Protein AF-0000000074857387 (afdb_homodimer)

Nearest PDB structures (foldseek):
  4u7b-assembly2_G-2  TM=4.634E-01  e=1.812E-08  Drosophila mauritiana
  3hot-assembly1_B  TM=5.394E-01  e=2.064E-07  Drosophila mauritiana
  4r79-assembly1_B  TM=4.932E-01  e=1.352E-07  Drosophila mauritiana
  3hot-assembly1_A  TM=5.146E-01  e=2.989E-07  Drosophila mauritiana
  3hos-assembly1_B  TM=4.945E-01  e=9.079E-07  Drosophila mauritiana

Secondary structure (DSSP, 8-state):
---------S-S-HHHHHHHHHHHHTT--HHHHHHHHT--HHHHHHHHHTSS-TT--SSS--SS-HHHHHHHHHHHHHHHHTT----HHHHHHHHHHHHHHHT-----BTTB--HHHHHHHHHH-TTEEEE-PEEEEHHHHHH--HHHHHHHHHHHHHHHHHHT-TT-GGGEEEEEEEEEESSPPPPPEEEETT-S--EEEE-S---EEEEEEEEETTS-BPPPEEEEE-SSTHHHHTS-GGGSPTT-EEEEETTS---HHHHHHHIIIIIHHHS-S-S-EEEEE---GGG--HHHHHHHHHTTEEEEEPPTT-HHHH-HIIIIIHHHHHHHHHHHHHHHHHH-TT---STTTHHHHHHHHHHHH--HHHHHHHHHHTTTTTT-GGGS-GGGTHHHHHHHHHHHHHHHHHGGG---------------------------SS------------------TT---------------------S-----------------TT----HHHHHHHHHHHHS--------------------EETTSHHHHHH-/-----S-----S-HHHHHHHHHHHHTT--HHHHHHHHT--HHHHHHHHTTSS-TT--SSS--SS-HHHHHHHHHHHHHHHHTT----HHHHHHHHHHHHHHHT-----BTTB--HHHHHHHHHH-TTEEEE-PEEEEHHHHHH--HHHHHHHHHHHHHHHHHHT-TT-GGGEEEEEEEEEESSPPPPPEEEETT-S--EEEE-S---EEEEEEEEETTS-BPPPEEEEE-SSTHHHHTS-GGGSPTT-EEEEETTS---HHHHHHHIIIIIHHHS-S-SSEEEEE---GGG--HHHHHHHHHTTEEEEEPPTT-HHHH-HIIIIIHHHHHHHHHHHHHHHHHH-TT---STTTHHHHHHHHHHHH--HHHHHHHHHHTTTTTT-GGGS-GGGTHHHHHHHHHHHHHHHHHTTS----------------------------------------------------------------------STT---------------TT----HHHHHHHHHHHHS--------------------EETTSHHHHHH-

Radius of gyration: 36.59 Å; Cα contacts (8 Å, |Δi|>4): 1585; chains: 2; bounding box: 109×92×103 Å

Structure (mmCIF, N/CA/C/O backbone):
data_AF-0000000074857387-model_v1
#
loop_
_entity.id
_entity.type
_entity.pdbx_description
1 polymer 'Tigger transposable element-derived protein 6'
#
loop_
_atom_site.group_PDB
_atom_site.id
_atom_site.type_symbol
_atom_site.label_atom_id
_atom_site.label_alt_id
_atom_site.label_comp_id
_atom_site.label_asym_id
_atom_site.label_entity_id
_atom_site.label_seq_id
_atom_site.pdbx_PDB_in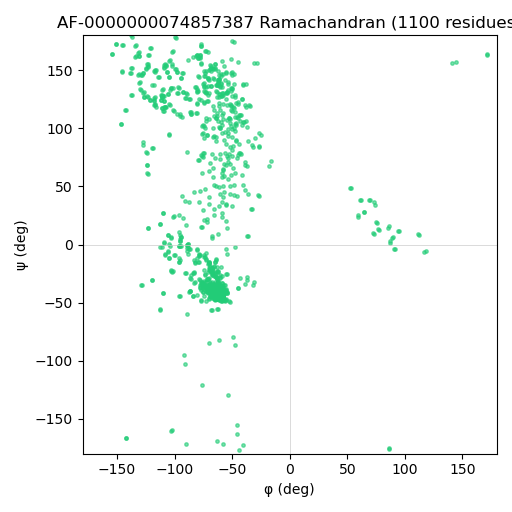s_code
_atom_site.Cartn_x
_atom_site.Cartn_y
_atom_site.Cartn_z
_atom_site.occupancy
_atom_site.B_iso_or_equiv
_atom_site.auth_seq_id
_atom_site.auth_comp_id
_atom_site.auth_asym_id
_atom_site.auth_atom_id
_atom_site.pdbx_PDB_model_num
ATOM 1 N N . MET A 1 1 ? 13.422 -24.047 16.766 1 27.5 1 MET A N 1
ATOM 2 C CA . MET A 1 1 ? 13.156 -23.344 18.031 1 27.5 1 MET A CA 1
ATOM 3 C C . MET A 1 1 ? 14.438 -23.219 18.859 1 27.5 1 MET A C 1
ATOM 5 O O . MET A 1 1 ? 15.195 -24.172 18.984 1 27.5 1 MET A O 1
ATOM 9 N N . PRO A 1 2 ? 15.07 -22.062 18.906 1 34.75 2 PRO A N 1
ATOM 10 C CA . PRO A 1 2 ? 16.281 -22.062 19.734 1 34.75 2 PRO A CA 1
ATOM 11 C C . PRO A 1 2 ? 16.109 -22.812 21.047 1 34.75 2 PRO A C 1
ATOM 13 O O . PRO A 1 2 ? 15.008 -22.844 21.594 1 34.75 2 PRO A O 1
ATOM 16 N N . THR A 1 3 ? 16.734 -23.906 21.234 1 34 3 THR A N 1
ATOM 17 C CA . THR A 1 3 ? 16.781 -24.734 22.422 1 34 3 THR A CA 1
ATOM 18 C C . THR A 1 3 ? 16.984 -23.891 23.672 1 34 3 THR A C 1
ATOM 20 O O . THR A 1 3 ? 18 -23.188 23.797 1 34 3 THR A O 1
ATOM 23 N N . LEU A 1 4 ? 15.922 -23.25 24.125 1 37.5 4 LEU A N 1
ATOM 24 C CA . LEU A 1 4 ? 16.031 -22.703 25.469 1 37.5 4 LEU A CA 1
ATOM 25 C C . LEU A 1 4 ? 16.703 -23.688 26.406 1 37.5 4 LEU A C 1
ATOM 27 O O . LEU A 1 4 ? 16.188 -24.781 26.625 1 37.5 4 LEU A O 1
ATOM 31 N N . SER A 1 5 ? 17.969 -23.828 26.375 1 37.06 5 SER A N 1
ATOM 32 C CA . SER A 1 5 ? 18.641 -24.656 27.375 1 37.06 5 SER A CA 1
ATOM 33 C C . SER A 1 5 ? 18.094 -24.359 28.766 1 37.06 5 SER A C 1
ATOM 35 O O . SER A 1 5 ? 17.859 -23.203 29.125 1 37.06 5 SER A O 1
ATOM 37 N N . LYS A 1 6 ? 17.359 -25.219 29.375 1 36.47 6 LYS A N 1
ATOM 38 C CA . LYS A 1 6 ? 16.812 -25.312 30.734 1 36.47 6 LYS A CA 1
ATOM 39 C C . LYS A 1 6 ? 17.797 -24.781 31.766 1 36.47 6 LYS A C 1
ATOM 41 O O . LYS A 1 6 ? 17.484 -24.703 32.938 1 36.47 6 LYS A O 1
ATOM 46 N N . ASN A 1 7 ? 19.125 -24.828 31.547 1 36.53 7 ASN A N 1
ATOM 47 C CA . ASN A 1 7 ? 20 -24.625 32.688 1 36.53 7 ASN A CA 1
ATOM 48 C C . ASN A 1 7 ? 20.047 -23.156 33.125 1 36.53 7 ASN A C 1
ATOM 50 O O . ASN A 1 7 ? 20.25 -22.266 32.281 1 36.53 7 ASN A O 1
ATOM 54 N N . LEU A 1 8 ? 19.188 -22.734 34.062 1 39.47 8 LEU A N 1
ATOM 55 C CA . LEU A 1 8 ? 19.203 -21.453 34.781 1 39.47 8 LEU A CA 1
ATOM 56 C C . LEU A 1 8 ? 20.625 -21.031 35.125 1 39.47 8 LEU A C 1
ATOM 58 O O . LEU A 1 8 ? 21.156 -21.422 36.156 1 39.47 8 LEU A O 1
ATOM 62 N N . TYR A 1 9 ? 21.562 -21.062 34.281 1 43.91 9 TYR A N 1
ATOM 63 C CA . TYR A 1 9 ? 22.922 -20.625 34.562 1 43.91 9 TYR A CA 1
ATOM 64 C C . TYR A 1 9 ? 22.984 -19.109 34.656 1 43.91 9 TYR A C 1
ATOM 66 O O . TYR A 1 9 ? 22.312 -18.391 33.875 1 43.91 9 TYR A O 1
ATOM 74 N N . GLY A 1 10 ? 23.641 -18.531 35.75 1 51.81 10 GLY A N 1
ATOM 75 C CA . GLY A 1 10 ? 24.172 -17.203 35.969 1 51.81 10 GLY A CA 1
ATOM 76 C C . GLY A 1 10 ? 23.141 -16.219 36.469 1 51.81 10 GLY A C 1
ATOM 77 O O . GLY A 1 10 ? 23.281 -15.008 36.25 1 51.81 10 GLY A O 1
ATOM 78 N N . LYS A 1 11 ? 22.031 -16.75 36.906 1 55.59 11 LYS A N 1
ATOM 79 C CA . LYS A 1 11 ? 21.047 -15.758 37.344 1 55.59 11 LYS A CA 1
ATOM 80 C C . LYS A 1 11 ? 21.453 -15.094 38.656 1 55.59 11 LYS A C 1
ATOM 82 O O . LYS A 1 11 ? 20.641 -14.984 39.562 1 55.59 11 LYS A O 1
ATOM 87 N N . TYR A 1 12 ? 22.719 -15.094 39.031 1 63.53 12 TYR A N 1
ATOM 88 C CA . TYR A 1 12 ? 23.047 -14.375 40.25 1 63.53 12 TYR A CA 1
ATOM 89 C C . TYR A 1 12 ? 23.578 -12.984 39.938 1 63.53 12 TYR A C 1
ATOM 91 O O . TYR A 1 12 ? 24.062 -12.727 38.844 1 63.53 12 TYR A O 1
ATOM 99 N N . ASP A 1 13 ? 23.312 -12.047 40.844 1 68.56 13 ASP A N 1
ATOM 100 C CA . ASP A 1 13 ? 23.719 -10.648 40.75 1 68.56 13 ASP A CA 1
ATOM 101 C C . ASP A 1 13 ? 25.234 -10.5 40.938 1 68.56 13 ASP A C 1
ATOM 103 O O . ASP A 1 13 ? 25.797 -11.102 41.844 1 68.56 13 ASP A O 1
ATOM 107 N N . ARG A 1 14 ? 25.891 -9.852 40.094 1 72.94 14 ARG A N 1
ATOM 108 C CA . ARG A 1 14 ? 27.344 -9.68 40.125 1 72.94 14 ARG A CA 1
ATOM 109 C C . ARG A 1 14 ? 27.797 -9 41.406 1 72.94 14 ARG A C 1
ATOM 111 O O . ARG A 1 14 ? 28.859 -9.32 41.938 1 72.94 14 ARG A O 1
ATOM 118 N N . GLU A 1 15 ? 26.938 -8.125 41.812 1 78.31 15 GLU A N 1
ATOM 119 C CA . GLU A 1 15 ? 27.297 -7.426 43.031 1 78.31 15 GLU A CA 1
ATOM 120 C C . GLU A 1 15 ? 27.328 -8.383 44.219 1 78.31 15 GLU A C 1
ATOM 122 O O . GLU A 1 15 ? 28.219 -8.297 45.062 1 78.31 15 GLU A O 1
ATOM 127 N N . ASN A 1 16 ? 26.453 -9.281 44.219 1 81.62 16 ASN A N 1
ATOM 128 C CA . ASN A 1 16 ? 26.406 -10.258 45.312 1 81.62 16 ASN A CA 1
ATOM 129 C C . ASN A 1 16 ? 27.578 -11.242 45.219 1 81.62 16 ASN A C 1
ATOM 131 O O . ASN A 1 16 ? 28.094 -11.688 46.25 1 81.62 16 ASN A O 1
ATOM 135 N N . LEU A 1 17 ? 27.969 -11.445 44.031 1 81.81 17 LEU A N 1
ATOM 136 C CA . LEU A 1 17 ? 29.109 -12.328 43.844 1 81.81 17 LEU A CA 1
ATOM 137 C C . LEU A 1 17 ? 30.391 -11.695 44.406 1 81.81 17 LEU A C 1
ATOM 139 O O . LEU A 1 17 ? 31.172 -12.359 45.094 1 81.81 17 LEU A O 1
ATOM 143 N N . VAL A 1 18 ? 30.547 -10.422 44.094 1 84.31 18 VAL A N 1
ATOM 144 C CA . VAL A 1 18 ? 31.719 -9.711 44.594 1 84.31 18 VAL A CA 1
ATOM 145 C C . VAL A 1 18 ? 31.688 -9.672 46.125 1 84.31 18 VAL A C 1
ATOM 147 O O . VAL A 1 18 ? 32.719 -9.898 46.781 1 84.31 18 VAL A O 1
ATOM 150 N N . LYS A 1 19 ? 30.547 -9.484 46.625 1 86.56 19 LYS A N 1
ATOM 151 C CA . LYS A 1 19 ? 30.391 -9.438 48.094 1 86.56 19 LYS A CA 1
ATOM 152 C C . LYS A 1 19 ? 30.672 -10.805 48.688 1 86.56 19 LYS A C 1
ATOM 154 O O . LYS A 1 19 ? 31.297 -10.898 49.75 1 86.56 19 LYS A O 1
ATOM 159 N N . ALA A 1 20 ? 30.297 -11.812 47.969 1 87.62 20 ALA A N 1
ATOM 160 C CA . ALA A 1 20 ? 30.516 -13.172 48.469 1 87.62 20 ALA A CA 1
ATOM 161 C C . ALA A 1 20 ? 32 -13.539 48.406 1 87.62 20 ALA A C 1
ATOM 163 O O . ALA A 1 20 ? 32.531 -14.164 49.344 1 87.62 20 ALA A O 1
ATOM 164 N N . ILE A 1 21 ? 32.625 -13.094 47.438 1 86.19 21 ILE A N 1
ATOM 165 C CA . ILE A 1 21 ? 34.062 -13.344 47.281 1 86.19 21 ILE A CA 1
ATOM 166 C C . ILE A 1 21 ? 34.812 -12.602 48.375 1 86.19 21 ILE A C 1
ATOM 168 O O . ILE A 1 21 ? 35.75 -13.156 49 1 86.19 21 ILE A O 1
ATOM 172 N N . ASP A 1 22 ? 34.375 -11.383 48.562 1 87.19 22 ASP A N 1
ATOM 173 C CA . ASP A 1 22 ? 35 -10.57 49.594 1 87.19 22 ASP A CA 1
ATOM 174 C C . ASP A 1 22 ? 34.719 -11.164 50.969 1 87.19 22 ASP A C 1
ATOM 176 O O . ASP A 1 22 ? 35.625 -11.156 51.844 1 87.19 22 ASP A O 1
ATOM 180 N N . ALA A 1 23 ? 33.625 -11.742 51.188 1 88.56 23 ALA A N 1
ATOM 181 C CA . ALA A 1 23 ? 33.281 -12.359 52.469 1 88.56 23 ALA A CA 1
ATOM 182 C C . ALA A 1 23 ? 34.125 -13.609 52.719 1 88.56 23 ALA A C 1
ATOM 184 O O . ALA A 1 23 ? 34.562 -13.852 53.844 1 88.56 23 ALA A O 1
ATOM 185 N N . VAL A 1 24 ? 34.406 -14.297 51.719 1 88.88 24 VAL A N 1
ATOM 186 C CA . VAL A 1 24 ? 35.25 -15.484 51.844 1 88.88 24 VAL A CA 1
ATOM 187 C C . VAL A 1 24 ? 36.719 -15.062 52.094 1 88.88 24 VAL A C 1
ATOM 189 O O . VAL A 1 24 ? 37.406 -15.672 52.906 1 88.88 24 VAL A O 1
ATOM 192 N N . ALA A 1 25 ? 37.062 -14 51.469 1 86.62 25 ALA A N 1
ATOM 193 C CA . ALA A 1 25 ? 38.406 -13.461 51.656 1 86.62 25 ALA A CA 1
ATOM 194 C C . ALA A 1 25 ? 38.594 -12.945 53.094 1 86.62 25 ALA A C 1
ATOM 196 O O . ALA A 1 25 ? 39.688 -12.961 53.656 1 86.62 25 ALA A O 1
ATOM 197 N N . ASN A 1 26 ? 37.469 -12.57 53.688 1 87.19 26 ASN A N 1
ATOM 198 C CA . ASN A 1 26 ? 37.531 -12.031 55.031 1 87.19 26 ASN A CA 1
ATOM 199 C C . ASN A 1 26 ? 37.25 -13.117 56.094 1 87.19 26 ASN A C 1
ATOM 201 O O . ASN A 1 26 ? 37.031 -12.812 57.25 1 87.19 26 ASN A O 1
ATOM 205 N N . GLY A 1 27 ? 37.219 -14.414 55.625 1 85.81 27 GLY A N 1
ATOM 206 C CA . GLY A 1 27 ? 37.25 -15.469 56.625 1 85.81 27 GLY A CA 1
ATOM 207 C C . GLY A 1 27 ? 36 -16.312 56.625 1 85.81 27 GLY A C 1
ATOM 208 O O . GLY A 1 27 ? 35.906 -17.297 57.375 1 85.81 27 GLY A O 1
ATOM 209 N N . MET A 1 28 ? 35.031 -15.953 55.875 1 85.06 28 MET A N 1
ATOM 210 C CA . MET A 1 28 ? 33.812 -16.734 55.875 1 85.06 28 MET A CA 1
ATOM 211 C C . MET A 1 28 ? 33.969 -18 55.031 1 85.06 28 MET A C 1
ATOM 213 O O . MET A 1 28 ? 34.75 -18.016 54.062 1 85.06 28 MET A O 1
ATOM 217 N N . SER A 1 29 ? 33.375 -19.016 55.469 1 85.44 29 SER A N 1
ATOM 218 C CA . SER A 1 29 ? 33.438 -20.266 54.688 1 85.44 29 SER A CA 1
ATOM 219 C C . SER A 1 29 ? 32.688 -20.125 53.344 1 85.44 29 SER A C 1
ATOM 221 O O . SER A 1 29 ? 31.75 -19.344 53.25 1 85.44 29 SER A O 1
ATOM 223 N N . CYS A 1 30 ? 33.125 -20.875 52.312 1 86.06 30 CYS A N 1
ATOM 224 C CA . CYS A 1 30 ? 32.531 -20.828 51 1 86.06 30 CYS A CA 1
ATOM 225 C C . CYS A 1 30 ? 31.047 -21.203 51.062 1 86.06 30 CYS A C 1
ATOM 227 O O . CYS A 1 30 ? 30.234 -20.594 50.375 1 86.06 30 CYS A O 1
ATOM 229 N N . SER A 1 31 ? 30.766 -22.156 51.812 1 85.62 31 SER A N 1
ATOM 230 C CA . SER A 1 31 ? 29.391 -22.594 52 1 85.62 31 SER A CA 1
ATOM 231 C C . SER A 1 31 ? 28.547 -21.531 52.688 1 85.62 31 SER A C 1
ATOM 233 O O . SER A 1 31 ? 27.391 -21.297 52.312 1 85.62 31 SER A O 1
ATOM 235 N N . GLY A 1 32 ? 29.078 -20.938 53.625 1 84.25 32 GLY A N 1
ATOM 236 C CA . GLY A 1 32 ? 28.391 -19.875 54.344 1 84.25 32 GLY A CA 1
ATOM 237 C C . GLY A 1 32 ? 28.141 -18.656 53.5 1 84.25 32 GLY A C 1
ATOM 238 O O . GLY A 1 32 ? 27.031 -18.094 53.5 1 84.25 32 GLY A O 1
ATOM 239 N N . ALA A 1 33 ? 29.094 -18.219 52.75 1 89.12 33 ALA A N 1
ATOM 240 C CA . ALA A 1 33 ? 28.984 -17.062 51.844 1 89.12 33 ALA A CA 1
ATOM 241 C C . ALA A 1 33 ? 28 -17.344 50.719 1 89.12 33 ALA A C 1
ATOM 243 O O . ALA A 1 33 ? 27.234 -16.469 50.312 1 89.12 33 ALA A O 1
ATOM 244 N N . ALA A 1 34 ? 27.984 -18.562 50.219 1 86.25 34 ALA A N 1
ATOM 245 C CA . ALA A 1 34 ? 27.078 -18.984 49.156 1 86.25 34 ALA A CA 1
ATOM 246 C C . ALA A 1 34 ? 25.625 -18.875 49.594 1 86.25 34 ALA A C 1
ATOM 248 O O . ALA A 1 34 ? 24.766 -18.422 48.812 1 86.25 34 ALA A O 1
ATOM 249 N N . ARG A 1 35 ? 25.391 -19.219 50.75 1 83.25 35 ARG A N 1
ATOM 250 C CA . ARG A 1 35 ? 24.047 -19.188 51.281 1 83.25 35 ARG A CA 1
ATOM 251 C C . ARG A 1 35 ? 23.609 -17.766 51.594 1 83.25 35 ARG A C 1
ATOM 253 O O . ARG A 1 35 ? 22.469 -17.391 51.312 1 83.25 35 ARG A O 1
ATOM 260 N N . GLN A 1 36 ? 24.516 -17.031 52.062 1 84 36 GLN A N 1
ATOM 261 C CA . GLN A 1 36 ? 24.203 -15.68 52.5 1 84 36 GLN A CA 1
ATOM 262 C C . GLN A 1 36 ? 23.906 -14.781 51.312 1 84 36 GLN A C 1
ATOM 264 O O . GLN A 1 36 ? 22.984 -13.953 51.344 1 84 36 GLN A O 1
ATOM 269 N N . PHE A 1 37 ? 24.656 -14.914 50.25 1 86.69 37 PHE A N 1
ATOM 270 C CA . PHE A 1 37 ? 24.547 -13.984 49.156 1 86.69 37 PHE A CA 1
ATOM 271 C C . PHE A 1 37 ? 23.797 -14.609 47.969 1 86.69 37 PHE A C 1
ATOM 273 O O . PHE A 1 37 ? 23.656 -14 46.938 1 86.69 37 PHE A O 1
ATOM 280 N N . GLY A 1 38 ? 23.344 -15.836 48.062 1 80.44 38 GLY A N 1
ATOM 281 C CA . GLY A 1 38 ? 22.531 -16.5 47.062 1 80.44 38 GLY A CA 1
ATOM 282 C C . GLY A 1 38 ? 23.297 -16.906 45.844 1 80.44 38 GLY A C 1
ATOM 283 O O . GLY A 1 38 ? 22.812 -16.766 44.719 1 80.44 38 GLY A O 1
ATOM 284 N N . ILE A 1 39 ? 24.484 -17.25 46.031 1 79.12 39 ILE A N 1
ATOM 285 C CA . ILE A 1 39 ? 25.359 -17.688 44.938 1 79.12 39 ILE A CA 1
ATOM 286 C C . ILE A 1 39 ? 25.609 -19.188 45.062 1 79.12 39 ILE A C 1
ATOM 288 O O . ILE A 1 39 ? 25.875 -19.703 46.156 1 79.12 39 ILE A O 1
ATOM 292 N N . PRO A 1 40 ? 25.375 -19.938 44 1 79.38 40 PRO A N 1
ATOM 293 C CA . PRO A 1 40 ? 25.688 -21.359 44.062 1 79.38 40 PRO A CA 1
ATOM 294 C C . PRO A 1 40 ? 27.109 -21.641 44.562 1 79.38 40 PRO A C 1
ATOM 296 O O . PRO A 1 40 ? 28.062 -20.969 44.156 1 79.38 40 PRO A O 1
ATOM 299 N N . ARG A 1 41 ? 27.281 -22.578 45.469 1 82.81 41 ARG A N 1
ATOM 300 C CA . ARG A 1 41 ? 28.547 -22.875 46.188 1 82.81 41 ARG A CA 1
ATOM 301 C C . ARG A 1 41 ? 29.656 -23.156 45.188 1 82.81 41 ARG A C 1
ATOM 303 O O . ARG A 1 41 ? 30.781 -22.688 45.344 1 82.81 41 ARG A O 1
ATOM 310 N N . LYS A 1 42 ? 29.328 -23.906 44.156 1 80.38 42 LYS A N 1
ATOM 311 C CA . LYS A 1 42 ? 30.359 -24.25 43.156 1 80.38 42 LYS A CA 1
ATOM 312 C C . LYS A 1 42 ? 30.844 -23.016 42.406 1 80.38 42 LYS A C 1
ATOM 314 O O . LYS A 1 42 ? 32.031 -22.859 42.156 1 80.38 42 LYS A O 1
ATOM 319 N N . THR A 1 43 ? 29.875 -22.094 42.156 1 79.25 43 THR A N 1
ATOM 320 C CA . THR A 1 43 ? 30.219 -20.844 41.469 1 79.25 43 THR A CA 1
ATOM 321 C C . THR A 1 43 ? 31.109 -19.969 42.344 1 79.25 43 THR A C 1
ATOM 323 O O . THR A 1 43 ? 32.094 -19.422 41.844 1 79.25 43 THR A O 1
ATOM 326 N N . LEU A 1 44 ? 30.781 -19.906 43.562 1 82 44 LEU A N 1
ATOM 327 C CA . LEU A 1 44 ? 31.562 -19.109 44.5 1 82 44 LEU A CA 1
ATOM 328 C C . LEU A 1 44 ? 32.938 -19.734 44.719 1 82 44 LEU A C 1
ATOM 330 O O . LEU A 1 44 ? 33.969 -19.031 44.719 1 82 44 LEU A O 1
ATOM 334 N N . ALA A 1 45 ? 33.031 -21 44.875 1 82.38 45 ALA A N 1
ATOM 335 C CA . ALA A 1 45 ? 34.281 -21.703 45.062 1 82.38 45 ALA A CA 1
ATOM 336 C C . ALA A 1 45 ? 35.219 -21.531 43.844 1 82.38 45 ALA A C 1
ATOM 338 O O . ALA A 1 45 ? 36.438 -21.359 44.031 1 82.38 45 ALA A O 1
ATOM 339 N N . ASP A 1 46 ? 34.625 -21.469 42.688 1 80.69 46 ASP A N 1
ATOM 340 C CA . ASP A 1 46 ? 35.375 -21.297 41.469 1 80.69 46 ASP A CA 1
ATOM 341 C C . ASP A 1 46 ? 36 -19.891 41.375 1 80.69 46 ASP A C 1
ATOM 343 O O . ASP A 1 46 ? 37.125 -19.719 40.906 1 80.69 46 ASP A O 1
ATOM 347 N N . HIS A 1 47 ? 35.25 -18.891 41.875 1 80.31 47 HIS A N 1
ATOM 348 C CA . HIS A 1 47 ? 35.719 -17.5 41.844 1 80.31 47 HIS A CA 1
ATOM 349 C C . HIS A 1 47 ? 36.781 -17.266 42.906 1 80.31 47 HIS A C 1
ATOM 351 O O . HIS A 1 47 ? 37.75 -16.547 42.688 1 80.31 47 HIS A O 1
ATOM 357 N N . VAL A 1 48 ? 36.594 -17.984 44.031 1 81.38 48 VAL A N 1
ATOM 358 C CA . VAL A 1 48 ? 37.531 -17.812 45.156 1 81.38 48 VAL A CA 1
ATOM 359 C C . VAL A 1 48 ? 38.844 -18.547 44.844 1 81.38 48 VAL A C 1
ATOM 361 O O . VAL A 1 48 ? 39.906 -18.047 45.156 1 81.38 48 VAL A O 1
ATOM 364 N N . SER A 1 49 ? 38.719 -19.672 44.219 1 79.25 49 SER A N 1
ATOM 365 C CA . SER A 1 49 ? 39.906 -20.453 43.906 1 79.25 49 SER A CA 1
ATOM 366 C C . SER A 1 49 ? 40.656 -19.891 42.688 1 79.25 49 SER A C 1
ATOM 368 O O . SER A 1 49 ? 41.781 -20.297 42.406 1 79.25 49 SER A O 1
ATOM 370 N N . GLY A 1 50 ? 39.969 -18.812 41.906 1 71.31 50 GLY A N 1
ATOM 371 C CA . GLY A 1 50 ? 40.562 -18.172 40.75 1 71.31 50 GLY A CA 1
ATOM 372 C C . GLY A 1 50 ? 40.219 -18.859 39.438 1 71.31 50 GLY A C 1
ATOM 373 O O . GLY A 1 50 ? 40.75 -18.484 38.375 1 71.31 50 GLY A O 1
ATOM 374 N N . ARG A 1 51 ? 39.531 -19.938 39.469 1 66.75 51 ARG A N 1
ATOM 375 C CA . ARG A 1 51 ? 39.188 -20.688 38.25 1 66.75 51 ARG A CA 1
ATOM 376 C C . ARG A 1 51 ? 38.219 -19.875 37.375 1 66.75 51 ARG A C 1
ATOM 378 O O . ARG A 1 51 ? 38.219 -20.031 36.156 1 66.75 51 ARG A O 1
ATOM 385 N N . SER A 1 52 ? 37.406 -19.125 38.031 1 67.38 52 SER A N 1
ATOM 386 C CA . SER A 1 52 ? 36.5 -18.266 37.281 1 67.38 52 SER A CA 1
ATOM 387 C C . SER A 1 52 ? 36.781 -16.797 37.562 1 67.38 52 SER A C 1
ATOM 389 O O . SER A 1 52 ? 36.969 -16.422 38.719 1 67.38 52 SER A O 1
ATOM 391 N N . LYS A 1 53 ? 37.125 -15.992 36.594 1 62.5 53 LYS A N 1
ATOM 392 C CA . LYS A 1 53 ? 37.344 -14.562 36.75 1 62.5 53 LYS A CA 1
ATOM 393 C C . LYS A 1 53 ? 36.031 -13.82 36.938 1 62.5 53 LYS A C 1
ATOM 395 O O . LYS A 1 53 ? 35 -14.266 36.438 1 62.5 53 LYS A O 1
ATOM 400 N N . LEU A 1 54 ? 36.062 -12.898 37.906 1 61.25 54 LEU A N 1
ATOM 401 C CA . LEU A 1 54 ? 34.906 -12.07 38.219 1 61.25 54 LEU A CA 1
ATOM 402 C C . LEU A 1 54 ? 34.25 -11.523 36.969 1 61.25 54 LEU A C 1
ATOM 404 O O . LEU A 1 54 ? 33.031 -11.359 36.906 1 61.25 54 LEU A O 1
ATOM 408 N N . GLU A 1 55 ? 35.125 -11.188 36 1 55.78 55 GLU A N 1
ATOM 409 C CA . GLU A 1 55 ? 34.656 -10.539 34.781 1 55.78 55 GLU A CA 1
ATOM 410 C C . GLU A 1 55 ? 34.094 -11.555 33.812 1 55.78 55 GLU A C 1
ATOM 412 O O . GLU A 1 55 ? 33.594 -11.188 32.719 1 55.78 55 GLU A O 1
ATOM 417 N N . ARG A 1 56 ? 34.25 -12.781 34.281 1 49.62 56 ARG A N 1
ATOM 418 C CA . ARG A 1 56 ? 33.781 -13.789 33.312 1 49.62 56 ARG A CA 1
ATOM 419 C C . ARG A 1 56 ? 32.25 -13.789 33.219 1 49.62 56 ARG A C 1
ATOM 421 O O . ARG A 1 56 ? 31.562 -13.906 34.219 1 49.62 56 ARG A O 1
ATOM 428 N N . ARG A 1 57 ? 31.609 -13.078 32.281 1 48.72 57 ARG A N 1
ATOM 429 C CA . ARG A 1 57 ? 30.172 -13.141 31.984 1 48.72 57 ARG A CA 1
ATOM 430 C C . ARG A 1 57 ? 29.719 -14.578 31.781 1 48.72 57 ARG A C 1
ATOM 432 O O . ARG A 1 57 ? 30.453 -15.398 31.25 1 48.72 57 ARG A O 1
ATOM 439 N N . ALA A 1 58 ? 28.781 -15.117 32.594 1 46.06 58 ALA A N 1
ATOM 440 C CA . ALA A 1 58 ? 28.062 -16.391 32.469 1 46.06 58 ALA A CA 1
ATOM 441 C C . ALA A 1 58 ? 27.391 -16.5 31.125 1 46.06 58 ALA A C 1
ATOM 443 O O . ALA A 1 58 ? 26.688 -15.578 30.688 1 46.06 58 ALA A O 1
ATOM 444 N N . GLY A 1 59 ? 28.016 -17.188 30.031 1 50.94 59 GLY A N 1
ATOM 445 C CA . GLY A 1 59 ? 27.547 -17.578 28.703 1 50.94 59 GLY A CA 1
ATOM 446 C C . GLY A 1 59 ? 28.641 -17.484 27.641 1 50.94 59 GLY A C 1
ATOM 447 O O . GLY A 1 59 ? 29.75 -17.031 27.922 1 50.94 59 GLY A O 1
ATOM 448 N N . ARG A 1 60 ? 28.484 -18.188 26.625 1 53 60 ARG A N 1
ATOM 449 C CA . ARG A 1 60 ? 29.406 -18.141 25.5 1 53 60 ARG A CA 1
ATOM 450 C C . ARG A 1 60 ? 29.719 -16.688 25.125 1 53 60 ARG A C 1
ATOM 452 O O . ARG A 1 60 ? 28.875 -15.812 25.281 1 53 60 ARG A O 1
ATOM 459 N N . GLU A 1 61 ? 31.062 -16.297 25.156 1 59.06 61 GLU A N 1
ATOM 460 C CA . GLU A 1 61 ? 31.531 -14.977 24.766 1 59.06 61 GLU A CA 1
ATOM 461 C C . GLU A 1 61 ? 30.797 -14.492 23.516 1 59.06 61 GLU A C 1
ATOM 463 O O . GLU A 1 61 ? 30.422 -15.297 22.656 1 59.06 61 GLU A O 1
ATOM 468 N N . ARG A 1 62 ? 30.422 -13.266 23.5 1 72.25 62 ARG A N 1
ATOM 469 C CA . ARG A 1 62 ? 29.797 -12.625 22.344 1 72.25 62 ARG A CA 1
ATOM 470 C C . ARG A 1 62 ? 30.672 -12.781 21.094 1 72.25 62 ARG A C 1
ATOM 472 O O . ARG A 1 62 ? 31.891 -12.75 21.188 1 72.25 62 ARG A O 1
ATOM 479 N N . SER A 1 63 ? 30.047 -13.188 20.062 1 75.31 63 SER A N 1
ATOM 480 C CA . SER A 1 63 ? 30.766 -13.32 18.797 1 75.31 63 SER A CA 1
ATOM 481 C C . SER A 1 63 ? 31.406 -12 18.391 1 75.31 63 SER A C 1
ATOM 483 O O . SER A 1 63 ? 32.531 -11.984 17.875 1 75.31 63 SER A O 1
ATOM 485 N N . ILE A 1 64 ? 30.766 -10.82 18.672 1 86.44 64 ILE A N 1
ATOM 486 C CA . ILE A 1 64 ? 31.25 -9.477 18.359 1 86.44 64 ILE A CA 1
ATOM 487 C C . ILE A 1 64 ? 31.375 -8.664 19.641 1 86.44 64 ILE A C 1
ATOM 489 O O . ILE A 1 64 ? 30.453 -8.625 20.469 1 86.44 64 ILE A O 1
ATOM 493 N N . PRO A 1 65 ? 32.562 -8.164 19.844 1 85.94 65 PRO A N 1
ATOM 494 C CA . PRO A 1 65 ? 32.781 -7.348 21.047 1 85.94 65 PRO A CA 1
ATOM 495 C C . PRO A 1 65 ? 31.688 -6.277 21.219 1 85.94 65 PRO A C 1
ATOM 497 O O . PRO A 1 65 ? 31.234 -5.703 20.234 1 85.94 65 PRO A O 1
ATOM 500 N N . GLU A 1 66 ? 31.391 -5.996 22.469 1 86.56 66 GLU A N 1
ATOM 501 C CA . GLU A 1 66 ? 30.281 -5.109 22.812 1 86.56 66 GLU A CA 1
ATOM 502 C C . GLU A 1 66 ? 30.5 -3.703 22.266 1 86.56 66 GLU A C 1
ATOM 504 O O . GLU A 1 66 ? 29.562 -3.061 21.797 1 86.56 66 GLU A O 1
ATOM 509 N N . ALA A 1 67 ? 31.703 -3.23 22.391 1 88.25 67 ALA A N 1
ATOM 510 C CA . ALA A 1 67 ? 32 -1.884 21.906 1 88.25 67 ALA A CA 1
ATOM 511 C C . ALA A 1 67 ? 31.734 -1.76 20.406 1 88.25 67 ALA A C 1
ATOM 513 O O . ALA A 1 67 ? 31.188 -0.758 19.953 1 88.25 67 ALA A O 1
ATOM 514 N N . ILE A 1 68 ? 32.125 -2.77 19.719 1 90.56 68 ILE A N 1
ATOM 515 C CA . ILE A 1 68 ? 31.922 -2.775 18.266 1 90.56 68 ILE A CA 1
ATOM 516 C C . ILE A 1 68 ? 30.438 -2.881 17.953 1 90.56 68 ILE A C 1
ATOM 518 O O . ILE A 1 68 ? 29.922 -2.152 17.094 1 90.56 68 ILE A O 1
ATOM 522 N N . GLU A 1 69 ? 29.75 -3.742 18.625 1 91.19 69 GLU A N 1
ATOM 523 C CA . GLU A 1 69 ? 28.328 -3.932 18.391 1 91.19 69 GLU A CA 1
ATOM 524 C C . GLU A 1 69 ? 27.547 -2.654 18.688 1 91.19 69 GLU A C 1
ATOM 526 O O . GLU A 1 69 ? 26.656 -2.271 17.922 1 91.19 69 GLU A O 1
ATOM 531 N N . ASN A 1 70 ? 27.875 -2.008 19.781 1 92 70 ASN A N 1
ATOM 532 C CA . ASN A 1 70 ? 27.203 -0.763 20.141 1 92 70 ASN A CA 1
ATOM 533 C C . ASN A 1 70 ? 27.438 0.321 19.094 1 92 70 ASN A C 1
ATOM 535 O O . ASN A 1 70 ? 26.516 1.066 18.766 1 92 70 ASN A O 1
ATOM 539 N N . LYS A 1 71 ? 28.625 0.374 18.641 1 92.5 71 LYS A N 1
ATOM 540 C CA . LYS A 1 71 ? 28.938 1.366 17.625 1 92.5 71 LYS A CA 1
ATOM 541 C C . LYS A 1 71 ? 28.172 1.085 16.328 1 92.5 71 LYS A C 1
ATOM 543 O O . LYS A 1 71 ? 27.688 2.01 15.672 1 92.5 71 LYS A O 1
ATOM 548 N N . ILE A 1 72 ? 28.109 -0.165 15.992 1 93.38 72 ILE A N 1
ATOM 549 C CA . ILE A 1 72 ? 27.375 -0.566 14.797 1 93.38 72 ILE A CA 1
ATOM 550 C C . ILE A 1 72 ? 25.906 -0.163 14.93 1 93.38 72 ILE A C 1
ATOM 552 O O . ILE A 1 72 ? 25.344 0.44 14.016 1 93.38 72 ILE A O 1
ATOM 556 N N . VAL A 1 73 ? 25.312 -0.442 16.062 1 93.81 73 VAL A N 1
ATOM 557 C CA . VAL A 1 73 ? 23.906 -0.161 16.297 1 93.81 73 VAL A CA 1
ATOM 558 C C . VAL A 1 73 ? 23.672 1.347 16.281 1 93.81 73 VAL A C 1
ATOM 560 O O . VAL A 1 73 ? 22.688 1.82 15.688 1 93.81 73 VAL A O 1
ATOM 563 N N . ASP A 1 74 ? 24.562 2.064 16.844 1 93.06 74 ASP A N 1
ATOM 564 C CA . ASP A 1 74 ? 24.453 3.521 16.828 1 93.06 74 ASP A CA 1
ATOM 565 C C . ASP A 1 74 ? 24.484 4.07 15.414 1 93.06 74 ASP A C 1
ATOM 567 O O . ASP A 1 74 ? 23.719 4.98 15.078 1 93.06 74 ASP A O 1
ATOM 571 N N . LYS A 1 75 ? 25.328 3.482 14.633 1 92.44 75 LYS A N 1
ATOM 572 C CA . LYS A 1 75 ? 25.469 3.938 13.25 1 92.44 75 LYS A CA 1
ATOM 573 C C . LYS A 1 75 ? 24.219 3.598 12.445 1 92.44 75 LYS A C 1
ATOM 575 O O . LYS A 1 75 ? 23.781 4.379 11.594 1 92.44 75 LYS A O 1
ATOM 580 N N . VAL A 1 76 ? 23.719 2.457 12.734 1 92.94 76 VAL A N 1
ATOM 581 C CA . VAL A 1 76 ? 22.516 2.014 12.023 1 92.94 76 VAL A CA 1
ATOM 582 C C . VAL A 1 76 ? 21.344 2.926 12.359 1 92.94 76 VAL A C 1
ATOM 584 O O . VAL A 1 76 ? 20.594 3.344 11.477 1 92.94 76 VAL A O 1
ATOM 587 N N . ILE A 1 77 ? 21.203 3.301 13.617 1 91.5 77 ILE A N 1
ATOM 588 C CA . ILE A 1 77 ? 20.125 4.172 14.078 1 91.5 77 ILE A CA 1
ATOM 589 C C . ILE A 1 77 ? 20.312 5.574 13.5 1 91.5 77 ILE A C 1
ATOM 591 O O . ILE A 1 77 ? 19.359 6.203 13.047 1 91.5 77 ILE A O 1
ATOM 595 N N . ALA A 1 78 ? 21.547 5.988 13.43 1 88.81 78 ALA A N 1
ATOM 596 C CA . ALA A 1 78 ? 21.859 7.309 12.883 1 88.81 78 ALA A CA 1
ATOM 597 C C . ALA A 1 78 ? 21.578 7.359 11.383 1 88.81 78 ALA A C 1
ATOM 599 O O . ALA A 1 78 ? 21.078 8.367 10.875 1 88.81 78 ALA A O 1
ATOM 600 N N . ALA A 1 79 ? 21.953 6.312 10.75 1 88.12 79 ALA A N 1
ATOM 601 C CA . ALA A 1 79 ? 21.719 6.242 9.312 1 88.12 79 ALA A CA 1
ATOM 602 C C . ALA A 1 79 ? 20.234 6.262 9 1 88.12 79 ALA A C 1
ATOM 604 O O . ALA A 1 79 ? 19.797 6.898 8.031 1 88.12 79 ALA A O 1
ATOM 605 N N . ALA A 1 80 ? 19.484 5.57 9.773 1 89.25 80 ALA A N 1
ATOM 606 C CA . ALA A 1 80 ? 18.047 5.547 9.594 1 89.25 80 ALA A CA 1
ATOM 607 C C . ALA A 1 80 ? 17.438 6.926 9.82 1 89.25 80 ALA A C 1
ATOM 609 O O . ALA A 1 80 ? 16.562 7.359 9.078 1 89.25 80 ALA A O 1
ATOM 610 N N . ALA A 1 81 ? 17.906 7.574 10.789 1 86.56 81 ALA A N 1
ATOM 611 C CA . ALA A 1 81 ? 17.438 8.922 11.094 1 86.56 81 ALA A CA 1
ATOM 612 C C . ALA A 1 81 ? 17.781 9.891 9.969 1 86.56 81 ALA A C 1
ATOM 614 O O . ALA A 1 81 ? 17.047 10.859 9.727 1 86.56 81 ALA A O 1
ATOM 615 N N . ALA A 1 82 ? 18.859 9.531 9.281 1 84.75 82 ALA A N 1
ATOM 616 C CA . ALA A 1 82 ? 19.328 10.398 8.195 1 84.75 82 ALA A CA 1
ATOM 617 C C . ALA A 1 82 ? 18.656 10.023 6.875 1 84.75 82 ALA A C 1
ATOM 619 O O . ALA A 1 82 ? 18.969 10.617 5.836 1 84.75 82 ALA A O 1
ATOM 620 N N . GLY A 1 83 ? 17.812 9.031 6.914 1 81.69 83 GLY A N 1
ATOM 621 C CA . GLY A 1 83 ? 17.062 8.688 5.707 1 81.69 83 GLY A CA 1
ATOM 622 C C . GLY A 1 83 ? 17.734 7.594 4.895 1 81.69 83 GLY A C 1
ATOM 623 O O . GLY A 1 83 ? 17.391 7.391 3.727 1 81.69 83 GLY A O 1
ATOM 624 N N . PHE A 1 84 ? 18.734 6.953 5.5 1 86 84 PHE A N 1
ATOM 625 C CA . PHE A 1 84 ? 19.422 5.867 4.812 1 86 84 PHE A CA 1
ATOM 626 C C . PHE A 1 84 ? 19.375 4.586 5.637 1 86 84 PHE A C 1
ATOM 628 O O . PHE A 1 84 ? 20.422 4.008 5.953 1 86 84 PHE A O 1
ATOM 635 N N . PRO A 1 85 ? 18.188 4.125 5.871 1 89 85 PRO A N 1
ATOM 636 C CA . PRO A 1 85 ? 18.062 2.906 6.676 1 89 85 PRO A CA 1
ATOM 637 C C . PRO A 1 85 ? 18.469 1.648 5.91 1 89 85 PRO A C 1
ATOM 639 O O . PRO A 1 85 ? 18.328 1.597 4.684 1 89 85 PRO A O 1
ATOM 642 N N . ILE A 1 86 ? 19 0.691 6.586 1 89.62 86 ILE A N 1
ATOM 643 C CA . ILE A 1 86 ? 19.422 -0.544 5.938 1 89.62 86 ILE A CA 1
ATOM 644 C C . ILE A 1 86 ? 18.484 -1.683 6.332 1 89.62 86 ILE A C 1
ATOM 646 O O . ILE A 1 86 ? 17.828 -1.625 7.375 1 89.62 86 ILE A O 1
ATOM 650 N N . THR A 1 87 ? 18.391 -2.611 5.453 1 90.19 87 THR A N 1
ATOM 651 C CA . THR A 1 87 ? 17.578 -3.793 5.715 1 90.19 87 THR A CA 1
ATOM 652 C C . THR A 1 87 ? 18.312 -4.758 6.645 1 90.19 87 THR A C 1
ATOM 654 O O . THR A 1 87 ? 19.516 -4.617 6.867 1 90.19 87 THR A O 1
ATOM 657 N N . LYS A 1 88 ? 17.531 -5.676 7.219 1 90.69 88 LYS A N 1
ATOM 658 C CA . LYS A 1 88 ? 18.125 -6.715 8.055 1 90.69 88 LYS A CA 1
ATOM 659 C C . LYS A 1 88 ? 19.203 -7.477 7.301 1 90.69 88 LYS A C 1
ATOM 661 O O . LYS A 1 88 ? 20.281 -7.734 7.848 1 90.69 88 LYS A O 1
ATOM 666 N N . GLN A 1 89 ? 18.953 -7.742 6.105 1 86.94 89 GLN A N 1
ATOM 667 C CA . GLN A 1 89 ? 19.906 -8.492 5.293 1 86.94 89 GLN A CA 1
ATOM 668 C C . GLN A 1 89 ? 21.188 -7.703 5.094 1 86.94 89 GLN A C 1
ATOM 670 O O . GLN A 1 89 ? 22.281 -8.258 5.195 1 86.94 89 GLN A O 1
ATOM 675 N N . GLN A 1 90 ? 21.062 -6.469 4.801 1 89 90 GLN A N 1
ATOM 676 C CA . GLN A 1 90 ? 22.234 -5.617 4.633 1 89 90 GLN A CA 1
ATOM 677 C C . GLN A 1 90 ? 23.031 -5.516 5.93 1 89 90 GLN A C 1
ATOM 679 O O . GLN A 1 90 ? 24.266 -5.48 5.91 1 89 90 GLN A O 1
ATOM 684 N N . TYR A 1 91 ? 22.297 -5.391 7.031 1 92.75 91 TYR A N 1
ATOM 685 C CA . TYR A 1 91 ? 22.938 -5.34 8.336 1 92.75 91 TYR A CA 1
ATOM 686 C C . TYR A 1 91 ? 23.828 -6.562 8.539 1 92.75 91 TYR A C 1
ATOM 688 O O . TYR A 1 91 ? 25 -6.43 8.922 1 92.75 91 TYR A O 1
ATOM 696 N N . LEU A 1 92 ? 23.312 -7.746 8.25 1 91.5 92 LEU A N 1
ATOM 697 C CA . LEU A 1 92 ? 24.047 -8.992 8.461 1 91.5 92 LEU A CA 1
ATOM 698 C C . LEU A 1 92 ? 25.25 -9.086 7.531 1 91.5 92 LEU A C 1
ATOM 700 O O . LEU A 1 92 ? 26.328 -9.516 7.945 1 91.5 92 LEU A O 1
ATOM 704 N N . LEU A 1 93 ? 25.078 -8.672 6.328 1 88.56 93 LEU A N 1
ATOM 705 C CA . LEU A 1 93 ? 26.172 -8.703 5.367 1 88.56 93 LEU A CA 1
ATOM 706 C C . LEU A 1 93 ? 27.281 -7.734 5.777 1 88.56 93 LEU A C 1
ATOM 708 O O . LEU A 1 93 ? 28.469 -8.055 5.676 1 88.56 93 LEU A O 1
ATOM 712 N N . LYS A 1 94 ? 26.844 -6.555 6.168 1 91.56 94 LYS A N 1
ATOM 713 C CA . LYS A 1 94 ? 27.828 -5.547 6.59 1 91.56 94 LYS A CA 1
ATOM 714 C C . LYS A 1 94 ? 28.562 -5.988 7.852 1 91.56 94 LYS A C 1
ATOM 716 O O . LYS A 1 94 ? 29.75 -5.719 8 1 91.56 94 LYS A O 1
ATOM 721 N N . VAL A 1 95 ? 27.859 -6.621 8.758 1 92.88 95 VAL A N 1
ATOM 722 C CA . VAL A 1 95 ? 28.5 -7.156 9.953 1 92.88 95 VAL A CA 1
ATOM 723 C C . VAL A 1 95 ? 29.547 -8.203 9.555 1 92.88 95 VAL A C 1
ATOM 725 O O . VAL A 1 95 ? 30.641 -8.25 10.117 1 92.88 95 VAL A O 1
ATOM 728 N N . GLY A 1 96 ? 29.109 -9.023 8.586 1 90.88 96 GLY A N 1
ATOM 729 C CA . GLY A 1 96 ? 30.062 -9.984 8.07 1 90.88 96 GLY A CA 1
ATOM 730 C C . GLY A 1 96 ? 31.328 -9.328 7.527 1 90.88 96 GLY A C 1
ATOM 731 O O . GLY A 1 96 ? 32.438 -9.828 7.742 1 90.88 96 GLY A O 1
ATOM 732 N N . SER A 1 97 ? 31.172 -8.258 6.871 1 91 97 SER A N 1
ATOM 733 C CA . SER A 1 97 ? 32.312 -7.512 6.332 1 91 97 SER A CA 1
ATOM 734 C C . SER A 1 97 ? 33.188 -6.973 7.445 1 91 97 SER A C 1
ATOM 736 O O . SER A 1 97 ? 34.438 -6.957 7.316 1 91 97 SER A O 1
ATOM 738 N N . VAL A 1 98 ? 32.625 -6.535 8.5 1 91.19 98 VAL A N 1
ATOM 739 C CA . VAL A 1 98 ? 33.375 -6.035 9.641 1 91.19 98 VAL A CA 1
ATOM 740 C C . VAL A 1 98 ? 34.188 -7.172 10.273 1 91.19 98 VAL A C 1
ATOM 742 O O . VAL A 1 98 ? 35.344 -7.008 10.594 1 91.19 98 VAL A O 1
ATOM 745 N N . VAL A 1 99 ? 33.5 -8.297 10.367 1 89.94 99 VAL A N 1
ATOM 746 C CA . VAL A 1 99 ? 34.156 -9.469 10.969 1 89.94 99 VAL A CA 1
ATOM 747 C C . VAL A 1 99 ? 35.344 -9.906 10.109 1 89.94 99 VAL A C 1
ATOM 749 O O . VAL A 1 99 ? 36.406 -10.234 10.633 1 89.94 99 VAL A O 1
ATOM 752 N N . SER A 1 100 ? 35.125 -9.875 8.852 1 89.62 100 SER A N 1
ATOM 753 C CA . SER A 1 100 ? 36.188 -10.289 7.926 1 89.62 100 SER A CA 1
ATOM 754 C C . SER A 1 100 ? 37.344 -9.305 7.938 1 89.62 100 SER A C 1
ATOM 756 O O . SER A 1 100 ? 38.5 -9.711 7.977 1 89.62 100 SER A O 1
ATOM 758 N N . LYS A 1 101 ? 37.031 -8.062 7.914 1 89.88 101 LYS A N 1
ATOM 759 C CA . LYS A 1 101 ? 38.062 -7.039 7.852 1 89.88 101 LYS A CA 1
ATOM 760 C C . LYS A 1 101 ? 38.844 -6.969 9.164 1 89.88 101 LYS A C 1
ATOM 762 O O . LYS A 1 101 ? 40.062 -6.723 9.156 1 89.88 101 LYS A O 1
ATOM 767 N N . LEU A 1 102 ? 38.188 -7.133 10.234 1 89.19 102 LEU A N 1
ATOM 768 C CA . LEU A 1 102 ? 38.844 -7.055 11.547 1 89.19 102 LEU A CA 1
ATOM 769 C C . LEU A 1 102 ? 39.375 -8.422 11.977 1 89.19 102 LEU A C 1
ATOM 771 O O . LEU A 1 102 ? 40 -8.547 13.023 1 89.19 102 LEU A O 1
ATOM 775 N N . HIS A 1 103 ? 39.125 -9.453 11.164 1 84.5 103 HIS A N 1
ATOM 776 C CA . HIS A 1 103 ? 39.562 -10.812 11.438 1 84.5 103 HIS A CA 1
ATOM 777 C C . HIS A 1 103 ? 39.125 -11.273 12.82 1 84.5 103 HIS A C 1
ATOM 779 O O . HIS A 1 103 ? 39.938 -11.781 13.594 1 84.5 103 HIS A O 1
ATOM 785 N N . LEU A 1 104 ? 37.844 -11.031 13.023 1 85.75 104 LEU A N 1
ATOM 786 C CA . LEU A 1 104 ? 37.281 -11.469 14.297 1 85.75 104 LEU A CA 1
ATOM 787 C C . LEU A 1 104 ? 36.969 -12.961 14.273 1 85.75 104 LEU A C 1
ATOM 789 O O . LEU A 1 104 ? 36.5 -13.477 13.25 1 85.75 104 LEU A O 1
ATOM 793 N N . LYS A 1 105 ? 37.344 -13.656 15.234 1 79.94 105 LYS A N 1
ATOM 794 C CA . LYS A 1 105 ? 37 -15.07 15.336 1 79.94 105 LYS A CA 1
ATOM 795 C C . LYS A 1 105 ? 35.531 -15.25 15.758 1 79.94 105 LYS A C 1
ATOM 797 O O . LYS A 1 105 ? 35.156 -14.898 16.875 1 79.94 105 LYS A O 1
ATOM 802 N N . THR A 1 106 ? 34.719 -15.562 14.836 1 81.19 106 THR A N 1
ATOM 803 C CA . THR A 1 106 ? 33.281 -15.719 15.109 1 81.19 106 THR A CA 1
ATOM 804 C C . THR A 1 106 ? 32.812 -17.109 14.695 1 81.19 106 THR A C 1
ATOM 806 O O . THR A 1 106 ? 33.438 -17.781 13.898 1 81.19 106 THR A O 1
ATOM 809 N N . PRO A 1 107 ? 31.781 -17.578 15.352 1 76.75 107 PRO A N 1
ATOM 810 C CA . PRO A 1 107 ? 31.219 -18.891 14.984 1 76.75 107 PRO A CA 1
ATOM 811 C C . PRO A 1 107 ? 30.375 -18.828 13.711 1 76.75 107 PRO A C 1
ATOM 813 O O . PRO A 1 107 ? 29.672 -19.781 13.383 1 76.75 107 PRO A O 1
ATOM 816 N N . PHE A 1 108 ? 30.547 -17.734 13.008 1 82.94 108 PHE A N 1
ATOM 817 C CA . PHE A 1 108 ? 29.672 -17.562 11.852 1 82.94 108 PHE A CA 1
ATOM 818 C C . PHE A 1 108 ? 30.109 -18.484 10.711 1 82.94 108 PHE A C 1
ATOM 820 O O . PHE A 1 108 ? 31.312 -18.75 10.547 1 82.94 108 PHE A O 1
ATOM 827 N N . THR A 1 109 ? 29.047 -19.031 10.094 1 73.31 109 THR A N 1
ATOM 828 C CA . THR A 1 109 ? 29.344 -19.797 8.883 1 73.31 109 THR A CA 1
ATOM 829 C C . THR A 1 109 ? 29.672 -18.859 7.727 1 73.31 109 THR A C 1
ATOM 831 O O . THR A 1 109 ? 28.891 -17.953 7.414 1 73.31 109 THR A O 1
ATOM 834 N N . ASN A 1 110 ? 30.812 -18.922 7.086 1 74.31 110 ASN A N 1
ATOM 835 C CA . ASN A 1 110 ? 31.266 -18.094 5.977 1 74.31 110 ASN A CA 1
ATOM 836 C C . ASN A 1 110 ? 31.297 -16.625 6.363 1 74.31 110 ASN A C 1
ATOM 838 O O . ASN A 1 110 ? 30.953 -15.75 5.562 1 74.31 110 ASN A O 1
ATOM 842 N N . GLU A 1 111 ? 31.438 -16.328 7.703 1 77 111 GLU A N 1
ATOM 843 C CA . GLU A 1 111 ? 31.656 -15.008 8.281 1 77 111 GLU A CA 1
ATOM 844 C C . GLU A 1 111 ? 30.391 -14.148 8.219 1 77 111 GLU A C 1
ATOM 846 O O . GLU A 1 111 ? 30.469 -12.93 8.344 1 77 111 GLU A O 1
ATOM 851 N N . VAL A 1 112 ? 29.312 -14.727 7.875 1 84.25 112 VAL A N 1
ATOM 852 C CA . VAL A 1 112 ? 28.062 -13.984 7.855 1 84.25 112 VAL A CA 1
ATOM 853 C C . VAL A 1 112 ? 27.172 -14.453 8.992 1 84.25 112 VAL A C 1
ATOM 855 O O . VAL A 1 112 ? 26.906 -15.648 9.133 1 84.25 112 VAL A O 1
ATOM 858 N N . PRO A 1 113 ? 26.781 -13.469 9.82 1 88.56 113 PRO A N 1
ATOM 859 C CA . PRO A 1 113 ? 25.891 -13.852 10.922 1 88.56 113 PRO A CA 1
ATOM 860 C C . PRO A 1 113 ? 24.547 -14.406 10.445 1 88.56 113 PRO A C 1
ATOM 862 O O . PRO A 1 113 ? 24.031 -13.953 9.422 1 88.56 113 PRO A O 1
ATOM 865 N N . GLY A 1 114 ? 24.031 -15.406 11.102 1 82.69 114 GLY A N 1
ATOM 866 C CA . GLY A 1 114 ? 22.781 -16.062 10.734 1 82.69 114 GLY A CA 1
ATOM 867 C C . GLY A 1 114 ? 21.609 -15.633 11.602 1 82.69 114 GLY A C 1
ATOM 868 O O . GLY A 1 114 ? 21.641 -14.555 12.195 1 82.69 114 GLY A O 1
ATOM 869 N N . LYS A 1 115 ? 20.609 -16.406 11.625 1 85.81 115 LYS A N 1
ATOM 870 C CA . LYS A 1 115 ? 19.359 -16.141 12.32 1 85.81 115 LYS A CA 1
ATOM 871 C C . LYS A 1 115 ? 19.562 -16.047 13.828 1 85.81 115 LYS A C 1
ATOM 873 O O . LYS A 1 115 ? 18.953 -15.219 14.5 1 85.81 115 LYS A O 1
ATOM 878 N N . ASP A 1 116 ? 20.406 -16.844 14.289 1 83.62 116 ASP A N 1
ATOM 879 C CA . ASP A 1 116 ? 20.656 -16.875 15.727 1 83.62 116 ASP A CA 1
ATOM 880 C C . ASP A 1 116 ? 21.312 -15.586 16.203 1 83.62 116 ASP A C 1
ATOM 882 O O . ASP A 1 116 ? 20.969 -15.07 17.281 1 83.62 116 ASP A O 1
ATOM 886 N N . TYR A 1 117 ? 22.312 -15.172 15.453 1 88.62 117 TYR A N 1
ATOM 887 C CA . TYR A 1 117 ? 22.953 -13.891 15.781 1 88.62 117 TYR A CA 1
ATOM 888 C C . TYR A 1 117 ? 21.922 -12.773 15.852 1 88.62 117 TYR A C 1
ATOM 890 O O . TYR A 1 117 ? 21.938 -11.961 16.766 1 88.62 117 TYR A O 1
ATOM 898 N N . TRP A 1 118 ? 21 -12.75 14.945 1 90.44 118 TRP A N 1
ATOM 899 C CA . TRP A 1 118 ? 19.984 -11.703 14.875 1 90.44 118 TRP A CA 1
ATOM 900 C C . TRP A 1 118 ? 19.062 -11.75 16.094 1 90.44 118 TRP A C 1
ATOM 902 O O . TRP A 1 118 ? 18.781 -10.711 16.703 1 90.44 118 TRP A O 1
ATOM 912 N N . LEU A 1 119 ? 18.609 -12.914 16.422 1 89.19 119 LEU A N 1
ATOM 913 C CA . LEU A 1 119 ? 17.719 -13.07 17.562 1 89.19 119 LEU A CA 1
ATOM 914 C C . LEU A 1 119 ? 18.391 -12.625 18.859 1 89.19 119 LEU A C 1
ATOM 916 O O . LEU A 1 119 ? 17.766 -11.984 19.703 1 89.19 119 LEU A O 1
ATOM 920 N N . GLN A 1 120 ? 19.625 -12.984 18.969 1 87.62 120 GLN A N 1
ATOM 921 C CA . GLN A 1 120 ? 20.391 -12.586 20.156 1 87.62 120 GLN A CA 1
ATOM 922 C C . GLN A 1 120 ? 20.641 -11.078 20.156 1 87.62 120 GLN A C 1
ATOM 924 O O . GLN A 1 120 ? 20.609 -10.445 21.219 1 87.62 120 GLN A O 1
ATOM 929 N N . LEU A 1 121 ? 20.922 -10.523 19.031 1 91.12 121 LEU A N 1
ATOM 930 C CA . LEU A 1 121 ? 21.125 -9.078 18.906 1 91.12 121 LEU A CA 1
ATOM 931 C C . LEU A 1 121 ? 19.875 -8.328 19.375 1 91.12 121 LEU A C 1
ATOM 933 O O . LEU A 1 121 ? 19.984 -7.324 20.078 1 91.12 121 LEU A O 1
ATOM 937 N N . LYS A 1 122 ? 18.719 -8.789 18.953 1 90.31 122 LYS A N 1
ATOM 938 C CA . LYS A 1 122 ? 17.469 -8.141 19.312 1 90.31 122 LYS A CA 1
ATOM 939 C C . LYS A 1 122 ? 17.266 -8.141 20.828 1 90.31 122 LYS A C 1
ATOM 941 O O . LYS A 1 122 ? 16.703 -7.191 21.375 1 90.31 122 LYS A O 1
ATOM 946 N N . LYS A 1 123 ? 17.703 -9.188 21.422 1 88.25 123 LYS A N 1
ATOM 947 C CA . LYS A 1 123 ? 17.594 -9.273 22.875 1 88.25 123 LYS A CA 1
ATOM 948 C C . LYS A 1 123 ? 18.578 -8.32 23.562 1 88.25 123 LYS A C 1
ATOM 950 O O . LYS A 1 123 ? 18.234 -7.668 24.547 1 88.25 123 LYS A O 1
ATOM 955 N N . ARG A 1 124 ? 19.797 -8.25 23.016 1 87.56 124 ARG A N 1
ATOM 956 C CA . ARG A 1 124 ? 20.859 -7.43 23.609 1 87.56 124 ARG A CA 1
ATOM 957 C C . ARG A 1 124 ? 20.625 -5.949 23.312 1 87.56 124 ARG A C 1
ATOM 959 O O . ARG A 1 124 ? 21.016 -5.09 24.109 1 87.56 124 ARG A O 1
ATOM 966 N N . GLN A 1 125 ? 20.062 -5.684 22.109 1 92.06 125 GLN A N 1
ATOM 967 C CA . GLN A 1 125 ? 19.875 -4.312 21.641 1 92.06 125 GLN A CA 1
ATOM 968 C C . GLN A 1 125 ? 18.391 -4.023 21.406 1 92.06 125 GLN A C 1
ATOM 970 O O . GLN A 1 125 ? 17.938 -3.971 20.266 1 92.06 125 GLN A O 1
ATOM 975 N N . PRO A 1 126 ? 17.672 -3.686 22.391 1 88.62 126 PRO A N 1
ATOM 976 C CA . PRO A 1 126 ? 16.234 -3.465 22.234 1 88.62 126 PRO A CA 1
ATOM 977 C C . PRO A 1 126 ? 15.906 -2.154 21.531 1 88.62 126 PRO A C 1
ATOM 979 O O . PRO A 1 126 ? 14.773 -1.952 21.094 1 88.62 126 PRO A O 1
ATOM 982 N N . ASP A 1 127 ? 16.922 -1.353 21.344 1 89.69 127 ASP A N 1
ATOM 983 C CA . ASP A 1 127 ? 16.688 -0.045 20.75 1 89.69 127 ASP A CA 1
ATOM 984 C C . ASP A 1 127 ? 16.547 -0.16 19.219 1 89.69 127 ASP A C 1
ATOM 986 O O . ASP A 1 127 ? 16.094 0.772 18.562 1 89.69 127 ASP A O 1
ATOM 990 N N . ILE A 1 128 ? 16.953 -1.27 18.75 1 91.31 128 ILE A N 1
ATOM 991 C CA . ILE A 1 128 ? 16.859 -1.474 17.312 1 91.31 128 ILE A CA 1
ATOM 992 C C . ILE A 1 128 ? 15.602 -2.264 16.984 1 91.31 128 ILE A C 1
ATOM 994 O O . ILE A 1 128 ? 15.258 -3.221 17.672 1 91.31 128 ILE A O 1
ATOM 998 N N . ALA A 1 129 ? 14.891 -1.784 16.078 1 91.69 129 ALA A N 1
ATOM 999 C CA . ALA A 1 129 ? 13.648 -2.455 15.68 1 91.69 129 ALA A CA 1
ATOM 1000 C C . ALA A 1 129 ? 13.5 -2.463 14.164 1 91.69 129 ALA A C 1
ATOM 1002 O O . ALA A 1 129 ? 14.07 -1.617 13.469 1 91.69 129 ALA A O 1
ATOM 1003 N N . ILE A 1 130 ? 12.805 -3.459 13.672 1 91.44 130 ILE A N 1
ATOM 1004 C CA . ILE A 1 130 ? 12.414 -3.512 12.273 1 91.44 130 ILE A CA 1
ATOM 1005 C C . ILE A 1 130 ? 11.18 -2.643 12.039 1 91.44 130 ILE A C 1
ATOM 1007 O O . ILE A 1 130 ? 10.18 -2.785 12.742 1 91.44 130 ILE A O 1
ATOM 1011 N N . ARG A 1 131 ? 11.344 -1.667 11.141 1 89.12 131 ARG A N 1
ATOM 1012 C CA . ARG A 1 131 ? 10.273 -0.716 10.883 1 89.12 131 ARG A CA 1
ATOM 1013 C C . ARG A 1 131 ? 9.953 -0.637 9.398 1 89.12 131 ARG A C 1
ATOM 1015 O O . ARG A 1 131 ? 10.828 -0.879 8.555 1 89.12 131 ARG A O 1
ATOM 1022 N N . THR A 1 132 ? 8.695 -0.386 9.141 1 86.12 132 THR A N 1
ATOM 1023 C CA . THR A 1 132 ? 8.32 -0.059 7.77 1 86.12 132 THR A CA 1
ATOM 1024 C C . THR A 1 132 ? 8.484 1.436 7.504 1 86.12 132 THR A C 1
ATOM 1026 O O . THR A 1 132 ? 7.801 2.258 8.117 1 86.12 132 THR A O 1
ATOM 1029 N N . PRO A 1 133 ? 9.391 1.737 6.648 1 86.75 133 PRO A N 1
ATOM 1030 C CA . PRO A 1 133 ? 9.625 3.162 6.395 1 86.75 133 PRO A CA 1
ATOM 1031 C C . PRO A 1 133 ? 8.562 3.777 5.484 1 86.75 133 PRO A C 1
ATOM 1033 O O . PRO A 1 133 ? 7.828 3.053 4.809 1 86.75 133 PRO A O 1
ATOM 1036 N N . GLU A 1 134 ? 8.477 5.031 5.531 1 83.25 134 GLU A N 1
ATOM 1037 C CA . GLU A 1 134 ? 7.645 5.793 4.602 1 83.25 134 GLU A CA 1
ATOM 1038 C C . GLU A 1 134 ? 8.469 6.316 3.43 1 83.25 134 GLU A C 1
ATOM 1040 O O . GLU A 1 134 ? 9.586 6.805 3.617 1 83.25 134 GLU A O 1
ATOM 1045 N N . ASN A 1 135 ? 7.898 6.137 2.283 1 82.12 135 ASN A N 1
ATOM 1046 C CA . ASN A 1 135 ? 8.586 6.637 1.097 1 82.12 135 ASN A CA 1
ATOM 1047 C C . ASN A 1 135 ? 8.531 8.156 1.017 1 82.12 135 ASN A C 1
ATOM 1049 O O . ASN A 1 135 ? 7.492 8.766 1.285 1 82.12 135 ASN A O 1
ATOM 1053 N N . CYS A 1 136 ? 9.68 8.719 0.801 1 81.94 136 CYS A N 1
ATOM 1054 C CA . CYS A 1 136 ? 9.773 10.164 0.61 1 81.94 136 CYS A CA 1
ATOM 1055 C C . CYS A 1 136 ? 10.508 10.492 -0.684 1 81.94 136 CYS A C 1
ATOM 1057 O O . CYS A 1 136 ? 11.586 9.961 -0.946 1 81.94 136 CYS A O 1
ATOM 1059 N N . LEU A 1 137 ? 9.898 11.32 -1.379 1 78.44 137 LEU A N 1
ATOM 1060 C CA . LEU A 1 137 ? 10.539 11.742 -2.623 1 78.44 137 LEU A CA 1
ATOM 1061 C C . LEU A 1 137 ? 11.875 12.422 -2.348 1 78.44 137 LEU A C 1
ATOM 1063 O O . LEU A 1 137 ? 12 13.18 -1.384 1 78.44 137 LEU A O 1
ATOM 1067 N N . SER A 1 138 ? 12.82 12.172 -3.188 1 75.56 138 SER A N 1
ATOM 1068 C CA . SER A 1 138 ? 14.148 12.758 -3.039 1 75.56 138 SER A CA 1
ATOM 1069 C C . SER A 1 138 ? 14.086 14.281 -3.045 1 75.56 138 SER A C 1
ATOM 1071 O O . SER A 1 138 ? 14.852 14.945 -2.346 1 75.56 138 SER A O 1
ATOM 1073 N N . SER A 1 139 ? 13.141 14.789 -3.812 1 76.69 139 SER A N 1
ATOM 1074 C CA . SER A 1 139 ? 12.992 16.234 -3.887 1 76.69 139 SER A CA 1
ATOM 1075 C C . SER A 1 139 ? 12.539 16.812 -2.553 1 76.69 139 SER A C 1
ATOM 1077 O O . SER A 1 139 ? 12.961 17.906 -2.16 1 76.69 139 SER A O 1
ATOM 1079 N N . ARG A 1 140 ? 11.688 16.078 -1.913 1 78.38 140 ARG A N 1
ATOM 1080 C CA . ARG A 1 140 ? 11.203 16.531 -0.612 1 78.38 140 ARG A CA 1
ATOM 1081 C C . ARG A 1 140 ? 12.32 16.516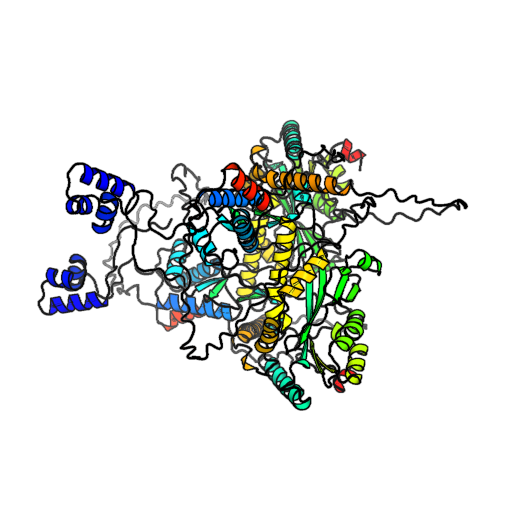 0.425 1 78.38 140 ARG A C 1
ATOM 1083 O O . ARG A 1 140 ? 12.43 17.422 1.248 1 78.38 140 ARG A O 1
ATOM 1090 N N . LEU A 1 141 ? 13.102 15.492 0.317 1 77.81 141 LEU A N 1
ATOM 1091 C CA . LEU A 1 141 ? 14.234 15.422 1.229 1 77.81 141 LEU A CA 1
ATOM 1092 C C . LEU A 1 141 ? 15.211 16.562 0.976 1 77.81 141 LEU A C 1
ATOM 1094 O O . LEU A 1 141 ? 15.695 17.188 1.92 1 77.81 141 LEU A O 1
ATOM 1098 N N . ALA A 1 142 ? 15.375 16.844 -0.203 1 77.44 142 ALA A N 1
ATOM 1099 C CA . ALA A 1 142 ? 16.359 17.844 -0.601 1 77.44 142 ALA A CA 1
ATOM 1100 C C . ALA A 1 142 ? 15.906 19.25 -0.215 1 77.44 142 ALA A C 1
ATOM 1102 O O . ALA A 1 142 ? 16.734 20.109 0.101 1 77.44 142 ALA A O 1
ATOM 1103 N N . MET A 1 143 ? 14.656 19.438 -0.194 1 83.5 143 MET A N 1
ATOM 1104 C CA . MET A 1 143 ? 14.156 20.812 -0.09 1 83.5 143 MET A CA 1
ATOM 1105 C C . MET A 1 143 ? 13.859 21.172 1.361 1 83.5 143 MET A C 1
ATOM 1107 O O . MET A 1 143 ? 13.68 22.344 1.688 1 83.5 143 MET A O 1
ATOM 1111 N N . MET A 1 144 ? 13.828 20.219 2.205 1 87.25 144 MET A N 1
ATOM 1112 C CA . MET A 1 144 ? 13.656 20.516 3.625 1 87.25 144 MET A CA 1
ATOM 1113 C C . MET A 1 144 ? 14.938 21.078 4.227 1 87.25 144 MET A C 1
ATOM 1115 O O . MET A 1 144 ? 15.641 20.375 4.961 1 87.25 144 MET A O 1
ATOM 1119 N N . LYS A 1 145 ? 15.117 22.328 3.961 1 89.25 145 LYS A N 1
ATOM 1120 C CA . LYS A 1 145 ? 16.312 23.047 4.422 1 89.25 145 LYS A CA 1
ATOM 1121 C C . LYS A 1 145 ? 15.977 23.953 5.598 1 89.25 145 LYS A C 1
ATOM 1123 O O . LYS A 1 145 ? 14.922 24.594 5.609 1 89.25 145 LYS A O 1
ATOM 1128 N N . ARG A 1 146 ? 16.938 24.016 6.469 1 89.69 146 ARG A N 1
ATOM 1129 C CA . ARG A 1 146 ? 16.766 24.859 7.652 1 89.69 146 ARG A CA 1
ATOM 1130 C C . ARG A 1 146 ? 16.562 26.312 7.266 1 89.69 146 ARG A C 1
ATOM 1132 O O . ARG A 1 146 ? 15.719 27 7.836 1 89.69 146 ARG A O 1
ATOM 1139 N N . ASP A 1 147 ? 17.328 26.703 6.34 1 89.81 147 ASP A N 1
ATOM 1140 C CA . ASP A 1 147 ? 17.266 28.109 5.93 1 89.81 147 ASP A CA 1
ATOM 1141 C C . ASP A 1 147 ? 15.906 28.438 5.316 1 89.81 147 ASP A C 1
ATOM 1143 O O . ASP A 1 147 ? 15.352 29.516 5.555 1 89.81 147 ASP A O 1
ATOM 1147 N N . VAL A 1 148 ? 15.422 27.562 4.508 1 90.56 148 VAL A N 1
ATOM 1148 C CA . VAL A 1 148 ? 14.125 27.766 3.859 1 90.56 148 VAL A CA 1
ATOM 1149 C C . VAL A 1 148 ? 13.023 27.797 4.91 1 90.56 148 VAL A C 1
ATOM 1151 O O . VAL A 1 148 ? 12.148 28.672 4.867 1 90.56 148 VAL A O 1
ATOM 1154 N N . VAL A 1 149 ? 13.094 26.938 5.875 1 93.19 149 VAL A N 1
ATOM 1155 C CA . VAL A 1 149 ? 12.078 26.844 6.922 1 93.19 149 VAL A CA 1
ATOM 1156 C C . VAL A 1 149 ? 12.164 28.062 7.836 1 93.19 149 VAL A C 1
ATOM 1158 O O . VAL A 1 149 ? 11.141 28.625 8.234 1 93.19 149 VAL A O 1
ATOM 1161 N N . ASP A 1 150 ? 13.359 28.484 8.102 1 93.62 150 ASP A N 1
ATOM 1162 C CA . ASP A 1 150 ? 13.562 29.656 8.945 1 93.62 150 ASP A CA 1
ATOM 1163 C C . ASP A 1 150 ? 13 30.906 8.281 1 93.62 150 ASP A C 1
ATOM 1165 O O . ASP A 1 150 ? 12.352 31.734 8.938 1 93.62 150 ASP A O 1
ATOM 1169 N N . ARG A 1 151 ? 13.273 31.047 7.035 1 93.25 151 ARG A N 1
ATOM 1170 C CA . ARG A 1 151 ? 12.758 32.188 6.293 1 93.25 151 ARG A CA 1
ATOM 1171 C C . ARG A 1 151 ? 11.234 32.156 6.242 1 93.25 151 ARG A C 1
ATOM 1173 O O . ARG A 1 151 ? 10.586 33.188 6.371 1 93.25 151 ARG A O 1
ATOM 1180 N N . TYR A 1 152 ? 10.695 31 6.023 1 95 152 TYR A N 1
ATOM 1181 C CA . TYR A 1 152 ? 9.25 30.828 6.004 1 95 152 TYR A CA 1
ATOM 1182 C C . TYR A 1 152 ? 8.625 31.297 7.312 1 95 152 TYR A C 1
ATOM 1184 O O . TYR A 1 152 ? 7.676 32.094 7.309 1 95 152 TYR A O 1
ATOM 1192 N N . PHE A 1 153 ? 9.156 30.891 8.445 1 96.38 153 PHE A N 1
ATOM 1193 C CA . PHE A 1 153 ? 8.578 31.234 9.734 1 96.38 153 PHE A CA 1
ATOM 1194 C C . PHE A 1 153 ? 8.789 32.719 10.039 1 96.38 153 PHE A C 1
ATOM 1196 O O . PHE A 1 153 ? 7.945 33.344 10.672 1 96.38 153 PHE A O 1
ATOM 1203 N N . GLY A 1 154 ? 9.953 33.188 9.578 1 94.69 154 GLY A N 1
ATOM 1204 C CA . GLY A 1 154 ? 10.156 34.625 9.711 1 94.69 154 GLY A CA 1
ATOM 1205 C C . GLY A 1 154 ? 9.094 35.469 9.008 1 94.69 154 GLY A C 1
ATOM 1206 O O . GLY A 1 154 ? 8.523 36.375 9.594 1 94.69 154 GLY A O 1
ATOM 1207 N N . ASP A 1 155 ? 8.781 35.094 7.793 1 94.31 155 ASP A N 1
ATOM 1208 C CA . ASP A 1 155 ? 7.781 35.781 6.996 1 94.31 155 ASP A CA 1
ATOM 1209 C C . ASP A 1 155 ? 6.375 35.562 7.539 1 94.31 155 ASP A C 1
ATOM 1211 O O . ASP A 1 155 ? 5.535 36.469 7.539 1 94.31 155 ASP A O 1
ATOM 1215 N N . LEU A 1 156 ? 6.145 34.344 7.938 1 96 156 LEU A N 1
ATOM 1216 C CA . LEU A 1 156 ? 4.848 34.031 8.523 1 96 156 LEU A CA 1
ATOM 1217 C C . LEU A 1 156 ? 4.574 34.875 9.75 1 96 156 LEU A C 1
ATOM 1219 O O . LEU A 1 156 ? 3.473 35.406 9.906 1 96 156 LEU A O 1
ATOM 1223 N N . HIS A 1 157 ? 5.574 35 10.562 1 95.81 157 HIS A N 1
ATOM 1224 C CA . HIS A 1 157 ? 5.453 35.812 11.75 1 95.81 157 HIS A CA 1
ATOM 1225 C C . HIS A 1 157 ? 5.164 37.281 11.383 1 95.81 157 HIS A C 1
ATOM 1227 O O . HIS A 1 157 ? 4.305 37.906 11.984 1 95.81 157 HIS A O 1
ATOM 1233 N N . LYS A 1 158 ? 5.883 37.719 10.445 1 95.31 158 LYS A N 1
ATOM 1234 C CA . LYS A 1 158 ? 5.699 39.094 9.977 1 95.31 158 LYS A CA 1
ATOM 1235 C C . LYS A 1 158 ? 4.289 39.312 9.438 1 95.31 158 LYS A C 1
ATOM 1237 O O . LYS A 1 158 ? 3.629 40.281 9.781 1 95.31 158 LYS A O 1
ATOM 1242 N N . ILE A 1 159 ? 3.816 38.406 8.625 1 95.31 159 ILE A N 1
ATOM 1243 C CA . ILE A 1 159 ? 2.51 38.531 7.98 1 95.31 159 ILE A CA 1
ATOM 1244 C C . ILE A 1 159 ? 1.412 38.5 9.039 1 95.31 159 ILE A C 1
ATOM 1246 O O . ILE A 1 159 ? 0.511 39.344 9.031 1 95.31 159 ILE A O 1
ATOM 1250 N N . ILE A 1 160 ? 1.473 37.594 9.953 1 96.44 160 ILE A N 1
ATOM 1251 C CA . ILE A 1 160 ? 0.447 37.438 10.977 1 96.44 160 ILE A CA 1
ATOM 1252 C C . ILE A 1 160 ? 0.412 38.656 11.883 1 96.44 160 ILE A C 1
ATOM 1254 O O . ILE A 1 160 ? -0.663 39.125 12.281 1 96.44 160 ILE A O 1
ATOM 1258 N N . THR A 1 161 ? 1.584 39.188 12.156 1 96 161 THR A N 1
ATOM 1259 C CA . THR A 1 161 ? 1.683 40.375 13 1 96 161 THR A CA 1
ATOM 1260 C C . THR A 1 161 ? 1.142 41.594 12.273 1 96 161 THR A C 1
ATOM 1262 O O . THR A 1 161 ? 0.363 42.344 12.836 1 96 161 THR A O 1
ATOM 1265 N N . GLU A 1 162 ? 1.556 41.719 11.062 1 95.62 162 GLU A N 1
ATOM 1266 C CA . GLU A 1 162 ? 1.14 42.875 10.281 1 95.62 162 GLU A CA 1
ATOM 1267 C C . GLU A 1 162 ? -0.364 42.875 10.023 1 95.62 162 GLU A C 1
ATOM 1269 O O . GLU A 1 162 ? -1.004 43.906 9.969 1 95.62 162 GLU A O 1
ATOM 1274 N N . LEU A 1 163 ? -0.954 41.688 9.906 1 96 163 LEU A N 1
ATOM 1275 C CA . LEU A 1 163 ? -2.379 41.562 9.625 1 96 163 LEU A CA 1
ATOM 1276 C C . LEU A 1 163 ? -3.191 41.531 10.914 1 96 163 LEU A C 1
ATOM 1278 O O . LEU A 1 163 ? -4.422 41.562 10.875 1 96 163 LEU A O 1
ATOM 1282 N N . GLY A 1 164 ? -2.527 41.5 12.008 1 96.31 164 GLY A N 1
ATOM 1283 C CA . GLY A 1 164 ? -3.213 41.5 13.289 1 96.31 164 GLY A CA 1
ATOM 1284 C C . GLY A 1 164 ? -3.967 40.188 13.547 1 96.31 164 GLY A C 1
ATOM 1285 O O . GLY A 1 164 ? -5.07 40.219 14.102 1 96.31 164 GLY A O 1
ATOM 1286 N N . LEU A 1 165 ? -3.4 39.094 13.164 1 97 165 LEU A N 1
ATOM 1287 C CA . LEU A 1 165 ? -4.121 37.812 13.242 1 97 165 LEU A CA 1
ATOM 1288 C C . LEU A 1 165 ? -3.596 36.969 14.383 1 97 165 LEU A C 1
ATOM 1290 O O . LEU A 1 165 ? -4.031 35.812 14.555 1 97 165 LEU A O 1
ATOM 1294 N N . ARG A 1 166 ? -2.783 37.406 15.211 1 95.81 166 ARG A N 1
ATOM 1295 C CA . ARG A 1 166 ? -2.146 36.656 16.281 1 95.81 166 ARG A CA 1
ATOM 1296 C C . ARG A 1 166 ? -3.188 36.031 17.203 1 95.81 166 ARG A C 1
ATOM 1298 O O . ARG A 1 166 ? -3.025 34.906 17.672 1 95.81 166 ARG A O 1
ATOM 1305 N N . GLU A 1 167 ? -4.227 36.719 17.453 1 96.25 167 GLU A N 1
ATOM 1306 C CA . GLU A 1 167 ? -5.25 36.25 18.375 1 96.25 167 GLU A CA 1
ATOM 1307 C C . GLU A 1 167 ? -6.555 35.938 17.641 1 96.25 167 GLU A C 1
ATOM 1309 O O . GLU A 1 167 ? -7.629 35.969 18.25 1 96.25 167 GLU A O 1
ATOM 1314 N N . LYS A 1 168 ? -6.5 35.781 16.375 1 97.75 168 LYS A N 1
ATOM 1315 C CA . LYS A 1 168 ? -7.684 35.531 15.555 1 97.75 168 LYS A CA 1
ATOM 1316 C C . LYS A 1 168 ? -7.523 34.25 14.742 1 97.75 168 LYS A C 1
ATOM 1318 O O . LYS A 1 168 ? -7.527 34.312 13.508 1 97.75 168 LYS A O 1
ATOM 1323 N N . PRO A 1 169 ? -7.512 33.125 15.375 1 97.88 169 PRO A N 1
ATOM 1324 C CA . PRO A 1 169 ? -7.277 31.844 14.695 1 97.88 169 PRO A CA 1
ATOM 1325 C C . PRO A 1 169 ? -8.367 31.516 13.672 1 97.88 169 PRO A C 1
ATOM 1327 O O . PRO A 1 169 ? -8.125 30.781 12.719 1 97.88 169 PRO A O 1
ATOM 1330 N N . ALA A 1 170 ? -9.523 32.062 13.797 1 97.94 170 ALA A N 1
ATOM 1331 C CA . ALA A 1 170 ? -10.641 31.781 12.898 1 97.94 170 ALA A CA 1
ATOM 1332 C C . ALA A 1 170 ? -10.398 32.375 11.516 1 97.94 170 ALA A C 1
ATOM 1334 O O . ALA A 1 170 ? -11.07 32.031 10.547 1 97.94 170 ALA A O 1
ATOM 1335 N N . GLN A 1 171 ? -9.414 33.312 11.414 1 98.31 171 GLN A N 1
ATOM 1336 C CA . GLN A 1 171 ? -9.141 34 10.156 1 98.31 171 GLN A CA 1
ATOM 1337 C C . GLN A 1 171 ? -7.898 33.438 9.469 1 98.31 171 GLN A C 1
ATOM 1339 O O . GLN A 1 171 ? -7.426 34 8.477 1 98.31 171 GLN A O 1
ATOM 1344 N N . ILE A 1 172 ? -7.34 32.375 10.008 1 98.62 172 ILE A N 1
ATOM 1345 C CA . ILE A 1 172 ? -6.191 31.688 9.422 1 98.62 172 ILE A CA 1
ATOM 1346 C C . ILE A 1 172 ? -6.617 30.328 8.875 1 98.62 172 ILE A C 1
ATOM 1348 O O . ILE A 1 172 ? -6.988 29.438 9.641 1 98.62 172 ILE A O 1
ATOM 1352 N N . TRP A 1 173 ? -6.527 30.188 7.578 1 98.56 173 TRP A N 1
ATOM 1353 C CA . TRP A 1 173 ? -7.078 29.016 6.902 1 98.56 173 TRP A CA 1
ATOM 1354 C C . TRP A 1 173 ? -5.973 28.203 6.234 1 98.56 173 TRP A C 1
ATOM 1356 O O . TRP A 1 173 ? -4.926 28.75 5.875 1 98.56 173 TRP A O 1
ATOM 1366 N N . ASN A 1 174 ? -6.145 26.922 6.125 1 98.44 174 ASN A N 1
ATOM 1367 C CA . ASN A 1 174 ? -5.316 25.969 5.379 1 98.44 174 ASN A CA 1
ATOM 1368 C C . ASN A 1 174 ? -6.156 25.094 4.457 1 98.44 174 ASN A C 1
ATOM 1370 O O . ASN A 1 174 ? -7.238 24.641 4.84 1 98.44 174 ASN A O 1
ATOM 1374 N N . CYS A 1 175 ? -5.703 24.984 3.275 1 97.38 175 CYS A N 1
ATOM 1375 C CA . CYS A 1 175 ? -6.418 24.172 2.289 1 97.38 175 CYS A CA 1
ATOM 1376 C C . CYS A 1 175 ? -5.477 23.188 1.598 1 97.38 175 CYS A C 1
ATOM 1378 O O . CYS A 1 175 ? -4.32 23.516 1.331 1 97.38 175 CYS A O 1
ATOM 1380 N N . ASP A 1 176 ? -5.914 21.969 1.357 1 96.31 176 ASP A N 1
ATOM 1381 C CA . ASP A 1 176 ? -5.176 20.953 0.624 1 96.31 176 ASP A CA 1
ATOM 1382 C C . ASP A 1 176 ? -6.125 19.938 -0.004 1 96.31 176 ASP A C 1
ATOM 1384 O O . ASP A 1 176 ? -7.32 19.922 0.297 1 96.31 176 ASP A O 1
ATOM 1388 N N . GLU A 1 177 ? -5.578 19.219 -0.918 1 95.06 177 GLU A N 1
ATOM 1389 C CA . GLU A 1 177 ? -6.371 18.203 -1.607 1 95.06 177 GLU A CA 1
ATOM 1390 C C . GLU A 1 177 ? -5.98 16.797 -1.155 1 95.06 177 GLU A C 1
ATOM 1392 O O . GLU A 1 177 ? -4.84 16.562 -0.749 1 95.06 177 GLU A O 1
ATOM 1397 N N . THR A 1 178 ? -6.914 15.898 -1.156 1 95 178 THR A N 1
ATOM 1398 C CA . THR A 1 178 ? -6.684 14.477 -0.909 1 95 178 THR A CA 1
ATOM 1399 C C . THR A 1 178 ? -7.504 13.617 -1.866 1 95 178 THR A C 1
ATOM 1401 O O . THR A 1 178 ? -8.555 14.055 -2.35 1 95 178 THR A O 1
ATOM 1404 N N . GLY A 1 179 ? -6.988 12.523 -2.213 1 93.62 179 GLY A N 1
ATOM 1405 C CA . GLY A 1 179 ? -7.691 11.586 -3.074 1 93.62 179 GLY A CA 1
ATOM 1406 C C . GLY A 1 179 ? -8.297 10.422 -2.32 1 93.62 179 GLY A C 1
ATOM 1407 O O . GLY A 1 179 ? -7.656 9.844 -1.436 1 93.62 179 GLY A O 1
ATOM 1408 N N . LEU A 1 180 ? -9.57 10.102 -2.652 1 94 180 LEU A N 1
ATOM 1409 C CA . LEU A 1 180 ? -10.258 8.938 -2.104 1 94 180 LEU A CA 1
ATOM 1410 C C . LEU A 1 180 ? -10.758 8.023 -3.219 1 94 180 LEU A C 1
ATOM 1412 O O . LEU A 1 180 ? -11.43 8.477 -4.148 1 94 180 LEU A O 1
ATOM 1416 N N . THR A 1 181 ? -10.406 6.781 -3.102 1 90.81 181 THR A N 1
ATOM 1417 C CA . THR A 1 181 ? -10.75 5.836 -4.156 1 90.81 181 THR A CA 1
ATOM 1418 C C . THR A 1 181 ? -11.906 4.938 -3.719 1 90.81 181 THR A C 1
ATOM 1420 O O . THR A 1 181 ? -12.164 4.789 -2.523 1 90.81 181 THR A O 1
ATOM 1423 N N . PHE A 1 182 ? -12.586 4.383 -4.723 1 87.94 182 PHE A N 1
ATOM 1424 C CA . PHE A 1 182 ? -13.648 3.426 -4.441 1 87.94 182 PHE A CA 1
ATOM 1425 C C . PHE A 1 182 ? -13.078 2.125 -3.889 1 87.94 182 PHE A C 1
ATOM 1427 O O . PHE A 1 182 ? -13.727 1.442 -3.094 1 87.94 182 PHE A O 1
ATOM 1434 N N . CYS A 1 183 ? -11.922 1.796 -4.41 1 82.94 183 CYS A N 1
ATOM 1435 C CA . CYS A 1 183 ? -11.258 0.587 -3.936 1 82.94 183 CYS A CA 1
ATOM 1436 C C . CYS A 1 183 ? -10.086 0.932 -3.02 1 82.94 183 CYS A C 1
ATOM 1438 O O . CYS A 1 183 ? -9 1.281 -3.494 1 82.94 183 CYS A O 1
ATOM 1440 N N . GLN A 1 184 ? -10.383 0.928 -1.76 1 79.88 184 GLN A N 1
ATOM 1441 C CA . GLN A 1 184 ? -9.367 1.255 -0.762 1 79.88 184 GLN A CA 1
ATOM 1442 C C . GLN A 1 184 ? -8.836 -0.004 -0.083 1 79.88 184 GLN A C 1
ATOM 1444 O O . GLN A 1 184 ? -9.484 -1.051 -0.109 1 79.88 184 GLN A O 1
ATOM 1449 N N . ASP A 1 185 ? -7.641 0.186 0.389 1 79.81 185 ASP A N 1
ATOM 1450 C CA . ASP A 1 185 ? -7.125 -0.891 1.228 1 79.81 185 ASP A CA 1
ATOM 1451 C C . ASP A 1 185 ? -8.008 -1.103 2.457 1 79.81 185 ASP A C 1
ATOM 1453 O O . ASP A 1 185 ? -8.5 -0.139 3.045 1 79.81 185 ASP A O 1
ATOM 1457 N N . ALA A 1 186 ? -8.195 -2.246 2.65 1 80.44 186 ALA A N 1
ATOM 1458 C CA . ALA A 1 186 ? -9.055 -2.584 3.781 1 80.44 186 ALA A CA 1
ATOM 1459 C C . ALA A 1 186 ? -8.359 -2.285 5.105 1 80.44 186 ALA A C 1
ATOM 1461 O O . ALA A 1 186 ? -7.129 -2.264 5.18 1 80.44 186 ALA A O 1
ATOM 1462 N N . SER A 1 187 ? -9.203 -1.985 6.023 1 86.31 187 SER A N 1
ATOM 1463 C CA . SER A 1 187 ? -8.719 -1.875 7.398 1 86.31 187 SER A CA 1
ATOM 1464 C C . SER A 1 187 ? -8.422 -3.246 7.988 1 86.31 187 SER A C 1
ATOM 1466 O O . SER A 1 187 ? -8.781 -4.273 7.414 1 86.31 187 SER A O 1
ATOM 1468 N N . LYS A 1 188 ? -7.738 -3.209 9.086 1 88.69 188 LYS A N 1
ATOM 1469 C CA . LYS A 1 188 ? -7.465 -4.457 9.797 1 88.69 188 LYS A CA 1
ATOM 1470 C C . LYS A 1 188 ? -8.758 -5.121 10.258 1 88.69 188 LYS A C 1
ATOM 1472 O O . LYS A 1 188 ? -9.688 -4.441 10.695 1 88.69 188 LYS A O 1
ATOM 1477 N N . VAL A 1 189 ? -8.781 -6.441 10.109 1 90.94 189 VAL A N 1
ATOM 1478 C CA . VAL A 1 189 ? -10.008 -7.184 10.398 1 90.94 189 VAL A CA 1
ATOM 1479 C C . VAL A 1 189 ? -9.688 -8.375 11.297 1 90.94 189 VAL A C 1
ATOM 1481 O O . VAL A 1 189 ? -8.516 -8.703 11.516 1 90.94 189 VAL A O 1
ATOM 1484 N N . LEU A 1 190 ? -10.742 -8.93 11.852 1 92.5 190 LEU A N 1
ATOM 1485 C CA . LEU A 1 190 ? -10.602 -10.117 12.688 1 92.5 190 LEU A CA 1
ATOM 1486 C C . LEU A 1 190 ? -10.719 -11.383 11.844 1 92.5 190 LEU A C 1
ATOM 1488 O O . LEU A 1 190 ? -11.609 -11.492 11 1 92.5 190 LEU A O 1
ATOM 1492 N N . ALA A 1 191 ? -9.773 -12.25 12.031 1 91.69 191 ALA A N 1
ATOM 1493 C CA . ALA A 1 191 ? -9.766 -13.539 11.344 1 91.69 191 ALA A CA 1
ATOM 1494 C C . ALA A 1 191 ? -9.055 -14.594 12.18 1 91.69 191 ALA A C 1
ATOM 1496 O O . ALA A 1 191 ? -8.555 -14.305 13.273 1 91.69 191 ALA A O 1
ATOM 1497 N N . ALA A 1 192 ? -9.156 -15.797 11.688 1 90.94 192 ALA A N 1
ATOM 1498 C CA . ALA A 1 192 ? -8.5 -16.891 12.383 1 90.94 192 ALA A CA 1
ATOM 1499 C C . ALA A 1 192 ? -6.984 -16.703 12.406 1 90.94 192 ALA A C 1
ATOM 1501 O O . ALA A 1 192 ? -6.395 -16.266 11.414 1 90.94 192 ALA A O 1
ATOM 1502 N N . LYS A 1 193 ? -6.461 -16.984 13.555 1 87.94 193 LYS A N 1
ATOM 1503 C CA . LYS A 1 193 ? -5.008 -16.922 13.672 1 87.94 193 LYS A CA 1
ATOM 1504 C C . LYS A 1 193 ? -4.332 -17.875 12.688 1 87.94 193 LYS A C 1
ATOM 1506 O O . LYS A 1 193 ? -4.719 -19.047 12.594 1 87.94 193 LYS A O 1
ATOM 1511 N N . GLY A 1 194 ? -3.416 -17.391 11.922 1 80 194 GLY A N 1
ATOM 1512 C CA . GLY A 1 194 ? -2.672 -18.234 11 1 80 194 GLY A CA 1
ATOM 1513 C C . GLY A 1 194 ? -3.359 -18.406 9.656 1 80 194 GLY A C 1
ATOM 1514 O O . GLY A 1 194 ? -2.877 -19.141 8.797 1 80 194 GLY A O 1
ATOM 1515 N N . ALA A 1 195 ? -4.504 -17.719 9.562 1 80.44 195 ALA A N 1
ATOM 1516 C CA . ALA A 1 195 ? -5.188 -17.812 8.273 1 80.44 195 ALA A CA 1
ATOM 1517 C C . ALA A 1 195 ? -4.312 -17.266 7.148 1 80.44 195 ALA A C 1
ATOM 1519 O O . ALA A 1 195 ? -3.684 -16.219 7.293 1 80.44 195 ALA A O 1
ATOM 1520 N N . ARG A 1 196 ? -4.152 -18 6.121 1 70.88 196 ARG A N 1
ATOM 1521 C CA . ARG A 1 196 ? -3.252 -17.609 5.039 1 70.88 196 ARG A CA 1
ATOM 1522 C C . ARG A 1 196 ? -3.932 -16.641 4.082 1 70.88 196 ARG A C 1
ATOM 1524 O O . ARG A 1 196 ? -3.27 -15.797 3.469 1 70.88 196 ARG A O 1
ATOM 1531 N N . ASN A 1 197 ? -5.277 -16.812 3.916 1 75.44 197 ASN A N 1
ATOM 1532 C CA . ASN A 1 197 ? -5.949 -15.977 2.928 1 75.44 197 ASN A CA 1
ATOM 1533 C C . ASN A 1 197 ? -7.152 -15.258 3.527 1 75.44 197 ASN A C 1
ATOM 1535 O O . ASN A 1 197 ? -8.227 -15.844 3.666 1 75.44 197 ASN A O 1
ATOM 1539 N N . VAL A 1 198 ? -6.844 -14.094 4.078 1 81.44 198 VAL A N 1
ATOM 1540 C CA . VAL A 1 198 ? -7.953 -13.258 4.523 1 81.44 198 VAL A CA 1
ATOM 1541 C C . VAL A 1 198 ? -8.273 -12.211 3.459 1 81.44 198 VAL A C 1
ATOM 1543 O O . VAL A 1 198 ? -7.418 -11.383 3.119 1 81.44 198 VAL A O 1
ATOM 1546 N N . VAL A 1 199 ? -9.445 -12.375 2.875 1 82.75 199 VAL A N 1
ATOM 1547 C CA . VAL A 1 199 ? -9.773 -11.5 1.753 1 82.75 199 VAL A CA 1
ATOM 1548 C C . VAL A 1 199 ? -10.945 -10.602 2.127 1 82.75 199 VAL A C 1
ATOM 1550 O O . VAL A 1 199 ? -11.773 -10.961 2.965 1 82.75 199 VAL A O 1
ATOM 1553 N N . THR A 1 200 ? -10.852 -9.445 1.639 1 82.88 200 THR A N 1
ATOM 1554 C CA . THR A 1 200 ? -11.984 -8.523 1.698 1 82.88 200 THR A CA 1
ATOM 1555 C C . THR A 1 200 ? -12.367 -8.047 0.301 1 82.88 200 THR A C 1
ATOM 1557 O O . THR A 1 200 ? -11.523 -8.016 -0.601 1 82.88 200 THR A O 1
ATOM 1560 N N . ARG A 1 201 ? -13.539 -7.68 0.191 1 80.69 201 ARG A N 1
ATOM 1561 C CA . ARG A 1 201 ? -14.062 -7.258 -1.105 1 80.69 201 ARG A CA 1
ATOM 1562 C C . ARG A 1 201 ? -13.695 -5.805 -1.396 1 80.69 201 ARG A C 1
ATOM 1564 O O . ARG A 1 201 ? -13.695 -4.965 -0.493 1 80.69 201 ARG A O 1
ATOM 1571 N N . CYS A 1 202 ? -13.266 -5.598 -2.59 1 81.69 202 CYS A N 1
ATOM 1572 C CA . CYS A 1 202 ? -13.062 -4.23 -3.051 1 81.69 202 CYS A CA 1
ATOM 1573 C C . CYS A 1 202 ? -13.836 -3.967 -4.34 1 81.69 202 CYS A C 1
ATOM 1575 O O . CYS A 1 202 ? -14.125 -4.895 -5.094 1 81.69 202 CYS A O 1
ATOM 1577 N N . SER A 1 203 ? -14.195 -2.723 -4.523 1 77.5 203 SER A N 1
ATOM 1578 C CA . SER A 1 203 ? -14.945 -2.318 -5.711 1 77.5 203 SER A CA 1
ATOM 1579 C C . SER A 1 203 ? -14.102 -2.455 -6.973 1 77.5 203 SER A C 1
ATOM 1581 O O . SER A 1 203 ? -12.891 -2.242 -6.941 1 77.5 203 SER A O 1
ATOM 1583 N N . PRO A 1 204 ? -14.766 -2.844 -8 1 71.12 204 PRO A N 1
ATOM 1584 C CA . PRO A 1 204 ? -14.039 -3.002 -9.266 1 71.12 204 PRO A CA 1
ATOM 1585 C C . PRO A 1 204 ? -13.539 -1.673 -9.836 1 71.12 204 PRO A C 1
ATOM 1587 O O . PRO A 1 204 ? -12.547 -1.639 -10.562 1 71.12 204 PRO A O 1
ATOM 1590 N N . SER A 1 205 ? -14.234 -0.654 -9.461 1 75.06 205 SER A N 1
ATOM 1591 C CA . SER A 1 205 ? -13.844 0.649 -9.984 1 75.06 205 SER A CA 1
ATOM 1592 C C . SER A 1 205 ? -12.664 1.226 -9.211 1 75.06 205 SER A C 1
ATOM 1594 O O . SER A 1 205 ? -12.648 1.204 -7.98 1 75.06 205 SER A O 1
ATOM 1596 N N . LYS A 1 206 ? -11.68 1.675 -9.984 1 73.5 206 LYS A N 1
ATOM 1597 C CA . LYS A 1 206 ? -10.508 2.297 -9.367 1 73.5 206 LYS A CA 1
ATOM 1598 C C . LYS A 1 206 ? -10.586 3.818 -9.445 1 73.5 206 LYS A C 1
ATOM 1600 O O . LYS A 1 206 ? -9.57 4.508 -9.328 1 73.5 206 LYS A O 1
ATOM 1605 N N . ASP A 1 207 ? -11.805 4.281 -9.547 1 82.81 207 ASP A N 1
ATOM 1606 C CA . ASP A 1 207 ? -11.984 5.727 -9.656 1 82.81 207 ASP A CA 1
ATOM 1607 C C . ASP A 1 207 ? -11.508 6.438 -8.391 1 82.81 207 ASP A C 1
ATOM 1609 O O . ASP A 1 207 ? -11.703 5.945 -7.281 1 82.81 207 ASP A O 1
ATOM 1613 N N . ASN A 1 208 ? -10.812 7.535 -8.633 1 89.5 208 ASN A N 1
ATOM 1614 C CA . ASN A 1 208 ? -10.328 8.391 -7.555 1 89.5 208 ASN A CA 1
ATOM 1615 C C . ASN A 1 208 ? -11.062 9.734 -7.543 1 89.5 208 ASN A C 1
ATOM 1617 O O . ASN A 1 208 ? -11.203 10.375 -8.586 1 89.5 208 ASN A O 1
ATOM 1621 N N . ILE A 1 209 ? -11.594 10.094 -6.453 1 93.69 209 ILE A N 1
ATOM 1622 C CA . ILE A 1 209 ? -12.258 11.391 -6.309 1 93.69 209 ILE A CA 1
ATOM 1623 C C . ILE A 1 209 ? -11.359 12.336 -5.512 1 93.69 209 ILE A C 1
ATOM 1625 O O . ILE A 1 209 ? -10.977 12.039 -4.379 1 93.69 209 ILE A O 1
ATOM 1629 N N . THR A 1 210 ? -11 13.461 -6.129 1 96 210 THR A N 1
ATOM 1630 C CA . THR A 1 210 ? -10.234 14.492 -5.445 1 96 210 THR A CA 1
ATOM 1631 C C . THR A 1 210 ? -11.133 15.328 -4.539 1 96 210 THR A C 1
ATOM 1633 O O . THR A 1 210 ? -12.164 15.828 -4.973 1 96 210 THR A O 1
ATOM 1636 N N . THR A 1 211 ? -10.789 15.398 -3.342 1 96.56 211 THR A N 1
ATOM 1637 C CA . THR A 1 211 ? -11.555 16.156 -2.361 1 96.56 211 THR A CA 1
ATOM 1638 C C . THR A 1 211 ? -10.711 17.297 -1.785 1 96.56 211 THR A C 1
ATOM 1640 O O . THR A 1 211 ? -9.625 17.062 -1.249 1 96.56 211 THR A O 1
ATOM 1643 N N . LEU A 1 212 ? -11.211 18.5 -1.89 1 96.88 212 LEU A N 1
ATOM 1644 C CA . LEU A 1 212 ? -10.562 19.672 -1.301 1 96.88 212 LEU A CA 1
ATOM 1645 C C . LEU A 1 212 ? -11.062 19.922 0.119 1 96.88 212 LEU A C 1
ATOM 1647 O O . LEU A 1 212 ? -12.266 19.984 0.353 1 96.88 212 LEU A O 1
ATOM 1651 N N . VAL A 1 213 ? -10.117 20 1.007 1 97.75 213 VAL A N 1
ATOM 1652 C CA . VAL A 1 213 ? -10.422 20.219 2.416 1 97.75 213 VAL A CA 1
ATOM 1653 C C . VAL A 1 213 ? -9.82 21.547 2.871 1 97.75 213 VAL A C 1
ATOM 1655 O O . VAL A 1 213 ? -8.648 21.828 2.609 1 97.75 213 VAL A O 1
ATOM 1658 N N . CYS A 1 214 ? -10.617 22.359 3.438 1 98.5 214 CYS A N 1
ATOM 1659 C CA . CYS A 1 214 ? -10.172 23.641 3.965 1 98.5 214 CYS A CA 1
ATOM 1660 C C . CYS A 1 214 ? -10.586 23.797 5.422 1 98.5 214 CYS A C 1
ATOM 1662 O O . CYS A 1 214 ? -11.758 23.625 5.766 1 98.5 214 CYS A O 1
ATOM 1664 N N . VAL A 1 215 ? -9.633 24.109 6.27 1 98.56 215 VAL A N 1
ATOM 1665 C CA . VAL A 1 215 ? -9.875 24.219 7.703 1 98.56 215 VAL A CA 1
ATOM 1666 C C . VAL A 1 215 ? -9.219 25.5 8.227 1 98.56 215 VAL A C 1
ATOM 1668 O O . VAL A 1 215 ? -8.375 26.094 7.555 1 98.56 215 VAL A O 1
ATOM 1671 N N . ASN A 1 216 ? -9.625 25.969 9.391 1 98.62 216 ASN A N 1
ATOM 1672 C CA . ASN A 1 216 ? -8.977 27.141 9.969 1 98.62 216 ASN A CA 1
ATOM 1673 C C . ASN A 1 216 ? -8.383 26.828 11.336 1 98.62 216 ASN A C 1
ATOM 1675 O O . ASN A 1 216 ? -8.625 25.766 11.898 1 98.62 216 ASN A O 1
ATOM 1679 N N . ALA A 1 217 ? -7.602 27.703 11.852 1 98.62 217 ALA A N 1
ATOM 1680 C CA . ALA A 1 217 ? -6.809 27.484 13.055 1 98.62 217 ALA A CA 1
ATOM 1681 C C . ALA A 1 217 ? -7.695 27.422 14.297 1 98.62 217 ALA A C 1
ATOM 1683 O O . ALA A 1 217 ? -7.258 26.984 15.359 1 98.62 217 ALA A O 1
ATOM 1684 N N . ALA A 1 218 ? -8.93 27.859 14.211 1 98.12 218 ALA A N 1
ATOM 1685 C CA . ALA A 1 218 ? -9.867 27.797 15.336 1 98.12 218 ALA A CA 1
ATOM 1686 C C . ALA A 1 218 ? -10.508 26.422 15.438 1 98.12 218 ALA A C 1
ATOM 1688 O O . ALA A 1 218 ? -11.102 26.078 16.469 1 98.12 218 ALA A O 1
ATOM 1689 N N . GLY A 1 219 ? -10.391 25.641 14.367 1 97.94 219 GLY A N 1
ATOM 1690 C CA . GLY A 1 219 ? -10.898 24.281 14.43 1 97.94 219 GLY A CA 1
ATOM 1691 C C . GLY A 1 219 ? -12.109 24.047 13.539 1 97.94 219 GLY A C 1
ATOM 1692 O O . GLY A 1 219 ? -12.719 22.984 13.578 1 97.94 219 GLY A O 1
ATOM 1693 N N . SER A 1 220 ? -12.43 24.984 12.734 1 96.94 220 SER A N 1
ATOM 1694 C CA . SER A 1 220 ? -13.586 24.844 11.852 1 96.94 220 SER A CA 1
ATOM 1695 C C . SER A 1 220 ? -13.172 24.297 10.492 1 96.94 220 SER A C 1
ATOM 1697 O O . SER A 1 220 ? -12.062 24.547 10.016 1 96.94 220 SER A O 1
ATOM 1699 N N . ALA A 1 221 ? -14.102 23.516 9.891 1 97.81 221 ALA A N 1
ATOM 1700 C CA . ALA A 1 221 ? -13.906 22.984 8.547 1 97.81 221 ALA A CA 1
ATOM 1701 C C . ALA A 1 221 ? -14.969 23.5 7.586 1 97.81 221 ALA A C 1
ATOM 1703 O O . ALA A 1 221 ? -16.141 23.609 7.949 1 97.81 221 ALA A O 1
ATOM 1704 N N . MET A 1 222 ? -14.57 23.891 6.355 1 97.25 222 MET A N 1
ATOM 1705 C CA . MET A 1 222 ? -15.508 24.266 5.297 1 97.25 222 MET A CA 1
ATOM 1706 C C . MET A 1 222 ? -16.094 23.031 4.633 1 97.25 222 MET A C 1
ATOM 1708 O O . MET A 1 222 ? -15.578 21.922 4.781 1 97.25 222 MET A O 1
ATOM 1712 N N . PRO A 1 223 ? -17.234 23.297 3.963 1 97.12 223 PRO A N 1
ATOM 1713 C CA . PRO A 1 223 ? -17.719 22.172 3.143 1 97.12 223 PRO A CA 1
ATOM 1714 C C . PRO A 1 223 ? -16.703 21.734 2.09 1 97.12 223 PRO A C 1
ATOM 1716 O O . PRO A 1 223 ? -15.953 22.562 1.564 1 97.12 223 PRO A O 1
ATOM 1719 N N . PRO A 1 224 ? -16.703 20.484 1.819 1 97.56 224 PRO A N 1
ATOM 1720 C CA . PRO A 1 224 ? -15.727 19.984 0.849 1 97.56 224 PRO A CA 1
ATOM 1721 C C . PRO A 1 224 ? -16.109 20.297 -0.594 1 97.56 224 PRO A C 1
ATOM 1723 O O . PRO A 1 224 ? -17.266 20.609 -0.871 1 97.56 224 PRO A O 1
ATOM 1726 N N . MET A 1 225 ? -15.133 20.344 -1.408 1 97.25 225 MET A N 1
ATOM 1727 C CA . MET A 1 225 ? -15.336 20.297 -2.854 1 97.25 225 MET A CA 1
ATOM 1728 C C . MET A 1 225 ? -14.812 18.984 -3.43 1 97.25 225 MET A C 1
ATOM 1730 O O . MET A 1 225 ? -13.68 18.578 -3.152 1 97.25 225 MET A O 1
ATOM 1734 N N . CYS A 1 226 ? -15.664 18.297 -4.195 1 96.56 226 CYS A N 1
ATOM 1735 C CA . CYS A 1 226 ? -15.297 17.031 -4.797 1 96.56 226 CYS A CA 1
ATOM 1736 C C . CYS A 1 226 ? -15.156 17.156 -6.309 1 96.56 226 CYS A C 1
ATOM 1738 O O . CYS A 1 226 ? -16.047 17.688 -6.977 1 96.56 226 CYS A O 1
ATOM 1740 N N . VAL A 1 227 ? -14.023 16.703 -6.789 1 95.56 227 VAL A N 1
ATOM 1741 C CA . VAL A 1 227 ? -13.758 16.719 -8.227 1 95.56 227 VAL A CA 1
ATOM 1742 C C . VAL A 1 227 ? -13.797 15.289 -8.773 1 95.56 227 VAL A C 1
ATOM 1744 O O . VAL A 1 227 ? -12.984 14.453 -8.383 1 95.56 227 VAL A O 1
ATOM 1747 N N . VAL A 1 228 ? -14.695 15.008 -9.68 1 93.5 228 VAL A N 1
ATOM 1748 C CA . VAL A 1 228 ? -14.859 13.664 -10.219 1 93.5 228 VAL A CA 1
ATOM 1749 C C . VAL A 1 228 ? -14.328 13.609 -11.648 1 93.5 228 VAL A C 1
ATOM 1751 O O . VAL A 1 228 ? -14.25 14.641 -12.328 1 93.5 228 VAL A O 1
ATOM 1754 N N . LYS A 1 229 ? -13.953 12.469 -12 1 91.12 229 LYS A N 1
ATOM 1755 C CA . LYS A 1 229 ? -13.484 12.258 -13.367 1 91.12 229 LYS A CA 1
ATOM 1756 C C . LYS A 1 229 ? -14.648 12.305 -14.359 1 91.12 229 LYS A C 1
ATOM 1758 O O . LYS A 1 229 ? -15.641 11.586 -14.195 1 91.12 229 LYS A O 1
ATOM 1763 N N . GLY A 1 230 ? -14.523 13.195 -15.336 1 87.75 230 GLY A N 1
ATOM 1764 C CA . GLY A 1 230 ? -15.562 13.297 -16.359 1 87.75 230 GLY A CA 1
ATOM 1765 C C . GLY A 1 230 ? -15.383 14.492 -17.266 1 87.75 230 GLY A C 1
ATOM 1766 O O . GLY A 1 230 ? -14.641 15.422 -16.938 1 87.75 230 GLY A O 1
ATOM 1767 N N . LYS A 1 231 ? -16.062 14.406 -18.359 1 85.44 231 LYS A N 1
ATOM 1768 C CA . LYS A 1 231 ? -15.961 15.469 -19.344 1 85.44 231 LYS A CA 1
ATOM 1769 C C . LYS A 1 231 ? -17.172 16.406 -19.281 1 85.44 231 LYS A C 1
ATOM 1771 O O . LYS A 1 231 ? -17.094 17.562 -19.719 1 85.44 231 LYS A O 1
ATOM 1776 N N . THR A 1 232 ? -18.234 15.852 -18.734 1 84.25 232 THR A N 1
ATOM 1777 C CA . THR A 1 232 ? -19.469 16.641 -18.719 1 84.25 232 THR A CA 1
ATOM 1778 C C . THR A 1 232 ? -20.125 16.562 -17.344 1 84.25 232 THR A C 1
ATOM 1780 O O . THR A 1 232 ? -19.703 15.797 -16.484 1 84.25 232 THR A O 1
ATOM 1783 N N . ASN A 1 233 ? -21.125 17.391 -17.219 1 84.62 233 ASN A N 1
ATOM 1784 C CA . ASN A 1 233 ? -21.859 17.469 -15.969 1 84.62 233 ASN A CA 1
ATOM 1785 C C . ASN A 1 233 ? -22.594 16.172 -15.672 1 84.62 233 ASN A C 1
ATOM 1787 O O . ASN A 1 233 ? -23 15.93 -14.531 1 84.62 233 ASN A O 1
ATOM 1791 N N . ARG A 1 234 ? -22.703 15.383 -16.641 1 82.19 234 ARG A N 1
ATOM 1792 C CA . ARG A 1 234 ? -23.391 14.102 -16.469 1 82.19 234 ARG A CA 1
ATOM 1793 C C . ARG A 1 234 ? -22.625 13.203 -15.5 1 82.19 234 ARG A C 1
ATOM 1795 O O . ARG A 1 234 ? -23.234 12.352 -14.836 1 82.19 234 ARG A O 1
ATOM 1802 N N . SER A 1 235 ? -21.344 13.453 -15.43 1 85.5 235 SER A N 1
ATOM 1803 C CA . SER A 1 235 ? -20.516 12.633 -14.555 1 85.5 235 SER A CA 1
ATOM 1804 C C . SER A 1 235 ? -20.875 12.859 -13.086 1 85.5 235 SER A C 1
ATOM 1806 O O . SER A 1 235 ? -20.688 11.969 -12.258 1 85.5 235 SER A O 1
ATOM 1808 N N . ILE A 1 236 ? -21.438 14.016 -12.844 1 88.25 236 ILE A N 1
ATOM 1809 C CA . ILE A 1 236 ? -21.781 14.359 -11.469 1 88.25 236 ILE A CA 1
ATOM 1810 C C . ILE A 1 236 ? -23.172 13.812 -11.133 1 88.25 236 ILE A C 1
ATOM 1812 O O . ILE A 1 236 ? -23.422 13.414 -9.992 1 88.25 236 ILE A O 1
ATOM 1816 N N . HIS A 1 237 ? -24.031 13.68 -12.078 1 84.12 237 HIS A N 1
ATOM 1817 C CA . HIS A 1 237 ? -25.422 13.273 -11.859 1 84.12 237 HIS A CA 1
ATOM 1818 C C . HIS A 1 237 ? -25.5 11.812 -11.422 1 84.12 237 HIS A C 1
ATOM 1820 O O . HIS A 1 237 ? -26.5 11.391 -10.844 1 84.12 237 HIS A O 1
ATOM 1826 N N . SER A 1 238 ? -24.5 11.094 -11.672 1 84.75 238 SER A N 1
ATOM 1827 C CA . SER A 1 238 ? -24.5 9.68 -11.305 1 84.75 238 SER A CA 1
ATOM 1828 C C . SER A 1 238 ? -24.203 9.492 -9.82 1 84.75 238 SER A C 1
ATOM 1830 O O . SER A 1 238 ? -24.391 8.406 -9.281 1 84.75 238 SER A O 1
ATOM 1832 N N . PHE A 1 239 ? -23.844 10.609 -9.227 1 88.5 239 PHE A N 1
ATOM 1833 C CA . PHE A 1 239 ? -23.531 10.531 -7.809 1 88.5 239 PHE A CA 1
ATOM 1834 C C . PHE A 1 239 ? -24.734 10.883 -6.957 1 88.5 239 PHE A C 1
ATOM 1836 O O . PHE A 1 239 ? -25.531 11.75 -7.328 1 88.5 239 PHE A O 1
ATOM 1843 N N . ALA A 1 240 ? -24.891 10.164 -5.785 1 86.12 240 ALA A N 1
ATOM 1844 C CA . ALA A 1 240 ? -25.891 10.57 -4.801 1 86.12 240 ALA A CA 1
ATOM 1845 C C . ALA A 1 240 ? -25.422 11.766 -3.99 1 86.12 240 ALA A C 1
ATOM 1847 O O . ALA A 1 240 ? -25.141 11.648 -2.795 1 86.12 240 ALA A O 1
ATOM 1848 N N . ILE A 1 241 ? -25.484 12.875 -4.574 1 88.56 241 ILE A N 1
ATOM 1849 C CA . ILE A 1 241 ? -24.859 14.078 -4.059 1 88.56 241 ILE A CA 1
ATOM 1850 C C . ILE A 1 241 ? -25.547 14.508 -2.766 1 88.56 241 ILE A C 1
ATOM 1852 O O . ILE A 1 241 ? -24.938 15.172 -1.917 1 88.56 241 ILE A O 1
ATOM 1856 N N . GLN A 1 242 ? -26.766 14.117 -2.541 1 89.88 242 GLN A N 1
ATOM 1857 C CA . GLN A 1 242 ? -27.531 14.508 -1.361 1 89.88 242 GLN A CA 1
ATOM 1858 C C . GLN A 1 242 ? -26.969 13.859 -0.1 1 89.88 242 GLN A C 1
ATOM 1860 O O . GLN A 1 242 ? -27.172 14.367 1.007 1 89.88 242 GLN A O 1
ATOM 1865 N N . ASP A 1 243 ? -26.281 12.789 -0.29 1 93.62 243 ASP A N 1
ATOM 1866 C CA . ASP A 1 243 ? -25.75 12.047 0.853 1 93.62 243 ASP A CA 1
ATOM 1867 C C . ASP A 1 243 ? -24.375 12.578 1.264 1 93.62 243 ASP A C 1
ATOM 1869 O O . ASP A 1 243 ? -23.781 12.102 2.236 1 93.62 243 ASP A O 1
ATOM 1873 N N . SER A 1 244 ? -23.891 13.602 0.545 1 95.12 244 SER A N 1
ATOM 1874 C CA . SER A 1 244 ? -22.594 14.195 0.861 1 95.12 244 SER A CA 1
ATOM 1875 C C . SER A 1 244 ? -22.719 15.18 2.021 1 95.12 244 SER A C 1
ATOM 1877 O O . SER A 1 244 ? -23.812 15.523 2.445 1 95.12 244 SER A O 1
ATOM 1879 N N . PRO A 1 245 ? -21.562 15.516 2.615 1 95.56 245 PRO A N 1
ATOM 1880 C CA . PRO A 1 245 ? -21.641 16.562 3.645 1 95.56 245 PRO A CA 1
ATOM 1881 C C . PRO A 1 245 ? -22.375 17.797 3.172 1 95.56 245 PRO A C 1
ATOM 1883 O O . PRO A 1 245 ? -22.266 18.188 2.002 1 95.56 245 PRO A O 1
ATOM 1886 N N . GLU A 1 246 ? -23.031 18.406 4.078 1 94.25 246 GLU A N 1
ATOM 1887 C CA . GLU A 1 246 ? -23.828 19.594 3.752 1 94.25 246 GLU A CA 1
ATOM 1888 C C . GLU A 1 246 ? -22.953 20.688 3.156 1 94.25 246 GLU A C 1
ATOM 1890 O O . GLU A 1 246 ? -21.859 20.969 3.66 1 94.25 246 GLU A O 1
ATOM 1895 N N . GLY A 1 247 ? -23.391 21.234 2.021 1 94.56 247 GLY A N 1
ATOM 1896 C CA . GLY A 1 247 ? -22.688 22.344 1.403 1 94.56 247 GLY A CA 1
ATOM 1897 C C . GLY A 1 247 ? -21.609 21.906 0.43 1 94.56 247 GLY A C 1
ATOM 1898 O O . GLY A 1 247 ? -20.906 22.734 -0.147 1 94.56 247 GLY A O 1
ATOM 1899 N N . THR A 1 248 ? -21.516 20.609 0.176 1 96.44 248 THR A N 1
ATOM 1900 C CA . THR A 1 248 ? -20.5 20.078 -0.725 1 96.44 248 THR A CA 1
ATOM 1901 C C . THR A 1 248 ? -20.703 20.609 -2.141 1 96.44 248 THR A C 1
ATOM 1903 O O . THR A 1 248 ? -21.828 20.625 -2.65 1 96.44 248 THR A O 1
ATOM 1906 N N . ILE A 1 249 ? -19.609 21.094 -2.717 1 96.06 249 ILE A N 1
ATOM 1907 C CA . ILE A 1 249 ? -19.641 21.516 -4.113 1 96.06 249 ILE A CA 1
ATOM 1908 C C . ILE A 1 249 ? -18.969 20.453 -4.984 1 96.06 249 ILE A C 1
ATOM 1910 O O . ILE A 1 249 ? -17.906 19.938 -4.625 1 96.06 249 ILE A O 1
ATOM 1914 N N . TRP A 1 250 ? -19.609 20.125 -6.09 1 95.25 250 TRP A N 1
ATOM 1915 C CA . TRP A 1 250 ? -19.109 19.094 -6.98 1 95.25 250 TRP A CA 1
ATOM 1916 C C . TRP A 1 250 ? -18.625 19.688 -8.297 1 95.25 250 TRP A C 1
ATOM 1918 O O . TRP A 1 250 ? -19.25 20.594 -8.844 1 95.25 250 TRP A O 1
ATOM 1928 N N . ALA A 1 251 ? -17.469 19.281 -8.719 1 94.75 251 ALA A N 1
ATOM 1929 C CA . ALA A 1 251 ? -16.906 19.672 -10.008 1 94.75 251 ALA A CA 1
ATOM 1930 C C . ALA A 1 251 ? -16.406 18.453 -10.773 1 94.75 251 ALA A C 1
ATOM 1932 O O . ALA A 1 251 ? -16.375 17.344 -10.234 1 94.75 251 ALA A O 1
ATOM 1933 N N . TYR A 1 252 ? -16.203 18.609 -12.094 1 92.5 252 TYR A N 1
ATOM 1934 C CA . TYR A 1 252 ? -15.688 17.5 -12.914 1 92.5 252 TYR A CA 1
ATOM 1935 C C . TYR A 1 252 ? -14.484 17.953 -13.734 1 92.5 252 TYR A C 1
ATOM 1937 O O . TYR A 1 252 ? -14.367 19.125 -14.078 1 92.5 252 TYR A O 1
ATOM 1945 N N . GLN A 1 253 ? -13.625 17.109 -13.922 1 90.38 253 GLN A N 1
ATOM 1946 C CA . GLN A 1 253 ? -12.438 17.281 -14.758 1 90.38 253 GLN A CA 1
ATOM 1947 C C . GLN A 1 253 ? -12.055 15.977 -15.453 1 90.38 253 GLN A C 1
ATOM 1949 O O . GLN A 1 253 ? -12.273 14.891 -14.914 1 90.38 253 GLN A O 1
ATOM 1954 N N . GLU A 1 254 ? -11.508 16.031 -16.578 1 87.12 254 GLU A N 1
ATOM 1955 C CA . GLU A 1 254 ? -11.25 14.883 -17.438 1 87.12 254 GLU A CA 1
ATOM 1956 C C . GLU A 1 254 ? -10.438 13.82 -16.703 1 87.12 254 GLU A C 1
ATOM 1958 O O . GLU A 1 254 ? -10.695 12.625 -16.844 1 87.12 254 GLU A O 1
ATOM 1963 N N . ASN A 1 255 ? -9.5 14.219 -15.914 1 83.06 255 ASN A N 1
ATOM 1964 C CA . ASN A 1 255 ? -8.656 13.25 -15.219 1 83.06 255 ASN A CA 1
ATOM 1965 C C . ASN A 1 255 ? -8.961 13.211 -13.727 1 83.06 255 ASN A C 1
ATOM 1967 O O . ASN A 1 255 ? -8.312 12.477 -12.977 1 83.06 255 ASN A O 1
ATOM 1971 N N . GLY A 1 256 ? -9.953 14.023 -13.312 1 85.44 256 GLY A N 1
ATOM 1972 C CA . GLY A 1 256 ? -10.375 14.031 -11.922 1 85.44 256 GLY A CA 1
ATOM 1973 C C . GLY A 1 256 ? -9.422 14.789 -11.016 1 85.44 256 GLY A C 1
ATOM 1974 O O . GLY A 1 256 ? -9.445 14.617 -9.797 1 85.44 256 GLY A O 1
ATOM 1975 N N . TRP A 1 257 ? -8.469 15.586 -11.602 1 82.94 257 TRP A N 1
ATOM 1976 C CA . TRP A 1 257 ? -7.48 16.344 -10.852 1 82.94 257 TRP A CA 1
ATOM 1977 C C . TRP A 1 257 ? -7.871 17.828 -10.773 1 82.94 257 TRP A C 1
ATOM 1979 O O . TRP A 1 257 ? -8.688 18.297 -11.57 1 82.94 257 TRP A O 1
ATOM 1989 N N . MET A 1 258 ? -7.25 18.5 -9.922 1 87.75 258 MET A N 1
ATOM 1990 C CA . MET A 1 258 ? -7.438 19.938 -9.812 1 87.75 258 MET A CA 1
ATOM 1991 C C . MET A 1 258 ? -6.828 20.656 -11.016 1 87.75 258 MET A C 1
ATOM 1993 O O . MET A 1 258 ? -5.793 20.234 -11.539 1 87.75 258 MET A O 1
ATOM 1997 N N . ASN A 1 259 ? -7.461 21.625 -11.453 1 88.12 259 ASN A N 1
ATOM 1998 C CA . ASN A 1 259 ? -6.906 22.531 -12.461 1 88.12 259 ASN A CA 1
ATOM 1999 C C . ASN A 1 259 ? -7.207 23.984 -12.133 1 88.12 259 ASN A C 1
ATOM 2001 O O . ASN A 1 259 ? -7.789 24.281 -11.086 1 88.12 259 ASN A O 1
ATOM 2005 N N . ASP A 1 260 ? -6.77 24.859 -12.906 1 88.5 260 ASP A N 1
ATOM 2006 C CA . ASP A 1 260 ? -6.867 26.297 -12.656 1 88.5 260 ASP A CA 1
ATOM 2007 C C . ASP A 1 260 ? -8.32 26.734 -12.508 1 88.5 260 ASP A C 1
ATOM 2009 O O . ASP A 1 260 ? -8.672 27.453 -11.578 1 88.5 260 ASP A O 1
ATOM 2013 N N . ASP A 1 261 ? -9.156 26.219 -13.367 1 90.81 261 ASP A N 1
ATOM 2014 C CA . ASP A 1 261 ? -10.562 26.609 -13.352 1 90.81 261 ASP A CA 1
ATOM 2015 C C . ASP A 1 261 ? -11.242 26.141 -12.07 1 90.81 261 ASP A C 1
ATOM 2017 O O . ASP A 1 261 ? -12.062 26.859 -11.5 1 90.81 261 ASP A O 1
ATOM 2021 N N . ILE A 1 262 ? -10.883 25 -11.672 1 93.12 262 ILE A N 1
ATOM 2022 C CA . ILE A 1 262 ? -11.484 24.438 -10.469 1 93.12 262 ILE A CA 1
ATOM 2023 C C . ILE A 1 262 ? -11 25.219 -9.234 1 93.12 262 ILE A C 1
ATOM 2025 O O . ILE A 1 262 ? -11.75 25.422 -8.281 1 93.12 262 ILE A O 1
ATOM 2029 N N . GLY A 1 263 ? -9.75 25.641 -9.289 1 93.5 263 GLY A N 1
ATOM 2030 C CA . GLY A 1 263 ? -9.242 26.469 -8.211 1 93.5 263 GLY A CA 1
ATOM 2031 C C . GLY A 1 263 ? -10.031 27.75 -8.023 1 93.5 263 GLY A C 1
ATOM 2032 O O . GLY A 1 263 ? -10.367 28.109 -6.895 1 93.5 263 GLY A O 1
ATOM 2033 N N . VAL A 1 264 ? -10.328 28.406 -9.109 1 94.69 264 VAL A N 1
ATOM 2034 C CA . VAL A 1 264 ? -11.102 29.641 -9.07 1 94.69 264 VAL A CA 1
ATOM 2035 C C . VAL A 1 264 ? -12.516 29.344 -8.57 1 94.69 264 VAL A C 1
ATOM 2037 O O . VAL A 1 264 ? -13.047 30.094 -7.738 1 94.69 264 VAL A O 1
ATOM 2040 N N . GLN A 1 265 ? -13.07 28.281 -9.07 1 94.94 265 GLN A N 1
ATOM 2041 C CA . GLN A 1 265 ? -14.414 27.891 -8.664 1 94.94 265 GLN A CA 1
ATOM 2042 C C . GLN A 1 265 ? -14.477 27.625 -7.16 1 94.94 265 GLN A C 1
ATOM 2044 O O . GLN A 1 265 ? -15.414 28.062 -6.488 1 94.94 265 GLN A O 1
ATOM 2049 N N . TRP A 1 266 ? -13.555 26.891 -6.691 1 95.94 266 TRP A N 1
ATOM 2050 C CA . TRP A 1 266 ? -13.508 26.594 -5.266 1 95.94 266 TRP A CA 1
ATOM 2051 C C . TRP A 1 266 ? -13.438 27.875 -4.438 1 95.94 266 TRP A C 1
ATOM 2053 O O . TRP A 1 266 ? -14.172 28.016 -3.453 1 95.94 266 TRP A O 1
ATOM 2063 N N . PHE A 1 267 ? -12.555 28.812 -4.828 1 96.69 267 PHE A N 1
ATOM 2064 C CA . PHE A 1 267 ? -12.367 30.047 -4.082 1 96.69 267 PHE A CA 1
ATOM 2065 C C . PHE A 1 267 ? -13.656 30.859 -4.051 1 96.69 267 PHE A C 1
ATOM 2067 O O . PHE A 1 267 ? -14.047 31.375 -3 1 96.69 267 PHE A O 1
ATOM 2074 N N . GLN A 1 268 ? -14.359 30.875 -5.164 1 96.06 268 GLN A N 1
ATOM 2075 C CA . GLN A 1 268 ? -15.562 31.688 -5.32 1 96.06 268 GLN A CA 1
ATOM 2076 C C . GLN A 1 268 ? -16.766 31.047 -4.637 1 96.06 268 GLN A C 1
ATOM 2078 O O . GLN A 1 268 ? -17.578 31.734 -4.027 1 96.06 268 GLN A O 1
ATOM 2083 N N . GLN A 1 269 ? -16.828 29.766 -4.715 1 96.38 269 GLN A N 1
ATOM 2084 C CA . GLN A 1 269 ? -18.078 29.109 -4.34 1 96.38 269 GLN A CA 1
ATOM 2085 C C . GLN A 1 269 ? -17.969 28.469 -2.961 1 96.38 269 GLN A C 1
ATOM 2087 O O . GLN A 1 269 ? -18.984 28.172 -2.324 1 96.38 269 GLN A O 1
ATOM 2092 N N . VAL A 1 270 ? -16.812 28.203 -2.547 1 96.94 270 VAL A N 1
ATOM 2093 C CA . VAL A 1 270 ? -16.656 27.531 -1.256 1 96.94 270 VAL A CA 1
ATOM 2094 C C . VAL A 1 270 ? -15.984 28.484 -0.262 1 96.94 270 VAL A C 1
ATOM 2096 O O . VAL A 1 270 ? -16.578 28.828 0.767 1 96.94 270 VAL A O 1
ATOM 2099 N N . PHE A 1 271 ? -14.82 29.016 -0.545 1 97.75 271 PHE A N 1
ATOM 2100 C CA . PHE A 1 271 ? -14.016 29.75 0.43 1 97.75 271 PHE A CA 1
ATOM 2101 C C . PHE A 1 271 ? -14.703 31.062 0.821 1 97.75 271 PHE A C 1
ATOM 2103 O O . PHE A 1 271 ? -14.961 31.297 2.002 1 97.75 271 PHE A O 1
ATOM 2110 N N . LEU A 1 272 ? -14.992 31.891 -0.144 1 97.19 272 LEU A N 1
ATOM 2111 C CA . LEU A 1 272 ? -15.492 33.25 0.122 1 97.19 272 LEU A CA 1
ATOM 2112 C C . LEU A 1 272 ? -16.828 33.188 0.867 1 97.19 272 LEU A C 1
ATOM 2114 O O . LEU A 1 272 ? -17.016 33.906 1.856 1 97.19 272 LEU A O 1
ATOM 2118 N N . PRO A 1 273 ? -17.719 32.281 0.436 1 96.75 273 PRO A N 1
ATOM 2119 C CA . PRO A 1 273 ? -19 32.25 1.149 1 96.75 273 PRO A CA 1
ATOM 2120 C C . PRO A 1 273 ? -18.875 31.719 2.572 1 96.75 273 PRO A C 1
ATOM 2122 O O . PRO A 1 273 ? -19.703 32 3.428 1 96.75 273 PRO A O 1
ATOM 2125 N N . ASN A 1 274 ? -17.781 30.953 2.877 1 96.75 274 ASN A N 1
ATOM 2126 C CA . ASN A 1 274 ? -17.75 30.234 4.152 1 96.75 274 ASN A CA 1
ATOM 2127 C C . ASN A 1 274 ? -16.672 30.812 5.078 1 96.75 274 ASN A C 1
ATOM 2129 O O . ASN A 1 274 ? -16.578 30.406 6.238 1 96.75 274 ASN A O 1
ATOM 2133 N N . CYS A 1 275 ? -15.875 31.797 4.688 1 96.62 275 CYS A N 1
ATOM 2134 C CA . CYS A 1 275 ? -14.766 32.281 5.496 1 96.62 275 CYS A CA 1
ATOM 2135 C C . CYS A 1 275 ? -15.227 33.344 6.473 1 96.62 275 CYS A C 1
ATOM 2137 O O . CYS A 1 275 ? -14.453 33.812 7.305 1 96.62 275 CYS A O 1
ATOM 2139 N N . GLY A 1 276 ? -16.469 33.719 6.406 1 93.88 276 GLY A N 1
ATOM 2140 C CA . GLY A 1 276 ? -16.969 34.781 7.285 1 93.88 276 GLY A CA 1
ATOM 2141 C C . GLY A 1 276 ? -16.75 36.156 6.746 1 93.88 276 GLY A C 1
ATOM 2142 O O . GLY A 1 276 ? -16.141 36.344 5.684 1 93.88 276 GLY A O 1
ATOM 2143 N N . ASP A 1 277 ? -17.094 37.188 7.527 1 93.88 277 ASP A N 1
ATOM 2144 C CA . ASP A 1 277 ? -17.078 38.562 7.043 1 93.88 277 ASP A CA 1
ATOM 2145 C C . ASP A 1 277 ? -15.875 39.344 7.594 1 93.88 277 ASP A C 1
ATOM 2147 O O . ASP A 1 277 ? -15.523 40.406 7.086 1 93.88 277 ASP A O 1
ATOM 2151 N N . SER A 1 278 ? -15.234 38.75 8.539 1 96 278 SER A N 1
ATOM 2152 C CA . SER A 1 278 ? -14.086 39.438 9.133 1 96 278 SER A CA 1
ATOM 2153 C C . SER A 1 278 ? -12.93 39.531 8.141 1 96 278 SER A C 1
ATOM 2155 O O . SER A 1 278 ? -12.68 38.562 7.387 1 96 278 SER A O 1
ATOM 2157 N N . ARG A 1 279 ? -12.344 40.656 8.102 1 96.19 279 ARG A N 1
ATOM 2158 C CA . ARG A 1 279 ? -11.164 40.906 7.27 1 96.19 279 ARG A CA 1
ATOM 2159 C C . ARG A 1 279 ? -10.062 41.594 8.078 1 96.19 279 ARG A C 1
ATOM 2161 O O . ARG A 1 279 ? -10.352 42.344 9.016 1 96.19 279 ARG A O 1
ATOM 2168 N N . PRO A 1 280 ? -8.805 41.312 7.812 1 96.94 280 PRO A N 1
ATOM 2169 C CA . PRO A 1 280 ? -8.273 40.5 6.734 1 96.94 280 PRO A CA 1
ATOM 2170 C C . PRO A 1 280 ? -8.273 39 7.078 1 96.94 280 PRO A C 1
ATOM 2172 O O . PRO A 1 280 ? -8.453 38.625 8.242 1 96.94 280 PRO A O 1
ATOM 2175 N N . GLN A 1 281 ? -8.172 38.125 6.027 1 97.38 281 GLN A N 1
ATOM 2176 C CA . GLN A 1 281 ? -8.047 36.688 6.16 1 97.38 281 GLN A CA 1
ATOM 2177 C C . GLN A 1 281 ? -6.711 36.188 5.594 1 97.38 281 GLN A C 1
ATOM 2179 O O . GLN A 1 281 ? -6.141 36.812 4.703 1 97.38 281 GLN A O 1
ATOM 2184 N N . LEU A 1 282 ? -6.23 35.156 6.172 1 98 282 LEU A N 1
ATOM 2185 C CA . LEU A 1 282 ? -5.016 34.531 5.668 1 98 282 LEU A CA 1
ATOM 2186 C C . LEU A 1 282 ? -5.293 33.094 5.219 1 98 282 LEU A C 1
ATOM 2188 O O . LEU A 1 282 ? -5.82 32.281 5.992 1 98 282 LEU A O 1
ATOM 2192 N N . LEU A 1 283 ? -5.047 32.844 3.973 1 97.69 283 LEU A N 1
ATOM 2193 C CA . LEU A 1 283 ? -5.191 31.5 3.393 1 97.69 283 LEU A CA 1
ATOM 2194 C C . LEU A 1 283 ? -3.832 30.906 3.035 1 97.69 283 LEU A C 1
ATOM 2196 O O . LEU A 1 283 ? -3.098 31.484 2.223 1 97.69 283 LEU A O 1
ATOM 2200 N N . ILE A 1 284 ? -3.52 29.797 3.703 1 97.31 284 ILE A N 1
ATOM 2201 C CA . ILE A 1 284 ? -2.246 29.125 3.467 1 97.31 284 ILE A CA 1
ATOM 2202 C C . ILE A 1 284 ? -2.477 27.859 2.646 1 97.31 284 ILE A C 1
ATOM 2204 O O . ILE A 1 284 ? -3.314 27.031 3 1 97.31 284 ILE A O 1
ATOM 2208 N N . LEU A 1 285 ? -1.788 27.641 1.605 1 94.25 285 LEU A N 1
ATOM 2209 C CA . LEU A 1 285 ? -1.929 26.469 0.75 1 94.25 285 LEU A CA 1
ATOM 2210 C C . LEU A 1 285 ? -0.578 26.031 0.185 1 94.25 285 LEU A C 1
ATOM 2212 O O . LEU A 1 285 ? 0.441 26.672 0.453 1 94.25 285 LEU A O 1
ATOM 2216 N N . ASP A 1 286 ? -0.54 24.859 -0.476 1 88.81 286 ASP A N 1
ATOM 2217 C CA . ASP A 1 286 ? 0.708 24.422 -1.09 1 88.81 286 ASP A CA 1
ATOM 2218 C C . ASP A 1 286 ? 0.977 25.172 -2.393 1 88.81 286 ASP A C 1
ATOM 2220 O O . ASP A 1 286 ? 0.159 25.984 -2.828 1 88.81 286 ASP A O 1
ATOM 2224 N N . SER A 1 287 ? 2.152 25.047 -3.014 1 80.5 287 SER A N 1
ATOM 2225 C CA . SER A 1 287 ? 2.572 25.797 -4.188 1 80.5 287 SER A CA 1
ATOM 2226 C C . SER A 1 287 ? 2.141 25.109 -5.477 1 80.5 287 SER A C 1
ATOM 2228 O O . SER A 1 287 ? 2.861 25.141 -6.477 1 80.5 287 SER A O 1
ATOM 2230 N N . HIS A 1 288 ? 0.963 24.5 -5.473 1 79.81 288 HIS A N 1
ATOM 2231 C CA . HIS A 1 288 ? 0.424 23.891 -6.688 1 79.81 288 HIS A CA 1
ATOM 2232 C C . HIS A 1 288 ? -0.071 24.969 -7.652 1 79.81 288 HIS A C 1
ATOM 2234 O O . HIS A 1 288 ? -0.629 25.984 -7.227 1 79.81 288 HIS A O 1
ATOM 2240 N N . HIS A 1 289 ? 0.065 24.766 -8.82 1 77 289 HIS A N 1
ATOM 2241 C CA . HIS A 1 289 ? -0.234 25.766 -9.844 1 77 289 HIS A CA 1
ATOM 2242 C C . HIS A 1 289 ? -1.709 26.156 -9.82 1 77 289 HIS A C 1
ATOM 2244 O O . HIS A 1 289 ? -2.059 27.312 -10.078 1 77 289 HIS A O 1
ATOM 2250 N N . SER A 1 290 ? -2.594 25.25 -9.469 1 78.06 290 SER A N 1
ATOM 2251 C CA . SER A 1 290 ? -4.027 25.516 -9.43 1 78.06 290 SER A CA 1
ATOM 2252 C C . SER A 1 290 ? -4.363 26.578 -8.375 1 78.06 290 SER A C 1
ATOM 2254 O O . SER A 1 290 ? -5.457 27.141 -8.391 1 78.06 290 SER A O 1
ATOM 2256 N N . HIS A 1 291 ? -3.463 26.859 -7.57 1 81.5 291 HIS A N 1
ATOM 2257 C CA . HIS A 1 291 ? -3.693 27.812 -6.488 1 81.5 291 HIS A CA 1
ATOM 2258 C C . HIS A 1 291 ? -3.111 29.172 -6.828 1 81.5 291 HIS A C 1
ATOM 2260 O O . HIS A 1 291 ? -3.342 30.156 -6.105 1 81.5 291 HIS A O 1
ATOM 2266 N N . GLU A 1 292 ? -2.383 29.188 -7.883 1 81.19 292 GLU A N 1
ATOM 2267 C CA . GLU A 1 292 ? -1.654 30.406 -8.211 1 81.19 292 GLU A CA 1
ATOM 2268 C C . GLU A 1 292 ? -2.236 31.078 -9.445 1 81.19 292 GLU A C 1
ATOM 2270 O O . GLU A 1 292 ? -1.534 31.812 -10.148 1 81.19 292 GLU A O 1
ATOM 2275 N N . VAL A 1 293 ? -3.463 30.844 -9.633 1 86.75 293 VAL A N 1
ATOM 2276 C CA . VAL A 1 293 ? -4.133 31.422 -10.797 1 86.75 293 VAL A CA 1
ATOM 2277 C C . VAL A 1 293 ? -4.359 32.906 -10.57 1 86.75 293 VAL A C 1
ATOM 2279 O O . VAL A 1 293 ? -4.809 33.344 -9.5 1 86.75 293 VAL A O 1
ATOM 2282 N N . LEU A 1 294 ? -4.098 33.719 -11.578 1 88.88 294 LEU A N 1
ATOM 2283 C CA . LEU A 1 294 ? -4.152 35.188 -11.469 1 88.88 294 LEU A CA 1
ATOM 2284 C C . LEU A 1 294 ? -5.555 35.656 -11.078 1 88.88 294 LEU A C 1
ATOM 2286 O O . LEU A 1 294 ? -5.711 36.531 -10.227 1 88.88 294 LEU A O 1
ATOM 2290 N N . GLU A 1 295 ? -6.496 35.094 -11.742 1 89.75 295 GLU A N 1
ATOM 2291 C CA . GLU A 1 295 ? -7.879 35.469 -11.469 1 89.75 295 GLU A CA 1
ATOM 2292 C C . GLU A 1 295 ? -8.227 35.25 -9.992 1 89.75 295 GLU A C 1
ATOM 2294 O O . GLU A 1 295 ? -8.875 36.094 -9.383 1 89.75 295 GLU A O 1
ATOM 2299 N N . LEU A 1 296 ? -7.801 34.188 -9.461 1 91.94 296 LEU A N 1
ATOM 2300 C CA . LEU A 1 296 ? -8.039 33.875 -8.055 1 91.94 296 LEU A CA 1
ATOM 2301 C C . LEU A 1 296 ? -7.312 34.844 -7.145 1 91.94 296 LEU A C 1
ATOM 2303 O O . LEU A 1 296 ? -7.891 35.344 -6.172 1 91.94 296 LEU A O 1
ATOM 2307 N N . LEU A 1 297 ? -6.129 35.156 -7.445 1 92.5 297 LEU A N 1
ATOM 2308 C CA . LEU A 1 297 ? -5.297 36.031 -6.605 1 92.5 297 LEU A CA 1
ATOM 2309 C C . LEU A 1 297 ? -5.816 37.469 -6.617 1 92.5 297 LEU A C 1
ATOM 2311 O O . LEU A 1 297 ? -5.77 38.156 -5.594 1 92.5 297 LEU A O 1
ATOM 2315 N N . GLU A 1 298 ? -6.242 37.906 -7.734 1 92.62 298 GLU A N 1
ATOM 2316 C CA . GLU A 1 298 ? -6.832 39.25 -7.824 1 92.62 298 GLU A CA 1
ATOM 2317 C C . GLU A 1 298 ? -8.102 39.344 -6.984 1 92.62 298 GLU A C 1
ATOM 2319 O O . GLU A 1 298 ? -8.312 40.344 -6.281 1 92.62 298 GLU A O 1
ATOM 2324 N N . MET A 1 299 ? -8.883 38.375 -7.141 1 93.81 299 MET A N 1
ATOM 2325 C CA . MET A 1 299 ? -10.102 38.344 -6.336 1 93.81 299 MET A CA 1
ATOM 2326 C C . MET A 1 299 ? -9.766 38.312 -4.848 1 93.81 299 MET A C 1
ATOM 2328 O O . MET A 1 299 ? -10.453 38.938 -4.043 1 93.81 299 MET A O 1
ATOM 2332 N N . ALA A 1 300 ? -8.789 37.531 -4.492 1 95 300 ALA A N 1
ATOM 2333 C CA . ALA A 1 300 ? -8.352 37.469 -3.102 1 95 300 ALA A CA 1
ATOM 2334 C C . ALA A 1 300 ? -7.906 38.812 -2.588 1 95 300 ALA A C 1
ATOM 2336 O O . ALA A 1 300 ? -8.266 39.219 -1.478 1 95 300 ALA A O 1
ATOM 2337 N N . LYS A 1 301 ? -7.133 39.5 -3.363 1 93 301 LYS A N 1
ATOM 2338 C CA . LYS A 1 301 ? -6.66 40.812 -2.992 1 93 301 LYS A CA 1
ATOM 2339 C C . LYS A 1 301 ? -7.828 41.781 -2.789 1 93 301 LYS A C 1
ATOM 2341 O O . LYS A 1 301 ? -7.852 42.531 -1.817 1 93 301 LYS A O 1
ATOM 2346 N N . GLU A 1 302 ? -8.758 41.719 -3.682 1 94.38 302 GLU A N 1
ATOM 2347 C CA . GLU A 1 302 ? -9.938 42.594 -3.604 1 94.38 302 GLU A CA 1
ATOM 2348 C C . GLU A 1 302 ? -10.742 42.312 -2.338 1 94.38 302 GLU A C 1
ATOM 2350 O O . GLU A 1 302 ? -11.328 43.219 -1.75 1 94.38 302 GLU A O 1
ATOM 2355 N N . GLN A 1 303 ? -10.758 41.094 -1.939 1 95.94 303 GLN A N 1
ATOM 2356 C CA . GLN A 1 303 ? -11.555 40.688 -0.79 1 95.94 303 GLN A CA 1
ATOM 2357 C C . GLN A 1 303 ? -10.719 40.688 0.487 1 95.94 303 GLN A C 1
ATOM 2359 O O . GLN A 1 303 ? -11.156 40.156 1.519 1 95.94 303 GLN A O 1
ATOM 2364 N N . LEU A 1 304 ? -9.469 41.156 0.455 1 96.5 304 LEU A N 1
ATOM 2365 C CA . LEU A 1 304 ? -8.539 41.25 1.571 1 96.5 304 LEU A CA 1
ATOM 2366 C C . LEU A 1 304 ? -8.234 39.906 2.17 1 96.5 304 LEU A C 1
ATOM 2368 O O . LEU A 1 304 ? -8.305 39.719 3.387 1 96.5 304 LEU A O 1
ATOM 2372 N N . VAL A 1 305 ? -8.125 38.969 1.301 1 96.38 305 VAL A N 1
ATOM 2373 C CA . VAL A 1 305 ? -7.629 37.656 1.649 1 96.38 305 VAL A CA 1
ATOM 2374 C C . VAL A 1 305 ? -6.172 37.531 1.223 1 96.38 305 VAL A C 1
ATOM 2376 O O . VAL A 1 305 ? -5.852 37.625 0.035 1 96.38 305 VAL A O 1
ATOM 2379 N N . HIS A 1 306 ? -5.312 37.375 2.16 1 95.81 306 HIS A N 1
ATOM 2380 C CA . HIS A 1 306 ? -3.9 37.156 1.864 1 95.81 306 HIS A CA 1
ATOM 2381 C C . HIS A 1 306 ? -3.605 35.688 1.659 1 95.81 306 HIS A C 1
ATOM 2383 O O . HIS A 1 306 ? -3.93 34.844 2.514 1 95.81 306 HIS A O 1
ATOM 2389 N N . VAL A 1 307 ? -3.002 35.344 0.515 1 95 307 VAL A N 1
ATOM 2390 C CA . VAL A 1 307 ? -2.732 33.938 0.167 1 95 307 VAL A CA 1
ATOM 2391 C C . VAL A 1 307 ? -1.234 33.656 0.276 1 95 307 VAL A C 1
ATOM 2393 O O . VAL A 1 307 ? -0.428 34.281 -0.417 1 95 307 VAL A O 1
ATOM 2396 N N . LEU A 1 308 ? -0.905 32.75 1.15 1 94.69 308 LEU A N 1
ATOM 2397 C CA . LEU A 1 308 ? 0.486 32.375 1.361 1 94.69 308 LEU A CA 1
ATOM 2398 C C . LEU A 1 308 ? 0.734 30.953 0.877 1 94.69 308 LEU A C 1
ATOM 2400 O O . LEU A 1 308 ? 0.049 30.016 1.303 1 94.69 308 LEU A O 1
ATOM 2404 N N . ALA A 1 309 ? 1.688 30.797 0.002 1 93.69 309 ALA A N 1
ATOM 2405 C CA . ALA A 1 309 ? 2.078 29.484 -0.486 1 93.69 309 ALA A CA 1
ATOM 2406 C C . ALA A 1 309 ? 3.229 28.906 0.339 1 93.69 309 ALA A C 1
ATOM 2408 O O . ALA A 1 309 ? 4.227 29.594 0.579 1 93.69 309 ALA A O 1
ATOM 2409 N N . LEU A 1 310 ? 3.053 27.672 0.741 1 94.12 310 LEU A N 1
ATOM 2410 C CA . LEU A 1 310 ? 4.105 26.984 1.477 1 94.12 310 LEU A CA 1
ATOM 2411 C C . LEU A 1 310 ? 5.32 26.75 0.584 1 94.12 310 LEU A C 1
ATOM 2413 O O . LEU A 1 310 ? 5.195 26.703 -0.642 1 94.12 310 LEU A O 1
ATOM 2417 N N . PRO A 1 311 ? 6.496 26.688 1.249 1 91.25 311 PRO A N 1
ATOM 2418 C CA . PRO A 1 311 ? 7.645 26.281 0.431 1 91.25 311 PRO A CA 1
ATOM 2419 C C . PRO A 1 311 ? 7.414 24.969 -0.303 1 91.25 311 PRO A C 1
ATOM 2421 O O . PRO A 1 311 ? 6.836 24.031 0.261 1 91.25 311 PRO A O 1
ATOM 2424 N N . PRO A 1 312 ? 7.867 24.922 -1.542 1 87.62 312 PRO A N 1
ATOM 2425 C CA . PRO A 1 312 ? 7.641 23.703 -2.316 1 87.62 312 PRO A CA 1
ATOM 2426 C C . PRO A 1 312 ? 8.297 22.484 -1.685 1 87.62 312 PRO A C 1
ATOM 2428 O O . PRO A 1 312 ? 9.367 22.594 -1.086 1 87.62 312 PRO A O 1
ATOM 2431 N N . HIS A 1 313 ? 7.699 21.375 -1.798 1 85.44 313 HIS A N 1
ATOM 2432 C CA . HIS A 1 313 ? 8.211 20.062 -1.43 1 85.44 313 HIS A CA 1
ATOM 2433 C C . HIS A 1 313 ? 8.453 19.969 0.073 1 85.44 313 HIS A C 1
ATOM 2435 O O . HIS A 1 313 ? 9.391 19.297 0.513 1 85.44 313 HIS A O 1
ATOM 2441 N N . THR A 1 314 ? 7.734 20.703 0.871 1 89.31 314 THR A N 1
ATOM 2442 C CA . THR A 1 314 ? 7.887 20.656 2.32 1 89.31 314 THR A CA 1
ATOM 2443 C C . THR A 1 314 ? 6.562 20.312 2.992 1 89.31 314 THR A C 1
ATOM 2445 O O . THR A 1 314 ? 6.414 20.469 4.207 1 89.31 314 THR A O 1
ATOM 2448 N N . THR A 1 315 ? 5.602 19.844 2.26 1 88.94 315 THR A N 1
ATOM 2449 C CA . THR A 1 315 ? 4.234 19.672 2.744 1 88.94 315 THR A CA 1
ATOM 2450 C C . THR A 1 315 ? 4.164 18.562 3.781 1 88.94 315 THR A C 1
ATOM 2452 O O . THR A 1 315 ? 3.252 18.531 4.609 1 88.94 315 THR A O 1
ATOM 2455 N N . HIS A 1 316 ? 5.094 17.688 3.793 1 86.25 316 HIS A N 1
ATOM 2456 C CA . HIS A 1 316 ? 5.062 16.594 4.754 1 86.25 316 HIS A CA 1
ATOM 2457 C C . HIS A 1 316 ? 5.34 17.094 6.168 1 86.25 316 HIS A C 1
ATOM 2459 O O . HIS A 1 316 ? 4.996 16.422 7.145 1 86.25 316 HIS A O 1
ATOM 2465 N N . MET A 1 317 ? 5.895 18.328 6.266 1 90.81 317 MET A N 1
ATOM 2466 C CA . MET A 1 317 ? 6.207 18.859 7.59 1 90.81 317 MET A CA 1
ATOM 2467 C C . MET A 1 317 ? 5.438 20.141 7.852 1 90.81 317 MET A C 1
ATOM 2469 O O . MET A 1 317 ? 5.09 20.438 9 1 90.81 317 MET A O 1
ATOM 2473 N N . LEU A 1 318 ? 5.168 20.875 6.797 1 95 318 LEU A N 1
ATOM 2474 C CA . LEU A 1 318 ? 4.688 22.234 7.02 1 95 318 LEU A CA 1
ATOM 2475 C C . LEU A 1 318 ? 3.207 22.359 6.672 1 95 318 LEU A C 1
ATOM 2477 O O . LEU A 1 318 ? 2.574 23.375 6.969 1 95 318 LEU A O 1
ATOM 2481 N N . GLN A 1 319 ? 2.578 21.359 6.082 1 96.12 319 GLN A N 1
ATOM 2482 C CA . GLN A 1 319 ? 1.173 21.375 5.691 1 96.12 319 GLN A CA 1
ATOM 2483 C C . GLN A 1 319 ? 0.299 20.734 6.766 1 96.12 319 GLN A C 1
ATOM 2485 O O . GLN A 1 319 ? 0.321 19.516 6.949 1 96.12 319 GLN A O 1
ATOM 2490 N N . PRO A 1 320 ? -0.49 21.562 7.434 1 97.69 320 PRO A N 1
ATOM 2491 C CA . PRO A 1 320 ? -1.304 21.062 8.539 1 97.69 320 PRO A CA 1
ATOM 2492 C C . PRO A 1 320 ? -2.148 19.844 8.148 1 97.69 320 PRO A C 1
ATOM 2494 O O . PRO A 1 320 ? -2.15 18.844 8.859 1 97.69 320 PRO A O 1
ATOM 2497 N N . LEU A 1 321 ? -2.85 19.938 7.039 1 97.94 321 LEU A N 1
ATOM 2498 C CA . LEU A 1 321 ? -3.75 18.859 6.621 1 97.94 321 LEU A CA 1
ATOM 2499 C C . LEU A 1 321 ? -2.973 17.594 6.316 1 97.94 321 LEU A C 1
ATOM 2501 O O . LEU A 1 321 ? -3.414 16.484 6.664 1 97.94 321 LEU A O 1
ATOM 2505 N N . ASP A 1 322 ? -1.802 17.656 5.77 1 93.5 322 ASP A N 1
ATOM 2506 C CA . ASP A 1 322 ? -0.98 16.5 5.441 1 93.5 322 ASP A CA 1
ATOM 2507 C C . ASP A 1 322 ? -0.352 15.898 6.695 1 93.5 322 ASP A C 1
ATOM 2509 O O . ASP A 1 322 ? -0.262 14.672 6.828 1 93.5 322 ASP A O 1
ATOM 2513 N N . ARG A 1 323 ? 0.055 16.703 7.5 1 93.06 323 ARG A N 1
ATOM 2514 C CA . ARG A 1 323 ? 0.847 16.266 8.648 1 93.06 323 ARG A CA 1
ATOM 2515 C C . ARG A 1 323 ? -0.03 15.586 9.688 1 93.06 323 ARG A C 1
ATOM 2517 O O . ARG A 1 323 ? 0.402 14.633 10.344 1 93.06 323 ARG A O 1
ATOM 2524 N N . VAL A 1 324 ? -1.241 16.062 9.852 1 95.81 324 VAL A N 1
ATOM 2525 C CA . VAL A 1 324 ? -1.963 15.609 11.039 1 95.81 324 VAL A CA 1
ATOM 2526 C C . VAL A 1 324 ? -3.342 15.094 10.633 1 95.81 324 VAL A C 1
ATOM 2528 O O . VAL A 1 324 ? -3.803 14.07 11.148 1 95.81 324 VAL A O 1
ATOM 2531 N N . VAL A 1 325 ? -3.994 15.609 9.695 1 97.38 325 VAL A N 1
ATOM 2532 C CA . VAL A 1 325 ? -5.426 15.406 9.523 1 97.38 325 VAL A CA 1
ATOM 2533 C C . VAL A 1 325 ? -5.668 14.281 8.523 1 97.38 325 VAL A C 1
ATOM 2535 O O . VAL A 1 325 ? -6.504 13.398 8.75 1 97.38 325 VAL A O 1
ATOM 2538 N N . PHE A 1 326 ? -4.973 14.25 7.422 1 96.69 326 PHE A N 1
ATOM 2539 C CA . PHE A 1 326 ? -5.312 13.375 6.309 1 96.69 326 PHE A CA 1
ATOM 2540 C C . PHE A 1 326 ? -5.059 11.914 6.672 1 96.69 326 PHE A C 1
ATOM 2542 O O . PHE A 1 326 ? -5.758 11.016 6.195 1 96.69 326 PHE A O 1
ATOM 2549 N N . LYS A 1 327 ? -4.066 11.625 7.484 1 92.88 327 LYS A N 1
ATOM 2550 C CA . LYS A 1 327 ? -3.84 10.234 7.867 1 92.88 327 LYS A CA 1
ATOM 2551 C C . LYS A 1 327 ? -5.039 9.672 8.625 1 92.88 327 LYS A C 1
ATOM 2553 O O . LYS A 1 327 ? -5.621 8.664 8.219 1 92.88 327 LYS A O 1
ATOM 2558 N N . PRO A 1 328 ? -5.441 10.328 9.695 1 95.44 328 PRO A N 1
ATOM 2559 C CA . PRO A 1 328 ? -6.648 9.852 10.375 1 95.44 328 PRO A CA 1
ATOM 2560 C C . PRO A 1 328 ? -7.875 9.859 9.469 1 95.44 328 PRO A C 1
ATOM 2562 O O . PRO A 1 328 ? -8.742 8.992 9.594 1 95.44 328 PRO A O 1
ATOM 2565 N N . PHE A 1 329 ? -7.988 10.836 8.625 1 96.75 329 PHE A N 1
ATOM 2566 C CA . PHE A 1 329 ? -9.102 10.945 7.691 1 96.75 329 PHE A CA 1
ATOM 2567 C C . PHE A 1 329 ? -9.164 9.727 6.781 1 96.75 329 PHE A C 1
ATOM 2569 O O . PHE A 1 329 ? -10.211 9.094 6.648 1 96.75 329 PHE A O 1
ATOM 2576 N N . LYS A 1 330 ? -8.07 9.32 6.18 1 94.88 330 LYS A N 1
ATOM 2577 C CA . LYS A 1 330 ? -8.008 8.172 5.281 1 94.88 330 LYS A CA 1
ATOM 2578 C C . LYS A 1 330 ? -8.195 6.867 6.047 1 94.88 330 LYS A C 1
ATOM 2580 O O . LYS A 1 330 ? -8.797 5.926 5.531 1 94.88 330 LYS A O 1
ATOM 2585 N N . THR A 1 331 ? -7.613 6.785 7.238 1 92.69 331 THR A N 1
ATOM 2586 C CA . THR A 1 331 ? -7.809 5.609 8.078 1 92.69 331 THR A CA 1
ATOM 2587 C C . THR A 1 331 ? -9.289 5.402 8.391 1 92.69 331 THR A C 1
ATOM 2589 O O . THR A 1 331 ? -9.797 4.285 8.305 1 92.69 331 THR A O 1
ATOM 2592 N N . ALA A 1 332 ? -9.922 6.473 8.75 1 94.31 332 ALA A N 1
ATOM 2593 C CA . ALA A 1 332 ? -11.359 6.402 9.031 1 94.31 332 ALA A CA 1
ATOM 2594 C C . ALA A 1 332 ? -12.141 6.012 7.781 1 94.31 332 ALA A C 1
ATOM 2596 O O . ALA A 1 332 ? -13.07 5.207 7.852 1 94.31 332 ALA A O 1
ATOM 2597 N N . TYR A 1 333 ? -11.781 6.613 6.707 1 95.31 333 TYR A N 1
ATOM 2598 C CA . TYR A 1 333 ? -12.445 6.289 5.445 1 95.31 333 TYR A CA 1
ATOM 2599 C C . TYR A 1 333 ? -12.336 4.801 5.141 1 95.31 333 TYR A C 1
ATOM 2601 O O . TYR A 1 333 ? -13.32 4.16 4.773 1 95.31 333 TYR A O 1
ATOM 2609 N N . ARG A 1 334 ? -11.117 4.266 5.273 1 91.56 334 ARG A N 1
ATOM 2610 C CA . ARG A 1 334 ? -10.898 2.838 5.051 1 91.56 334 ARG A CA 1
ATOM 2611 C C . ARG A 1 334 ? -11.773 2.002 5.977 1 91.56 334 ARG A C 1
ATOM 2613 O O . ARG A 1 334 ? -12.359 1.003 5.551 1 91.56 334 ARG A O 1
ATOM 2620 N N . ARG A 1 335 ? -11.836 2.387 7.16 1 89.38 335 ARG A N 1
ATOM 2621 C CA . ARG A 1 335 ? -12.648 1.675 8.141 1 89.38 335 ARG A CA 1
ATOM 2622 C C . ARG A 1 335 ? -14.125 1.707 7.75 1 89.38 335 ARG A C 1
ATOM 2624 O O . ARG A 1 335 ? -14.805 0.679 7.781 1 89.38 335 ARG A O 1
ATOM 2631 N N . HIS A 1 336 ? -14.609 2.875 7.395 1 92.75 336 HIS A N 1
ATOM 2632 C CA . HIS A 1 336 ? -16 3.014 7.012 1 92.75 336 HIS A CA 1
ATOM 2633 C C . HIS A 1 336 ? -16.328 2.191 5.766 1 92.75 336 HIS A C 1
ATOM 2635 O O . HIS A 1 336 ? -17.406 1.616 5.652 1 92.75 336 HIS A O 1
ATOM 2641 N N . CYS A 1 337 ? -15.414 2.18 4.836 1 90.62 337 CYS A N 1
ATOM 2642 C CA . CYS A 1 337 ? -15.594 1.374 3.635 1 90.62 337 CYS A CA 1
ATOM 2643 C C . CYS A 1 337 ? -15.68 -0.108 3.979 1 90.62 337 CYS A C 1
ATOM 2645 O O . CYS A 1 337 ? -16.562 -0.812 3.5 1 90.62 337 CYS A O 1
ATOM 2647 N N . THR A 1 338 ? -14.734 -0.539 4.82 1 86.88 338 THR A N 1
ATOM 2648 C CA . THR A 1 338 ? -14.695 -1.94 5.223 1 86.88 338 THR A CA 1
ATOM 2649 C C . THR A 1 338 ? -15.984 -2.332 5.934 1 86.88 338 THR A C 1
ATOM 2651 O O . THR A 1 338 ? -16.578 -3.367 5.629 1 86.88 338 THR A O 1
ATOM 2654 N N . GLU A 1 339 ? -16.391 -1.522 6.824 1 86.62 339 GLU A N 1
ATOM 2655 C CA . GLU A 1 339 ? -17.594 -1.79 7.598 1 86.62 339 GLU A CA 1
ATOM 2656 C C . GLU A 1 339 ? -18.844 -1.767 6.711 1 86.62 339 GLU A C 1
ATOM 2658 O O . GLU A 1 339 ? -19.766 -2.553 6.91 1 86.62 339 GLU A O 1
ATOM 2663 N N . PHE A 1 340 ? -18.891 -0.876 5.797 1 89.5 340 PHE A N 1
ATOM 2664 C CA . PHE A 1 340 ? -20.016 -0.79 4.859 1 89.5 340 PHE A CA 1
ATOM 2665 C C . PHE A 1 340 ? -20.125 -2.064 4.031 1 89.5 340 PHE A C 1
ATOM 2667 O O . PHE A 1 340 ? -21.219 -2.613 3.873 1 89.5 340 PHE A O 1
ATOM 2674 N N . LEU A 1 341 ? -19.047 -2.506 3.492 1 83.62 341 LEU A N 1
ATOM 2675 C CA . LEU A 1 341 ? -19.047 -3.682 2.627 1 83.62 341 LEU A CA 1
ATOM 2676 C C . LEU A 1 341 ? -19.422 -4.934 3.41 1 83.62 341 LEU A C 1
ATOM 2678 O O . LEU A 1 341 ? -20.062 -5.84 2.867 1 83.62 341 LEU A O 1
ATOM 2682 N N . THR A 1 342 ? -19 -4.988 4.617 1 80.06 342 THR A N 1
ATOM 2683 C CA . THR A 1 342 ? -19.344 -6.137 5.453 1 80.06 342 THR A CA 1
ATOM 2684 C C . THR A 1 342 ? -20.812 -6.121 5.836 1 80.06 342 THR A C 1
ATOM 2686 O O . THR A 1 342 ? -21.469 -7.172 5.879 1 80.06 342 THR A O 1
ATOM 2689 N N . ALA A 1 343 ? -21.297 -4.973 6.125 1 81.25 343 ALA A N 1
ATOM 2690 C CA . ALA A 1 343 ? -22.688 -4.828 6.543 1 81.25 343 ALA A CA 1
ATOM 2691 C C . ALA A 1 343 ? -23.641 -5.004 5.363 1 81.25 343 ALA A C 1
ATOM 2693 O O . ALA A 1 343 ? -24.797 -5.371 5.543 1 81.25 343 ALA A O 1
ATOM 2694 N N . ASN A 1 344 ? -23.062 -4.688 4.137 1 82.94 344 ASN A N 1
ATOM 2695 C CA . ASN A 1 344 ? -23.875 -4.77 2.926 1 82.94 344 ASN A CA 1
ATOM 2696 C C . ASN A 1 344 ? -23.25 -5.691 1.886 1 82.94 344 ASN A C 1
ATOM 2698 O O . ASN A 1 344 ? -22.703 -5.223 0.884 1 82.94 344 ASN A O 1
ATOM 2702 N N . PRO A 1 345 ? -23.391 -6.973 2.057 1 75.62 345 PRO A N 1
ATOM 2703 C CA . PRO A 1 345 ? -22.719 -7.93 1.181 1 75.62 345 PRO A CA 1
ATOM 2704 C C . PRO A 1 345 ? -23.094 -7.758 -0.288 1 75.62 345 PRO A C 1
ATOM 2706 O O . PRO A 1 345 ? -22.312 -8.086 -1.177 1 75.62 345 PRO A O 1
ATOM 2709 N N . GLY A 1 346 ? -24.219 -7.273 -0.639 1 73.5 346 GLY A N 1
ATOM 2710 C CA . GLY A 1 346 ? -24.641 -7.156 -2.027 1 73.5 346 GLY A CA 1
ATOM 2711 C C . GLY A 1 346 ? -24.344 -5.797 -2.627 1 73.5 346 GLY A C 1
ATOM 2712 O O . GLY A 1 346 ? -24.547 -5.578 -3.822 1 73.5 346 GLY A O 1
ATOM 2713 N N . LYS A 1 347 ? -23.781 -4.957 -1.801 1 80.56 347 LYS A N 1
ATOM 2714 C CA . LYS A 1 347 ? -23.516 -3.605 -2.287 1 80.56 347 LYS A CA 1
ATOM 2715 C C . LYS A 1 347 ? -22.031 -3.377 -2.482 1 80.56 347 LYS A C 1
ATOM 2717 O O . LYS A 1 347 ? -21.203 -4.137 -1.965 1 80.56 347 LYS A O 1
ATOM 2722 N N . THR A 1 348 ? -21.719 -2.443 -3.383 1 84.12 348 THR A N 1
ATOM 2723 C CA . THR A 1 348 ? -20.328 -2.027 -3.629 1 84.12 348 THR A CA 1
ATOM 2724 C C . THR A 1 348 ? -20.172 -0.526 -3.404 1 84.12 348 THR A C 1
ATOM 2726 O O . THR A 1 348 ? -21.172 0.193 -3.254 1 84.12 348 THR A O 1
ATOM 2729 N N . ILE A 1 349 ? -19.031 -0.129 -3.256 1 89.62 349 ILE A N 1
ATOM 2730 C CA . ILE A 1 349 ? -18.75 1.303 -3.184 1 89.62 349 ILE A CA 1
ATOM 2731 C C . ILE A 1 349 ? -18.703 1.892 -4.59 1 89.62 349 ILE A C 1
ATOM 2733 O O . ILE A 1 349 ? -17.891 1.481 -5.414 1 89.62 349 ILE A O 1
ATOM 2737 N N . ASN A 1 350 ? -19.609 2.684 -4.852 1 89.44 350 ASN A N 1
ATOM 2738 C CA . ASN A 1 350 ? -19.75 3.299 -6.168 1 89.44 350 ASN A CA 1
ATOM 2739 C C . ASN A 1 350 ? -20.203 4.75 -6.066 1 89.44 350 ASN A C 1
ATOM 2741 O O . ASN A 1 350 ? -20.125 5.359 -4.996 1 89.44 350 ASN A O 1
ATOM 2745 N N . LYS A 1 351 ? -20.609 5.277 -7.145 1 90.25 351 LYS A N 1
ATOM 2746 C CA . LYS A 1 351 ? -20.984 6.688 -7.207 1 90.25 351 LYS A CA 1
ATOM 2747 C C . LYS A 1 351 ? -22.188 6.977 -6.305 1 90.25 351 LYS A C 1
ATOM 2749 O O . LYS A 1 351 ? -22.328 8.094 -5.801 1 90.25 351 LYS A O 1
ATOM 2754 N N . VAL A 1 352 ? -22.969 6.027 -6.016 1 90.56 352 VAL A N 1
ATOM 2755 C CA . VAL A 1 352 ? -24.172 6.211 -5.219 1 90.56 352 VAL A CA 1
ATOM 2756 C C . VAL A 1 352 ? -23.828 6.094 -3.732 1 90.56 352 VAL A C 1
ATOM 2758 O O . VAL A 1 352 ? -24.344 6.852 -2.91 1 90.56 352 VAL A O 1
ATOM 2761 N N . THR A 1 353 ? -22.984 5.188 -3.404 1 93 353 THR A N 1
ATOM 2762 C CA . THR A 1 353 ? -22.734 4.895 -1.998 1 93 353 THR A CA 1
ATOM 2763 C C . THR A 1 353 ? -21.578 5.742 -1.472 1 93 353 THR A C 1
ATOM 2765 O O . THR A 1 353 ? -21.5 6.023 -0.274 1 93 353 THR A O 1
ATOM 2768 N N . TRP A 1 354 ? -20.672 6.219 -2.266 1 94.56 354 TRP A N 1
ATOM 2769 C CA . TRP A 1 354 ? -19.438 6.895 -1.873 1 94.56 354 TRP A CA 1
ATOM 2770 C C . TRP A 1 354 ? -19.734 8.188 -1.117 1 94.56 354 TRP A C 1
ATOM 2772 O O . TRP A 1 354 ? -19.109 8.477 -0.095 1 94.56 354 TRP A O 1
ATOM 2782 N N . PRO A 1 355 ? -20.781 8.984 -1.557 1 96.31 355 PRO A N 1
ATOM 2783 C CA . PRO A 1 355 ? -21.047 10.242 -0.858 1 96.31 355 PRO A CA 1
ATOM 2784 C C . PRO A 1 355 ? -21.406 10.039 0.611 1 96.31 355 PRO A C 1
ATOM 2786 O O . PRO A 1 355 ? -20.984 10.82 1.468 1 96.31 355 PRO A O 1
ATOM 2789 N N . SER A 1 356 ? -22.141 9.008 0.876 1 96 356 SER A N 1
ATOM 2790 C CA . SER A 1 356 ? -22.5 8.727 2.26 1 96 356 SER A CA 1
ATOM 2791 C C . SER A 1 356 ? -21.281 8.352 3.092 1 96 356 SER A C 1
ATOM 2793 O O . SER A 1 356 ? -21.203 8.703 4.273 1 96 356 SER A O 1
ATOM 2795 N N . LEU A 1 357 ? -20.406 7.641 2.506 1 96.06 357 LEU A N 1
ATOM 2796 C CA . LEU A 1 357 ? -19.188 7.254 3.189 1 96.06 357 LEU A CA 1
ATOM 2797 C C . LEU A 1 357 ? -18.312 8.469 3.459 1 96.06 357 LEU A C 1
ATOM 2799 O O . LEU A 1 357 ? -17.688 8.57 4.52 1 96.06 357 LEU A O 1
ATOM 2803 N N . LEU A 1 358 ? -18.281 9.383 2.502 1 97.19 358 LEU A N 1
ATOM 2804 C CA . LEU A 1 358 ? -17.547 10.633 2.709 1 97.19 358 LEU A CA 1
ATOM 2805 C C . LEU A 1 358 ? -18.141 11.406 3.883 1 97.19 358 LEU A C 1
ATOM 2807 O O . LEU A 1 358 ? -17.406 11.938 4.715 1 97.19 358 LEU A O 1
ATOM 2811 N N . SER A 1 359 ? -19.438 11.492 3.887 1 97.5 359 SER A N 1
ATOM 2812 C CA . SER A 1 359 ? -20.125 12.227 4.949 1 97.5 359 SER A CA 1
ATOM 2813 C C . SER A 1 359 ? -19.797 11.656 6.32 1 97.5 359 SER A C 1
ATOM 2815 O O . SER A 1 359 ? -19.484 12.398 7.254 1 97.5 359 SER A O 1
ATOM 2817 N N . LYS A 1 360 ? -19.844 10.328 6.43 1 95.81 360 LYS A N 1
ATOM 2818 C CA . LYS A 1 360 ? -19.516 9.664 7.688 1 95.81 360 LYS A CA 1
ATOM 2819 C C . LYS A 1 360 ? -18.078 9.945 8.102 1 95.81 360 LYS A C 1
ATOM 2821 O O . LYS A 1 360 ? -17.797 10.211 9.266 1 95.81 360 LYS A O 1
ATOM 2826 N N . THR A 1 361 ? -17.188 9.852 7.141 1 96.94 361 THR A N 1
ATOM 2827 C CA . THR A 1 361 ? -15.766 10.086 7.395 1 96.94 361 THR A CA 1
ATOM 2828 C C . THR A 1 361 ? -15.523 11.539 7.789 1 96.94 361 THR A C 1
ATOM 2830 O O . THR A 1 361 ? -14.781 11.82 8.734 1 96.94 361 THR A O 1
ATOM 2833 N N . TRP A 1 362 ? -16.172 12.445 7.066 1 97.31 362 TRP A N 1
ATOM 2834 C CA . TRP A 1 362 ? -16.047 13.883 7.289 1 97.31 362 TRP A CA 1
ATOM 2835 C C . TRP A 1 362 ? -16.453 14.242 8.711 1 97.31 362 TRP A C 1
ATOM 2837 O O . TRP A 1 362 ? -15.719 14.938 9.422 1 97.31 362 TRP A O 1
ATOM 2847 N N . MET A 1 363 ? -17.562 13.719 9.141 1 95.06 363 MET A N 1
ATOM 2848 C CA . MET A 1 363 ? -18.125 14.039 10.445 1 95.06 363 MET A CA 1
ATOM 2849 C C . MET A 1 363 ? -17.328 13.391 11.57 1 95.06 363 MET A C 1
ATOM 2851 O O . MET A 1 363 ? -17.188 13.969 12.648 1 95.06 363 MET A O 1
ATOM 2855 N N . SER A 1 364 ? -16.797 12.305 11.32 1 94.19 364 SER A N 1
ATOM 2856 C CA . SER A 1 364 ? -16.109 11.562 12.375 1 94.19 364 SER A CA 1
ATOM 2857 C C . SER A 1 364 ? -14.672 12.055 12.555 1 94.19 364 SER A C 1
ATOM 2859 O O . SER A 1 364 ? -14.086 11.891 13.625 1 94.19 364 SER A O 1
ATOM 2861 N N . THR A 1 365 ? -14.047 12.648 11.562 1 96.31 365 THR A N 1
ATOM 2862 C CA . THR A 1 365 ? -12.617 12.922 11.617 1 96.31 365 THR A CA 1
ATOM 2863 C C . THR A 1 365 ? -12.352 14.414 11.75 1 96.31 365 THR A C 1
ATOM 2865 O O . THR A 1 365 ? -11.461 14.828 12.492 1 96.31 365 THR A O 1
ATOM 2868 N N . LEU A 1 366 ? -13.094 15.25 11.023 1 96.88 366 LEU A N 1
ATOM 2869 C CA . LEU A 1 366 ? -12.812 16.688 11.039 1 96.88 366 LEU A CA 1
ATOM 2870 C C . LEU A 1 366 ? -13.406 17.344 12.289 1 96.88 366 LEU A C 1
ATOM 2872 O O . LEU A 1 366 ? -14.297 18.172 12.188 1 96.88 366 LEU A O 1
ATOM 2876 N N . LYS A 1 367 ? -12.75 17.062 13.406 1 96.94 367 LYS A N 1
ATOM 2877 C CA . LYS A 1 367 ? -13.102 17.625 14.703 1 96.94 367 LYS A CA 1
ATOM 2878 C C . LYS A 1 367 ? -12.195 18.812 15.055 1 96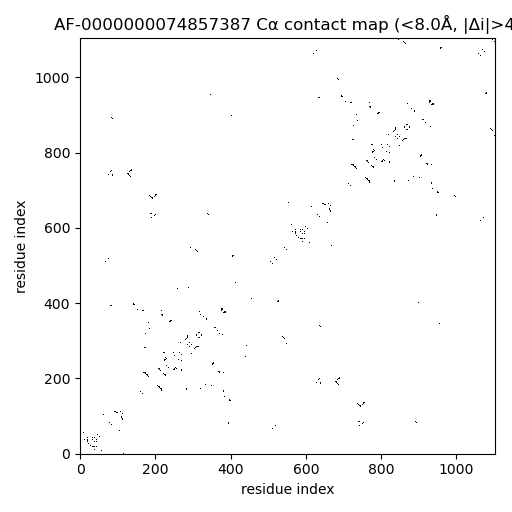.94 367 LYS A C 1
ATOM 2880 O O . LYS A 1 367 ? -11.023 18.844 14.648 1 96.94 367 LYS A O 1
ATOM 2885 N N . PRO A 1 368 ? -12.703 19.75 15.836 1 97.69 368 PRO A N 1
ATOM 2886 C CA . PRO A 1 368 ? -11.922 20.953 16.156 1 97.69 368 PRO A CA 1
ATOM 2887 C C . PRO A 1 368 ? -10.602 20.625 16.844 1 97.69 368 PRO A C 1
ATOM 2889 O O . PRO A 1 368 ? -9.578 21.25 16.547 1 97.69 368 PRO A O 1
ATOM 2892 N N . GLU A 1 369 ? -10.609 19.641 17.656 1 97.31 369 GLU A N 1
ATOM 2893 C CA . GLU A 1 369 ? -9.398 19.312 18.391 1 97.31 369 GLU A CA 1
ATOM 2894 C C . GLU A 1 369 ? -8.289 18.844 17.453 1 97.31 369 GLU A C 1
ATOM 2896 O O . GLU A 1 369 ? -7.137 19.25 17.594 1 97.31 369 GLU A O 1
ATOM 2901 N N . LEU A 1 370 ? -8.633 18.047 16.516 1 97.75 370 LEU A N 1
ATOM 2902 C CA . LEU A 1 370 ? -7.664 17.516 15.562 1 97.75 370 LEU A CA 1
ATOM 2903 C C . LEU A 1 370 ? -7.141 18.641 14.656 1 97.75 370 LEU A C 1
ATOM 2905 O O . LEU A 1 370 ? -5.945 18.688 14.359 1 97.75 370 LEU A O 1
ATOM 2909 N N . ILE A 1 371 ? -8.023 19.484 14.25 1 98.31 371 ILE A N 1
ATOM 2910 C CA . ILE A 1 371 ? -7.668 20.578 13.359 1 98.31 371 ILE A CA 1
ATOM 2911 C C . ILE A 1 371 ? -6.719 21.547 14.07 1 98.31 371 ILE A C 1
ATOM 2913 O O . ILE A 1 371 ? -5.703 21.953 13.508 1 98.31 371 ILE A O 1
ATOM 2917 N N . GLN A 1 372 ? -7.059 21.906 15.266 1 98.38 372 GLN A N 1
ATOM 2918 C CA . GLN A 1 372 ? -6.207 22.797 16.047 1 98.38 372 GLN A CA 1
ATOM 2919 C C . GLN A 1 372 ? -4.828 22.188 16.266 1 98.38 372 GLN A C 1
ATOM 2921 O O . GLN A 1 372 ? -3.814 22.891 16.188 1 98.38 372 GLN A O 1
ATOM 2926 N N . LYS A 1 373 ? -4.848 20.922 16.531 1 97.94 373 LYS A N 1
ATOM 2927 C CA . LYS A 1 373 ? -3.58 20.219 16.688 1 97.94 373 LYS A CA 1
ATOM 2928 C C . LYS A 1 373 ? -2.74 20.297 15.414 1 97.94 373 LYS A C 1
ATOM 2930 O O . LYS A 1 373 ? -1.511 20.359 15.477 1 97.94 373 LYS A O 1
ATOM 2935 N N . ALA A 1 374 ? -3.389 20.25 14.281 1 98.19 374 ALA A N 1
ATOM 2936 C CA . ALA A 1 374 ? -2.695 20.312 12.992 1 98.19 374 ALA A CA 1
ATOM 2937 C C . ALA A 1 374 ? -1.967 21.641 12.828 1 98.19 374 ALA A C 1
ATOM 2939 O O . ALA A 1 374 ? -0.807 21.672 12.406 1 98.19 374 ALA A O 1
ATOM 2940 N N . PHE A 1 375 ? -2.627 22.75 13.172 1 98.5 375 PHE A N 1
ATOM 2941 C CA . PHE A 1 375 ? -2.012 24.078 13.07 1 98.5 375 PHE A CA 1
ATOM 2942 C C . PHE A 1 375 ? -0.881 24.219 14.086 1 98.5 375 PHE A C 1
ATOM 2944 O O . PHE A 1 375 ? 0.152 24.828 13.781 1 98.5 375 PHE A O 1
ATOM 2951 N N . GLU A 1 376 ? -1.088 23.641 15.211 1 97.94 376 GLU A N 1
ATOM 2952 C CA . GLU A 1 376 ? -0.053 23.688 16.234 1 97.94 376 GLU A CA 1
ATOM 2953 C C . GLU A 1 376 ? 1.17 22.875 15.828 1 97.94 376 GLU A C 1
ATOM 2955 O O . GLU A 1 376 ? 2.307 23.312 16 1 97.94 376 GLU A O 1
ATOM 2960 N N . ALA A 1 377 ? 0.929 21.734 15.312 1 96.5 377 ALA A N 1
ATOM 2961 C CA . ALA A 1 377 ? 2.004 20.812 14.945 1 96.5 377 ALA A CA 1
ATOM 2962 C C . ALA A 1 377 ? 2.875 21.391 13.836 1 96.5 377 ALA A C 1
ATOM 2964 O O . ALA A 1 377 ? 4.059 21.062 13.734 1 96.5 377 ALA A O 1
ATOM 2965 N N . THR A 1 378 ? 2.332 22.234 13.008 1 97.19 378 THR A N 1
ATOM 2966 C CA . THR A 1 378 ? 3.08 22.828 11.898 1 97.19 378 THR A CA 1
ATOM 2967 C C . THR A 1 378 ? 3.611 24.203 12.289 1 97.19 378 THR A C 1
ATOM 2969 O O . THR A 1 378 ? 4.254 24.875 11.477 1 97.19 378 THR A O 1
ATOM 2972 N N . GLY A 1 379 ? 3.332 24.625 13.43 1 97.69 379 GLY A N 1
ATOM 2973 C CA . GLY A 1 379 ? 3.861 25.891 13.945 1 97.69 379 GLY A CA 1
ATOM 2974 C C . GLY A 1 379 ? 3.193 27.109 13.352 1 97.69 379 GLY A C 1
ATOM 2975 O O . GLY A 1 379 ? 3.758 28.203 13.367 1 97.69 379 GLY A O 1
ATOM 2976 N N . ILE A 1 380 ? 2.062 26.984 12.797 1 97.81 380 ILE A N 1
ATOM 2977 C CA . ILE A 1 380 ? 1.381 28.094 12.148 1 97.81 380 ILE A CA 1
ATOM 2978 C C . ILE A 1 380 ? 0.622 28.906 13.188 1 97.81 380 ILE A C 1
ATOM 2980 O O . ILE A 1 380 ? 0.628 30.141 13.148 1 97.81 380 ILE A O 1
ATOM 2984 N N . HIS A 1 381 ? -0.072 28.25 14.094 1 97.5 381 HIS A N 1
ATOM 2985 C CA . HIS A 1 381 ? -0.8 28.953 15.148 1 97.5 381 HIS A CA 1
ATOM 2986 C C . HIS A 1 381 ? -0.741 28.188 16.469 1 97.5 381 HIS A C 1
ATOM 2988 O O . HIS A 1 381 ? -1.354 27.125 16.594 1 97.5 381 HIS A O 1
ATOM 2994 N N . PRO A 1 382 ? -0.091 28.75 17.562 1 96.38 382 PRO A N 1
ATOM 2995 C CA . PRO A 1 382 ? 0.723 29.969 17.484 1 96.38 382 PRO A CA 1
ATOM 2996 C C . PRO A 1 382 ? 1.969 29.797 16.625 1 96.38 382 PRO A C 1
ATOM 2998 O O . PRO A 1 382 ? 2.408 28.672 16.391 1 96.38 382 PRO A O 1
ATOM 3001 N N . VAL A 1 383 ? 2.434 30.906 16.109 1 97.12 383 VAL A N 1
ATOM 3002 C CA . VAL A 1 383 ? 3.637 30.844 15.289 1 97.12 383 VAL A CA 1
ATOM 3003 C C . VAL A 1 383 ? 4.82 30.391 16.125 1 97.12 383 VAL A C 1
ATOM 3005 O O . VAL A 1 383 ? 5.219 31.062 17.078 1 97.12 383 VAL A O 1
ATOM 3008 N N . ASP A 1 384 ? 5.219 29.125 15.82 1 96.5 384 ASP A N 1
ATOM 3009 C CA . ASP A 1 384 ? 6.297 28.5 16.594 1 96.5 384 ASP A CA 1
ATOM 3010 C C . ASP A 1 384 ? 7.137 27.578 15.719 1 96.5 384 ASP A C 1
ATOM 3012 O O . ASP A 1 384 ? 6.773 26.422 15.516 1 96.5 384 ASP A O 1
ATOM 3016 N N . LYS A 1 385 ? 8.289 28.078 15.367 1 94.25 385 LYS A N 1
ATOM 3017 C CA . LYS A 1 385 ? 9.172 27.312 14.492 1 94.25 385 LYS A CA 1
ATOM 3018 C C . LYS A 1 385 ? 9.703 26.062 15.195 1 94.25 385 LYS A C 1
ATOM 3020 O O . LYS A 1 385 ? 10.109 25.094 14.547 1 94.25 385 LYS A O 1
ATOM 3025 N N . THR A 1 386 ? 9.688 26.016 16.469 1 93.94 386 THR A N 1
ATOM 3026 C CA . THR A 1 386 ? 10.266 24.938 17.25 1 93.94 386 THR A CA 1
ATOM 3027 C C . THR A 1 386 ? 9.406 23.672 17.141 1 93.94 386 THR A C 1
ATOM 3029 O O . THR A 1 386 ? 9.836 22.578 17.531 1 93.94 386 THR A O 1
ATOM 3032 N N . ARG A 1 387 ? 8.195 23.812 16.625 1 94.19 387 ARG A N 1
ATOM 3033 C CA . ARG A 1 387 ? 7.312 22.672 16.422 1 94.19 387 ARG A CA 1
ATOM 3034 C C . ARG A 1 387 ? 7.855 21.734 15.344 1 94.19 387 ARG A C 1
ATOM 3036 O O . ARG A 1 387 ? 7.465 20.578 15.273 1 94.19 387 ARG A O 1
ATOM 3043 N N . ILE A 1 388 ? 8.75 22.234 14.477 1 93.69 388 ILE A N 1
ATOM 3044 C CA . ILE A 1 388 ? 9.43 21.391 13.492 1 93.69 388 ILE A CA 1
ATOM 3045 C C . ILE A 1 388 ? 10.672 20.766 14.117 1 93.69 388 ILE A C 1
ATOM 3047 O O . ILE A 1 388 ? 11.648 21.469 14.414 1 93.69 388 ILE A O 1
ATOM 3051 N N . PRO A 1 389 ? 10.617 19.5 14.281 1 88.56 389 PRO A N 1
ATOM 3052 C CA . PRO A 1 389 ? 11.734 18.859 14.977 1 88.56 389 PRO A CA 1
ATOM 3053 C C . PRO A 1 389 ? 13.023 18.875 14.164 1 88.56 389 PRO A C 1
ATOM 3055 O O . PRO A 1 389 ? 12.984 18.859 12.93 1 88.56 389 PRO A O 1
ATOM 3058 N N . GLU A 1 390 ? 14.117 18.812 14.859 1 86.25 390 GLU A N 1
ATOM 3059 C CA . GLU A 1 390 ? 15.43 18.812 14.227 1 86.25 390 GLU A CA 1
ATOM 3060 C C . GLU A 1 390 ? 15.625 17.578 13.352 1 86.25 390 GLU A C 1
ATOM 3062 O O . GLU A 1 390 ? 16.328 17.625 12.352 1 86.25 390 GLU A O 1
ATOM 3067 N N . SER A 1 391 ? 14.992 16.562 13.719 1 83.56 391 SER A N 1
ATOM 3068 C CA . SER A 1 391 ? 15.109 15.305 12.992 1 83.56 391 SER A CA 1
ATOM 3069 C C . SER A 1 391 ? 14.531 15.414 11.594 1 83.56 391 SER A C 1
ATOM 3071 O O . SER A 1 391 ? 14.844 14.602 10.719 1 83.56 391 SER A O 1
ATOM 3073 N N . ALA A 1 392 ? 13.703 16.406 11.391 1 86.75 392 ALA A N 1
ATOM 3074 C CA . ALA A 1 392 ? 13.086 16.594 10.078 1 86.75 392 ALA A CA 1
ATOM 3075 C C . ALA A 1 392 ? 14.109 17.031 9.039 1 86.75 392 ALA A C 1
ATOM 3077 O O . ALA A 1 392 ? 13.914 16.828 7.84 1 86.75 392 ALA A O 1
ATOM 3078 N N . PHE A 1 393 ? 15.234 17.578 9.508 1 88.44 393 PHE A N 1
ATOM 3079 C CA . PHE A 1 393 ? 16.219 18.141 8.594 1 88.44 393 PHE A CA 1
ATOM 3080 C C . PHE A 1 393 ? 17.328 17.125 8.297 1 88.44 393 PHE A C 1
ATOM 3082 O O . PHE A 1 393 ? 18.062 17.281 7.324 1 88.44 393 PHE A O 1
ATOM 3089 N N . LEU A 1 394 ? 17.406 16.125 9.055 1 83.75 394 LEU A N 1
ATOM 3090 C CA . LEU A 1 394 ? 18.531 15.203 9 1 83.75 394 LEU A CA 1
ATOM 3091 C C . LEU A 1 394 ? 18.578 14.477 7.66 1 83.75 394 LEU A C 1
ATOM 3093 O O . LEU A 1 394 ? 19.641 14.406 7.031 1 83.75 394 LEU A O 1
ATOM 3097 N N . PRO A 1 395 ? 17.469 13.992 7.238 1 81.69 395 PRO A N 1
ATOM 3098 C CA . PRO A 1 395 ? 17.531 13.289 5.957 1 81.69 395 PRO A CA 1
ATOM 3099 C C . PRO A 1 395 ? 17.953 14.195 4.805 1 81.69 395 PRO A C 1
ATOM 3101 O O . PRO A 1 395 ? 18.703 13.758 3.916 1 81.69 395 PRO A O 1
ATOM 3104 N N . GLY A 1 396 ? 17.453 15.367 4.828 1 81.75 396 GLY A N 1
ATOM 3105 C CA . GLY A 1 396 ? 17.828 16.312 3.793 1 81.75 396 GLY A CA 1
ATOM 3106 C C . GLY A 1 396 ? 19.297 16.688 3.826 1 81.75 396 GLY A C 1
ATOM 3107 O O . GLY A 1 396 ? 19.953 16.766 2.781 1 81.75 396 GLY A O 1
ATOM 3108 N N . ASP A 1 397 ? 19.781 16.875 4.965 1 82.5 397 ASP A N 1
ATOM 3109 C CA . ASP A 1 397 ? 21.203 17.203 5.141 1 82.5 397 ASP A CA 1
ATOM 3110 C C . ASP A 1 397 ? 22.094 16.078 4.621 1 82.5 397 ASP A C 1
ATOM 3112 O O . ASP A 1 397 ? 23.062 16.328 3.9 1 82.5 397 ASP A O 1
ATOM 3116 N N . ALA A 1 398 ? 21.703 14.938 4.996 1 77.69 398 ALA A N 1
ATOM 3117 C CA . ALA A 1 398 ? 22.5 13.773 4.594 1 77.69 398 ALA A CA 1
ATOM 3118 C C . ALA A 1 398 ? 22.438 13.57 3.082 1 77.69 398 ALA A C 1
ATOM 3120 O O . ALA A 1 398 ? 23.438 13.25 2.453 1 77.69 398 ALA A O 1
ATOM 3121 N N . TYR A 1 399 ? 21.328 13.766 2.58 1 79.81 399 TYR A N 1
ATOM 3122 C CA . TYR A 1 399 ? 21.141 13.578 1.144 1 79.81 399 TYR A CA 1
ATOM 3123 C C . TYR A 1 399 ? 21.953 14.602 0.354 1 79.81 399 TYR A C 1
ATOM 3125 O O . TYR A 1 399 ? 22.625 14.25 -0.615 1 79.81 399 TYR A O 1
ATOM 3133 N N . ARG A 1 400 ? 21.906 15.789 0.734 1 81.19 400 ARG A N 1
ATOM 3134 C CA . ARG A 1 400 ? 22.641 16.844 0.046 1 81.19 400 ARG A CA 1
ATOM 3135 C C . ARG A 1 400 ? 24.156 16.641 0.159 1 81.19 400 ARG A C 1
ATOM 3137 O O . ARG A 1 400 ? 24.891 16.906 -0.79 1 81.19 400 ARG A O 1
ATOM 3144 N N . ALA A 1 401 ? 24.484 16.172 1.283 1 77.94 401 ALA A N 1
ATOM 3145 C CA . ALA A 1 401 ? 25.906 15.859 1.471 1 77.94 401 ALA A CA 1
ATOM 3146 C C . ALA A 1 401 ? 26.344 14.719 0.553 1 77.94 401 ALA A C 1
ATOM 3148 O O . ALA A 1 401 ? 27.422 14.766 -0.028 1 77.94 401 ALA A O 1
ATOM 3149 N N . ALA A 1 402 ? 25.516 13.797 0.426 1 74.38 402 ALA A N 1
ATOM 3150 C CA . ALA A 1 402 ? 25.812 12.633 -0.407 1 74.38 402 ALA A CA 1
ATOM 3151 C C . ALA A 1 402 ? 25.859 13.016 -1.884 1 74.38 402 ALA A C 1
ATOM 3153 O O . ALA A 1 402 ? 26.734 12.555 -2.625 1 74.38 402 ALA A O 1
ATOM 3154 N N . VAL A 1 403 ? 24.922 13.812 -2.348 1 73.75 403 VAL A N 1
ATOM 3155 C CA . VAL A 1 403 ? 24.844 14.242 -3.74 1 73.75 403 VAL A CA 1
ATOM 3156 C C . VAL A 1 403 ? 26.062 15.117 -4.074 1 73.75 403 VAL A C 1
ATOM 3158 O O . VAL A 1 403 ? 26.625 15.016 -5.164 1 73.75 403 VAL A O 1
ATOM 3161 N N . ALA A 1 404 ? 26.422 15.922 -3.158 1 70.25 404 ALA A N 1
ATOM 3162 C CA . ALA A 1 404 ? 27.578 16.797 -3.34 1 70.25 404 ALA A CA 1
ATOM 3163 C C . ALA A 1 404 ? 28.859 15.977 -3.506 1 70.25 404 ALA A C 1
ATOM 3165 O O . ALA A 1 404 ? 29.719 16.312 -4.316 1 70.25 404 ALA A O 1
ATOM 3166 N N . THR A 1 405 ? 28.891 14.883 -2.844 1 65.44 405 THR A N 1
ATOM 3167 C CA . THR A 1 405 ? 30.062 14.023 -2.908 1 65.44 405 THR A CA 1
ATOM 3168 C C . THR A 1 405 ? 30.094 13.25 -4.223 1 65.44 405 THR A C 1
ATOM 3170 O O . THR A 1 405 ? 31.172 13.07 -4.816 1 65.44 405 THR A O 1
ATOM 3173 N N . ALA A 1 406 ? 29.031 12.906 -4.75 1 61.56 406 ALA A N 1
ATOM 3174 C CA . ALA A 1 406 ? 28.953 12.133 -5.988 1 61.56 406 ALA A CA 1
ATOM 3175 C C . ALA A 1 406 ? 29.297 13 -7.195 1 61.56 406 ALA A C 1
ATOM 3177 O O . ALA A 1 406 ? 29.938 12.531 -8.141 1 61.56 406 ALA A O 1
ATOM 3178 N N . SER A 1 407 ? 28.797 14.188 -7.281 1 54.97 407 SER A N 1
ATOM 3179 C CA . SER A 1 407 ? 29.078 15.109 -8.375 1 54.97 407 SER A CA 1
ATOM 3180 C C . SER A 1 407 ? 30.562 15.43 -8.461 1 54.97 407 SER A C 1
ATOM 3182 O O . SER A 1 407 ? 31.094 15.68 -9.547 1 54.97 407 SER A O 1
ATOM 3184 N N . LEU A 1 408 ? 31.312 15.414 -7.457 1 49.31 408 LEU A N 1
ATOM 3185 C CA . LEU A 1 408 ? 32.75 15.672 -7.449 1 49.31 408 LEU A CA 1
ATOM 3186 C C . LEU A 1 408 ? 33.5 14.492 -8.047 1 49.31 408 LEU A C 1
ATOM 3188 O O . LEU A 1 408 ? 34.531 14.68 -8.711 1 49.31 408 LEU A O 1
ATOM 3192 N N . SER A 1 409 ? 33.031 13.398 -7.836 1 46.91 409 SER A N 1
ATOM 3193 C CA . SER A 1 409 ? 33.75 12.242 -8.359 1 46.91 409 SER A CA 1
ATOM 3194 C C . SER A 1 409 ? 33.562 12.117 -9.875 1 46.91 409 SER A C 1
ATOM 3196 O O . SER A 1 409 ? 34.438 11.594 -10.57 1 46.91 409 SER A O 1
ATOM 3198 N N . SER A 1 410 ? 32.562 12.656 -10.5 1 42.16 410 SER A N 1
ATOM 3199 C CA . SER A 1 410 ? 32.375 12.539 -11.938 1 42.16 410 SER A CA 1
ATOM 3200 C C . SER A 1 410 ? 33.188 13.562 -12.703 1 42.16 410 SER A C 1
ATOM 3202 O O . SER A 1 410 ? 33.438 13.414 -13.906 1 42.16 410 SER A O 1
ATOM 3204 N N . THR A 1 411 ? 33.656 14.734 -12.266 1 36.22 411 THR A N 1
ATOM 3205 C CA . THR A 1 411 ? 34.406 15.727 -13.039 1 36.22 411 THR A CA 1
ATOM 3206 C C . THR A 1 411 ? 35.812 15.227 -13.352 1 36.22 411 THR A C 1
ATOM 3208 O O . THR A 1 411 ? 36.5 15.812 -14.18 1 36.22 411 THR A O 1
ATOM 3211 N N . GLU A 1 412 ? 36.469 14.375 -12.734 1 33.03 412 GLU A N 1
ATOM 3212 C CA . GLU A 1 412 ? 37.844 14.133 -13.133 1 33.03 412 GLU A CA 1
ATOM 3213 C C . GLU A 1 412 ? 37.906 13.445 -14.492 1 33.03 412 GLU A C 1
ATOM 3215 O O . GLU A 1 412 ? 38.938 13.516 -15.172 1 33.03 412 GLU A O 1
ATOM 3220 N N . SER A 1 413 ? 37.094 12.586 -14.945 1 32.38 413 SER A N 1
ATOM 3221 C CA . SER A 1 413 ? 37.531 11.781 -16.078 1 32.38 413 SER A CA 1
ATOM 3222 C C . SER A 1 413 ? 37.031 12.359 -17.391 1 32.38 413 SER A C 1
ATOM 3224 O O . SER A 1 413 ? 36.312 11.688 -18.141 1 32.38 413 SER A O 1
ATOM 3226 N N . GLU A 1 414 ? 36.719 13.688 -17.609 1 29.42 414 GLU A N 1
ATOM 3227 C CA . GLU A 1 414 ? 36.25 14.047 -18.953 1 29.42 414 GLU A CA 1
ATOM 3228 C C . GLU A 1 414 ? 37.438 14.062 -19.938 1 29.42 414 GLU A C 1
ATOM 3230 O O . GLU A 1 414 ? 38.375 14.82 -19.766 1 29.42 414 GLU A O 1
ATOM 3235 N N . PRO A 1 415 ? 37.719 13.016 -20.703 1 28.59 415 PRO A N 1
ATOM 3236 C CA . PRO A 1 415 ? 38.688 13.273 -21.766 1 28.59 415 PRO A CA 1
ATOM 3237 C C . PRO A 1 415 ? 38.219 14.359 -22.734 1 28.59 415 PRO A C 1
ATOM 3239 O O . PRO A 1 415 ? 37.031 14.578 -22.891 1 28.59 415 PRO A O 1
ATOM 3242 N N . ALA A 1 416 ? 39 15.375 -23.266 1 25.5 416 ALA A N 1
ATOM 3243 C CA . ALA A 1 416 ? 38.969 16.484 -24.219 1 25.5 416 ALA A CA 1
ATOM 3244 C C . ALA A 1 416 ? 38.594 15.984 -25.625 1 25.5 416 ALA A C 1
ATOM 3246 O O . ALA A 1 416 ? 39.406 15.359 -26.297 1 25.5 416 ALA A O 1
ATOM 3247 N N . VAL A 1 417 ? 37.438 15.336 -25.938 1 20.64 417 VAL A N 1
ATOM 3248 C CA . VAL A 1 417 ? 37.281 15.039 -27.359 1 20.64 417 VAL A CA 1
ATOM 3249 C C . VAL A 1 417 ? 37.219 16.344 -28.156 1 20.64 417 VAL A C 1
ATOM 3251 O O . VAL A 1 417 ? 36.531 17.281 -27.75 1 20.64 417 VAL A O 1
ATOM 3254 N N . ALA A 1 418 ? 38.062 16.578 -29.234 1 22.89 418 ALA A N 1
ATOM 3255 C CA . ALA A 1 418 ? 38.344 17.578 -30.266 1 22.89 418 ALA A CA 1
ATOM 3256 C C . ALA A 1 418 ? 37.156 17.672 -31.234 1 22.89 418 ALA A C 1
ATOM 3258 O O . ALA A 1 418 ? 36.969 16.797 -32.094 1 22.89 418 ALA A O 1
ATOM 3259 N N . THR A 1 419 ? 35.875 17.969 -30.922 1 18.22 419 THR A N 1
ATOM 3260 C CA . THR A 1 419 ? 34.812 18.031 -31.922 1 18.22 419 THR A CA 1
ATOM 3261 C C . THR A 1 419 ? 35.094 19.172 -32.906 1 18.22 419 THR A C 1
ATOM 3263 O O . THR A 1 419 ? 35.094 20.344 -32.531 1 18.22 419 THR A O 1
ATOM 3266 N N . ALA A 1 420 ? 35.75 18.969 -34.031 1 20.17 420 ALA A N 1
ATOM 3267 C CA . ALA A 1 420 ? 35.969 19.859 -35.156 1 20.17 420 ALA A CA 1
ATOM 3268 C C . ALA A 1 420 ? 34.688 20.109 -35.938 1 20.17 420 ALA A C 1
ATOM 3270 O O . ALA A 1 420 ? 34.344 19.328 -36.844 1 20.17 420 ALA A O 1
ATOM 3271 N N . SER A 1 421 ? 33.406 20.328 -35.438 1 18.34 421 SER A N 1
ATOM 3272 C CA . SER A 1 421 ? 32.25 20.531 -36.281 1 18.34 421 SER A CA 1
ATOM 3273 C C . SER A 1 421 ? 32.469 21.734 -37.219 1 18.34 421 SER A C 1
ATOM 3275 O O . SER A 1 421 ? 32.938 22.781 -36.781 1 18.34 421 SER A O 1
ATOM 3277 N N . SER A 1 422 ? 32.25 21.578 -38.562 1 18.08 422 SER A N 1
ATOM 3278 C CA . SER A 1 422 ? 32.25 22.203 -39.875 1 18.08 422 SER A CA 1
ATOM 3279 C C . SER A 1 422 ? 31.219 23.328 -39.938 1 18.08 422 SER A C 1
ATOM 3281 O O . SER A 1 422 ? 30.328 23.406 -39.094 1 18.08 422 SER A O 1
ATOM 3283 N N . SER A 1 423 ? 30.906 23.906 -41.219 1 17.64 423 SER A N 1
ATOM 3284 C CA . SER A 1 423 ? 30.734 25.188 -41.906 1 17.64 423 SER A CA 1
ATOM 3285 C C . SER A 1 423 ? 29.281 25.641 -41.875 1 17.64 423 SER A C 1
ATOM 3287 O O . SER A 1 423 ? 28.984 26.766 -41.469 1 17.64 423 SER A O 1
ATOM 3289 N N . SER A 1 424 ? 28.406 25.344 -42.969 1 17.47 424 SER A N 1
ATOM 3290 C CA . SER A 1 424 ? 27.906 26.359 -43.906 1 17.47 424 SER A CA 1
ATOM 3291 C C . SER A 1 424 ? 26.594 26.953 -43.438 1 17.47 424 SER A C 1
ATOM 3293 O O . SER A 1 424 ? 26.469 28.188 -43.312 1 17.47 424 SER A O 1
ATOM 3295 N N . THR A 1 425 ? 25.391 26.5 -44.094 1 18.45 425 THR A N 1
ATOM 3296 C CA . THR A 1 425 ? 24.516 27.266 -45 1 18.45 425 THR A CA 1
ATOM 3297 C C . THR A 1 425 ? 23.422 27.969 -44.188 1 18.45 425 THR A C 1
ATOM 3299 O O . THR A 1 425 ? 23.109 27.547 -43.062 1 18.45 425 THR A O 1
ATOM 3302 N N . GLU A 1 426 ? 22.312 28.656 -44.938 1 18.73 426 GLU A N 1
ATOM 3303 C CA . GLU A 1 426 ? 21.5 29.859 -45 1 18.73 426 GLU A CA 1
ATOM 3304 C C . GLU A 1 426 ? 20.25 29.734 -44.125 1 18.73 426 GLU A C 1
ATOM 3306 O O . GLU A 1 426 ? 19.797 28.625 -43.844 1 18.73 426 GLU A O 1
ATOM 3311 N N . SER A 1 427 ? 19.594 30.875 -43.688 1 18.69 427 SER A N 1
ATOM 3312 C CA . SER A 1 427 ? 18.828 31.484 -42.594 1 18.69 427 SER A CA 1
ATOM 3313 C C . SER A 1 427 ? 17.328 31.297 -42.812 1 18.69 427 SER A C 1
ATOM 3315 O O . SER A 1 427 ? 16.516 31.875 -42.094 1 18.69 427 SER A O 1
ATOM 3317 N N . GLU A 1 428 ? 16.859 30.266 -43.625 1 19.09 428 GLU A N 1
ATOM 3318 C CA . GLU A 1 428 ? 15.523 30.672 -44.062 1 19.09 428 GLU A CA 1
ATOM 3319 C C . GLU A 1 428 ? 14.578 30.828 -42.875 1 19.09 428 GLU A C 1
ATOM 3321 O O . GLU A 1 428 ? 14.734 30.172 -41.875 1 19.09 428 GLU A O 1
ATOM 3326 N N . PRO A 1 429 ? 13.5 31.797 -42.938 1 19.55 429 PRO A N 1
ATOM 3327 C CA . PRO A 1 429 ? 12.641 32.562 -42 1 19.55 429 PRO A CA 1
ATOM 3328 C C . PRO A 1 429 ? 11.562 31.688 -41.375 1 19.55 429 PRO A C 1
ATOM 3330 O O . PRO A 1 429 ? 10.703 31.141 -42.062 1 19.55 429 PRO A O 1
ATOM 3333 N N . GLY A 1 430 ? 11.898 30.828 -40.406 1 17.14 430 GLY A N 1
ATOM 3334 C CA . GLY A 1 430 ? 11.07 29.781 -39.812 1 17.14 430 GLY A CA 1
ATOM 3335 C C . GLY A 1 430 ? 9.836 30.344 -39.125 1 17.14 430 GLY A C 1
ATOM 3336 O O . GLY A 1 430 ? 9.93 31.281 -38.344 1 17.14 430 GLY A O 1
ATOM 3337 N N . SER A 1 431 ? 8.656 30.281 -39.781 1 18.72 431 SER A N 1
ATOM 3338 C CA . SER A 1 431 ? 7.312 30.734 -39.469 1 18.72 431 SER A CA 1
ATOM 3339 C C . SER A 1 431 ? 6.895 30.234 -38.062 1 18.72 431 SER A C 1
ATOM 3341 O O . SER A 1 431 ? 7.312 29.156 -37.656 1 18.72 431 SER A O 1
ATOM 3343 N N . GLU A 1 432 ? 6.32 31.125 -37.156 1 18.25 432 GLU A N 1
ATOM 3344 C CA . GLU A 1 432 ? 6.059 31.312 -35.719 1 18.25 432 GLU A CA 1
ATOM 3345 C C . GLU A 1 432 ? 5 30.328 -35.219 1 18.25 432 GLU A C 1
ATOM 3347 O O . GLU A 1 432 ? 3.822 30.453 -35.562 1 18.25 432 GLU A O 1
ATOM 3352 N N . PRO A 1 433 ? 5.242 29 -35.25 1 17.41 433 PRO A N 1
ATOM 3353 C CA . PRO A 1 433 ? 4.062 28.188 -34.938 1 17.41 433 PRO A CA 1
ATOM 3354 C C . PRO A 1 433 ? 3.443 28.531 -33.594 1 17.41 433 PRO A C 1
ATOM 3356 O O . PRO A 1 433 ? 4.141 29.016 -32.688 1 17.41 433 PRO A O 1
ATOM 3359 N N . ALA A 1 434 ? 2.082 28.531 -33.5 1 18.7 434 ALA A N 1
ATOM 3360 C CA . ALA A 1 434 ? 1.015 28.922 -32.562 1 18.7 434 ALA A CA 1
ATOM 3361 C C . ALA A 1 434 ? 1.188 28.219 -31.219 1 18.7 434 ALA A C 1
ATOM 3363 O O . ALA A 1 434 ? 1.802 27.156 -31.141 1 18.7 434 ALA A O 1
ATOM 3364 N N . ALA A 1 435 ? 0.677 28.812 -30.031 1 19.36 435 ALA A N 1
ATOM 3365 C CA . ALA A 1 435 ? 0.685 28.906 -28.578 1 19.36 435 ALA A CA 1
ATOM 3366 C C . ALA A 1 435 ? 0.103 27.641 -27.953 1 19.36 435 ALA A C 1
ATOM 3368 O O . ALA A 1 435 ? -1.081 27.344 -28.125 1 19.36 435 ALA A O 1
ATOM 3369 N N . THR A 1 436 ? 0.749 26.484 -28 1 19.33 436 THR A N 1
ATOM 3370 C CA . THR A 1 436 ? 0.204 25.234 -27.484 1 19.33 436 THR A CA 1
ATOM 3371 C C . THR A 1 436 ? -0.128 25.375 -26 1 19.33 436 THR A C 1
ATOM 3373 O O . THR A 1 436 ? 0.726 25.766 -25.203 1 19.33 436 THR A O 1
ATOM 3376 N N . PRO A 1 437 ? -1.378 25.438 -25.547 1 19.11 437 PRO A N 1
ATOM 3377 C CA . PRO A 1 437 ? -1.957 25.844 -24.266 1 19.11 437 PRO A CA 1
ATOM 3378 C C . PRO A 1 437 ? -1.363 25.094 -23.094 1 19.11 437 PRO A C 1
ATOM 3380 O O . PRO A 1 437 ? -0.911 23.953 -23.234 1 19.11 437 PRO A O 1
ATOM 3383 N N . THR A 1 438 ? -0.894 25.797 -21.969 1 21.61 438 THR A N 1
ATOM 3384 C CA . THR A 1 438 ? -0.069 25.625 -20.781 1 21.61 438 THR A CA 1
ATOM 3385 C C . THR A 1 438 ? -0.719 24.656 -19.797 1 21.61 438 THR A C 1
ATOM 3387 O O . THR A 1 438 ? -1.795 24.922 -19.266 1 21.61 438 THR A O 1
ATOM 3390 N N . PRO A 1 439 ? -0.633 23.312 -20.047 1 22.02 439 PRO A N 1
ATOM 3391 C CA . PRO A 1 439 ? -1.254 22.25 -19.25 1 22.02 439 PRO A CA 1
ATOM 3392 C C . PRO A 1 439 ? -0.962 22.391 -17.75 1 22.02 439 PRO A C 1
ATOM 3394 O O . PRO A 1 439 ? 0.136 22.812 -17.375 1 22.02 439 PRO A O 1
ATOM 3397 N N . CYS A 1 440 ? -1.921 22.641 -16.906 1 21.34 440 CYS A N 1
ATOM 3398 C CA . CYS A 1 440 ? -1.854 23.172 -15.547 1 21.34 440 CYS A CA 1
ATOM 3399 C C . CYS A 1 440 ? -0.768 22.469 -14.742 1 21.34 440 CYS A C 1
ATOM 3401 O O . CYS A 1 440 ? -0.324 21.375 -15.109 1 21.34 440 CYS A O 1
ATOM 3403 N N . PRO A 1 441 ? -0.67 22.5 -13.297 1 22.08 441 PRO A N 1
ATOM 3404 C CA . PRO A 1 441 ? 0.363 22.562 -12.266 1 22.08 441 PRO A CA 1
ATOM 3405 C C . PRO A 1 441 ? 1.082 21.234 -12.062 1 22.08 441 PRO A C 1
ATOM 3407 O O . PRO A 1 441 ? 2.031 20.938 -12.789 1 22.08 441 PRO A O 1
ATOM 3410 N N . MET A 1 442 ? 1.444 20.125 -11.117 1 21.72 442 MET A N 1
ATOM 3411 C CA . MET A 1 442 ? 2.896 19.969 -11.094 1 21.72 442 MET A CA 1
ATOM 3412 C C . MET A 1 442 ? 3.412 19.484 -12.438 1 21.72 442 MET A C 1
ATOM 3414 O O . MET A 1 442 ? 3.518 18.266 -12.664 1 21.72 442 MET A O 1
ATOM 3418 N N . GLU A 1 443 ? 2.758 19.734 -13.398 1 21.27 443 GLU A N 1
ATOM 3419 C CA . GLU A 1 443 ? 3.377 19 -14.5 1 21.27 443 GLU A CA 1
ATOM 3420 C C . GLU A 1 443 ? 4.84 19.391 -14.68 1 21.27 443 GLU A C 1
ATOM 3422 O O . GLU A 1 443 ? 5.133 20.438 -15.25 1 21.27 443 GLU A O 1
ATOM 3427 N N . VAL A 1 444 ? 5.613 19.328 -13.406 1 20.3 444 VAL A N 1
ATOM 3428 C CA . VAL A 1 444 ? 6.953 19.906 -13.406 1 20.3 444 VAL A CA 1
ATOM 3429 C C . VAL A 1 444 ? 7.699 19.484 -14.664 1 20.3 444 VAL A C 1
ATOM 3431 O O . VAL A 1 444 ? 7.883 18.281 -14.906 1 20.3 444 VAL A O 1
ATOM 3434 N N . GLU A 1 445 ? 7.496 20.203 -15.609 1 20.39 445 GLU A N 1
ATOM 3435 C CA . GLU A 1 445 ? 8.32 20.047 -16.812 1 20.39 445 GLU A CA 1
ATOM 3436 C C . GLU A 1 445 ? 9.797 20.25 -16.5 1 20.39 445 GLU A C 1
ATOM 3438 O O . GLU A 1 445 ? 10.242 21.359 -16.219 1 20.39 445 GLU A O 1
ATOM 3443 N N . GLU A 1 446 ? 10.352 19.453 -15.578 1 19.11 446 GLU A N 1
ATOM 3444 C CA . GLU A 1 446 ? 11.773 19.703 -15.383 1 19.11 446 GLU A CA 1
ATOM 3445 C C . GLU A 1 446 ? 12.516 19.719 -16.719 1 19.11 446 GLU A C 1
ATOM 3447 O O . GLU A 1 446 ? 12.406 18.781 -17.5 1 19.11 446 GLU A O 1
ATOM 3452 N N . GLN A 1 447 ? 12.633 20.875 -17.266 1 19.33 447 GLN A N 1
ATOM 3453 C CA . GLN A 1 447 ? 13.531 21.125 -18.375 1 19.33 447 GLN A CA 1
ATOM 3454 C C . GLN A 1 447 ? 14.93 20.594 -18.094 1 19.33 447 GLN A C 1
ATOM 3456 O O . GLN A 1 447 ? 15.578 21.016 -17.141 1 19.33 447 GLN A O 1
ATOM 3461 N N . THR A 1 448 ? 15.094 19.391 -18.359 1 18.86 448 THR A N 1
ATOM 3462 C CA . THR A 1 448 ? 16.344 18.688 -18.156 1 18.86 448 THR A CA 1
ATOM 3463 C C . THR A 1 448 ? 17.484 19.359 -18.922 1 18.86 448 THR A C 1
ATOM 3465 O O . THR A 1 448 ? 17.359 19.641 -20.109 1 18.86 448 THR A O 1
ATOM 3468 N N . ILE A 1 449 ? 18.125 20.297 -18.234 1 18.42 449 ILE A N 1
ATOM 3469 C CA . ILE A 1 449 ? 19.406 20.781 -18.75 1 18.42 449 ILE A CA 1
ATOM 3470 C C . ILE A 1 449 ? 20.266 19.594 -19.203 1 18.42 449 ILE A C 1
ATOM 3472 O O . ILE A 1 449 ? 20.375 18.594 -18.469 1 18.42 449 ILE A O 1
ATOM 3476 N N . ASP A 1 450 ? 20.688 19.5 -20.422 1 19.16 450 ASP A N 1
ATOM 3477 C CA . ASP A 1 450 ? 21.375 18.578 -21.312 1 19.16 450 ASP A CA 1
ATOM 3478 C C . ASP A 1 450 ? 22.781 18.281 -20.797 1 19.16 450 ASP A C 1
ATOM 3480 O O . ASP A 1 450 ? 23.562 17.594 -21.484 1 19.16 450 ASP A O 1
ATOM 3484 N N . ASP A 1 451 ? 23.172 18.672 -19.609 1 18.16 451 ASP A N 1
ATOM 3485 C CA . ASP A 1 451 ? 24.641 18.688 -19.656 1 18.16 451 ASP A CA 1
ATOM 3486 C C . ASP A 1 451 ? 25.188 17.281 -19.828 1 18.16 451 ASP A C 1
ATOM 3488 O O . ASP A 1 451 ? 24.766 16.344 -19.141 1 18.16 451 ASP A O 1
ATOM 3492 N N . VAL A 1 452 ? 25.875 16.953 -20.938 1 20.14 452 VAL A N 1
ATOM 3493 C CA . VAL A 1 452 ? 26.484 15.852 -21.656 1 20.14 452 VAL A CA 1
ATOM 3494 C C . VAL A 1 452 ? 27.594 15.227 -20.812 1 20.14 452 VAL A C 1
ATOM 3496 O O . VAL A 1 452 ? 28.734 15.719 -20.812 1 20.14 452 VAL A O 1
ATOM 3499 N N . GLY A 1 453 ? 27.469 15.203 -19.5 1 17.67 453 GLY A N 1
ATOM 3500 C CA . GLY A 1 453 ? 28.812 14.922 -19 1 17.67 453 GLY A CA 1
ATOM 3501 C C . GLY A 1 453 ? 29.375 13.609 -19.516 1 17.67 453 GLY A C 1
ATOM 3502 O O . GLY A 1 453 ? 28.641 12.75 -20 1 17.67 453 GLY A O 1
ATOM 3503 N N . ASP A 1 454 ? 30.688 13.469 -19.516 1 20.11 454 ASP A N 1
ATOM 3504 C CA . ASP A 1 454 ? 31.75 12.617 -20.062 1 20.11 454 ASP A CA 1
ATOM 3505 C C . ASP A 1 454 ? 31.672 11.211 -19.469 1 20.11 454 ASP A C 1
ATOM 3507 O O . ASP A 1 454 ? 31.375 11.047 -18.281 1 20.11 454 ASP A O 1
ATOM 3511 N N . VAL A 1 455 ? 31.484 10.227 -20.281 1 18.42 455 VAL A N 1
ATOM 3512 C CA . VAL A 1 455 ? 31.359 8.773 -20.266 1 18.42 455 VAL A CA 1
ATOM 3513 C C . VAL A 1 455 ? 32.594 8.156 -19.594 1 18.42 455 VAL A C 1
ATOM 3515 O O . VAL A 1 455 ? 33.688 8.219 -20.125 1 18.42 455 VAL A O 1
ATOM 3518 N N . LEU A 1 456 ? 32.75 8.367 -18.234 1 18.38 456 LEU A N 1
ATOM 3519 C CA . LEU A 1 456 ? 33.969 7.754 -17.688 1 18.38 456 LEU A CA 1
ATOM 3520 C C . LEU A 1 456 ? 33.969 6.242 -17.906 1 18.38 456 LEU A C 1
ATOM 3522 O O . LEU A 1 456 ? 32.969 5.57 -17.594 1 18.38 456 LEU A O 1
ATOM 3526 N N . THR A 1 457 ? 34.75 5.703 -18.828 1 19.94 457 THR A N 1
ATOM 3527 C CA . THR A 1 457 ? 35.094 4.352 -19.266 1 19.94 457 THR A CA 1
ATOM 3528 C C . THR A 1 457 ? 35.688 3.541 -18.125 1 19.94 457 THR A C 1
ATOM 3530 O O . THR A 1 457 ? 36.812 3.82 -17.688 1 19.94 457 THR A O 1
ATOM 3533 N N . ILE A 1 458 ? 35 3.301 -17.062 1 18.28 458 ILE A N 1
ATOM 3534 C CA . ILE A 1 458 ? 35.719 2.557 -16.031 1 18.28 458 ILE A CA 1
ATOM 3535 C C . ILE A 1 458 ? 36.094 1.17 -16.562 1 18.28 458 ILE A C 1
ATOM 3537 O O . ILE A 1 458 ? 35.219 0.456 -17.094 1 18.28 458 ILE A O 1
ATOM 3541 N N . SER A 1 459 ? 37.344 0.833 -16.812 1 19.25 459 SER A N 1
ATOM 3542 C CA . SER A 1 459 ? 38.031 -0.358 -17.266 1 19.25 459 SER A CA 1
ATOM 3543 C C . SER A 1 459 ? 37.781 -1.541 -16.344 1 19.25 459 SER A C 1
ATOM 3545 O O . SER A 1 459 ? 37.719 -1.375 -15.125 1 19.25 459 SER A O 1
ATOM 3547 N N . MET A 1 460 ? 37.219 -2.668 -16.797 1 18.89 460 MET A N 1
ATOM 3548 C CA . MET A 1 460 ? 36.75 -3.992 -16.391 1 18.89 460 MET A CA 1
ATOM 3549 C C . MET A 1 460 ? 37.875 -4.77 -15.688 1 18.89 460 MET A C 1
ATOM 3551 O O . MET A 1 460 ? 37.719 -5.961 -15.406 1 18.89 460 MET A O 1
ATOM 3555 N N . HIS A 1 461 ? 39.062 -4.383 -15.531 1 19.38 461 HIS A N 1
ATOM 3556 C CA . HIS A 1 461 ? 40 -5.48 -15.383 1 19.38 461 HIS A CA 1
ATOM 3557 C C . HIS A 1 461 ? 39.688 -6.32 -14.148 1 19.38 461 HIS A C 1
ATOM 3559 O O . HIS A 1 461 ? 39.688 -7.551 -14.219 1 19.38 461 HIS A O 1
ATOM 3565 N N . GLU A 1 462 ? 40.062 -6.023 -12.898 1 18.7 462 GLU A N 1
ATOM 3566 C CA . GLU A 1 462 ? 40.781 -6.918 -11.992 1 18.7 462 GLU A CA 1
ATOM 3567 C C . GLU A 1 462 ? 39.812 -7.742 -11.156 1 18.7 462 GLU A C 1
ATOM 3569 O O . GLU A 1 462 ? 40.156 -8.203 -10.062 1 18.7 462 GLU A O 1
ATOM 3574 N N . ILE A 1 463 ? 38.531 -7.914 -11.438 1 17.53 463 ILE A N 1
ATOM 3575 C CA . ILE A 1 463 ? 37.875 -8.562 -10.312 1 17.53 463 ILE A CA 1
ATOM 3576 C C . ILE A 1 463 ? 38.281 -10.023 -10.234 1 17.53 463 ILE A C 1
ATOM 3578 O O . ILE A 1 463 ? 38.031 -10.797 -11.172 1 17.53 463 ILE A O 1
ATOM 3582 N N . ARG A 1 464 ? 39.094 -10.625 -9.312 1 17.42 464 ARG A N 1
ATOM 3583 C CA . ARG A 1 464 ? 39.625 -11.938 -8.953 1 17.42 464 ARG A CA 1
ATOM 3584 C C . ARG A 1 464 ? 38.5 -12.961 -8.852 1 17.42 464 ARG A C 1
ATOM 3586 O O . ARG A 1 464 ? 37.344 -12.602 -8.656 1 17.42 464 ARG A O 1
ATOM 3593 N N . ASN A 1 465 ? 38.688 -14.508 -8.938 1 18.83 465 ASN A N 1
ATOM 3594 C CA . ASN A 1 465 ? 38.281 -15.898 -9.117 1 18.83 465 ASN A CA 1
ATOM 3595 C C . ASN A 1 465 ? 37.469 -16.406 -7.93 1 18.83 465 ASN A C 1
ATOM 3597 O O . ASN A 1 465 ? 37.281 -17.609 -7.77 1 18.83 465 ASN A O 1
ATOM 3601 N N . LEU A 1 466 ? 36.812 -15.734 -6.984 1 18.48 466 LEU A N 1
ATOM 3602 C CA . LEU A 1 466 ? 36.594 -16.547 -5.789 1 18.48 466 LEU A CA 1
ATOM 3603 C C . LEU A 1 466 ? 35.656 -17.719 -6.086 1 18.48 466 LEU A C 1
ATOM 3605 O O . LEU A 1 466 ? 34.562 -17.531 -6.621 1 18.48 466 LEU A O 1
ATOM 3609 N N . ASP A 1 467 ? 36.094 -19.094 -6.117 1 21.14 467 ASP A N 1
ATOM 3610 C CA . ASP A 1 467 ? 35.75 -20.5 -6.336 1 21.14 467 ASP A CA 1
ATOM 3611 C C . ASP A 1 467 ? 34.594 -20.953 -5.473 1 21.14 467 ASP A C 1
ATOM 3613 O O . ASP A 1 467 ? 34.062 -22.047 -5.648 1 21.14 467 ASP A O 1
ATOM 3617 N N . PHE A 1 468 ? 34 -20.266 -4.477 1 20.66 468 PHE A N 1
ATOM 3618 C CA . PHE A 1 468 ? 33.656 -21.125 -3.355 1 20.66 468 PHE A CA 1
ATOM 3619 C C . PHE A 1 468 ? 32.438 -21.969 -3.689 1 20.66 468 PHE A C 1
ATOM 3621 O O . PHE A 1 468 ? 31.312 -21.641 -3.264 1 20.66 468 PHE A O 1
ATOM 3628 N N . PHE A 1 469 ? 32.125 -22.375 -4.922 1 21.75 469 PHE A N 1
ATOM 3629 C CA . PHE A 1 469 ? 30.781 -22.875 -5.156 1 21.75 469 PHE A CA 1
ATOM 3630 C C . PHE A 1 469 ? 30.547 -24.188 -4.422 1 21.75 469 PHE A C 1
ATOM 3632 O O . PHE A 1 469 ? 29.531 -24.844 -4.625 1 21.75 469 PHE A O 1
ATOM 3639 N N . ASN A 1 470 ? 31.406 -24.812 -3.545 1 21.38 470 ASN A N 1
ATOM 3640 C CA . ASN A 1 470 ? 31.297 -26.266 -3.428 1 21.38 470 ASN A CA 1
ATOM 3641 C C . ASN A 1 470 ? 30 -26.672 -2.732 1 21.38 470 ASN A C 1
ATOM 3643 O O . ASN A 1 470 ? 29.922 -26.672 -1.504 1 21.38 470 ASN A O 1
ATOM 3647 N N . PHE A 1 471 ? 28.906 -26.094 -2.84 1 19.98 471 PHE A N 1
ATOM 3648 C CA . PHE A 1 471 ? 28 -26.594 -1.817 1 19.98 471 PHE A CA 1
ATOM 3649 C C . PHE A 1 471 ? 27.688 -28.078 -2.057 1 19.98 471 PHE A C 1
ATOM 3651 O O . PHE A 1 471 ? 27.031 -28.422 -3.041 1 19.98 471 PHE A O 1
ATOM 3658 N N . THR A 1 472 ? 28.672 -29.062 -1.754 1 22.66 472 THR A N 1
ATOM 3659 C CA . THR A 1 472 ? 28.547 -30.516 -1.847 1 22.66 472 THR A CA 1
ATOM 3660 C C . THR A 1 472 ? 27.391 -31.016 -0.983 1 22.66 472 THR A C 1
ATOM 3662 O O . THR A 1 472 ? 27.438 -30.906 0.244 1 22.66 472 THR A O 1
ATOM 3665 N N . VAL A 1 473 ? 26.25 -30.766 -1.165 1 21.45 473 VAL A N 1
ATOM 3666 C CA . VAL A 1 473 ? 25.328 -31.297 -0.164 1 21.45 473 VAL A CA 1
ATOM 3667 C C . VAL A 1 473 ? 25.297 -32.812 -0.251 1 21.45 473 VAL A C 1
ATOM 3669 O O . VAL A 1 473 ? 24.531 -33.469 0.468 1 21.45 473 VAL A O 1
ATOM 3672 N N . ASN A 1 474 ? 26.172 -33.438 -1.074 1 20.98 474 ASN A N 1
ATOM 3673 C CA . ASN A 1 474 ? 25.812 -34.844 -1.255 1 20.98 474 ASN A CA 1
ATOM 3674 C C . ASN A 1 474 ? 25.906 -35.625 0.055 1 20.98 474 ASN A C 1
ATOM 3676 O O . ASN A 1 474 ? 27.016 -35.875 0.554 1 20.98 474 ASN A O 1
ATOM 3680 N N . VAL A 1 475 ? 25.375 -35.281 1.194 1 20.16 475 VAL A N 1
ATOM 3681 C CA . VAL A 1 475 ? 25.75 -36.125 2.318 1 20.16 475 VAL A CA 1
ATOM 3682 C C . VAL A 1 475 ? 25.297 -37.562 2.049 1 20.16 475 VAL A C 1
ATOM 3684 O O . VAL A 1 475 ? 24.109 -37.875 2.102 1 20.16 475 VAL A O 1
ATOM 3687 N N . GLU A 1 476 ? 25.469 -38.156 0.847 1 20.58 476 GLU A N 1
ATOM 3688 C CA . GLU A 1 476 ? 25.188 -39.594 0.869 1 20.58 476 GLU A CA 1
ATOM 3689 C C . GLU A 1 476 ? 25.984 -40.312 1.952 1 20.58 476 GLU A C 1
ATOM 3691 O O . GLU A 1 476 ? 27.219 -40.344 1.894 1 20.58 476 GLU A O 1
ATOM 3696 N N . GLY A 1 477 ? 25.891 -39.938 3.252 1 19.38 477 GLY A N 1
ATOM 3697 C CA . GLY A 1 477 ? 26.703 -40.594 4.27 1 19.38 477 GLY A CA 1
ATOM 3698 C C . GLY A 1 477 ? 26.656 -42.094 4.188 1 19.38 477 GLY A C 1
ATOM 3699 O O . GLY A 1 477 ? 25.641 -42.719 4.527 1 19.38 477 GLY A O 1
ATOM 3700 N N . GLU A 1 478 ? 26.891 -42.75 3.021 1 19.97 478 GLU A N 1
ATOM 3701 C CA . GLU A 1 478 ? 27.156 -44.188 3.125 1 19.97 478 GLU A CA 1
ATOM 3702 C C . GLU A 1 478 ? 28.203 -44.469 4.199 1 19.97 478 GLU A C 1
ATOM 3704 O O . GLU A 1 478 ? 29.047 -43.625 4.492 1 19.97 478 GLU A O 1
ATOM 3709 N N . ASP A 1 479 ? 28.078 -45.531 5.082 1 21.39 479 ASP A N 1
ATOM 3710 C CA . ASP A 1 479 ? 28.781 -46.031 6.254 1 21.39 479 ASP A CA 1
ATOM 3711 C C . ASP A 1 479 ? 30.234 -46.344 5.918 1 21.39 479 ASP A C 1
ATOM 3713 O O . ASP A 1 479 ? 30.969 -46.875 6.75 1 21.39 479 ASP A O 1
ATOM 3717 N N . VAL A 1 480 ? 30.844 -45.719 4.855 1 19.12 480 VAL A N 1
ATOM 3718 C CA . VAL A 1 480 ? 32.031 -46.438 4.441 1 19.12 480 VAL A CA 1
ATOM 3719 C C . VAL A 1 480 ? 33.031 -46.469 5.594 1 19.12 480 VAL A C 1
ATOM 3721 O O . VAL A 1 480 ? 33.25 -45.469 6.281 1 19.12 480 VAL A O 1
ATOM 3724 N N . ASN A 1 481 ? 33.406 -47.688 6.094 1 20.91 481 ASN A N 1
ATOM 3725 C CA . ASN A 1 481 ? 34.281 -48.281 7.117 1 20.91 481 ASN A CA 1
ATOM 3726 C C . ASN A 1 481 ? 35.719 -47.812 6.941 1 20.91 481 ASN A C 1
ATOM 3728 O O . ASN A 1 481 ? 36.656 -48.531 7.285 1 20.91 481 ASN A O 1
ATOM 3732 N N . ILE A 1 482 ? 35.969 -46.531 6.48 1 18.23 482 ILE A N 1
ATOM 3733 C CA . ILE A 1 482 ? 37.344 -46.281 6.074 1 18.23 482 ILE A CA 1
ATOM 3734 C C . ILE A 1 482 ? 38.281 -46.5 7.262 1 18.23 482 ILE A C 1
ATOM 3736 O O . ILE A 1 482 ? 38.281 -45.719 8.211 1 18.23 482 ILE A O 1
ATOM 3740 N N . ASP A 1 483 ? 38.562 -47.75 7.703 1 19.12 483 ASP A N 1
ATOM 3741 C CA . ASP A 1 483 ? 39.344 -48.312 8.797 1 19.12 483 ASP A CA 1
ATOM 3742 C C . ASP A 1 483 ? 40.719 -47.656 8.875 1 19.12 483 ASP A C 1
ATOM 3744 O O . ASP A 1 483 ? 41.156 -47.219 9.945 1 19.12 483 ASP A O 1
ATOM 3748 N N . ASP A 1 484 ? 41.688 -48.156 8.133 1 20.09 484 ASP A N 1
ATOM 3749 C CA . ASP A 1 484 ? 42.969 -48.75 8.594 1 20.09 484 ASP A CA 1
ATOM 3750 C C . ASP A 1 484 ? 44.031 -47.688 8.711 1 20.09 484 ASP A C 1
ATOM 3752 O O . ASP A 1 484 ? 44.844 -47.719 9.641 1 20.09 484 ASP A O 1
ATOM 3756 N N . ILE A 1 485 ? 44.375 -46.969 7.59 1 19.36 485 ILE A N 1
ATOM 3757 C CA . ILE A 1 485 ? 45.812 -47 7.32 1 19.36 485 ILE A CA 1
ATOM 3758 C C . ILE A 1 485 ? 46.531 -45.906 8.117 1 19.36 485 ILE A C 1
ATOM 3760 O O . ILE A 1 485 ? 47.75 -45.875 8.219 1 19.36 485 ILE A O 1
ATOM 3764 N N . VAL A 1 486 ? 45.844 -44.719 8.523 1 19.52 486 VAL A N 1
ATOM 3765 C CA . VAL A 1 486 ? 46.781 -43.594 8.43 1 19.52 486 VAL A CA 1
ATOM 3766 C C . VAL A 1 486 ? 47.75 -43.625 9.617 1 19.52 486 VAL A C 1
ATOM 3768 O O . VAL A 1 486 ? 47.344 -43.344 10.75 1 19.52 486 VAL A O 1
ATOM 3771 N N . ASN A 1 487 ? 48.562 -44.594 9.844 1 20.31 487 ASN A N 1
ATOM 3772 C CA . ASN A 1 487 ? 49.406 -44.75 11.023 1 20.31 487 ASN A CA 1
ATOM 3773 C C . ASN A 1 487 ? 50.375 -43.562 11.172 1 20.31 487 ASN A C 1
ATOM 3775 O O . ASN A 1 487 ? 51.125 -43.5 12.133 1 20.31 487 ASN A O 1
ATOM 3779 N N . GLU A 1 488 ? 50.625 -42.781 10.055 1 21.86 488 GLU A N 1
ATOM 3780 C CA . GLU A 1 488 ? 52.062 -42.438 10.109 1 21.86 488 GLU A CA 1
ATOM 3781 C C . GLU A 1 488 ? 52.344 -41.406 11.195 1 21.86 488 GLU A C 1
ATOM 3783 O O . GLU A 1 488 ? 51.438 -40.625 11.539 1 21.86 488 GLU A O 1
ATOM 3788 N N . SER A 1 489 ? 53.562 -41.344 11.891 1 22.19 489 SER A N 1
ATOM 3789 C CA . SER A 1 489 ? 54.281 -40.812 13.039 1 22.19 489 SER A CA 1
ATOM 3790 C C . SER A 1 489 ? 54.438 -39.281 12.93 1 22.19 489 SER A C 1
ATOM 3792 O O . SER A 1 489 ? 55.188 -38.812 12.07 1 22.19 489 SER A O 1
ATOM 3794 N N . SER A 1 490 ? 53.344 -38.5 12.992 1 21.02 490 SER A N 1
ATOM 3795 C CA . SER A 1 490 ? 53.438 -37.062 12.641 1 21.02 490 SER A CA 1
ATOM 3796 C C . SER A 1 490 ? 54.406 -36.344 13.547 1 21.02 490 SER A C 1
ATOM 3798 O O . SER A 1 490 ? 54.375 -36.5 14.773 1 21.02 490 SER A O 1
ATOM 3800 N N . PRO A 1 491 ? 55.5 -35.812 13.055 1 25.16 491 PRO A N 1
ATOM 3801 C CA . PRO A 1 491 ? 56.594 -35.188 13.812 1 25.16 491 PRO A CA 1
ATOM 3802 C C . PRO A 1 491 ? 56.156 -34 14.656 1 25.16 491 PRO A C 1
ATOM 3804 O O . PRO A 1 491 ? 55.125 -33.375 14.359 1 25.16 491 PRO A O 1
ATOM 3807 N N . THR A 1 492 ? 56.625 -33.781 15.938 1 22.78 492 THR A N 1
ATOM 3808 C CA . THR A 1 492 ? 56.5 -32.938 17.125 1 22.78 492 THR A CA 1
ATOM 3809 C C . THR A 1 492 ? 56.781 -31.469 16.781 1 22.78 492 THR A C 1
ATOM 3811 O O . THR A 1 492 ? 57.406 -30.766 17.594 1 22.78 492 THR A O 1
ATOM 3814 N N . VAL A 1 493 ? 56.406 -30.859 15.594 1 24.16 493 VAL A N 1
ATOM 3815 C CA . VAL A 1 493 ? 57.031 -29.547 15.406 1 24.16 493 VAL A CA 1
ATOM 3816 C C . VAL A 1 493 ? 56.562 -28.594 16.516 1 24.16 493 VAL A C 1
ATOM 3818 O O . VAL A 1 493 ? 55.344 -28.531 16.812 1 24.16 493 VAL A O 1
ATOM 3821 N N . THR A 1 494 ? 57.344 -28.125 17.438 1 24.27 494 THR A N 1
ATOM 3822 C CA . THR A 1 494 ? 57.375 -27.219 18.594 1 24.27 494 THR A CA 1
ATOM 3823 C C . THR A 1 494 ? 56.906 -25.828 18.188 1 24.27 494 THR A C 1
ATOM 3825 O O . THR A 1 494 ? 57.031 -24.875 18.969 1 24.27 494 THR A O 1
ATOM 3828 N N . ASP A 1 495 ? 55.906 -25.625 17.219 1 23.97 495 ASP A N 1
ATOM 3829 C CA . ASP A 1 495 ? 55.75 -24.266 16.703 1 23.97 495 ASP A CA 1
ATOM 3830 C C . ASP A 1 495 ? 55.312 -23.312 17.797 1 23.97 495 ASP A C 1
ATOM 3832 O O . ASP A 1 495 ? 54.219 -23.484 18.375 1 23.97 495 ASP A O 1
ATOM 3836 N N . THR A 1 496 ? 56.094 -22.656 18.578 1 27.14 496 THR A N 1
ATOM 3837 C CA . THR A 1 496 ? 56 -21.609 19.594 1 27.14 496 THR A CA 1
ATOM 3838 C C . THR A 1 496 ? 55.188 -20.422 19.062 1 27.14 496 THR A C 1
ATOM 3840 O O . THR A 1 496 ? 55.719 -19.531 18.422 1 27.14 496 THR A O 1
ATOM 3843 N N . GLN A 1 497 ? 54.156 -20.594 18.203 1 27.61 497 GLN A N 1
ATOM 3844 C CA . GLN A 1 497 ? 53.625 -19.344 17.703 1 27.61 497 GLN A CA 1
ATOM 3845 C C . GLN A 1 497 ? 53.062 -18.484 18.859 1 27.61 497 GLN A C 1
ATOM 3847 O O . GLN A 1 497 ? 52.5 -19.016 19.797 1 27.61 497 GLN A O 1
ATOM 3852 N N . PRO A 1 498 ? 53.594 -17.219 19.047 1 29.98 498 PRO A N 1
ATOM 3853 C CA . PRO A 1 498 ? 53.219 -16.312 20.141 1 29.98 498 PRO A CA 1
ATOM 3854 C C . PRO A 1 498 ? 51.688 -16.203 20.312 1 29.98 498 PRO A C 1
ATOM 3856 O O . PRO A 1 498 ? 50.938 -16.328 19.344 1 29.98 498 PRO A O 1
ATOM 3859 N N . GLU A 1 499 ? 51.156 -16.656 21.406 1 30.11 499 GLU A N 1
ATOM 3860 C CA . GLU A 1 499 ? 49.781 -16.609 21.922 1 30.11 499 GLU A CA 1
ATOM 3861 C C . GLU A 1 499 ? 49.188 -15.219 21.766 1 30.11 499 GLU A C 1
ATOM 3863 O O . GLU A 1 499 ? 49.375 -14.344 22.594 1 30.11 499 GLU A O 1
ATOM 3868 N N . THR A 1 500 ? 49.406 -14.492 20.594 1 31.64 500 THR A N 1
ATOM 3869 C CA . THR A 1 500 ? 48.688 -13.219 20.547 1 31.64 500 THR A CA 1
ATOM 3870 C C . THR A 1 500 ? 47.219 -13.406 20.953 1 31.64 500 THR A C 1
ATOM 3872 O O . THR A 1 500 ? 46.562 -14.328 20.469 1 31.64 500 THR A O 1
ATOM 3875 N N . ASN A 1 501 ? 46.969 -13.109 22.203 1 31.98 501 ASN A N 1
ATOM 3876 C CA . ASN A 1 501 ? 45.594 -13.078 22.75 1 31.98 501 ASN A CA 1
ATOM 3877 C C . ASN A 1 501 ? 44.594 -12.562 21.75 1 31.98 501 ASN A C 1
ATOM 3879 O O . ASN A 1 501 ? 44.688 -11.422 21.297 1 31.98 501 ASN A O 1
ATOM 3883 N N . PRO A 1 502 ? 44.062 -13.344 21.016 1 38.16 502 PRO A N 1
ATOM 3884 C CA . PRO A 1 502 ? 43.156 -13.094 19.891 1 38.16 502 PRO A CA 1
ATOM 3885 C C . PRO A 1 502 ? 42.125 -12.031 20.219 1 38.16 502 PRO A C 1
ATOM 3887 O O . PRO A 1 502 ? 41.344 -11.633 19.328 1 38.16 502 PRO A O 1
ATOM 3890 N N . THR A 1 503 ? 41.844 -12 21.516 1 41.19 503 THR A N 1
ATOM 3891 C CA . THR A 1 503 ? 40.688 -11.133 21.766 1 41.19 503 THR A CA 1
ATOM 3892 C C . THR A 1 503 ? 41.094 -9.664 21.641 1 41.19 503 THR A C 1
ATOM 3894 O O . THR A 1 503 ? 40.375 -8.781 22.109 1 41.19 503 THR A O 1
ATOM 3897 N N . GLN A 1 504 ? 42.344 -9.289 21.547 1 44.5 504 GLN A N 1
ATOM 3898 C CA . GLN A 1 504 ? 42.719 -7.879 21.625 1 44.5 504 GLN A CA 1
ATOM 3899 C C . GLN A 1 504 ? 42.062 -7.074 20.484 1 44.5 504 GLN A C 1
ATOM 3901 O O . GLN A 1 504 ? 42.25 -7.398 19.312 1 44.5 504 GLN A O 1
ATOM 3906 N N . LEU A 1 505 ? 40.938 -6.367 20.875 1 54.72 505 LEU A N 1
ATOM 3907 C CA . LEU A 1 505 ? 40.375 -5.395 19.953 1 54.72 505 LEU A CA 1
ATOM 3908 C C . LEU A 1 505 ? 41.469 -4.59 19.25 1 54.72 505 LEU A C 1
ATOM 3910 O O . LEU A 1 505 ? 42.406 -4.148 19.891 1 54.72 505 LEU A O 1
ATOM 3914 N N . PRO A 1 506 ? 41.719 -4.883 18 1 56.59 506 PRO A N 1
ATOM 3915 C CA . PRO A 1 506 ? 42.656 -3.955 17.344 1 56.59 506 PRO A CA 1
ATOM 3916 C C . PRO A 1 506 ? 42.562 -2.535 17.906 1 56.59 506 PRO A C 1
ATOM 3918 O O . PRO A 1 506 ? 41.594 -2.203 18.578 1 56.59 506 PRO A O 1
ATOM 3921 N N . GLU A 1 507 ? 43.531 -1.804 17.797 1 60.34 507 GLU A N 1
ATOM 3922 C CA . GLU A 1 507 ? 43.594 -0.416 18.25 1 60.34 507 GLU A CA 1
ATOM 3923 C C . GLU A 1 507 ? 42.281 0.296 17.984 1 60.34 507 GLU A C 1
ATOM 3925 O O . GLU A 1 507 ? 41.656 0.094 16.922 1 60.34 507 GLU A O 1
ATOM 3930 N N . ALA A 1 508 ? 41.625 0.798 19.125 1 63.44 508 ALA A N 1
ATOM 3931 C CA . ALA A 1 508 ? 40.344 1.465 19.172 1 63.44 508 ALA A CA 1
ATOM 3932 C C . ALA A 1 508 ? 40.094 2.26 17.891 1 63.44 508 ALA A C 1
ATOM 3934 O O . ALA A 1 508 ? 39 2.223 17.328 1 63.44 508 ALA A O 1
ATOM 3935 N N . ASN A 1 509 ? 41.188 2.762 17.422 1 72.81 509 ASN A N 1
ATOM 3936 C CA . ASN A 1 509 ? 41.062 3.643 16.266 1 72.81 509 ASN A CA 1
ATOM 3937 C C . ASN A 1 509 ? 40.781 2.854 14.984 1 72.81 509 ASN A C 1
ATOM 3939 O O . ASN A 1 509 ? 40 3.27 14.156 1 72.81 509 ASN A O 1
ATOM 3943 N N . TYR A 1 510 ? 41.344 1.626 14.977 1 79.44 510 TYR A N 1
ATOM 3944 C CA . TYR A 1 510 ? 41.219 0.888 13.727 1 79.44 510 TYR A CA 1
ATOM 3945 C C . TYR A 1 510 ? 39.844 0.306 13.562 1 79.44 510 TYR A C 1
ATOM 3947 O O . TYR A 1 510 ? 39.219 0.424 12.492 1 79.44 510 TYR A O 1
ATOM 3955 N N . TRP A 1 511 ? 39.375 -0.329 14.578 1 83.56 511 TRP A N 1
ATOM 3956 C CA . TRP A 1 511 ? 38.062 -0.952 14.422 1 83.56 511 TRP A CA 1
ATOM 3957 C C . TRP A 1 511 ? 36.969 0.104 14.25 1 83.56 511 TRP A C 1
ATOM 3959 O O . TRP A 1 511 ? 36 -0.103 13.516 1 83.56 511 TRP A O 1
ATOM 3969 N N . ASN A 1 512 ? 37.156 1.231 14.922 1 85.75 512 ASN A N 1
ATOM 3970 C CA . ASN A 1 512 ? 36.188 2.33 14.781 1 85.75 512 ASN A CA 1
ATOM 3971 C C . ASN A 1 512 ? 36.156 2.854 13.352 1 85.75 512 ASN A C 1
ATOM 3973 O O . ASN A 1 512 ? 35.094 3.162 12.828 1 85.75 512 ASN A O 1
ATOM 3977 N N . GLN A 1 513 ? 37.281 2.898 12.797 1 86.75 513 GLN A N 1
ATOM 3978 C CA . GLN A 1 513 ? 37.375 3.346 11.406 1 86.75 513 GLN A CA 1
ATOM 3979 C C . GLN A 1 513 ? 36.719 2.342 10.461 1 86.75 513 GLN A C 1
ATOM 3981 O O . GLN A 1 513 ? 36.031 2.73 9.508 1 86.75 513 GLN A O 1
ATOM 3986 N N . THR A 1 514 ? 36.938 1.164 10.781 1 87.69 514 THR A N 1
ATOM 3987 C CA . THR A 1 514 ? 36.344 0.112 9.953 1 87.69 514 THR A CA 1
ATOM 3988 C C . THR A 1 514 ? 34.844 0.148 10.016 1 87.69 514 THR A C 1
ATOM 3990 O O . THR A 1 514 ? 34.156 0.057 8.984 1 87.69 514 THR A O 1
ATOM 3993 N N . VAL A 1 515 ? 34.312 0.34 11.188 1 90.06 515 VAL A N 1
ATOM 3994 C CA . VAL A 1 515 ? 32.875 0.396 11.367 1 90.06 515 VAL A CA 1
ATOM 3995 C C . VAL A 1 515 ? 32.312 1.621 10.656 1 90.06 515 VAL A C 1
ATOM 3997 O O . VAL A 1 515 ? 31.25 1.545 10.016 1 90.06 515 VAL A O 1
ATOM 4000 N N . ASN A 1 516 ? 33.031 2.684 10.68 1 88.19 516 ASN A N 1
ATOM 4001 C CA . ASN A 1 516 ? 32.625 3.908 10.016 1 88.19 516 ASN A CA 1
ATOM 4002 C C . ASN A 1 516 ? 32.625 3.752 8.492 1 88.19 516 ASN A C 1
ATOM 4004 O O . ASN A 1 516 ? 31.75 4.289 7.805 1 88.19 516 ASN A O 1
ATOM 4008 N N . GLU A 1 517 ? 33.5 3.031 8.031 1 85.19 517 GLU A N 1
ATOM 4009 C CA . GLU A 1 517 ? 33.594 2.814 6.59 1 85.19 517 GLU A CA 1
ATOM 4010 C C . GLU A 1 517 ? 32.469 1.931 6.082 1 85.19 517 GLU A C 1
ATOM 4012 O O . GLU A 1 517 ? 31.906 2.18 5.008 1 85.19 517 GLU A O 1
ATOM 4017 N N . ILE A 1 518 ? 32.125 1.001 6.82 1 88.56 518 ILE A N 1
ATOM 4018 C CA . ILE A 1 518 ? 31.172 -0 6.359 1 88.56 518 ILE A CA 1
ATOM 4019 C C . ILE A 1 518 ? 29.75 0.479 6.633 1 88.56 518 ILE A C 1
ATOM 4021 O O . ILE A 1 518 ? 28.859 0.31 5.797 1 88.56 518 ILE A O 1
ATOM 4025 N N . PHE A 1 519 ? 29.531 1.102 7.801 1 88.81 519 PHE A N 1
ATOM 4026 C CA . PHE A 1 519 ? 28.188 1.471 8.203 1 88.81 519 PHE A CA 1
ATOM 4027 C C . PHE A 1 519 ? 27.969 2.971 8.055 1 88.81 519 PHE A C 1
ATOM 4029 O O . PHE A 1 519 ? 26.844 3.463 8.242 1 88.81 519 PHE A O 1
ATOM 4036 N N . GLY A 1 520 ? 29 3.676 7.746 1 80.12 520 GLY A N 1
ATOM 4037 C CA . GLY A 1 520 ? 28.875 5.113 7.559 1 80.12 520 GLY A CA 1
ATOM 4038 C C . GLY A 1 520 ? 28.125 5.48 6.289 1 80.12 520 GLY A C 1
ATOM 4039 O O . GLY A 1 520 ? 28.047 4.68 5.352 1 80.12 520 GLY A O 1
ATOM 4040 N N . ILE A 1 521 ? 27.375 6.527 6.461 1 71.75 521 ILE A N 1
ATOM 4041 C CA . ILE A 1 521 ? 26.734 7.059 5.262 1 71.75 521 ILE A CA 1
ATOM 4042 C C . ILE A 1 521 ? 27.781 7.598 4.301 1 71.75 521 ILE A C 1
ATOM 4044 O O . ILE A 1 521 ? 28.766 8.219 4.73 1 71.75 521 ILE A O 1
ATOM 4048 N N . ALA A 1 522 ? 28.297 6.926 3.354 1 55 522 ALA A N 1
ATOM 4049 C CA . ALA A 1 522 ? 29.359 7.352 2.453 1 55 522 ALA A CA 1
ATOM 4050 C C . ALA A 1 522 ? 29.547 8.867 2.494 1 55 522 ALA A C 1
ATOM 4052 O O . ALA A 1 522 ? 28.641 9.617 2.109 1 55 522 ALA A O 1
ATOM 4053 N N . SER A 1 523 ? 30.094 9.328 3.592 1 46.16 523 SER A N 1
ATOM 4054 C CA . SER A 1 523 ? 30.453 10.688 3.98 1 46.16 523 SER A CA 1
ATOM 4055 C C . SER A 1 523 ? 31.141 11.43 2.834 1 46.16 523 SER A C 1
ATOM 4057 O O . SER A 1 523 ? 31.609 10.805 1.885 1 46.16 523 SER A O 1
ATOM 4059 N N . GLN A 1 524 ? 31.547 12.773 3.309 1 38 524 GLN A N 1
ATOM 4060 C CA . GLN A 1 524 ? 31.984 14.109 2.924 1 38 524 GLN A CA 1
ATOM 4061 C C . GLN A 1 524 ? 33.438 14.109 2.441 1 38 524 GLN A C 1
ATOM 4063 O O . GLN A 1 524 ? 34.344 13.859 3.223 1 38 524 GLN A O 1
ATOM 4068 N N . SER A 1 525 ? 34 13.344 1.621 1 32.5 525 SER A N 1
ATOM 4069 C CA . SER A 1 525 ? 35.25 14.094 1.454 1 32.5 525 SER A CA 1
ATOM 4070 C C . SER A 1 525 ? 35 15.594 1.506 1 32.5 525 SER A C 1
ATOM 4072 O O . SER A 1 525 ? 33.969 16.078 1.022 1 32.5 525 SER A O 1
ATOM 4074 N N . PRO A 1 526 ? 35.656 16.297 2.508 1 32.75 526 PRO A N 1
ATOM 4075 C CA . PRO A 1 526 ? 35.562 17.75 2.598 1 32.75 526 PRO A CA 1
ATOM 4076 C C . PRO A 1 526 ? 35.531 18.422 1.229 1 32.75 526 PRO A C 1
ATOM 4078 O O . PRO A 1 526 ? 35.875 19.609 1.111 1 32.75 526 PRO A O 1
ATOM 4081 N N . GLY A 1 527 ? 35.438 17.688 0.205 1 30.08 527 GLY A N 1
ATOM 4082 C CA . GLY A 1 527 ? 35.75 18.453 -0.99 1 30.08 527 GLY A CA 1
ATOM 4083 C C . GLY A 1 527 ? 35.031 19.781 -1.072 1 30.08 527 GLY A C 1
ATOM 4084 O O . GLY A 1 527 ? 34.156 20.062 -0.242 1 30.08 527 GLY A O 1
ATOM 4085 N N . ASN A 1 528 ? 35.469 20.547 -2.18 1 29.95 528 ASN A N 1
ATOM 4086 C CA . ASN A 1 528 ? 35.156 21.922 -2.562 1 29.95 528 ASN A CA 1
ATOM 4087 C C . ASN A 1 528 ? 33.625 22.125 -2.59 1 29.95 528 ASN A C 1
ATOM 4089 O O . ASN A 1 528 ? 32.875 21.219 -2.912 1 29.95 528 ASN A O 1
ATOM 4093 N N . THR A 1 529 ? 33.188 23.047 -1.802 1 30.34 529 THR A N 1
ATOM 4094 C CA . THR A 1 529 ? 31.906 23.766 -1.776 1 30.34 529 THR A CA 1
ATOM 4095 C C . THR A 1 529 ? 31.297 23.812 -3.172 1 30.34 529 THR A C 1
ATOM 4097 O O . THR A 1 529 ? 31.688 24.641 -3.996 1 30.34 529 THR A O 1
ATOM 4100 N N . THR A 1 530 ? 31.344 22.766 -3.912 1 32.53 530 THR A N 1
ATOM 4101 C CA . THR A 1 530 ? 30.656 23.109 -5.156 1 32.53 530 THR A CA 1
ATOM 4102 C C . THR A 1 530 ? 29.328 23.812 -4.871 1 32.53 530 THR A C 1
ATOM 4104 O O . THR A 1 530 ? 28.516 23.312 -4.09 1 32.53 530 THR A O 1
ATOM 4107 N N . THR A 1 531 ? 29.297 25.094 -5.035 1 31.3 531 THR A N 1
ATOM 4108 C CA . THR A 1 531 ? 28.188 26.047 -5.031 1 31.3 531 THR A CA 1
ATOM 4109 C C . THR A 1 531 ? 26.969 25.469 -5.711 1 31.3 531 THR A C 1
ATOM 4111 O O . THR A 1 531 ? 27 25.125 -6.898 1 31.3 531 THR A O 1
ATOM 4114 N N . TRP A 1 532 ? 26.344 24.516 -5.172 1 32.69 532 TRP A N 1
ATOM 4115 C CA . TRP A 1 532 ? 25 24.297 -5.703 1 32.69 532 TRP A CA 1
ATOM 4116 C C . TRP A 1 532 ? 24.422 25.578 -6.273 1 32.69 532 TRP A C 1
ATOM 4118 O O . TRP A 1 532 ? 24.438 26.625 -5.605 1 32.69 532 TRP A O 1
ATOM 4128 N N . LYS A 1 533 ? 24.734 25.938 -7.562 1 34.81 533 LYS A N 1
ATOM 4129 C CA . LYS A 1 533 ? 24.125 27.141 -8.133 1 34.81 533 LYS A CA 1
ATOM 4130 C C . LYS A 1 533 ? 22.781 27.438 -7.469 1 34.81 533 LYS A C 1
ATOM 4132 O O . LYS A 1 533 ? 21.906 26.578 -7.422 1 34.81 533 LYS A O 1
ATOM 4137 N N . SER A 1 534 ? 22.812 28.281 -6.527 1 34.91 534 SER A N 1
ATOM 4138 C CA . SER A 1 534 ? 21.719 28.938 -5.84 1 34.91 534 SER A CA 1
ATOM 4139 C C . SER A 1 534 ? 20.547 29.203 -6.785 1 34.91 534 SER A C 1
ATOM 4141 O O . SER A 1 534 ? 20.5 30.25 -7.449 1 34.91 534 SER A O 1
ATOM 4143 N N . ARG A 1 535 ? 20.328 28.375 -7.797 1 36.84 535 ARG A N 1
ATOM 4144 C CA . ARG A 1 535 ? 19.047 28.812 -8.32 1 36.84 535 ARG A CA 1
ATOM 4145 C C . ARG A 1 535 ? 18.062 29.156 -7.195 1 36.84 535 ARG A C 1
ATOM 4147 O O . ARG A 1 535 ? 18.109 28.531 -6.129 1 36.84 535 ARG A O 1
ATOM 4154 N N . ALA A 1 536 ? 17.609 30.281 -7.281 1 42.97 536 ALA A N 1
ATOM 4155 C CA . ALA A 1 536 ? 16.641 30.812 -6.332 1 42.97 536 ALA A CA 1
ATOM 4156 C C . ALA A 1 536 ? 15.727 29.703 -5.797 1 42.97 536 ALA A C 1
ATOM 4158 O O . ALA A 1 536 ? 15.062 29.016 -6.57 1 42.97 536 ALA A O 1
ATOM 4159 N N . ILE A 1 537 ? 16.172 28.969 -4.781 1 49.47 537 ILE A N 1
ATOM 4160 C CA . ILE A 1 537 ? 15.391 27.953 -4.074 1 49.47 537 ILE A CA 1
ATOM 4161 C C . ILE A 1 537 ? 13.945 28.422 -3.938 1 49.47 537 ILE A C 1
ATOM 4163 O O . ILE A 1 537 ? 13.68 29.484 -3.355 1 49.47 537 ILE A O 1
ATOM 4167 N N . PRO A 1 538 ? 13.133 27.797 -4.734 1 61.56 538 PRO A N 1
ATOM 4168 C CA . PRO A 1 538 ? 11.734 28.219 -4.547 1 61.56 538 PRO A CA 1
ATOM 4169 C C . PRO A 1 538 ? 11.289 28.125 -3.09 1 61.56 538 PRO A C 1
ATOM 4171 O O . PRO A 1 538 ? 11.727 27.234 -2.355 1 61.56 538 PRO A O 1
ATOM 4174 N N . SER A 1 539 ? 11.125 29.203 -2.506 1 74.88 539 SER A N 1
ATOM 4175 C CA . SER A 1 539 ? 10.648 29.344 -1.132 1 74.88 539 SER A CA 1
ATOM 4176 C C . SER A 1 539 ? 9.164 29.688 -1.09 1 74.88 539 SER A C 1
ATOM 4178 O O . SER A 1 539 ? 8.492 29.703 -2.125 1 74.88 539 SER A O 1
ATOM 4180 N N . HIS A 1 540 ? 8.711 29.797 0.001 1 82.5 540 HIS A N 1
ATOM 4181 C CA . HIS A 1 540 ? 7.34 30.25 0.219 1 82.5 540 HIS A CA 1
ATOM 4182 C C . HIS A 1 540 ? 7.098 31.594 -0.442 1 82.5 540 HIS A C 1
ATOM 4184 O O . HIS A 1 540 ? 8.047 32.344 -0.711 1 82.5 540 HIS A O 1
ATOM 4190 N N . ARG A 1 541 ? 5.801 31.797 -0.896 1 79.75 541 ARG A N 1
ATOM 4191 C CA . ARG A 1 541 ? 5.465 33.031 -1.569 1 79.75 541 ARG A CA 1
ATOM 4192 C C . ARG A 1 541 ? 4.113 33.562 -1.102 1 79.75 541 ARG A C 1
ATOM 4194 O O . ARG A 1 541 ? 3.15 32.812 -0.983 1 79.75 541 ARG A O 1
ATOM 4201 N N . LEU A 1 542 ? 4.176 34.844 -0.729 1 81.25 542 LEU A N 1
ATOM 4202 C CA . LEU A 1 542 ? 2.887 35.531 -0.562 1 81.25 542 LEU A CA 1
ATOM 4203 C C . LEU A 1 542 ? 2.258 35.812 -1.916 1 81.25 542 LEU A C 1
ATOM 4205 O O . LEU A 1 542 ? 2.598 36.844 -2.551 1 81.25 542 LEU A O 1
ATOM 4209 N N . LEU A 1 543 ? 1.354 35.062 -2.32 1 81.88 543 LEU A N 1
ATOM 4210 C CA . LEU A 1 543 ? 0.86 35.062 -3.693 1 81.88 543 LEU A CA 1
ATOM 4211 C C . LEU A 1 543 ? 0.082 36.344 -4.004 1 81.88 543 LEU A C 1
ATOM 4213 O O . LEU A 1 543 ? -0.024 36.75 -5.164 1 81.88 543 LEU A O 1
ATOM 4217 N N . THR A 1 544 ? -0.396 37 -2.992 1 79.75 544 THR A N 1
ATOM 4218 C CA . THR A 1 544 ? -1.196 38.219 -3.215 1 79.75 544 THR A CA 1
ATOM 4219 C C . THR A 1 544 ? -0.331 39.469 -3.113 1 79.75 544 THR A C 1
ATOM 4221 O O . THR A 1 544 ? -0.847 40.594 -3.121 1 79.75 544 THR A O 1
ATOM 4224 N N . SER A 1 545 ? 0.929 39.25 -2.924 1 79.12 545 SER A N 1
ATOM 4225 C CA . SER A 1 545 ? 1.829 40.406 -2.939 1 79.12 545 SER A CA 1
ATOM 4226 C C . SER A 1 545 ? 1.874 41.062 -4.32 1 79.12 545 SER A C 1
ATOM 4228 O O . SER A 1 545 ? 1.631 40.406 -5.332 1 79.12 545 SER A O 1
ATOM 4230 N N . GLU A 1 546 ? 2.148 42.312 -4.254 1 81.62 546 GLU A N 1
ATOM 4231 C CA . GLU A 1 546 ? 2.201 43.062 -5.508 1 81.62 546 GLU A CA 1
ATOM 4232 C C . GLU A 1 546 ? 3.25 42.469 -6.453 1 81.62 546 GLU A C 1
ATOM 4234 O O . GLU A 1 546 ? 3.043 42.438 -7.668 1 81.62 546 GLU A O 1
ATOM 4239 N N . GLN A 1 547 ? 4.266 42.062 -5.891 1 77.62 547 GLN A N 1
ATOM 4240 C CA . GLN A 1 547 ? 5.359 41.531 -6.688 1 77.62 547 GLN A CA 1
ATOM 4241 C C . GLN A 1 547 ? 4.922 40.281 -7.434 1 77.62 547 GLN A C 1
ATOM 4243 O O . GLN A 1 547 ? 5.152 40.156 -8.641 1 77.62 547 GLN A O 1
ATOM 4248 N N . VAL A 1 548 ? 4.273 39.406 -6.785 1 78.12 548 VAL A N 1
ATOM 4249 C CA . VAL A 1 548 ? 3.859 38.156 -7.387 1 78.12 548 VAL A CA 1
ATOM 4250 C C . VAL A 1 548 ? 2.746 38.406 -8.398 1 78.12 548 VAL A C 1
ATOM 4252 O O . VAL A 1 548 ? 2.717 37.781 -9.461 1 78.12 548 VAL A O 1
ATOM 4255 N N . LEU A 1 549 ? 1.856 39.281 -8.133 1 78.81 549 LEU A N 1
ATOM 4256 C CA . LEU A 1 549 ? 0.763 39.594 -9.039 1 78.81 549 LEU A CA 1
ATOM 4257 C C . LEU A 1 549 ? 1.297 40.188 -10.352 1 78.81 549 LEU A C 1
ATOM 4259 O O . LEU A 1 549 ? 0.794 39.844 -11.43 1 78.81 549 LEU A O 1
ATOM 4263 N N . GLN A 1 550 ? 2.295 41 -10.203 1 78.56 550 GLN A N 1
ATOM 4264 C CA . GLN A 1 550 ? 2.908 41.562 -11.391 1 78.56 550 GLN A CA 1
ATOM 4265 C C . GLN A 1 550 ? 3.605 40.5 -12.227 1 78.56 550 GLN A C 1
ATOM 4267 O O . GLN A 1 550 ? 3.535 40.531 -13.461 1 78.56 550 GLN A O 1
ATOM 4272 N N . GLU A 1 551 ? 4.258 39.562 -11.578 1 77.88 551 GLU A N 1
ATOM 4273 C CA . GLU A 1 551 ? 4.934 38.469 -12.25 1 77.88 551 GLU A CA 1
ATOM 4274 C C . GLU A 1 551 ? 3.939 37.594 -13.016 1 77.88 551 GLU A C 1
ATOM 4276 O O . GLU A 1 551 ? 4.211 37.188 -14.148 1 77.88 551 GLU A O 1
ATOM 4281 N N . LYS A 1 552 ? 2.873 37.469 -12.492 1 75.06 552 LYS A N 1
ATOM 4282 C CA . LYS A 1 552 ? 1.872 36.594 -13.078 1 75.06 552 LYS A CA 1
ATOM 4283 C C . LYS A 1 552 ? 1.093 37.281 -14.18 1 75.06 552 LYS A C 1
ATOM 4285 O O . LYS A 1 552 ? 0.711 36.688 -15.172 1 75.06 552 LYS A O 1
ATOM 4290 N N . MET B 1 1 ? -2.82 1.089 31.703 1 27.31 1 MET B N 1
ATOM 4291 C CA . MET B 1 1 ? -2.133 -0.188 31.875 1 27.31 1 MET B CA 1
ATOM 4292 C C . MET B 1 1 ? -3.002 -1.176 32.656 1 27.31 1 MET B C 1
ATOM 4294 O O . MET B 1 1 ? -3.617 -0.815 33.656 1 27.31 1 MET B O 1
ATOM 4298 N N . PRO B 1 2 ? -3.598 -2.139 32.031 1 34.69 2 PRO B N 1
ATOM 4299 C CA . PRO B 1 2 ? -4.387 -3.02 32.906 1 34.69 2 PRO B CA 1
ATOM 4300 C C . PRO B 1 2 ? -3.668 -3.367 34.188 1 34.69 2 PRO B C 1
ATOM 4302 O O . PRO B 1 2 ? -2.438 -3.457 34.219 1 34.69 2 PRO B O 1
ATOM 4305 N N . THR B 1 3 ? -4.098 -2.908 35.312 1 33.72 3 THR B N 1
ATOM 4306 C CA . THR B 1 3 ? -3.609 -3.197 36.656 1 33.72 3 THR B CA 1
ATOM 4307 C C . THR B 1 3 ? -3.389 -4.695 36.844 1 33.72 3 THR B C 1
ATOM 4309 O O . THR B 1 3 ? -4.336 -5.48 36.75 1 33.72 3 THR B O 1
ATOM 4312 N N . LEU B 1 4 ? -2.32 -5.199 36.25 1 37.47 4 LEU B N 1
ATOM 4313 C CA . LEU B 1 4 ? -1.964 -6.543 36.688 1 37.47 4 LEU B CA 1
ATOM 4314 C C . LEU B 1 4 ? -2.068 -6.676 38.188 1 37.47 4 LEU B C 1
ATOM 4316 O O . LEU B 1 4 ? -1.378 -5.965 38.938 1 37.47 4 LEU B O 1
ATOM 4320 N N . SER B 1 5 ? -3.219 -6.832 38.75 1 36.84 5 SER B N 1
ATOM 4321 C CA . SER B 1 5 ? -3.291 -7.125 40.156 1 36.84 5 SER B CA 1
ATOM 4322 C C . SER B 1 5 ? -2.277 -8.188 40.562 1 36.84 5 SER B C 1
ATOM 4324 O O . SER B 1 5 ? -2.062 -9.156 39.812 1 36.84 5 SER B O 1
ATOM 4326 N N . LYS B 1 6 ? -1.253 -7.895 41.312 1 36.38 6 LYS B N 1
ATOM 4327 C CA . LYS B 1 6 ? -0.202 -8.672 41.969 1 36.38 6 LYS B CA 1
ATOM 4328 C C . LYS B 1 6 ? -0.745 -9.992 42.5 1 36.38 6 LYS B C 1
ATOM 4330 O O . LYS B 1 6 ? 0.015 -10.828 43 1 36.38 6 LYS B O 1
ATOM 4335 N N . ASN B 1 7 ? -2.002 -10.133 42.906 1 36.22 7 ASN B N 1
ATOM 4336 C CA . ASN B 1 7 ? -2.342 -11.305 43.719 1 36.22 7 ASN B CA 1
ATOM 4337 C C . ASN B 1 7 ? -2.441 -12.562 42.875 1 36.22 7 ASN B C 1
ATOM 4339 O O . ASN B 1 7 ? -3.084 -12.555 41.812 1 36.22 7 ASN B O 1
ATOM 4343 N N . LEU B 1 8 ? -1.356 -13.359 42.781 1 39.84 8 LEU B N 1
ATOM 4344 C CA . LEU B 1 8 ? -1.291 -14.703 42.219 1 39.84 8 LEU B CA 1
ATOM 4345 C C . LEU B 1 8 ? -2.51 -15.523 42.625 1 39.84 8 LEU B C 1
ATOM 4347 O O . LEU B 1 8 ? -2.527 -16.125 43.688 1 39.84 8 LEU B O 1
ATOM 4351 N N . TYR B 1 9 ? -3.703 -15.086 42.469 1 44.97 9 TYR B N 1
ATOM 4352 C CA . TYR B 1 9 ? -4.902 -15.852 42.812 1 44.97 9 TYR B CA 1
ATOM 4353 C C . TYR B 1 9 ? -5.145 -16.953 41.781 1 44.97 9 TYR B C 1
ATOM 4355 O O . TYR B 1 9 ? -4.902 -16.766 40.594 1 44.97 9 TYR B O 1
ATOM 4363 N N . GLY B 1 10 ? -5.418 -18.266 42.25 1 52.03 10 GLY B N 1
ATOM 4364 C CA . GLY B 1 10 ? -6.039 -19.391 41.594 1 52.03 10 GLY B CA 1
ATOM 4365 C C . GLY B 1 10 ? -5.062 -20.234 40.781 1 52.03 10 GLY B C 1
ATOM 4366 O O . GLY B 1 10 ? -5.453 -20.891 39.812 1 52.03 10 GLY B O 1
ATOM 4367 N N . LYS B 1 11 ? -3.805 -20.047 41.031 1 55.81 11 LYS B N 1
ATOM 4368 C CA . LYS B 1 11 ? -2.9 -20.812 40.188 1 55.81 11 LYS B CA 1
ATOM 4369 C C . LYS B 1 11 ? -2.891 -22.281 40.594 1 55.81 11 LYS B C 1
ATOM 4371 O O . LYS B 1 11 ? -1.829 -22.906 40.656 1 55.81 11 LYS B O 1
ATOM 4376 N N . TYR B 1 12 ? -3.918 -22.781 41.281 1 63.84 12 TYR B N 1
ATOM 4377 C CA . TYR B 1 12 ? -3.883 -24.219 41.562 1 63.84 12 TYR B CA 1
ATOM 4378 C C . TYR B 1 12 ? -4.711 -25 40.562 1 63.84 12 TYR B C 1
ATOM 4380 O O . TYR B 1 12 ? -5.609 -24.453 39.938 1 63.84 12 TYR B O 1
ATOM 4388 N N . ASP B 1 13 ? -4.285 -26.234 40.281 1 68.94 13 ASP B N 1
ATOM 4389 C CA . ASP B 1 13 ? -4.93 -27.156 39.375 1 68.94 13 ASP B CA 1
ATOM 4390 C C . ASP B 1 13 ? -6.254 -27.672 39.938 1 68.94 13 ASP B C 1
ATOM 4392 O O . ASP B 1 13 ? -6.336 -28.047 41.094 1 68.94 13 ASP B O 1
ATOM 4396 N N . ARG B 1 14 ? -7.277 -27.625 39.219 1 73.12 14 ARG B N 1
ATOM 4397 C CA . ARG B 1 14 ? -8.625 -28.016 39.625 1 73.12 14 ARG B CA 1
ATOM 4398 C C . ARG B 1 14 ? -8.664 -29.484 40.031 1 73.12 14 ARG B C 1
ATOM 4400 O O . ARG B 1 14 ? -9.383 -29.859 40.969 1 73.12 14 ARG B O 1
ATOM 4407 N N . GLU B 1 15 ? -7.883 -30.188 39.312 1 78.44 15 GLU B N 1
ATOM 4408 C CA . GLU B 1 15 ? -7.855 -31.609 39.625 1 78.44 15 GLU B CA 1
ATOM 4409 C C . GLU B 1 15 ? -7.297 -31.844 41.031 1 78.44 15 GLU B C 1
ATOM 4411 O O . GLU B 1 15 ? -7.812 -32.688 41.75 1 78.44 15 GLU B O 1
ATOM 4416 N N . ASN B 1 16 ? -6.328 -31.094 41.344 1 81.62 16 ASN B N 1
ATOM 4417 C CA . ASN B 1 16 ? -5.73 -31.234 42.688 1 81.62 16 ASN B CA 1
ATOM 4418 C C . ASN B 1 16 ? -6.672 -30.734 43.781 1 81.62 16 ASN B C 1
ATOM 4420 O O . ASN B 1 16 ? -6.684 -31.281 44.875 1 81.62 16 ASN B O 1
ATOM 4424 N N . LEU B 1 17 ? -7.453 -29.812 43.375 1 81.88 17 LEU B N 1
ATOM 4425 C CA . LEU B 1 17 ? -8.43 -29.297 44.344 1 81.88 17 LEU B CA 1
ATOM 4426 C C . LEU B 1 17 ? -9.484 -30.359 44.656 1 81.88 17 LEU B C 1
ATOM 4428 O O . LEU B 1 17 ? -9.836 -30.562 45.812 1 81.88 17 LEU B O 1
ATOM 4432 N N . VAL B 1 18 ? -9.961 -31.016 43.625 1 84.44 18 VAL B N 1
ATOM 4433 C CA . VAL B 1 18 ? -10.961 -32.062 43.812 1 84.44 18 VAL B CA 1
ATOM 4434 C C . VAL B 1 18 ? -10.375 -33.188 44.656 1 84.44 18 VAL B C 1
ATOM 4436 O O . VAL B 1 18 ? -11.031 -33.688 45.562 1 84.44 18 VAL B O 1
ATOM 4439 N N . LYS B 1 19 ? -9.164 -33.469 44.375 1 86.75 19 LYS B N 1
ATOM 4440 C CA . LYS B 1 19 ? -8.492 -34.531 45.125 1 86.75 19 LYS B CA 1
ATOM 4441 C C . LYS B 1 19 ? -8.297 -34.125 46.594 1 86.75 19 LYS B C 1
ATOM 4443 O O . LYS B 1 19 ? -8.453 -34.969 47.5 1 86.75 19 LYS B O 1
ATOM 4448 N N . ALA B 1 20 ? -8.055 -32.844 46.75 1 87.5 20 ALA B N 1
ATOM 4449 C CA . ALA B 1 20 ? -7.855 -32.344 48.125 1 87.5 20 ALA B CA 1
ATOM 4450 C C . ALA B 1 20 ? -9.164 -32.344 48.906 1 87.5 20 ALA B C 1
ATOM 4452 O O . ALA B 1 20 ? -9.195 -32.719 50.062 1 87.5 20 ALA B O 1
ATOM 4453 N N . ILE B 1 21 ? -10.195 -32.031 48.25 1 86.31 21 ILE B N 1
ATOM 4454 C CA . ILE B 1 21 ? -11.516 -32.031 48.844 1 86.31 21 ILE B CA 1
ATOM 4455 C C . ILE B 1 21 ? -11.922 -33.469 49.219 1 86.31 21 ILE B C 1
ATOM 4457 O O . ILE B 1 21 ? -12.438 -33.688 50.312 1 86.31 21 ILE B O 1
ATOM 4461 N N . ASP B 1 22 ? -11.641 -34.312 48.25 1 87.31 22 ASP B N 1
ATOM 4462 C CA . ASP B 1 22 ? -11.945 -35.719 48.469 1 87.31 22 ASP B CA 1
ATOM 4463 C C . ASP B 1 22 ? -11.102 -36.281 49.625 1 87.31 22 ASP B C 1
ATOM 4465 O O . ASP B 1 22 ? -11.594 -37.062 50.438 1 87.31 22 ASP B O 1
ATOM 4469 N N . ALA B 1 23 ? -9.93 -35.844 49.75 1 88.56 23 ALA B N 1
ATOM 4470 C CA . ALA B 1 23 ? -9.039 -36.312 50.812 1 88.56 23 ALA B CA 1
ATOM 4471 C C . ALA B 1 23 ? -9.516 -35.844 52.188 1 88.56 23 ALA B C 1
ATOM 4473 O O . ALA B 1 23 ? -9.461 -36.562 53.156 1 88.56 23 ALA B O 1
ATOM 4474 N N . VAL B 1 24 ? -10.039 -34.688 52.219 1 89.06 24 VAL B N 1
ATOM 4475 C CA . VAL B 1 24 ? -10.57 -34.156 53.469 1 89.06 24 VAL B CA 1
ATOM 4476 C C . VAL B 1 24 ? -11.867 -34.875 53.844 1 89.06 24 VAL B C 1
ATOM 4478 O O . VAL B 1 24 ? -12.102 -35.188 55 1 89.06 24 VAL B O 1
ATOM 4481 N N . ALA B 1 25 ? -12.602 -35.188 52.812 1 86.62 25 ALA B N 1
ATOM 4482 C CA . ALA B 1 25 ? -13.836 -35.938 53.031 1 86.62 25 ALA B CA 1
ATOM 4483 C C . ALA B 1 25 ? -13.547 -37.344 53.531 1 86.62 25 ALA B C 1
ATOM 4485 O O . ALA B 1 25 ? -14.352 -37.938 54.25 1 86.62 25 ALA B O 1
ATOM 4486 N N . ASN B 1 26 ? -12.367 -37.812 53.188 1 87.19 26 ASN B N 1
ATOM 4487 C CA . ASN B 1 26 ? -11.984 -39.188 53.594 1 87.19 26 ASN B CA 1
ATOM 4488 C C . ASN B 1 26 ? -11.18 -39.188 54.875 1 87.19 26 ASN B C 1
ATOM 4490 O O . ASN B 1 26 ? -10.594 -40.188 55.25 1 87.19 26 ASN B O 1
ATOM 4494 N N . GLY B 1 27 ? -11.102 -37.969 55.531 1 85.5 27 GLY B N 1
ATOM 4495 C CA . GLY B 1 27 ? -10.602 -38.031 56.906 1 85.5 27 GLY B CA 1
ATOM 4496 C C . GLY B 1 27 ? -9.312 -37.25 57.094 1 85.5 27 GLY B C 1
ATOM 4497 O O . GLY B 1 27 ? -8.812 -37.125 58.219 1 85.5 27 GLY B O 1
ATOM 4498 N N . MET B 1 28 ? -8.781 -36.75 56.062 1 84.94 28 MET B N 1
ATOM 4499 C CA . MET B 1 28 ? -7.535 -36 56.188 1 84.94 28 MET B CA 1
ATOM 4500 C C . MET B 1 28 ? -7.797 -34.594 56.688 1 84.94 28 MET B C 1
ATOM 4502 O O . MET B 1 28 ? -8.852 -34.031 56.438 1 84.94 28 MET B O 1
ATOM 4506 N N . SER B 1 29 ? -6.906 -34.094 57.469 1 85.12 29 SER B N 1
ATOM 4507 C CA . SER B 1 29 ? -7.051 -32.75 57.969 1 85.12 29 SER B CA 1
ATOM 4508 C C . SER B 1 29 ? -6.898 -31.719 56.844 1 85.12 29 SER B C 1
ATOM 4510 O O . SER B 1 29 ? -6.199 -31.984 55.844 1 85.12 29 SER B O 1
ATOM 4512 N N . CYS B 1 30 ? -7.562 -30.578 56.938 1 85.56 30 CYS B N 1
ATOM 4513 C CA . CYS B 1 30 ? -7.52 -29.516 55.938 1 85.56 30 CYS B CA 1
ATOM 4514 C C . CYS B 1 30 ? -6.09 -29.031 55.688 1 85.56 30 CYS B C 1
ATOM 4516 O O . CYS B 1 30 ? -5.684 -28.797 54.562 1 85.56 30 CYS B O 1
ATOM 4518 N N . SER B 1 31 ? -5.391 -28.922 56.75 1 85.44 31 SER B N 1
ATOM 4519 C CA . SER B 1 31 ? -3.994 -28.516 56.656 1 85.44 31 SER B CA 1
ATOM 4520 C C . SER B 1 31 ? -3.137 -29.562 55.969 1 85.44 31 SER B C 1
ATOM 4522 O O . SER B 1 31 ? -2.258 -29.234 55.188 1 85.44 31 SER B O 1
ATOM 4524 N N . GLY B 1 32 ? -3.359 -30.75 56.281 1 84.19 32 GLY B N 1
ATOM 4525 C CA . GLY B 1 32 ? -2.635 -31.844 55.656 1 84.19 32 GLY B CA 1
ATOM 4526 C C . GLY B 1 32 ? -2.916 -31.984 54.188 1 84.19 32 GLY B C 1
ATOM 4527 O O . GLY B 1 32 ? -1.993 -32.188 53.375 1 84.19 32 GLY B O 1
ATOM 4528 N N . ALA B 1 33 ? -4.152 -31.906 53.75 1 89.06 33 ALA B N 1
ATOM 4529 C CA . ALA B 1 33 ? -4.562 -32 52.375 1 89.06 33 ALA B CA 1
ATOM 4530 C C . ALA B 1 33 ? -4.039 -30.797 51.562 1 89.06 33 ALA B C 1
ATOM 4532 O O . ALA B 1 33 ? -3.623 -30.953 50.406 1 89.06 33 ALA B O 1
ATOM 4533 N N . ALA B 1 34 ? -4 -29.641 52.156 1 86.06 34 ALA B N 1
ATOM 4534 C CA . ALA B 1 34 ? -3.51 -28.422 51.531 1 86.06 34 ALA B CA 1
ATOM 4535 C C . ALA B 1 34 ? -2.029 -28.547 51.188 1 86.06 34 ALA B C 1
ATOM 4537 O O . ALA B 1 34 ? -1.609 -28.125 50.094 1 86.06 34 ALA B O 1
ATOM 4538 N N . ARG B 1 35 ? -1.347 -29.109 52.031 1 83 35 ARG B N 1
ATOM 4539 C CA . ARG B 1 35 ? 0.089 -29.297 51.844 1 83 35 ARG B CA 1
ATOM 4540 C C . ARG B 1 35 ? 0.37 -30.375 50.812 1 83 35 ARG B C 1
ATOM 4542 O O . ARG B 1 35 ? 1.256 -30.234 49.969 1 83 35 ARG B O 1
ATOM 4549 N N . GLN B 1 36 ? -0.417 -31.359 50.844 1 83.69 36 GLN B N 1
ATOM 4550 C CA . GLN B 1 36 ? -0.184 -32.5 50 1 83.69 36 GLN B CA 1
ATOM 4551 C C . GLN B 1 36 ? -0.5 -32.188 48.531 1 83.69 36 GLN B C 1
ATOM 4553 O O . GLN B 1 36 ? 0.226 -32.594 47.625 1 83.69 36 GLN B O 1
ATOM 4558 N N . PHE B 1 37 ? -1.541 -31.469 48.312 1 86.75 37 PHE B N 1
ATOM 4559 C CA . PHE B 1 37 ? -2.008 -31.25 46.938 1 86.75 37 PHE B CA 1
ATOM 4560 C C . PHE B 1 37 ? -1.647 -29.844 46.438 1 86.75 37 PHE B C 1
ATOM 4562 O O . PHE B 1 37 ? -2.012 -29.453 45.344 1 86.75 37 PHE B O 1
ATOM 4569 N N . GLY B 1 38 ? -1.011 -29.016 47.25 1 80.44 38 GLY B N 1
ATOM 4570 C CA . GLY B 1 38 ? -0.523 -27.703 46.875 1 80.44 38 GLY B CA 1
ATOM 4571 C C . GLY B 1 38 ? -1.628 -26.672 46.719 1 80.44 38 GLY B C 1
ATOM 4572 O O . GLY B 1 38 ? -1.618 -25.859 45.781 1 80.44 38 GLY B O 1
ATOM 4573 N N . ILE B 1 39 ? -2.574 -26.797 47.562 1 79.25 39 ILE B N 1
ATOM 4574 C CA . ILE B 1 39 ? -3.701 -25.875 47.562 1 79.25 39 ILE B CA 1
ATOM 4575 C C . ILE B 1 39 ? -3.648 -25 48.812 1 79.25 39 ILE B C 1
ATOM 4577 O O . ILE B 1 39 ? -3.412 -25.5 49.906 1 79.25 39 ILE B O 1
ATOM 4581 N N . PRO B 1 40 ? -3.723 -23.688 48.656 1 79.44 40 PRO B N 1
ATOM 4582 C CA . PRO B 1 40 ? -3.766 -22.844 49.844 1 79.44 40 PRO B CA 1
ATOM 4583 C C . PRO B 1 40 ? -4.828 -23.297 50.844 1 79.44 40 PRO B C 1
ATOM 4585 O O . PRO B 1 40 ? -5.957 -23.609 50.469 1 79.44 40 PRO B O 1
ATOM 4588 N N . ARG B 1 41 ? -4.5 -23.359 52.125 1 82.44 41 ARG B N 1
ATOM 4589 C CA . ARG B 1 41 ? -5.34 -23.906 53.188 1 82.44 41 ARG B CA 1
ATOM 4590 C C . ARG B 1 41 ? -6.688 -23.203 53.25 1 82.44 41 ARG B C 1
ATOM 4592 O O . ARG B 1 41 ? -7.727 -23.844 53.406 1 82.44 41 ARG B O 1
ATOM 4599 N N . LYS B 1 42 ? -6.656 -21.891 53.062 1 80.44 42 LYS B N 1
ATOM 4600 C CA . LYS B 1 42 ? -7.906 -21.141 53.125 1 80.44 42 LYS B CA 1
ATOM 4601 C C . LYS B 1 42 ? -8.82 -21.5 51.969 1 80.44 42 LYS B C 1
ATOM 4603 O O . LYS B 1 42 ? -10.039 -21.625 52.156 1 80.44 42 LYS B O 1
ATOM 4608 N N . THR B 1 43 ? -8.211 -21.734 50.812 1 79.44 43 THR B N 1
ATOM 4609 C CA . THR B 1 43 ? -8.977 -22.125 49.625 1 79.44 43 THR B CA 1
ATOM 4610 C C . THR B 1 43 ? -9.617 -23.5 49.812 1 79.44 43 THR B C 1
ATOM 4612 O O . THR B 1 43 ? -10.789 -23.688 49.5 1 79.44 43 THR B O 1
ATOM 4615 N N . LEU B 1 44 ? -8.844 -24.391 50.344 1 82.19 44 LEU B N 1
ATOM 4616 C CA . LEU B 1 44 ? -9.344 -25.734 50.594 1 82.19 44 LEU B CA 1
ATOM 4617 C C . LEU B 1 44 ? -10.43 -25.719 51.688 1 82.19 44 LEU B C 1
ATOM 4619 O O . LEU B 1 44 ? -11.461 -26.375 51.531 1 82.19 44 LEU B O 1
ATOM 4623 N N . ALA B 1 45 ? -10.234 -25 52.719 1 82.38 45 ALA B N 1
ATOM 4624 C CA . ALA B 1 45 ? -11.211 -24.906 53.812 1 82.38 45 ALA B CA 1
ATOM 4625 C C . ALA B 1 45 ? -12.523 -24.312 53.312 1 82.38 45 ALA B C 1
ATOM 4627 O O . ALA B 1 45 ? -13.602 -24.766 53.719 1 82.38 45 ALA B O 1
ATOM 4628 N N . ASP B 1 46 ? -12.438 -23.391 52.375 1 80.88 46 ASP B N 1
ATOM 4629 C CA . ASP B 1 46 ? -13.625 -22.75 51.812 1 80.88 46 ASP B CA 1
ATOM 4630 C C . ASP B 1 46 ? -14.43 -23.734 50.969 1 80.88 46 ASP B C 1
ATOM 4632 O O . ASP B 1 46 ? -15.664 -23.719 51 1 80.88 46 ASP B O 1
ATOM 4636 N N . HIS B 1 47 ? -13.742 -24.609 50.25 1 80.5 47 HIS B N 1
ATOM 4637 C CA . HIS B 1 47 ? -14.406 -25.578 49.406 1 80.5 47 HIS B CA 1
ATOM 4638 C C . HIS B 1 47 ? -15 -26.719 50.219 1 80.5 47 HIS B C 1
ATOM 4640 O O . HIS B 1 47 ? -16.094 -27.203 49.906 1 80.5 47 HIS B O 1
ATOM 4646 N N . VAL B 1 48 ? -14.32 -27.016 51.312 1 81.31 48 VAL B N 1
ATOM 4647 C CA . VAL B 1 48 ? -14.773 -28.109 52.156 1 81.31 48 VAL B CA 1
ATOM 4648 C C . VAL B 1 48 ? -15.969 -27.641 53 1 81.31 48 VAL B C 1
ATOM 4650 O O . VAL B 1 48 ? -16.922 -28.391 53.188 1 81.31 48 VAL B O 1
ATOM 4653 N N . SER B 1 49 ? -15.914 -26.406 53.406 1 79.19 49 SER B N 1
ATOM 4654 C CA . SER B 1 49 ? -17 -25.875 54.25 1 79.19 49 SER B CA 1
ATOM 4655 C C . SER B 1 49 ? -18.219 -25.516 53.406 1 79.19 49 SER B C 1
ATOM 4657 O O . SER B 1 49 ? -19.281 -25.219 53.938 1 79.19 49 SER B O 1
ATOM 4659 N N . GLY B 1 50 ? -18.078 -25.531 51.906 1 71.38 50 GLY B N 1
ATOM 4660 C CA . GLY B 1 50 ? -19.156 -25.234 51 1 71.38 50 GLY B CA 1
ATOM 4661 C C . GLY B 1 50 ? -19.219 -23.75 50.625 1 71.38 50 GLY B C 1
ATOM 4662 O O . GLY B 1 50 ? -20.156 -23.328 49.938 1 71.38 50 GLY B O 1
ATOM 4663 N N . ARG B 1 51 ? -18.391 -22.938 51.188 1 66.69 51 ARG B N 1
ATOM 4664 C CA . ARG B 1 51 ? -18.406 -21.5 50.906 1 66.69 51 ARG B CA 1
ATOM 4665 C C . ARG B 1 51 ? -18 -21.219 49.469 1 66.69 51 ARG B C 1
ATOM 4667 O O . ARG B 1 51 ? -18.438 -20.234 48.875 1 66.69 51 ARG B O 1
ATOM 4674 N N . SER B 1 52 ? -17.109 -22.016 49 1 67.25 52 SER B N 1
ATOM 4675 C CA . SER B 1 52 ? -16.719 -21.875 47.594 1 67.25 52 SER B CA 1
ATOM 4676 C C . SER B 1 52 ? -17.078 -23.109 46.781 1 67.25 52 SER B C 1
ATOM 4678 O O . SER B 1 52 ? -16.906 -24.25 47.25 1 67.25 52 SER B O 1
ATOM 4680 N N . LYS B 1 53 ? -17.922 -22.984 45.781 1 62.94 53 LYS B N 1
ATOM 4681 C CA . LYS B 1 53 ? -18.281 -24.094 44.906 1 62.94 53 LYS B CA 1
ATOM 4682 C C . LYS B 1 53 ? -17.125 -24.484 44 1 62.94 53 LYS B C 1
ATOM 4684 O O . LYS B 1 53 ? -16.297 -23.641 43.656 1 62.94 53 LYS B O 1
ATOM 4689 N N . LEU B 1 54 ? -16.922 -25.812 43.875 1 61.09 54 LEU B N 1
ATOM 4690 C CA . LEU B 1 54 ? -15.883 -26.391 43.031 1 61.09 54 LEU B CA 1
ATOM 4691 C C . LEU B 1 54 ? -15.852 -25.703 41.688 1 61.09 54 LEU B C 1
ATOM 4693 O O . LEU B 1 54 ? -14.781 -25.562 41.062 1 61.09 54 LEU B O 1
ATOM 4697 N N . GLU B 1 55 ? -17.078 -25.359 41.188 1 55.69 55 GLU B N 1
ATOM 4698 C CA . GLU B 1 55 ? -17.203 -24.828 39.844 1 55.69 55 GLU B CA 1
ATOM 4699 C C . GLU B 1 55 ? -16.859 -23.328 39.812 1 55.69 55 GLU B C 1
ATOM 4701 O O . GLU B 1 55 ? -16.891 -22.703 38.75 1 55.69 55 GLU B O 1
ATOM 4706 N N . ARG B 1 56 ? -16.641 -22.891 41.062 1 49.53 56 ARG B N 1
ATOM 4707 C CA . ARG B 1 56 ? -16.422 -21.453 41.062 1 49.53 56 ARG B CA 1
ATOM 4708 C C . ARG B 1 56 ? -15.07 -21.094 40.469 1 49.53 56 ARG B C 1
ATOM 4710 O O . ARG B 1 56 ? -14.039 -21.641 40.875 1 49.53 56 ARG B O 1
ATOM 4717 N N . ARG B 1 57 ? -14.945 -20.766 39.156 1 48.94 57 ARG B N 1
ATOM 4718 C CA . ARG B 1 57 ? -13.742 -20.234 38.531 1 48.94 57 ARG B CA 1
ATOM 4719 C C . ARG B 1 57 ? -13.164 -19.062 39.312 1 48.94 57 ARG B C 1
ATOM 4721 O O . ARG B 1 57 ? -13.914 -18.266 39.875 1 48.94 57 ARG B O 1
ATOM 4728 N N . ALA B 1 58 ? -11.906 -19.141 39.844 1 45.97 58 ALA B N 1
ATOM 4729 C CA . ALA B 1 58 ? -11.102 -18.078 40.469 1 45.97 58 ALA B CA 1
ATOM 4730 C C . ALA B 1 58 ? -10.977 -16.875 39.531 1 45.97 58 ALA B C 1
ATOM 4732 O O . ALA B 1 58 ? -10.695 -17.031 38.344 1 45.97 58 ALA B O 1
ATOM 4733 N N . GLY B 1 59 ? -11.812 -15.703 39.688 1 51.25 59 GLY B N 1
ATOM 4734 C CA . GLY B 1 59 ? -11.812 -14.398 39.062 1 51.25 59 GLY B CA 1
ATOM 4735 C C . GLY B 1 59 ? -13.211 -13.875 38.781 1 51.25 59 GLY B C 1
ATOM 4736 O O . GLY B 1 59 ? -14.203 -14.578 39 1 51.25 59 GLY B O 1
ATOM 4737 N N . ARG B 1 60 ? -13.336 -12.633 38.688 1 53.16 60 ARG B N 1
ATOM 4738 C CA . ARG B 1 60 ? -14.609 -12 38.344 1 53.16 60 ARG B CA 1
ATOM 4739 C C . ARG B 1 60 ? -15.281 -12.719 37.188 1 53.16 60 ARG B C 1
ATOM 4741 O O . ARG B 1 60 ? -14.602 -13.258 36.312 1 53.16 60 ARG B O 1
ATOM 4748 N N . GLU B 1 61 ? -16.562 -13.219 37.375 1 59.22 61 GLU B N 1
ATOM 4749 C CA . GLU B 1 61 ? -17.359 -13.867 36.344 1 59.22 61 GLU B CA 1
ATOM 4750 C C . GLU B 1 61 ? -17.219 -13.141 35 1 59.22 61 GLU B C 1
ATOM 4752 O O . GLU B 1 61 ? -17.047 -11.922 34.969 1 59.22 61 GLU B O 1
ATOM 4757 N N . ARG B 1 62 ? -17.094 -13.867 33.969 1 72.12 62 ARG B N 1
ATOM 4758 C CA . ARG B 1 62 ? -17.047 -13.336 32.625 1 72.12 62 ARG B CA 1
ATOM 4759 C C . ARG B 1 62 ? -18.25 -12.469 32.312 1 72.12 62 ARG B C 1
ATOM 4761 O O . ARG B 1 62 ? -19.359 -12.758 32.781 1 72.12 62 ARG B O 1
ATOM 4768 N N . SER B 1 63 ? -17.984 -11.336 31.812 1 75.06 63 SER B N 1
ATOM 4769 C CA . SER B 1 63 ? -19.078 -10.438 31.438 1 75.06 63 SER B CA 1
ATOM 4770 C C . SER B 1 63 ? -20.031 -11.109 30.453 1 75.06 63 SER B C 1
ATOM 4772 O O . SER B 1 63 ? -21.25 -10.938 30.562 1 75.06 63 SER B O 1
ATOM 4774 N N . ILE B 1 64 ? -19.547 -11.984 29.516 1 86.31 64 ILE B N 1
ATOM 4775 C CA . ILE B 1 64 ? -20.312 -12.711 28.516 1 86.31 64 ILE B CA 1
ATOM 4776 C C . ILE B 1 64 ? -20.109 -14.211 28.703 1 86.31 64 ILE B C 1
ATOM 4778 O O . ILE B 1 64 ? -18.969 -14.68 28.812 1 86.31 64 ILE B O 1
ATOM 4782 N N . PRO B 1 65 ? -21.219 -14.898 28.859 1 85.88 65 PRO B N 1
ATOM 4783 C CA . PRO B 1 65 ? -21.094 -16.344 29.016 1 85.88 65 PRO B CA 1
ATOM 4784 C C . PRO B 1 65 ? -20.219 -16.984 27.938 1 85.88 65 PRO B C 1
ATOM 4786 O O . PRO B 1 65 ? -20.234 -16.547 26.781 1 85.88 65 PRO B O 1
ATOM 4789 N N . GLU B 1 66 ? -19.547 -18.047 28.344 1 86.5 66 GLU B N 1
ATOM 4790 C CA . GLU B 1 66 ? -18.547 -18.688 27.484 1 86.5 66 GLU B CA 1
ATOM 4791 C C . GLU B 1 66 ? -19.188 -19.25 26.219 1 86.5 66 GLU B C 1
ATOM 4793 O O . GLU B 1 66 ? -18.594 -19.141 25.141 1 86.5 66 GLU B O 1
ATOM 4798 N N . ALA B 1 67 ? -20.328 -19.844 26.375 1 88.19 67 ALA B N 1
ATOM 4799 C CA . ALA B 1 67 ? -21 -20.422 25.219 1 88.19 67 ALA B CA 1
ATOM 4800 C C . ALA B 1 67 ? -21.297 -19.359 24.172 1 88.19 67 ALA B C 1
ATOM 4802 O O . ALA B 1 67 ? -21.109 -19.578 22.969 1 88.19 67 ALA B O 1
ATOM 4803 N N . ILE B 1 68 ? -21.734 -18.25 24.641 1 90.56 68 ILE B N 1
ATOM 4804 C CA . ILE B 1 68 ? -22.078 -17.156 23.75 1 90.56 68 ILE B CA 1
ATOM 4805 C C . ILE B 1 68 ? -20.797 -16.594 23.125 1 90.56 68 ILE B C 1
ATOM 4807 O O . ILE B 1 68 ? -20.75 -16.344 21.906 1 90.56 68 ILE B O 1
ATOM 4811 N N . GLU B 1 69 ? -19.797 -16.406 23.891 1 91.25 69 GLU B N 1
ATOM 4812 C CA . GLU B 1 69 ? -18.531 -15.875 23.406 1 91.25 69 GLU B CA 1
ATOM 4813 C C . GLU B 1 69 ? -17.922 -16.797 22.344 1 91.25 69 GLU B C 1
ATOM 4815 O O . GLU B 1 69 ? -17.438 -16.328 21.312 1 91.25 69 GLU B O 1
ATOM 4820 N N . ASN B 1 70 ? -17.938 -18.094 22.625 1 92 70 ASN B N 1
ATOM 4821 C CA . ASN B 1 70 ? -17.406 -19.062 21.672 1 92 70 ASN B CA 1
ATOM 4822 C C . ASN B 1 70 ? -18.172 -19.031 20.359 1 92 70 ASN B C 1
ATOM 4824 O O . ASN B 1 70 ? -17.562 -19.109 19.281 1 92 70 ASN B O 1
ATOM 4828 N N . LYS B 1 71 ? -19.422 -18.938 20.484 1 92.5 71 LYS B N 1
ATOM 4829 C CA . LYS B 1 71 ? -20.25 -18.891 19.266 1 92.5 71 LYS B CA 1
ATOM 4830 C C . LYS B 1 71 ? -19.953 -17.625 18.469 1 92.5 71 LYS B C 1
ATOM 4832 O O . LYS B 1 71 ? -19.891 -17.656 17.234 1 92.5 71 LYS B O 1
ATOM 4837 N N . ILE B 1 72 ? -19.812 -16.531 19.188 1 93.31 72 ILE B N 1
ATOM 4838 C CA . ILE B 1 72 ? -19.5 -15.273 18.531 1 93.31 72 ILE B CA 1
ATOM 4839 C C . ILE B 1 72 ? -18.172 -15.383 17.781 1 93.31 72 ILE B C 1
ATOM 4841 O O . ILE B 1 72 ? -18.062 -15.016 16.609 1 93.31 72 ILE B O 1
ATOM 4845 N N . VAL B 1 73 ? -17.172 -15.93 18.438 1 93.81 73 VAL B N 1
ATOM 4846 C CA . VAL B 1 73 ? -15.836 -16.047 17.859 1 93.81 73 VAL B CA 1
ATOM 4847 C C . VAL B 1 73 ? -15.875 -16.984 16.641 1 93.81 73 VAL B C 1
ATOM 4849 O O . VAL B 1 73 ? -15.273 -16.688 15.609 1 93.81 73 VAL B O 1
ATOM 4852 N N . ASP B 1 74 ? -16.609 -18.016 16.75 1 93.06 74 ASP B N 1
ATOM 4853 C CA . ASP B 1 74 ? -16.766 -18.953 15.648 1 93.06 74 ASP B CA 1
ATOM 4854 C C . ASP B 1 74 ? -17.391 -18.266 14.43 1 93.06 74 ASP B C 1
ATOM 4856 O O . ASP B 1 74 ? -16.953 -18.484 13.297 1 93.06 74 ASP B O 1
ATOM 4860 N N . LYS B 1 75 ? -18.359 -17.453 14.727 1 92.38 75 LYS B N 1
ATOM 4861 C CA . LYS B 1 75 ? -19.047 -16.766 13.648 1 92.38 75 LYS B CA 1
ATOM 4862 C C . LYS B 1 75 ? -18.141 -15.734 12.984 1 92.38 75 LYS B C 1
ATOM 4864 O O . LYS B 1 75 ? -18.172 -15.539 11.766 1 92.38 75 LYS B O 1
ATOM 4869 N N . VAL B 1 76 ? -17.375 -15.117 13.812 1 92.88 76 VAL B N 1
ATOM 4870 C CA . VAL B 1 76 ? -16.469 -14.094 13.305 1 92.88 76 VAL B CA 1
ATOM 4871 C C . VAL B 1 76 ? -15.406 -14.742 12.406 1 92.88 76 VAL B C 1
ATOM 4873 O O . VAL B 1 76 ? -15.109 -14.242 11.32 1 92.88 76 VAL B O 1
ATOM 4876 N N . ILE B 1 77 ? -14.891 -15.883 12.797 1 91.56 77 ILE B N 1
ATOM 4877 C CA . ILE B 1 77 ? -13.875 -16.609 12.031 1 91.56 77 ILE B CA 1
ATOM 4878 C C . ILE B 1 77 ? -14.492 -17.141 10.742 1 91.56 77 ILE B C 1
ATOM 4880 O O . ILE B 1 77 ? -13.875 -17.047 9.672 1 91.56 77 ILE B O 1
ATOM 4884 N N . ALA B 1 78 ? -15.719 -17.562 10.836 1 88.81 78 ALA B N 1
ATOM 4885 C CA . ALA B 1 78 ? -16.422 -18.078 9.664 1 88.81 78 ALA B CA 1
ATOM 4886 C C . ALA B 1 78 ? -16.719 -16.953 8.664 1 88.81 78 ALA B C 1
ATOM 4888 O O . ALA B 1 78 ? -16.594 -17.156 7.457 1 88.81 78 ALA B O 1
ATOM 4889 N N . ALA B 1 79 ? -17.109 -15.875 9.211 1 88.12 79 ALA B N 1
ATOM 4890 C CA . ALA B 1 79 ? -17.406 -14.734 8.352 1 88.12 79 ALA B CA 1
ATOM 4891 C C . ALA B 1 79 ? -16.141 -14.258 7.625 1 88.12 79 ALA B C 1
ATOM 4893 O O . ALA B 1 79 ? -16.203 -13.898 6.445 1 88.12 79 ALA B O 1
ATOM 4894 N N . ALA B 1 80 ? -15.07 -14.25 8.32 1 89.19 80 ALA B N 1
ATOM 4895 C CA . ALA B 1 80 ? -13.797 -13.859 7.719 1 89.19 80 ALA B CA 1
ATOM 4896 C C . ALA B 1 80 ? -13.391 -14.836 6.617 1 89.19 80 ALA B C 1
ATOM 4898 O O . ALA B 1 80 ? -12.922 -14.414 5.555 1 89.19 80 ALA B O 1
ATOM 4899 N N . ALA B 1 81 ? -13.594 -16.047 6.863 1 86.56 81 ALA B N 1
ATOM 4900 C CA . ALA B 1 81 ? -13.273 -17.062 5.879 1 86.56 81 ALA B CA 1
ATOM 4901 C C . ALA B 1 81 ? -14.148 -16.938 4.637 1 86.56 81 ALA B C 1
ATOM 4903 O O . ALA B 1 81 ? -13.719 -17.266 3.529 1 86.56 81 ALA B O 1
ATOM 4904 N N . ALA B 1 82 ? -15.32 -16.375 4.891 1 84.81 82 ALA B N 1
ATOM 4905 C CA . ALA B 1 82 ? -16.281 -16.219 3.801 1 84.81 82 ALA B CA 1
ATOM 4906 C C . ALA B 1 82 ? -16.078 -14.891 3.078 1 84.81 82 ALA B C 1
ATOM 4908 O O . ALA B 1 82 ? -16.828 -14.562 2.152 1 84.81 82 ALA B O 1
ATOM 4909 N N . GLY B 1 83 ? -15.133 -14.125 3.531 1 81.75 83 GLY B N 1
ATOM 4910 C CA . GLY B 1 83 ? -14.82 -12.891 2.828 1 81.75 83 GLY B CA 1
ATOM 4911 C C . GLY B 1 83 ? -15.539 -11.68 3.406 1 81.75 83 GLY B C 1
ATOM 4912 O O . GLY B 1 83 ? -15.609 -10.633 2.768 1 81.75 83 GLY B O 1
ATOM 4913 N N . PHE B 1 84 ? -16.141 -11.875 4.582 1 86 84 PHE B N 1
ATOM 4914 C CA . PHE B 1 84 ? -16.844 -10.773 5.234 1 86 84 PHE B CA 1
ATOM 4915 C C . PHE B 1 84 ? -16.281 -10.531 6.633 1 86 84 PHE B C 1
ATOM 4917 O O . PHE B 1 84 ? -17.031 -10.562 7.613 1 86 84 PHE B O 1
ATOM 4924 N N . PRO B 1 85 ? -15.031 -10.203 6.688 1 88.88 85 PRO B N 1
ATOM 4925 C CA . PRO B 1 85 ? -14.43 -9.984 8.008 1 88.88 85 PRO B CA 1
ATOM 4926 C C . PRO B 1 85 ? -14.867 -8.656 8.633 1 88.88 85 PRO B C 1
ATOM 4928 O O . PRO B 1 85 ? -15.156 -7.699 7.918 1 88.88 85 PRO B O 1
ATOM 4931 N N . ILE B 1 86 ? -14.945 -8.609 9.914 1 89.56 86 ILE B N 1
ATOM 4932 C CA . ILE B 1 86 ? -15.359 -7.395 10.602 1 89.56 86 ILE B CA 1
ATOM 4933 C C . ILE B 1 86 ? -14.172 -6.781 11.336 1 89.56 86 ILE B C 1
ATOM 4935 O O . ILE B 1 86 ? -13.211 -7.48 11.664 1 89.56 86 ILE B O 1
ATOM 4939 N N . THR B 1 87 ? -14.258 -5.516 11.484 1 90.31 87 THR B N 1
ATOM 4940 C CA . THR B 1 87 ? -13.219 -4.801 12.219 1 90.31 87 THR B CA 1
ATOM 4941 C C . THR B 1 87 ? -13.406 -4.977 13.727 1 90.31 87 THR B C 1
ATOM 4943 O O . THR B 1 87 ? -14.453 -5.434 14.18 1 90.31 87 THR B O 1
ATOM 4946 N N . LYS B 1 88 ? -12.32 -4.668 14.445 1 90.75 88 LYS B N 1
ATOM 4947 C CA . LYS B 1 88 ? -12.391 -4.703 15.906 1 90.75 88 LYS B CA 1
ATOM 4948 C C . LYS B 1 88 ? -13.531 -3.838 16.422 1 90.75 88 LYS B C 1
ATOM 4950 O O . LYS B 1 88 ? -14.289 -4.254 17.297 1 90.75 88 LYS B O 1
ATOM 4955 N N . GLN B 1 89 ? -13.688 -2.725 15.844 1 86.94 89 GLN B N 1
ATOM 4956 C CA . GLN B 1 89 ? -14.734 -1.8 16.266 1 86.94 89 GLN B CA 1
ATOM 4957 C C . GLN B 1 89 ? -16.125 -2.387 16.031 1 86.94 89 GLN B C 1
ATOM 4959 O O . GLN B 1 89 ? -17 -2.287 16.891 1 86.94 89 GLN B O 1
ATOM 4964 N N . GLN B 1 90 ? -16.312 -2.959 14.906 1 88.69 90 GLN B N 1
ATOM 4965 C CA . GLN B 1 90 ? -17.578 -3.59 14.602 1 88.69 90 GLN B CA 1
ATOM 4966 C C . GLN B 1 90 ? -17.875 -4.75 15.547 1 88.69 90 GLN B C 1
ATOM 4968 O O . GLN B 1 90 ? -19.016 -4.969 15.945 1 88.69 90 GLN B O 1
ATOM 4973 N N . TYR B 1 91 ? -16.812 -5.516 15.82 1 92.75 91 TYR B N 1
ATOM 4974 C CA . TYR B 1 91 ? -16.953 -6.621 16.766 1 92.75 91 TYR B CA 1
ATOM 4975 C C . TYR B 1 91 ? -17.5 -6.125 18.109 1 92.75 91 TYR B C 1
ATOM 4977 O O . TYR B 1 91 ? -18.453 -6.691 18.641 1 92.75 91 TYR B O 1
ATOM 4985 N N . LEU B 1 92 ? -16.938 -5.039 18.625 1 91.38 92 LEU B N 1
ATOM 4986 C CA . LEU B 1 92 ? -17.312 -4.504 19.922 1 91.38 92 LEU B CA 1
ATOM 4987 C C . LEU B 1 92 ? -18.75 -3.959 19.891 1 91.38 92 LEU B C 1
ATOM 4989 O O . LEU B 1 92 ? -19.516 -4.168 20.812 1 91.38 92 LEU B O 1
ATOM 4993 N N . LEU B 1 93 ? -19.078 -3.314 18.828 1 88.31 93 LEU B N 1
ATOM 4994 C CA . LEU B 1 93 ? -20.438 -2.773 18.688 1 88.31 93 LEU B CA 1
ATOM 4995 C C . LEU B 1 93 ? -21.453 -3.896 18.594 1 88.31 93 LEU B C 1
ATOM 4997 O O . LEU B 1 93 ? -22.531 -3.811 19.203 1 88.31 93 LEU B O 1
ATOM 5001 N N . LYS B 1 94 ? -21.125 -4.895 17.812 1 91.56 94 LYS B N 1
ATOM 5002 C CA . LYS B 1 94 ? -22.031 -6.027 17.656 1 91.56 94 LYS B CA 1
ATOM 5003 C C . LYS B 1 94 ? -22.172 -6.793 18.969 1 91.56 94 LYS B C 1
ATOM 5005 O O . LYS B 1 94 ? -23.266 -7.281 19.281 1 91.56 94 LYS B O 1
ATOM 5010 N N . VAL B 1 95 ? -21.109 -6.926 19.688 1 92.75 95 VAL B N 1
ATOM 5011 C CA . VAL B 1 95 ? -21.188 -7.562 21 1 92.75 95 VAL B CA 1
ATOM 5012 C C . VAL B 1 95 ? -22.109 -6.754 21.906 1 92.75 95 VAL B C 1
ATOM 5014 O O . VAL B 1 95 ? -22.906 -7.324 22.656 1 92.75 95 VAL B O 1
ATOM 5017 N N . GLY B 1 96 ? -21.922 -5.434 21.812 1 90.69 96 GLY B N 1
ATOM 5018 C CA . GLY B 1 96 ? -22.844 -4.586 22.562 1 90.69 96 GLY B CA 1
ATOM 5019 C C . GLY B 1 96 ? -24.297 -4.828 22.219 1 90.69 96 GLY B C 1
ATOM 5020 O O . GLY B 1 96 ? -25.156 -4.848 23.094 1 90.69 96 GLY B O 1
ATOM 5021 N N . SER B 1 97 ? -24.562 -5.031 21 1 90.88 97 SER B N 1
ATOM 5022 C CA . SER B 1 97 ? -25.922 -5.312 20.531 1 90.88 97 SER B CA 1
ATOM 5023 C C . SER B 1 97 ? -26.438 -6.637 21.109 1 90.88 97 SER B C 1
ATOM 5025 O O . SER B 1 97 ? -27.609 -6.758 21.453 1 90.88 97 SER B O 1
ATOM 5027 N N . VAL B 1 98 ? -25.594 -7.598 21.172 1 91.12 98 VAL B N 1
ATOM 5028 C CA . VAL B 1 98 ? -25.969 -8.891 21.719 1 91.12 98 VAL B CA 1
ATOM 5029 C C . VAL B 1 98 ? -26.281 -8.742 23.203 1 91.12 98 VAL B C 1
ATOM 5031 O O . VAL B 1 98 ? -27.281 -9.289 23.688 1 91.12 98 VAL B O 1
ATOM 5034 N N . VAL B 1 99 ? -25.438 -7.969 23.859 1 89.81 99 VAL B N 1
ATOM 5035 C CA . VAL B 1 99 ? -25.625 -7.754 25.297 1 89.81 99 VAL B CA 1
ATOM 5036 C C . VAL B 1 99 ? -26.953 -7.035 25.547 1 89.81 99 VAL B C 1
ATOM 5038 O O . VAL B 1 99 ? -27.688 -7.387 26.469 1 89.81 99 VAL B O 1
ATOM 5041 N N . SER B 1 100 ? -27.219 -6.086 24.734 1 89.38 100 SER B N 1
ATOM 5042 C CA . SER B 1 100 ? -28.453 -5.309 24.875 1 89.38 100 SER B CA 1
ATOM 5043 C C . SER B 1 100 ? -29.672 -6.156 24.578 1 89.38 100 SER B C 1
ATOM 5045 O O . SER B 1 100 ? -30.656 -6.117 25.312 1 89.38 100 SER B O 1
ATOM 5047 N N . LYS B 1 101 ? -29.594 -6.918 23.531 1 89.69 101 LYS B N 1
ATOM 5048 C CA . LYS B 1 101 ? -30.734 -7.719 23.109 1 89.69 101 LYS B CA 1
ATOM 5049 C C . LYS B 1 101 ? -31 -8.859 24.094 1 89.69 101 LYS B C 1
ATOM 5051 O O . LYS B 1 101 ? -32.156 -9.227 24.344 1 89.69 101 LYS B O 1
ATOM 5056 N N . LEU B 1 102 ? -29.984 -9.43 24.578 1 89.06 102 LEU B N 1
ATOM 5057 C CA . LEU B 1 102 ? -30.125 -10.555 25.5 1 89.06 102 LEU B CA 1
ATOM 5058 C C . LEU B 1 102 ? -30.234 -10.062 26.953 1 89.06 102 LEU B C 1
ATOM 5060 O O . LEU B 1 102 ? -30.406 -10.859 27.875 1 89.06 102 LEU B O 1
ATOM 5064 N N . HIS B 1 103 ? -30.141 -8.758 27.156 1 84.12 103 HIS B N 1
ATOM 5065 C CA . HIS B 1 103 ? -30.219 -8.141 28.469 1 84.12 103 HIS B CA 1
ATOM 5066 C C . HIS B 1 103 ? -29.234 -8.781 29.453 1 84.12 103 HIS B C 1
ATOM 5068 O O . HIS B 1 103 ? -29.625 -9.164 30.562 1 84.12 103 HIS B O 1
ATOM 5074 N N . LEU B 1 104 ? -28.031 -8.875 28.938 1 85.62 104 LEU B N 1
ATOM 5075 C CA . LEU B 1 104 ? -27 -9.43 29.797 1 85.62 104 LEU B CA 1
ATOM 5076 C C . LEU B 1 104 ? -26.469 -8.375 30.766 1 85.62 104 LEU B C 1
ATOM 5078 O O . LEU B 1 104 ? -26.312 -7.211 30.391 1 85.62 104 LEU B O 1
ATOM 5082 N N . LYS B 1 105 ? -26.344 -8.695 31.953 1 79.81 105 LYS B N 1
ATOM 5083 C CA . LYS B 1 105 ? -25.766 -7.789 32.938 1 79.81 105 LYS B CA 1
ATOM 5084 C C . LYS B 1 105 ? -24.25 -7.734 32.781 1 79.81 105 LYS B C 1
ATOM 5086 O O . LYS B 1 105 ? -23.562 -8.727 33.031 1 79.81 105 LYS B O 1
ATOM 5091 N N . THR B 1 106 ? -23.75 -6.715 32.188 1 81 106 THR B N 1
ATOM 5092 C CA . THR B 1 106 ? -22.312 -6.574 31.969 1 81 106 THR B CA 1
ATOM 5093 C C . THR B 1 106 ? -21.797 -5.281 32.594 1 81 106 THR B C 1
ATOM 5095 O O . THR B 1 106 ? -22.562 -4.359 32.844 1 81 106 THR B O 1
ATOM 5098 N N . PRO B 1 107 ? -20.562 -5.273 32.938 1 76.81 107 PRO B N 1
ATOM 5099 C CA . PRO B 1 107 ? -19.953 -4.062 33.5 1 76.81 107 PRO B CA 1
ATOM 5100 C C . PRO B 1 107 ? -19.641 -3.02 32.406 1 76.81 107 PRO B C 1
ATOM 5102 O O . PRO B 1 107 ? -18.953 -2.031 32.688 1 76.81 107 PRO B O 1
ATOM 5105 N N . PHE B 1 108 ? -20.219 -3.223 31.266 1 82.94 108 PHE B N 1
ATOM 5106 C CA . PHE B 1 108 ? -19.875 -2.33 30.172 1 82.94 108 PHE B CA 1
ATOM 5107 C C . PHE B 1 108 ? -20.531 -0.969 30.344 1 82.94 108 PHE B C 1
ATOM 5109 O O . PHE B 1 108 ? -21.641 -0.877 30.875 1 82.94 108 PHE B O 1
ATOM 5116 N N . THR B 1 109 ? -19.688 0.034 30.031 1 73.06 109 THR B N 1
ATOM 5117 C CA . THR B 1 109 ? -20.266 1.371 30 1 73.06 109 THR B CA 1
ATOM 5118 C C . THR B 1 109 ? -21.125 1.556 28.75 1 73.06 109 THR B C 1
ATOM 5120 O O . THR B 1 109 ? -20.656 1.327 27.625 1 73.06 109 THR B O 1
ATOM 5123 N N . ASN B 1 110 ? -22.406 1.896 28.828 1 74.56 110 ASN B N 1
ATOM 5124 C CA . ASN B 1 110 ? -23.344 2.094 27.734 1 74.56 110 ASN B CA 1
ATOM 5125 C C . ASN B 1 110 ? -23.484 0.832 26.891 1 74.56 110 ASN B C 1
ATOM 5127 O O . ASN B 1 110 ? -23.594 0.91 25.656 1 74.56 110 ASN B O 1
ATOM 5131 N N . GLU B 1 111 ? -23.172 -0.374 27.5 1 77.19 111 GLU B N 1
ATOM 5132 C CA . GLU B 1 111 ? -23.391 -1.706 26.938 1 77.19 111 GLU B CA 1
ATOM 5133 C C . GLU B 1 111 ? -22.391 -2.01 25.828 1 77.19 111 GLU B C 1
ATOM 5135 O O . GLU B 1 111 ? -22.609 -2.916 25.016 1 77.19 111 GLU B O 1
ATOM 5140 N N . VAL B 1 112 ? -21.438 -1.201 25.672 1 84.25 112 VAL B N 1
ATOM 5141 C CA . VAL B 1 112 ? -20.422 -1.466 24.672 1 84.25 112 VAL B CA 1
ATOM 5142 C C . VAL B 1 112 ? -19.109 -1.847 25.344 1 84.25 112 VAL B C 1
ATOM 5144 O O . VAL B 1 112 ? -18.609 -1.118 26.219 1 84.25 112 VAL B O 1
ATOM 5147 N N . PRO B 1 113 ? -18.609 -3.031 24.969 1 88.56 113 PRO B N 1
ATOM 5148 C CA . PRO B 1 113 ? -17.328 -3.447 25.562 1 88.56 113 PRO B CA 1
ATOM 5149 C C . PRO B 1 113 ? -16.188 -2.504 25.234 1 88.56 113 PRO B C 1
ATOM 5151 O O . PRO B 1 113 ? -16.141 -1.955 24.125 1 88.56 113 PRO B O 1
ATOM 5154 N N . GLY B 1 114 ? -15.312 -2.262 26.156 1 82.94 114 GLY B N 1
ATOM 5155 C CA . GLY B 1 114 ? -14.188 -1.355 26 1 82.94 114 GLY B CA 1
ATOM 5156 C C . GLY B 1 114 ? -12.867 -2.072 25.766 1 82.94 114 GLY B C 1
ATOM 5157 O O . GLY B 1 114 ? -12.852 -3.223 25.312 1 82.94 114 GLY B O 1
ATOM 5158 N N . LYS B 1 115 ? -11.812 -1.434 25.984 1 85.62 115 LYS B N 1
ATOM 5159 C CA . LYS B 1 115 ? -10.453 -1.91 25.734 1 85.62 115 LYS B CA 1
ATOM 5160 C C . LYS B 1 115 ? -10.125 -3.115 26.609 1 85.62 115 LYS B C 1
ATOM 5162 O O . LYS B 1 115 ? -9.461 -4.051 26.172 1 85.62 115 LYS B O 1
ATOM 5167 N N . ASP B 1 116 ? -10.609 -3.072 27.766 1 83.5 116 ASP B N 1
ATOM 5168 C CA . ASP B 1 116 ? -10.312 -4.152 28.703 1 83.5 116 ASP B CA 1
ATOM 5169 C C . ASP B 1 116 ? -10.961 -5.461 28.266 1 83.5 116 ASP B C 1
ATOM 5171 O O . ASP B 1 116 ? -10.352 -6.527 28.375 1 83.5 116 ASP B O 1
ATOM 5175 N N . TYR B 1 117 ? -12.219 -5.332 27.875 1 88.62 117 TYR B N 1
ATOM 5176 C CA . TYR B 1 117 ? -12.891 -6.516 27.344 1 88.62 117 TYR B CA 1
ATOM 5177 C C . TYR B 1 117 ? -12.102 -7.125 26.188 1 88.62 117 TYR B C 1
ATOM 5179 O O . TYR B 1 117 ? -11.922 -8.344 26.125 1 88.62 117 TYR B O 1
ATOM 5187 N N . TRP B 1 118 ? -11.586 -6.332 25.328 1 90.38 118 TRP B N 1
ATOM 5188 C CA . TRP B 1 118 ? -10.844 -6.789 24.156 1 90.38 118 TRP B CA 1
ATOM 5189 C C . TRP B 1 118 ? -9.562 -7.5 24.562 1 90.38 118 TRP B C 1
ATOM 5191 O O . TRP B 1 118 ? -9.25 -8.578 24.047 1 90.38 118 TRP B O 1
ATOM 5201 N N . LEU B 1 119 ? -8.828 -6.906 25.453 1 89 119 LEU B N 1
ATOM 5202 C CA . LEU B 1 119 ? -7.566 -7.492 25.906 1 89 119 LEU B CA 1
ATOM 5203 C C . LEU B 1 119 ? -7.805 -8.852 26.547 1 89 119 LEU B C 1
ATOM 5205 O O . LEU B 1 119 ? -7.031 -9.789 26.344 1 89 119 LEU B O 1
ATOM 5209 N N . GLN B 1 120 ? -8.852 -8.914 27.312 1 87.75 120 GLN B N 1
ATOM 5210 C CA . GLN B 1 120 ? -9.195 -10.172 27.969 1 87.75 120 GLN B CA 1
ATOM 5211 C C . GLN B 1 120 ? -9.664 -11.211 26.953 1 87.75 120 GLN B C 1
ATOM 5213 O O . GLN B 1 120 ? -9.367 -12.398 27.078 1 87.75 120 GLN B O 1
ATOM 5218 N N . LEU B 1 121 ? -10.422 -10.773 26 1 91 121 LEU B N 1
ATOM 5219 C CA . LEU B 1 121 ? -10.883 -11.672 24.953 1 91 121 LEU B CA 1
ATOM 5220 C C . LEU B 1 121 ? -9.695 -12.297 24.219 1 91 121 LEU B C 1
ATOM 5222 O O . LEU B 1 121 ? -9.703 -13.492 23.922 1 91 121 LEU B O 1
ATOM 5226 N N . LYS B 1 122 ? -8.719 -11.477 23.891 1 90.12 122 LYS B N 1
ATOM 5227 C CA . LYS B 1 122 ? -7.539 -11.961 23.188 1 90.12 122 LYS B CA 1
ATOM 5228 C C . LYS B 1 122 ? -6.812 -13.039 23.984 1 90.12 122 LYS B C 1
ATOM 5230 O O . LYS B 1 122 ? -6.254 -13.977 23.406 1 90.12 122 LYS B O 1
ATOM 5235 N N . LYS B 1 123 ? -6.824 -12.875 25.25 1 88.19 123 LYS B N 1
ATOM 5236 C CA . LYS B 1 123 ? -6.195 -13.867 26.125 1 88.19 123 LYS B CA 1
ATOM 5237 C C . LYS B 1 123 ? -7.008 -15.156 26.156 1 88.19 123 LYS B C 1
ATOM 5239 O O . LYS B 1 123 ? -6.445 -16.25 26.125 1 88.19 123 LYS B O 1
ATOM 5244 N N . ARG B 1 124 ? -8.336 -15.016 26.219 1 87.5 124 ARG B N 1
ATOM 5245 C CA . ARG B 1 124 ? -9.219 -16.172 26.328 1 87.5 124 ARG B CA 1
ATOM 5246 C C . ARG B 1 124 ? -9.359 -16.891 24.984 1 87.5 124 ARG B C 1
ATOM 5248 O O . ARG B 1 124 ? -9.562 -18.094 24.938 1 87.5 124 ARG B O 1
ATOM 5255 N N . GLN B 1 125 ? -9.328 -16.078 23.906 1 92.06 125 GLN B N 1
ATOM 5256 C CA . GLN B 1 125 ? -9.539 -16.594 22.547 1 92.06 125 GLN B CA 1
ATOM 5257 C C . GLN B 1 125 ? -8.32 -16.359 21.672 1 92.06 125 GLN B C 1
ATOM 5259 O O . GLN B 1 125 ? -8.32 -15.469 20.812 1 92.06 125 GLN B O 1
ATOM 5264 N N . PRO B 1 126 ? -7.363 -17.188 21.734 1 88.69 126 PRO B N 1
ATOM 5265 C CA . PRO B 1 126 ? -6.129 -16.984 20.969 1 88.69 126 PRO B CA 1
ATOM 5266 C C . PRO B 1 126 ? -6.301 -17.25 19.484 1 88.69 126 PRO B C 1
ATOM 5268 O O . PRO B 1 126 ? -5.445 -16.875 18.672 1 88.69 126 PRO B O 1
ATOM 5271 N N . ASP B 1 127 ? -7.438 -17.828 19.141 1 89.62 127 ASP B N 1
ATOM 5272 C CA . ASP B 1 127 ? -7.656 -18.188 17.75 1 89.62 127 ASP B CA 1
ATOM 5273 C C . ASP B 1 127 ? -8.047 -16.969 16.922 1 89.62 127 ASP B C 1
ATOM 5275 O O . ASP B 1 127 ? -8.008 -17.016 15.688 1 89.62 127 ASP B O 1
ATOM 5279 N N . ILE B 1 128 ? -8.406 -15.969 17.609 1 91.31 128 ILE B N 1
ATOM 5280 C CA . ILE B 1 128 ? -8.805 -14.758 16.906 1 91.31 128 ILE B CA 1
ATOM 5281 C C . ILE B 1 128 ? -7.633 -13.781 16.844 1 91.31 128 ILE B C 1
ATOM 5283 O O . ILE B 1 128 ? -6.906 -13.617 17.828 1 91.31 128 ILE B O 1
ATOM 5287 N N . ALA B 1 129 ? -7.367 -13.305 15.727 1 91.75 129 ALA B N 1
ATOM 5288 C CA . ALA B 1 129 ? -6.262 -12.367 15.555 1 91.75 129 ALA B CA 1
ATOM 5289 C C . ALA B 1 129 ? -6.664 -11.211 14.633 1 91.75 129 ALA B C 1
ATOM 5291 O O . ALA B 1 129 ? -7.578 -11.352 13.82 1 91.75 129 ALA B O 1
ATOM 5292 N N . ILE B 1 130 ? -6.047 -10.078 14.836 1 91.25 130 ILE B N 1
ATOM 5293 C CA . ILE B 1 130 ? -6.184 -8.945 13.93 1 91.25 130 ILE B CA 1
ATOM 5294 C C . ILE B 1 130 ? -5.273 -9.133 12.719 1 91.25 130 ILE B C 1
ATOM 5296 O O . ILE B 1 130 ? -4.078 -9.391 12.867 1 91.25 130 ILE B O 1
ATOM 5300 N N . ARG B 1 131 ? -5.906 -9.133 11.555 1 89.25 131 ARG B N 1
ATOM 5301 C CA . ARG B 1 131 ? -5.172 -9.383 10.32 1 89.25 131 ARG B CA 1
ATOM 5302 C C . ARG B 1 131 ? -5.426 -8.281 9.297 1 89.25 131 ARG B C 1
ATOM 5304 O O . ARG B 1 131 ? -6.484 -7.648 9.305 1 89.25 131 ARG B O 1
ATOM 5311 N N . THR B 1 132 ? -4.398 -8.039 8.523 1 86.19 132 THR B N 1
ATOM 5312 C CA . THR B 1 132 ? -4.602 -7.18 7.363 1 86.19 132 THR B CA 1
ATOM 5313 C C . THR B 1 132 ? -5.094 -7.988 6.168 1 86.19 132 THR B C 1
ATOM 5315 O O . THR B 1 132 ? -4.379 -8.859 5.664 1 86.19 132 THR B O 1
ATOM 5318 N N . PRO B 1 133 ? -6.277 -7.711 5.777 1 86.62 133 PRO B N 1
ATOM 5319 C CA . PRO B 1 133 ? -6.812 -8.5 4.664 1 86.62 133 PRO B CA 1
ATOM 5320 C C . PRO B 1 133 ? -6.27 -8.055 3.311 1 86.62 133 PRO B C 1
ATOM 5322 O O . PRO B 1 133 ? -5.711 -6.961 3.193 1 86.62 133 PRO B O 1
ATOM 5325 N N . GLU B 1 134 ? -6.402 -8.914 2.383 1 83.12 134 GLU B N 1
ATOM 5326 C CA . GLU B 1 134 ? -6.102 -8.586 0.993 1 83.12 134 GLU B CA 1
ATOM 5327 C C . GLU B 1 134 ? -7.363 -8.203 0.229 1 83.12 134 GLU B C 1
ATOM 5329 O O . GLU B 1 134 ? -8.406 -8.836 0.385 1 83.12 134 GLU B O 1
ATOM 5334 N N . ASN B 1 135 ? -7.195 -7.141 -0.512 1 81.94 135 ASN B N 1
ATOM 5335 C CA . ASN B 1 135 ? -8.336 -6.711 -1.314 1 81.94 135 ASN B CA 1
ATOM 5336 C C . ASN B 1 135 ? -8.562 -7.637 -2.502 1 81.94 135 ASN B C 1
ATOM 5338 O O . ASN B 1 135 ? -7.613 -8.055 -3.166 1 81.94 135 ASN B O 1
ATOM 5342 N N . CYS B 1 136 ? -9.789 -8.031 -2.643 1 81.88 136 CYS B N 1
ATOM 5343 C CA . CYS B 1 136 ? -10.188 -8.852 -3.783 1 81.88 136 CYS B CA 1
ATOM 5344 C C . CYS B 1 136 ? -11.383 -8.242 -4.508 1 81.88 136 CYS B C 1
ATOM 5346 O O . CYS B 1 136 ? -12.375 -7.875 -3.875 1 81.88 136 CYS B O 1
ATOM 5348 N N . LEU B 1 137 ? -11.211 -8.164 -5.742 1 78.38 137 LEU B N 1
ATOM 5349 C CA . LEU B 1 137 ? -12.312 -7.629 -6.535 1 78.38 137 LEU B CA 1
ATOM 5350 C C . LEU B 1 137 ? -13.555 -8.5 -6.406 1 78.38 137 LEU B C 1
ATOM 5352 O O . LEU B 1 137 ? -13.453 -9.734 -6.371 1 78.38 137 LEU B O 1
ATOM 5356 N N . SER B 1 138 ? -14.68 -7.891 -6.367 1 75.62 138 SER B N 1
ATOM 5357 C CA . SER B 1 138 ? -15.945 -8.609 -6.238 1 75.62 138 SER B CA 1
ATOM 5358 C C . SER B 1 138 ? -16.141 -9.586 -7.391 1 75.62 138 SER B C 1
ATOM 5360 O O . SER B 1 138 ? -16.703 -10.664 -7.207 1 75.62 138 SER B O 1
ATOM 5362 N N . SER B 1 139 ? -15.641 -9.195 -8.531 1 76.75 139 SER B N 1
ATOM 5363 C CA . SER B 1 139 ? -15.781 -10.062 -9.703 1 76.75 139 SER B CA 1
ATOM 5364 C C . SER B 1 139 ? -14.977 -11.344 -9.531 1 76.75 139 SER B C 1
ATOM 5366 O O . SER B 1 139 ? -15.406 -12.422 -9.953 1 76.75 139 SER B O 1
ATOM 5368 N N . ARG B 1 140 ? -13.844 -11.203 -8.93 1 78.44 140 ARG B N 1
ATOM 5369 C CA . ARG B 1 140 ? -13.008 -12.375 -8.695 1 78.44 140 ARG B CA 1
ATOM 5370 C C . ARG B 1 140 ? -13.656 -13.32 -7.691 1 78.44 140 ARG B C 1
ATOM 5372 O O . ARG B 1 140 ? -13.617 -14.539 -7.859 1 78.44 140 ARG B O 1
ATOM 5379 N N . LEU B 1 141 ? -14.25 -12.703 -6.719 1 78 141 LEU B N 1
ATOM 5380 C CA . LEU B 1 141 ? -14.953 -13.516 -5.734 1 78 141 LEU B CA 1
ATOM 5381 C C . LEU B 1 141 ? -16.125 -14.242 -6.375 1 78 141 LEU B C 1
ATOM 5383 O O . LEU B 1 141 ? -16.328 -15.438 -6.137 1 78 141 LEU B O 1
ATOM 5387 N N . ALA B 1 142 ? -16.75 -13.586 -7.199 1 77.44 142 ALA B N 1
ATOM 5388 C CA . ALA B 1 142 ? -17.969 -14.109 -7.812 1 77.44 142 ALA B CA 1
ATOM 5389 C C . ALA B 1 142 ? -17.641 -15.234 -8.789 1 77.44 142 ALA B C 1
ATOM 5391 O O . ALA B 1 142 ? -18.438 -16.172 -8.953 1 77.44 142 ALA B O 1
ATOM 5392 N N . MET B 1 143 ? -16.531 -15.164 -9.352 1 83.38 143 MET B N 1
ATOM 5393 C CA . MET B 1 143 ? -16.266 -16.047 -10.477 1 83.38 143 MET B CA 1
ATOM 5394 C C . MET B 1 143 ? -15.523 -17.297 -10.023 1 83.38 143 MET B C 1
ATOM 5396 O O . MET B 1 143 ? -15.438 -18.281 -10.766 1 83.38 143 MET B O 1
ATOM 5400 N N . MET B 1 144 ? -15.039 -17.312 -8.852 1 87.25 144 MET B N 1
ATOM 5401 C CA . MET B 1 144 ? -14.422 -18.516 -8.32 1 87.25 144 MET B CA 1
ATOM 5402 C C . MET B 1 144 ? -15.477 -19.547 -7.93 1 87.25 144 MET B C 1
ATOM 5404 O O . MET B 1 144 ? -15.75 -19.734 -6.742 1 87.25 144 MET B O 1
ATOM 5408 N N . LYS B 1 145 ? -15.945 -20.203 -8.945 1 89.38 145 LYS B N 1
ATOM 5409 C CA . LYS B 1 145 ? -16.984 -21.219 -8.781 1 89.38 145 LYS B CA 1
ATOM 5410 C C . LYS B 1 145 ? -16.406 -22.625 -8.898 1 89.38 145 LYS B C 1
ATOM 5412 O O . LYS B 1 145 ? -15.547 -22.891 -9.75 1 89.38 145 LYS B O 1
ATOM 5417 N N . ARG B 1 146 ? -17 -23.469 -8.094 1 89.75 146 ARG B N 1
ATOM 5418 C CA . ARG B 1 146 ? -16.547 -24.844 -8.094 1 89.75 146 ARG B CA 1
ATOM 5419 C C . ARG B 1 146 ? -16.75 -25.484 -9.461 1 89.75 146 ARG B C 1
ATOM 5421 O O . ARG B 1 146 ? -15.883 -26.219 -9.938 1 89.75 146 ARG B O 1
ATOM 5428 N N . ASP B 1 147 ? -17.844 -25.203 -10 1 89.81 147 ASP B N 1
ATOM 5429 C CA . ASP B 1 147 ? -18.172 -25.797 -11.289 1 89.81 147 ASP B CA 1
ATOM 5430 C C . ASP B 1 147 ? -17.203 -25.344 -12.375 1 89.81 147 ASP B C 1
ATOM 5432 O O . ASP B 1 147 ? -16.781 -26.125 -13.219 1 89.81 147 ASP B O 1
ATOM 5436 N N . VAL B 1 148 ? -16.906 -24.094 -12.383 1 90.56 148 VAL B N 1
ATOM 5437 C CA . VAL B 1 148 ? -15.977 -23.531 -13.359 1 90.56 148 VAL B CA 1
ATOM 5438 C C . VAL B 1 148 ? -14.594 -24.141 -13.18 1 90.56 148 VAL B C 1
ATOM 5440 O O . VAL B 1 148 ? -13.953 -24.531 -14.156 1 90.56 148 VAL B O 1
ATOM 5443 N N . VAL B 1 149 ? -14.164 -24.297 -11.969 1 93.19 149 VAL B N 1
ATOM 5444 C CA . VAL B 1 149 ? -12.844 -24.844 -11.664 1 93.19 149 VAL B CA 1
ATOM 5445 C C . VAL B 1 149 ? -12.797 -26.328 -12 1 93.19 149 VAL B C 1
ATOM 5447 O O . VAL B 1 149 ? -11.812 -26.812 -12.555 1 93.19 149 VAL B O 1
ATOM 5450 N N . ASP B 1 150 ? -13.867 -27 -11.719 1 93.69 150 ASP B N 1
ATOM 5451 C CA . ASP B 1 150 ? -13.953 -28.422 -12.031 1 93.69 150 ASP B CA 1
ATOM 5452 C C . ASP B 1 150 ? -13.875 -28.656 -13.531 1 93.69 150 ASP B C 1
ATOM 5454 O O . ASP B 1 150 ? -13.18 -29.578 -13.992 1 93.69 150 ASP B O 1
ATOM 5458 N N . ARG B 1 151 ? -14.609 -27.891 -14.242 1 93.38 151 ARG B N 1
ATOM 5459 C CA . ARG B 1 151 ? -14.586 -28 -15.695 1 93.38 151 ARG B CA 1
ATOM 5460 C C . ARG B 1 151 ? -13.203 -27.703 -16.25 1 93.38 151 ARG B C 1
ATOM 5462 O O . ARG B 1 151 ? -12.734 -28.375 -17.172 1 93.38 151 ARG B O 1
ATOM 5469 N N . TYR B 1 152 ? -12.594 -26.688 -15.727 1 95.06 152 TYR B N 1
ATOM 5470 C CA . TYR B 1 152 ? -11.242 -26.312 -16.125 1 95.06 152 TYR B CA 1
ATOM 5471 C C . TYR B 1 152 ? -10.273 -27.484 -15.945 1 95.06 152 TYR B C 1
ATOM 5473 O O . TYR B 1 152 ? -9.539 -27.828 -16.859 1 95.06 152 TYR B O 1
ATOM 5481 N N . PHE B 1 153 ? -10.297 -28.125 -14.797 1 96.38 153 PHE B N 1
ATOM 5482 C CA . PHE B 1 153 ? -9.367 -29.203 -14.516 1 96.38 153 PHE B CA 1
ATOM 5483 C C . PHE B 1 153 ? -9.703 -30.438 -15.359 1 96.38 153 PHE B C 1
ATOM 5485 O O . PHE B 1 153 ? -8.805 -31.172 -15.766 1 96.38 153 PHE B O 1
ATOM 5492 N N . GLY B 1 154 ? -11.008 -30.609 -15.57 1 94.81 154 GLY B N 1
ATOM 5493 C CA . GLY B 1 154 ? -11.391 -31.688 -16.469 1 94.81 154 GLY B CA 1
ATOM 5494 C C . GLY B 1 154 ? -10.805 -31.531 -17.859 1 94.81 154 GLY B C 1
ATOM 5495 O O . GLY B 1 154 ? -10.227 -32.469 -18.406 1 94.81 154 GLY B O 1
ATOM 5496 N N . ASP B 1 155 ? -10.891 -30.328 -18.391 1 94.38 155 ASP B N 1
ATOM 5497 C CA . ASP B 1 155 ? -10.375 -30.047 -19.734 1 94.38 155 ASP B CA 1
ATOM 5498 C C . ASP B 1 155 ? -8.844 -30.047 -19.734 1 94.38 155 ASP B C 1
ATOM 5500 O O . ASP B 1 155 ? -8.227 -30.5 -20.703 1 94.38 155 ASP B O 1
ATOM 5504 N N . LEU B 1 156 ? -8.289 -29.516 -18.719 1 96.06 156 LEU B N 1
ATOM 5505 C CA . LEU B 1 156 ? -6.832 -29.516 -18.609 1 96.06 156 LEU B CA 1
ATOM 5506 C C . LEU B 1 156 ? -6.285 -30.938 -18.641 1 96.06 156 LEU B C 1
ATOM 5508 O O . LEU B 1 156 ? -5.309 -31.219 -19.344 1 96.06 156 LEU B O 1
ATOM 5512 N N . HIS B 1 157 ? -6.934 -31.781 -17.891 1 95.88 157 HIS B N 1
ATOM 5513 C CA . HIS B 1 157 ? -6.539 -33.188 -17.859 1 95.88 157 HIS B CA 1
ATOM 5514 C C . HIS B 1 157 ? -6.652 -33.812 -19.25 1 95.88 157 HIS B C 1
ATOM 5516 O O . HIS B 1 157 ? -5.75 -34.531 -19.688 1 95.88 157 HIS B O 1
ATOM 5522 N N . LYS B 1 158 ? -7.727 -33.531 -19.844 1 95.5 158 LYS B N 1
ATOM 5523 C CA . LYS B 1 158 ? -7.953 -34.062 -21.188 1 95.5 158 LYS B CA 1
ATOM 5524 C C . LYS B 1 158 ? -6.887 -33.562 -22.172 1 95.5 158 LYS B C 1
ATOM 5526 O O . LYS B 1 158 ? -6.324 -34.344 -22.938 1 95.5 158 LYS B O 1
ATOM 5531 N N . ILE B 1 159 ? -6.59 -32.312 -22.156 1 95.38 159 ILE B N 1
ATOM 5532 C CA . ILE B 1 159 ? -5.637 -31.688 -23.062 1 95.38 159 ILE B CA 1
ATOM 5533 C C . ILE B 1 159 ? -4.246 -32.25 -22.828 1 95.38 159 ILE B C 1
ATOM 5535 O O . ILE B 1 159 ? -3.562 -32.656 -23.781 1 95.38 159 ILE B O 1
ATOM 5539 N N . ILE B 1 160 ? -3.824 -32.344 -21.625 1 96.56 160 ILE B N 1
ATOM 5540 C CA . ILE B 1 160 ? -2.488 -32.812 -21.266 1 96.56 160 ILE B CA 1
ATOM 5541 C C . ILE B 1 160 ? -2.336 -34.281 -21.672 1 96.56 160 ILE B C 1
ATOM 5543 O O . ILE B 1 160 ? -1.285 -34.688 -22.172 1 96.56 160 ILE B O 1
ATOM 5547 N N . THR B 1 161 ? -3.396 -35.031 -21.484 1 96.12 161 THR B N 1
ATOM 5548 C CA . THR B 1 161 ? -3.385 -36.438 -21.828 1 96.12 161 THR B CA 1
ATOM 5549 C C . THR B 1 161 ? -3.35 -36.625 -23.344 1 96.12 161 THR B C 1
ATOM 5551 O O . THR B 1 161 ? -2.559 -37.406 -23.875 1 96.12 161 THR B O 1
ATOM 5554 N N . GLU B 1 162 ? -4.195 -35.906 -24 1 95.81 162 GLU B N 1
ATOM 5555 C CA . GLU B 1 162 ? -4.285 -36 -25.453 1 95.81 162 GLU B CA 1
ATOM 5556 C C . GLU B 1 162 ? -2.994 -35.562 -26.125 1 95.81 162 GLU B C 1
ATOM 5558 O O . GLU B 1 162 ? -2.598 -36.094 -27.156 1 95.81 162 GLU B O 1
ATOM 5563 N N . LEU B 1 163 ? -2.291 -34.594 -25.531 1 96.06 163 LEU B N 1
ATOM 5564 C CA . LEU B 1 163 ? -1.06 -34.062 -26.109 1 96.06 163 LEU B CA 1
ATOM 5565 C C . LEU B 1 163 ? 0.15 -34.875 -25.641 1 96.06 163 LEU B C 1
ATOM 5567 O O . LEU B 1 163 ? 1.267 -34.656 -26.109 1 96.06 163 LEU B O 1
ATOM 5571 N N . GLY B 1 164 ? -0.067 -35.75 -24.734 1 96.44 164 GLY B N 1
ATOM 5572 C CA . GLY B 1 164 ? 1.022 -36.594 -24.234 1 96.44 164 GLY B CA 1
ATOM 5573 C C . GLY B 1 164 ? 2.021 -35.812 -23.406 1 96.44 164 GLY B C 1
ATOM 5574 O O . GLY B 1 164 ? 3.229 -36.031 -23.5 1 96.44 164 GLY B O 1
ATOM 5575 N N . LEU B 1 165 ? 1.548 -34.875 -22.609 1 97.06 165 LEU B N 1
ATOM 5576 C CA . LEU B 1 165 ? 2.447 -33.969 -21.891 1 97.06 165 LEU B CA 1
ATOM 5577 C C . LEU B 1 165 ? 2.516 -34.344 -20.406 1 97.06 165 LEU B C 1
ATOM 5579 O O . LEU B 1 165 ? 3.168 -33.656 -19.625 1 97.06 165 LEU B O 1
ATOM 5583 N N . ARG B 1 166 ? 1.981 -35.406 -19.969 1 95.81 166 ARG B N 1
ATOM 5584 C CA . ARG B 1 166 ? 1.903 -35.781 -18.562 1 95.81 166 ARG B CA 1
ATOM 5585 C C . ARG B 1 166 ? 3.295 -35.906 -17.953 1 95.81 166 ARG B C 1
ATOM 5587 O O . ARG B 1 166 ? 3.5 -35.531 -16.797 1 95.81 166 ARG B O 1
ATOM 5594 N N . GLU B 1 167 ? 4.227 -36.375 -18.688 1 96.31 167 GLU B N 1
ATOM 5595 C CA . GLU B 1 167 ? 5.578 -36.562 -18.172 1 96.31 167 GLU B CA 1
ATOM 5596 C C . GLU B 1 167 ? 6.566 -35.594 -18.844 1 96.31 167 GLU B C 1
ATOM 5598 O O . GLU B 1 167 ? 7.766 -35.875 -18.891 1 96.31 167 GLU B O 1
ATOM 5603 N N . LYS B 1 168 ? 6.102 -34.594 -19.438 1 97.75 168 LYS B N 1
ATOM 5604 C CA . LYS B 1 168 ? 6.945 -33.625 -20.141 1 97.75 168 LYS B CA 1
ATOM 5605 C C . LYS B 1 168 ? 6.723 -32.188 -19.609 1 97.75 168 LYS B C 1
ATOM 5607 O O . LYS B 1 168 ? 6.281 -31.312 -20.359 1 97.75 168 LYS B O 1
ATOM 5612 N N . PRO B 1 169 ? 7.125 -31.938 -18.391 1 97.88 169 PRO B N 1
ATOM 5613 C CA . PRO B 1 169 ? 6.883 -30.641 -17.766 1 97.88 169 PRO B CA 1
ATOM 5614 C C . PRO B 1 169 ? 7.578 -29.484 -18.5 1 97.88 169 PRO B C 1
ATOM 5616 O O . PRO B 1 169 ? 7.137 -28.344 -18.422 1 97.88 169 PRO B O 1
ATOM 5619 N N . ALA B 1 170 ? 8.594 -29.734 -19.234 1 97.94 170 ALA B N 1
ATOM 5620 C CA . ALA B 1 170 ? 9.344 -28.703 -19.953 1 97.94 170 ALA B CA 1
ATOM 5621 C C . ALA B 1 170 ? 8.531 -28.125 -21.109 1 97.94 170 ALA B C 1
ATOM 5623 O O . ALA B 1 170 ? 8.859 -27.062 -21.641 1 97.94 170 ALA B O 1
ATOM 5624 N N . GLN B 1 171 ? 7.426 -28.812 -21.5 1 98.31 171 GLN B N 1
ATOM 5625 C CA . GLN B 1 171 ? 6.617 -28.391 -22.625 1 98.31 171 GLN B CA 1
ATOM 5626 C C . GLN B 1 171 ? 5.328 -27.719 -22.172 1 98.31 171 GLN B C 1
ATOM 5628 O O . GLN B 1 171 ? 4.441 -27.438 -22.969 1 98.31 171 GLN B O 1
ATOM 5633 N N . ILE B 1 172 ? 5.18 -27.516 -20.875 1 98.62 172 ILE B N 1
ATOM 5634 C CA . ILE B 1 172 ? 4.027 -26.828 -20.297 1 98.62 172 ILE B CA 1
ATOM 5635 C C . ILE B 1 172 ? 4.453 -25.469 -19.766 1 98.62 172 ILE B C 1
ATOM 5637 O O . ILE B 1 172 ? 5.219 -25.375 -18.797 1 98.62 172 ILE B O 1
ATOM 5641 N N . TRP B 1 173 ? 3.922 -24.422 -20.375 1 98.56 173 TRP B N 1
ATOM 5642 C CA . TRP B 1 173 ? 4.383 -23.078 -20.094 1 98.56 173 TRP B CA 1
ATOM 5643 C C . TRP B 1 173 ? 3.27 -22.234 -19.484 1 98.56 173 TRP B C 1
ATOM 5645 O O . TRP B 1 173 ? 2.086 -22.5 -19.703 1 98.56 173 TRP B O 1
ATOM 5655 N N . ASN B 1 174 ? 3.607 -21.266 -18.656 1 98.5 174 ASN B N 1
ATOM 5656 C CA . ASN B 1 174 ? 2.738 -20.25 -18.094 1 98.5 174 ASN B CA 1
ATOM 5657 C C . ASN B 1 174 ? 3.328 -18.844 -18.281 1 98.5 174 ASN B C 1
ATOM 5659 O O . ASN B 1 174 ? 4.531 -18.656 -18.109 1 98.5 174 ASN B O 1
ATOM 5663 N N . CYS B 1 175 ? 2.506 -17.984 -18.703 1 97.5 175 CYS B N 1
ATOM 5664 C CA . CYS B 1 175 ? 2.947 -16.609 -18.938 1 97.5 175 CYS B CA 1
ATOM 5665 C C . CYS B 1 175 ? 1.999 -15.609 -18.281 1 97.5 175 CYS B C 1
ATOM 5667 O O . CYS B 1 175 ? 0.785 -15.82 -18.266 1 97.5 175 CYS B O 1
ATOM 5669 N N . ASP B 1 176 ? 2.523 -14.562 -17.672 1 96.38 176 ASP B N 1
ATOM 5670 C CA . ASP B 1 176 ? 1.753 -13.477 -17.078 1 96.38 176 ASP B CA 1
ATOM 5671 C C . ASP B 1 176 ? 2.57 -12.188 -17.031 1 96.38 176 ASP B C 1
ATOM 5673 O O . ASP B 1 176 ? 3.781 -12.211 -17.25 1 96.38 176 ASP B O 1
ATOM 5677 N N . GLU B 1 177 ? 1.853 -11.133 -16.828 1 95.12 177 GLU B N 1
ATOM 5678 C CA . GLU B 1 177 ? 2.502 -9.828 -16.75 1 95.12 177 GLU B CA 1
ATOM 5679 C C . GLU B 1 177 ? 2.549 -9.305 -15.32 1 95.12 177 GLU B C 1
ATOM 5681 O O . GLU B 1 177 ? 1.688 -9.641 -14.508 1 95.12 177 GLU B O 1
ATOM 5686 N N . THR B 1 178 ? 3.559 -8.57 -14.992 1 95.06 178 THR B N 1
ATOM 5687 C CA . THR B 1 178 ? 3.674 -7.859 -13.727 1 95.06 178 THR B CA 1
ATOM 5688 C C . THR B 1 178 ? 4.23 -6.453 -13.938 1 95.06 178 THR B C 1
ATOM 5690 O O . THR B 1 178 ? 4.961 -6.211 -14.898 1 95.06 178 THR B O 1
ATOM 5693 N N . GLY B 1 179 ? 3.824 -5.555 -13.141 1 93.75 179 GLY B N 1
ATOM 5694 C CA . GLY B 1 179 ? 4.32 -4.191 -13.203 1 93.75 179 GLY B CA 1
ATOM 5695 C C . GLY B 1 179 ? 5.34 -3.879 -12.117 1 93.75 179 GLY B C 1
ATOM 5696 O O . GLY B 1 179 ? 5.16 -4.258 -10.961 1 93.75 179 GLY B O 1
ATOM 5697 N N . LEU B 1 180 ? 6.445 -3.215 -12.523 1 94.06 180 LEU B N 1
ATOM 5698 C CA . LEU B 1 180 ? 7.473 -2.746 -11.594 1 94.06 180 LEU B CA 1
ATOM 5699 C C . LEU B 1 180 ? 7.688 -1.243 -11.734 1 94.06 180 LEU B C 1
ATOM 5701 O O . LEU B 1 180 ? 7.926 -0.748 -12.844 1 94.06 180 LEU B O 1
ATOM 5705 N N . THR B 1 181 ? 7.598 -0.57 -10.633 1 91 181 THR B N 1
ATOM 5706 C CA . THR B 1 181 ? 7.691 0.886 -10.664 1 91 181 THR B CA 1
ATOM 5707 C C . THR B 1 181 ? 9.062 1.348 -10.172 1 91 181 THR B C 1
ATOM 5709 O O . THR B 1 181 ? 9.75 0.612 -9.469 1 91 181 THR B O 1
ATOM 5712 N N . PHE B 1 182 ? 9.414 2.572 -10.57 1 88.19 182 PHE B N 1
ATOM 5713 C CA . PHE B 1 182 ? 10.656 3.174 -10.086 1 88.19 182 PHE B CA 1
ATOM 5714 C C . PHE B 1 182 ? 10.547 3.525 -8.609 1 88.19 182 PHE B C 1
ATOM 5716 O O . PHE B 1 182 ? 11.539 3.504 -7.887 1 88.19 182 PHE B O 1
ATOM 5723 N N . CYS B 1 183 ? 9.344 3.92 -8.25 1 83.06 183 CYS B N 1
ATOM 5724 C CA . CYS B 1 183 ? 9.109 4.258 -6.852 1 83.06 183 CYS B CA 1
ATOM 5725 C C . CYS B 1 183 ? 8.312 3.158 -6.152 1 83.06 183 CYS B C 1
ATOM 5727 O O . CYS B 1 183 ? 7.09 3.1 -6.277 1 83.06 183 CYS B O 1
ATOM 5729 N N . GLN B 1 184 ? 9.055 2.289 -5.523 1 80.19 184 GLN B N 1
ATOM 5730 C CA . GLN B 1 184 ? 8.43 1.169 -4.828 1 80.19 184 GLN B CA 1
ATOM 5731 C C . GLN B 1 184 ? 8.391 1.413 -3.32 1 80.19 184 GLN B C 1
ATOM 5733 O O . GLN B 1 184 ? 9.148 2.232 -2.799 1 80.19 184 GLN B O 1
ATOM 5738 N N . ASP B 1 185 ? 7.41 0.753 -2.768 1 80.19 185 ASP B N 1
ATOM 5739 C CA . ASP B 1 185 ? 7.41 0.757 -1.308 1 80.19 185 ASP B CA 1
ATOM 5740 C C . ASP B 1 185 ? 8.688 0.13 -0.757 1 80.19 185 ASP B C 1
ATOM 5742 O O . ASP B 1 185 ? 9.188 -0.858 -1.302 1 80.19 185 ASP B O 1
ATOM 5746 N N . ALA B 1 186 ? 9.125 0.786 0.12 1 80.75 186 ALA B N 1
ATOM 5747 C CA . ALA B 1 186 ? 10.375 0.314 0.709 1 80.75 186 ALA B CA 1
ATOM 5748 C C . ALA B 1 186 ? 10.156 -0.973 1.499 1 80.75 186 ALA B C 1
ATOM 5750 O O . ALA B 1 186 ? 9.047 -1.242 1.969 1 80.75 186 ALA B O 1
ATOM 5751 N N . SER B 1 187 ? 11.219 -1.729 1.512 1 86.62 187 SER B N 1
ATOM 5752 C CA . SER B 1 187 ? 11.242 -2.891 2.393 1 86.62 187 SER B CA 1
ATOM 5753 C C . SER B 1 187 ? 11.398 -2.477 3.852 1 86.62 187 SER B C 1
ATOM 5755 O O . SER B 1 187 ? 11.695 -1.315 4.145 1 86.62 187 SER B O 1
ATOM 5757 N N . LYS B 1 188 ? 11.156 -3.42 4.699 1 88.88 188 LYS B N 1
ATOM 5758 C CA . LYS B 1 188 ? 11.367 -3.166 6.121 1 88.88 188 LYS B CA 1
ATOM 5759 C C . LYS B 1 188 ? 12.836 -2.861 6.414 1 88.88 188 LYS B C 1
ATOM 5761 O O . LYS B 1 188 ? 13.734 -3.477 5.832 1 88.88 188 LYS B O 1
ATOM 5766 N N . VAL B 1 189 ? 13.023 -1.891 7.297 1 91.12 189 VAL B N 1
ATOM 5767 C CA . VAL B 1 189 ? 14.375 -1.414 7.574 1 91.12 189 VAL B CA 1
ATOM 5768 C C . VAL B 1 189 ? 14.602 -1.346 9.078 1 91.12 189 VAL B C 1
ATOM 5770 O O . VAL B 1 189 ? 13.664 -1.484 9.867 1 91.12 189 VAL B O 1
ATOM 5773 N N . LEU B 1 190 ? 15.859 -1.229 9.43 1 92.62 190 LEU B N 1
ATOM 5774 C CA . LEU B 1 190 ? 16.234 -1.091 10.836 1 92.62 190 LEU B CA 1
ATOM 5775 C C . LEU B 1 190 ? 16.25 0.377 11.25 1 92.62 190 LEU B C 1
ATOM 5777 O O . LEU B 1 190 ? 16.781 1.221 10.523 1 92.62 190 LEU B O 1
ATOM 5781 N N . ALA B 1 191 ? 15.594 0.647 12.32 1 91.75 191 ALA B N 1
ATOM 5782 C CA . ALA B 1 191 ? 15.562 1.995 12.883 1 91.75 191 ALA B CA 1
ATOM 5783 C C . ALA B 1 191 ? 15.383 1.955 14.398 1 91.75 191 ALA B C 1
ATOM 5785 O O . ALA B 1 191 ? 15.266 0.877 14.984 1 91.75 191 ALA B O 1
ATOM 5786 N N . ALA B 1 192 ? 15.508 3.107 14.953 1 91.06 192 ALA B N 1
ATOM 5787 C CA . ALA B 1 192 ? 15.328 3.201 16.391 1 91.06 192 ALA B CA 1
ATOM 5788 C C . ALA B 1 192 ? 13.914 2.805 16.812 1 91.06 192 ALA B C 1
ATOM 5790 O O . ALA B 1 192 ? 12.945 3.156 16.125 1 91.06 192 ALA B O 1
ATOM 5791 N N . LYS B 1 193 ? 13.875 2.066 17.859 1 88.06 193 LYS B N 1
ATOM 5792 C CA . LYS B 1 193 ? 12.57 1.7 18.391 1 88.06 193 LYS B CA 1
ATOM 5793 C C . LYS B 1 193 ? 11.766 2.939 18.781 1 88.06 193 LYS B C 1
ATOM 5795 O O . LYS B 1 193 ? 12.281 3.836 19.453 1 88.06 193 LYS B O 1
ATOM 5800 N N . GLY B 1 194 ? 10.586 3.045 18.312 1 80.19 194 GLY B N 1
ATOM 5801 C CA . GLY B 1 194 ? 9.719 4.156 18.656 1 80.19 194 GLY B CA 1
ATOM 5802 C C . GLY B 1 194 ? 9.906 5.371 17.766 1 80.19 194 GLY B C 1
ATOM 5803 O O . GLY B 1 194 ? 9.273 6.41 17.984 1 80.19 194 GLY B O 1
ATOM 5804 N N . ALA B 1 195 ? 10.781 5.176 16.797 1 80.75 195 ALA B N 1
ATOM 5805 C CA . ALA B 1 195 ? 10.977 6.301 15.883 1 80.75 195 ALA B CA 1
ATOM 5806 C C . ALA B 1 195 ? 9.688 6.645 15.148 1 80.75 195 ALA B C 1
ATOM 5808 O O . ALA B 1 195 ? 8.969 5.754 14.688 1 80.75 195 ALA B O 1
ATOM 5809 N N . ARG B 1 196 ? 9.305 7.855 15.141 1 70.94 196 ARG B N 1
ATOM 5810 C CA . ARG B 1 196 ? 8.031 8.266 14.555 1 70.94 196 ARG B CA 1
ATOM 5811 C C . ARG B 1 196 ? 8.148 8.445 13.047 1 70.94 196 ARG B C 1
ATOM 5813 O O . ARG B 1 196 ? 7.18 8.242 12.312 1 70.94 196 ARG B O 1
ATOM 5820 N N . ASN B 1 197 ? 9.336 8.891 12.602 1 75.81 197 ASN B N 1
ATOM 5821 C CA . ASN B 1 197 ? 9.461 9.188 11.172 1 75.81 197 ASN B CA 1
ATOM 5822 C C . ASN B 1 197 ? 10.664 8.469 10.555 1 75.81 197 ASN B C 1
ATOM 5824 O O . ASN B 1 197 ? 11.797 8.953 10.656 1 75.81 197 ASN B O 1
ATOM 5828 N N . VAL B 1 198 ? 10.375 7.242 10.172 1 81.75 198 VAL B N 1
ATOM 5829 C CA . VAL B 1 198 ? 11.414 6.551 9.422 1 81.75 198 VAL B CA 1
ATOM 5830 C C . VAL B 1 198 ? 11.156 6.699 7.922 1 81.75 198 VAL B C 1
ATOM 5832 O O . VAL B 1 198 ? 10.109 6.273 7.422 1 81.75 198 VAL B O 1
ATOM 5835 N N . VAL B 1 199 ? 12.047 7.434 7.277 1 83 199 VAL B N 1
ATOM 5836 C CA . VAL B 1 199 ? 11.805 7.742 5.875 1 83 199 VAL B CA 1
ATOM 5837 C C . VAL B 1 199 ? 12.859 7.062 5.008 1 83 199 VAL B C 1
ATOM 5839 O O . VAL B 1 199 ? 13.977 6.812 5.461 1 83 199 VAL B O 1
ATOM 5842 N N . THR B 1 200 ? 12.414 6.652 3.908 1 83 200 THR B N 1
ATOM 5843 C CA . THR B 1 200 ? 13.32 6.188 2.861 1 83 200 THR B CA 1
ATOM 5844 C C . THR B 1 200 ? 13.086 6.965 1.567 1 83 200 THR B C 1
ATOM 5846 O O . THR B 1 200 ? 11.992 7.473 1.33 1 83 200 THR B O 1
ATOM 5849 N N . ARG B 1 201 ? 14.078 7.008 0.805 1 80.62 201 ARG B N 1
ATOM 5850 C CA . ARG B 1 201 ? 14.023 7.77 -0.438 1 80.62 201 ARG B CA 1
ATOM 5851 C C . ARG B 1 201 ? 13.328 6.973 -1.539 1 80.62 201 ARG B C 1
ATOM 5853 O O . ARG B 1 201 ? 13.508 5.758 -1.638 1 80.62 201 ARG B O 1
ATOM 5860 N N . CYS B 1 202 ? 12.477 7.648 -2.215 1 81.62 202 CYS B N 1
ATOM 5861 C CA . CYS B 1 202 ? 11.883 7.059 -3.41 1 81.62 202 CYS B CA 1
ATOM 5862 C C . CYS B 1 202 ? 12.086 7.957 -4.621 1 81.62 202 CYS B C 1
ATOM 5864 O O . CYS B 1 202 ? 12.258 9.172 -4.48 1 81.62 202 CYS B O 1
ATOM 5866 N N . SER B 1 203 ? 12.148 7.324 -5.773 1 77.69 203 SER B N 1
ATOM 5867 C CA . SER B 1 203 ? 12.336 8.047 -7.027 1 77.69 203 SER B CA 1
ATOM 5868 C C . SER B 1 203 ? 11.133 8.938 -7.34 1 77.69 203 SER B C 1
ATOM 5870 O O . SER B 1 203 ? 9.992 8.578 -7.035 1 77.69 203 SER B O 1
ATOM 5872 N N . PRO B 1 204 ? 11.453 10.062 -7.879 1 71.25 204 PRO B N 1
ATOM 5873 C CA . PRO B 1 204 ? 10.359 10.977 -8.227 1 71.25 204 PRO B CA 1
ATOM 5874 C C . PRO B 1 204 ? 9.484 10.445 -9.359 1 71.25 204 PRO B C 1
ATOM 5876 O O . PRO B 1 204 ? 8.305 10.805 -9.453 1 71.25 204 PRO B O 1
ATOM 5879 N N . SER B 1 205 ? 10.086 9.609 -10.141 1 75.75 205 SER B N 1
ATOM 5880 C CA . SER B 1 205 ? 9.32 9.078 -11.266 1 75.75 205 SER B CA 1
ATOM 5881 C C . SER B 1 205 ? 8.406 7.938 -10.828 1 75.75 205 SER B C 1
ATOM 5883 O O . SER B 1 205 ? 8.836 7.047 -10.086 1 75.75 205 SER B O 1
ATOM 5885 N N . LYS B 1 206 ? 7.164 8.039 -11.258 1 73.88 206 LYS B N 1
ATOM 5886 C CA . LYS B 1 206 ? 6.203 6.988 -10.945 1 73.88 206 LYS B CA 1
ATOM 5887 C C . LYS B 1 206 ? 5.996 6.062 -12.148 1 73.88 206 LYS B C 1
ATOM 5889 O O . LYS B 1 206 ? 4.992 5.352 -12.219 1 73.88 206 LYS B O 1
ATOM 5894 N N . ASP B 1 207 ? 6.996 6.047 -12.984 1 83.44 207 ASP B N 1
ATOM 5895 C CA . ASP B 1 207 ? 6.883 5.211 -14.18 1 83.44 207 ASP B CA 1
ATOM 5896 C C . ASP B 1 207 ? 6.777 3.732 -13.805 1 83.44 207 ASP B C 1
ATOM 5898 O O . ASP B 1 207 ? 7.445 3.273 -12.875 1 83.44 207 ASP B O 1
ATOM 5902 N N . ASN B 1 208 ? 5.867 3.072 -14.508 1 89.88 208 ASN B N 1
ATOM 5903 C CA . ASN B 1 208 ? 5.672 1.635 -14.352 1 89.88 208 ASN B CA 1
ATOM 5904 C C . ASN B 1 208 ? 6.121 0.869 -15.594 1 89.88 208 ASN B C 1
ATOM 5906 O O . ASN B 1 208 ? 5.766 1.237 -16.719 1 89.88 208 ASN B O 1
ATOM 5910 N N . ILE B 1 209 ? 6.941 -0.075 -15.43 1 93.94 209 ILE B N 1
ATOM 5911 C CA . ILE B 1 209 ? 7.383 -0.917 -16.531 1 93.94 209 ILE B CA 1
ATOM 5912 C C . ILE B 1 209 ? 6.688 -2.273 -16.453 1 93.94 209 ILE B C 1
ATOM 5914 O O . ILE B 1 209 ? 6.805 -2.984 -15.461 1 93.94 209 ILE B O 1
ATOM 5918 N N . THR B 1 210 ? 5.945 -2.611 -17.5 1 96.12 210 THR B N 1
ATOM 5919 C CA . THR B 1 210 ? 5.305 -3.92 -17.609 1 96.12 210 THR B CA 1
ATOM 5920 C C . THR B 1 210 ? 6.316 -4.984 -18.016 1 96.12 210 THR B C 1
ATOM 5922 O O . THR B 1 210 ? 7.027 -4.824 -19.016 1 96.12 210 THR B O 1
ATOM 5925 N N . THR B 1 211 ? 6.422 -5.965 -17.266 1 96.69 211 THR B N 1
ATOM 5926 C CA . THR B 1 211 ? 7.348 -7.059 -17.531 1 96.69 211 THR B CA 1
ATOM 5927 C C . THR B 1 211 ? 6.59 -8.367 -17.734 1 96.69 211 THR B C 1
ATOM 5929 O O . THR B 1 211 ? 5.824 -8.789 -16.875 1 96.69 211 THR B O 1
ATOM 5932 N N . LEU B 1 212 ? 6.809 -9.008 -18.875 1 96.94 212 LEU B N 1
ATOM 5933 C CA . LEU B 1 212 ? 6.223 -10.312 -19.172 1 96.94 212 LEU B CA 1
ATOM 5934 C C . LEU B 1 212 ? 7.148 -11.43 -18.703 1 96.94 212 LEU B C 1
ATOM 5936 O O . LEU B 1 212 ? 8.328 -11.453 -19.062 1 96.94 212 LEU B O 1
ATOM 5940 N N . VAL B 1 213 ? 6.594 -12.297 -17.922 1 97.75 213 VAL B N 1
ATOM 5941 C CA . VAL B 1 213 ? 7.336 -13.43 -17.375 1 97.75 213 VAL B CA 1
ATOM 5942 C C . VAL B 1 213 ? 6.727 -14.734 -17.875 1 97.75 213 VAL B C 1
ATOM 5944 O O . VAL B 1 213 ? 5.512 -14.93 -17.812 1 97.75 213 VAL B O 1
ATOM 5947 N N . CYS B 1 214 ? 7.523 -15.539 -18.438 1 98.5 214 CYS B N 1
ATOM 5948 C CA . CYS B 1 214 ? 7.094 -16.844 -18.922 1 98.5 214 CYS B CA 1
ATOM 5949 C C . CYS B 1 214 ? 7.965 -17.953 -18.359 1 98.5 214 CYS B C 1
ATOM 5951 O O . CYS B 1 214 ? 9.195 -17.891 -18.438 1 98.5 214 CYS B O 1
ATOM 5953 N N . VAL B 1 215 ? 7.348 -18.953 -17.75 1 98.56 215 VAL B N 1
ATOM 5954 C CA . VAL B 1 215 ? 8.062 -20.047 -17.109 1 98.56 215 VAL B CA 1
ATOM 5955 C C . VAL B 1 215 ? 7.434 -21.375 -17.516 1 98.56 215 VAL B C 1
ATOM 5957 O O . VAL B 1 215 ? 6.32 -21.406 -18.047 1 98.56 215 VAL B O 1
ATOM 5960 N N . ASN B 1 216 ? 8.133 -22.469 -17.344 1 98.62 216 ASN B N 1
ATOM 5961 C CA . ASN B 1 216 ? 7.543 -23.781 -17.625 1 98.62 216 ASN B CA 1
ATOM 5962 C C . ASN B 1 216 ? 7.535 -24.672 -16.406 1 98.62 216 ASN B C 1
ATOM 5964 O O . ASN B 1 216 ? 8.141 -24.344 -15.383 1 98.62 216 ASN B O 1
ATOM 5968 N N . ALA B 1 217 ? 6.852 -25.766 -16.469 1 98.62 217 ALA B N 1
ATOM 5969 C CA . ALA B 1 217 ? 6.59 -26.641 -15.328 1 98.62 217 ALA B CA 1
ATOM 5970 C C . ALA B 1 217 ? 7.859 -27.359 -14.891 1 98.62 217 ALA B C 1
ATOM 5972 O O . ALA B 1 217 ? 7.91 -27.938 -13.797 1 98.62 217 ALA B O 1
ATOM 5973 N N . ALA B 1 218 ? 8.891 -27.391 -15.703 1 98.12 218 ALA B N 1
ATOM 5974 C CA . ALA B 1 218 ? 10.156 -28.016 -15.344 1 98.12 218 ALA B CA 1
ATOM 5975 C C . ALA B 1 218 ? 11.016 -27.078 -14.5 1 98.12 218 ALA B C 1
ATOM 5977 O O . ALA B 1 218 ? 11.984 -27.5 -13.875 1 98.12 218 ALA B O 1
ATOM 5978 N N . GLY B 1 219 ? 10.664 -25.797 -14.492 1 97.94 219 GLY B N 1
ATOM 5979 C CA . GLY B 1 219 ? 11.375 -24.859 -13.633 1 97.94 219 GLY B CA 1
ATOM 5980 C C . GLY B 1 219 ? 12.211 -23.859 -14.406 1 97.94 219 GLY B C 1
ATOM 5981 O O . GLY B 1 219 ? 12.961 -23.078 -13.812 1 97.94 219 GLY B O 1
ATOM 5982 N N . SER B 1 220 ? 12.07 -23.828 -15.672 1 96.94 220 SER B N 1
ATOM 5983 C CA . SER B 1 220 ? 12.836 -22.906 -16.5 1 96.94 220 SER B CA 1
ATOM 5984 C C . SER B 1 220 ? 12.07 -21.609 -16.719 1 96.94 220 SER B C 1
ATOM 5986 O O . SER B 1 220 ? 10.836 -21.609 -16.797 1 96.94 220 SER B O 1
ATOM 5988 N N . ALA B 1 221 ? 12.836 -20.5 -16.844 1 97.81 221 ALA B N 1
ATOM 5989 C CA . ALA B 1 221 ? 12.266 -19.188 -17.141 1 97.81 221 ALA B CA 1
ATOM 5990 C C . ALA B 1 221 ? 12.812 -18.641 -18.453 1 97.81 221 ALA B C 1
ATOM 5992 O O . ALA B 1 221 ? 14 -18.781 -18.75 1 97.81 221 ALA B O 1
ATOM 5993 N N . MET B 1 222 ? 11.945 -18.047 -19.297 1 97.31 222 MET B N 1
ATOM 5994 C CA . MET B 1 222 ? 12.359 -17.359 -20.516 1 97.31 222 MET B CA 1
ATOM 5995 C C . MET B 1 222 ? 12.875 -15.961 -20.203 1 97.31 222 MET B C 1
ATOM 5997 O O . MET B 1 222 ? 12.633 -15.43 -19.109 1 97.31 222 MET B O 1
ATOM 6001 N N . PRO B 1 223 ? 13.641 -15.445 -21.188 1 97.12 223 PRO B N 1
ATOM 6002 C CA . PRO B 1 223 ? 13.977 -14.031 -21.016 1 97.12 223 PRO B CA 1
ATOM 6003 C C . PRO B 1 223 ? 12.742 -13.133 -20.922 1 97.12 223 PRO B C 1
ATOM 6005 O O . PRO B 1 223 ? 11.727 -13.414 -21.578 1 97.12 223 PRO B O 1
ATOM 6008 N N . PRO B 1 224 ? 12.859 -12.117 -20.156 1 97.56 224 PRO B N 1
ATOM 6009 C CA . PRO B 1 224 ? 11.695 -11.242 -20 1 97.56 224 PRO B CA 1
ATOM 6010 C C . PRO B 1 224 ? 11.484 -10.32 -21.203 1 97.56 224 PRO B C 1
ATOM 6012 O O . PRO B 1 224 ? 12.406 -10.125 -22 1 97.56 224 PRO B O 1
ATOM 6015 N N . MET B 1 225 ? 10.289 -9.914 -21.344 1 97.31 225 MET B N 1
ATOM 6016 C CA . MET B 1 225 ? 9.961 -8.781 -22.219 1 97.31 225 MET B CA 1
ATOM 6017 C C . MET B 1 225 ? 9.492 -7.586 -21.391 1 97.31 225 MET B C 1
ATOM 6019 O O . MET B 1 225 ? 8.617 -7.715 -20.547 1 97.31 225 MET B O 1
ATOM 6023 N N . CYS B 1 226 ? 10.109 -6.441 -21.641 1 96.69 226 CYS B N 1
ATOM 6024 C CA . CYS B 1 226 ? 9.773 -5.223 -20.906 1 96.69 226 CYS B CA 1
ATOM 6025 C C . CYS B 1 226 ? 9.078 -4.219 -21.828 1 96.69 226 CYS B C 1
ATOM 6027 O O . CYS B 1 226 ? 9.562 -3.928 -22.922 1 96.69 226 CYS B O 1
ATOM 6029 N N . VAL B 1 227 ? 7.949 -3.748 -21.359 1 95.69 227 VAL B N 1
ATOM 6030 C CA . VAL B 1 227 ? 7.195 -2.742 -22.094 1 95.69 227 VAL B CA 1
ATOM 6031 C C . VAL B 1 227 ? 7.277 -1.399 -21.375 1 95.69 227 VAL B C 1
ATOM 6033 O O . VAL B 1 227 ? 6.809 -1.269 -20.234 1 95.69 227 VAL B O 1
ATOM 6036 N N . VAL B 1 228 ? 7.824 -0.392 -22 1 93.75 228 VAL B N 1
ATOM 6037 C CA . VAL B 1 228 ? 8 0.915 -21.375 1 93.75 228 VAL B CA 1
ATOM 6038 C C . VAL B 1 228 ? 7.012 1.912 -21.984 1 93.75 228 VAL B C 1
ATOM 6040 O O . VAL B 1 228 ? 6.531 1.724 -23.094 1 93.75 228 VAL B O 1
ATOM 6043 N N . LYS B 1 229 ? 6.719 2.855 -21.203 1 91.44 229 LYS B N 1
ATOM 6044 C CA . LYS B 1 229 ? 5.844 3.924 -21.672 1 91.44 229 LYS B CA 1
ATOM 6045 C C . LYS B 1 229 ? 6.555 4.809 -22.688 1 91.44 229 LYS B C 1
ATOM 6047 O O . LYS B 1 229 ? 7.645 5.32 -22.422 1 91.44 229 LYS B O 1
ATOM 6052 N N . GLY B 1 230 ? 5.949 4.93 -23.875 1 88.06 230 GLY B N 1
ATOM 6053 C CA . GLY B 1 230 ? 6.527 5.781 -24.891 1 88.06 230 GLY B CA 1
ATOM 6054 C C . GLY B 1 230 ? 5.836 5.645 -26.234 1 88.06 230 GLY B C 1
ATOM 6055 O O . GLY B 1 230 ? 5.102 4.684 -26.469 1 88.06 230 GLY B O 1
ATOM 6056 N N . LYS B 1 231 ? 6.105 6.621 -27.047 1 85.94 231 LYS B N 1
ATOM 6057 C CA . LYS B 1 231 ? 5.473 6.645 -28.359 1 85.94 231 LYS B CA 1
ATOM 6058 C C . LYS B 1 231 ? 6.445 6.176 -29.453 1 85.94 231 LYS B C 1
ATOM 6060 O O . LYS B 1 231 ? 6.02 5.723 -30.516 1 85.94 231 LYS B O 1
ATOM 6065 N N . THR B 1 232 ? 7.719 6.32 -29.109 1 84.88 232 THR B N 1
ATOM 6066 C CA . THR B 1 232 ? 8.719 5.988 -30.109 1 84.88 232 THR B CA 1
ATOM 6067 C C . THR B 1 232 ? 9.828 5.133 -29.516 1 84.88 232 THR B C 1
ATOM 6069 O O . THR B 1 232 ? 9.875 4.938 -28.297 1 84.88 232 THR B O 1
ATOM 6072 N N . ASN B 1 233 ? 10.641 4.668 -30.391 1 85.06 233 ASN B N 1
ATOM 6073 C CA . ASN B 1 233 ? 11.758 3.814 -30 1 85.06 233 ASN B CA 1
ATOM 6074 C C . ASN B 1 233 ? 12.758 4.57 -29.125 1 85.06 233 ASN B C 1
ATOM 6076 O O . ASN B 1 233 ? 13.578 3.957 -28.438 1 85.06 233 ASN B O 1
ATOM 6080 N N . ARG B 1 234 ? 12.641 5.832 -29.125 1 82.69 234 ARG B N 1
ATOM 6081 C CA . ARG B 1 234 ? 13.539 6.664 -28.328 1 82.69 234 ARG B CA 1
ATOM 6082 C C . ARG B 1 234 ? 13.336 6.41 -26.844 1 82.69 234 ARG B C 1
ATOM 6084 O O . ARG B 1 234 ? 14.266 6.57 -26.047 1 82.69 234 ARG B O 1
ATOM 6091 N N . SER B 1 235 ? 12.141 5.977 -26.547 1 86 235 SER B N 1
ATOM 6092 C CA . SER B 1 235 ? 11.828 5.73 -25.141 1 86 235 SER B CA 1
ATOM 6093 C C . SER B 1 235 ? 12.633 4.559 -24.594 1 86 235 SER B C 1
ATOM 6095 O O . SER B 1 235 ? 12.922 4.5 -23.391 1 86 235 SER B O 1
ATOM 6097 N N . ILE B 1 236 ? 13.039 3.697 -25.5 1 88.5 236 ILE B N 1
ATOM 6098 C CA . ILE B 1 236 ? 13.789 2.518 -25.094 1 88.5 236 ILE B CA 1
ATOM 6099 C C . ILE B 1 236 ? 15.273 2.859 -24.984 1 88.5 236 ILE B C 1
ATOM 6101 O O . ILE B 1 236 ? 15.984 2.32 -24.125 1 88.5 236 ILE B O 1
ATOM 6105 N N . HIS B 1 237 ? 15.758 3.791 -25.75 1 84.12 237 HIS B N 1
ATOM 6106 C CA . HIS B 1 237 ? 17.172 4.129 -25.812 1 84.12 237 HIS B CA 1
ATOM 6107 C C . HIS B 1 237 ? 17.641 4.785 -24.516 1 84.12 237 HIS B C 1
ATOM 6109 O O . HIS B 1 237 ? 18.844 4.809 -24.234 1 84.12 237 HIS B O 1
ATOM 6115 N N . SER B 1 238 ? 16.75 5.262 -23.781 1 84.75 238 SER B N 1
ATOM 6116 C CA . SER B 1 238 ? 17.109 5.926 -22.531 1 84.75 238 SER B CA 1
ATOM 6117 C C . SER B 1 238 ? 17.422 4.91 -21.422 1 84.75 238 SER B C 1
ATOM 6119 O O . SER B 1 238 ? 17.984 5.262 -20.391 1 84.75 238 SER B O 1
ATOM 6121 N N . PHE B 1 239 ? 17.109 3.682 -21.781 1 88.44 239 PHE B N 1
ATOM 6122 C CA . PHE B 1 239 ? 17.328 2.639 -20.781 1 88.44 239 PHE B CA 1
ATOM 6123 C C . PHE B 1 239 ? 18.688 1.98 -20.984 1 88.44 239 PHE B C 1
ATOM 6125 O O . PHE B 1 239 ? 19.141 1.817 -22.125 1 88.44 239 PHE B O 1
ATOM 6132 N N . ALA B 1 240 ? 19.375 1.622 -19.844 1 86.19 240 ALA B N 1
ATOM 6133 C CA . ALA B 1 240 ? 20.578 0.799 -19.922 1 86.19 240 ALA B CA 1
ATOM 6134 C C . ALA B 1 240 ? 20.234 -0.665 -20.172 1 86.19 240 ALA B C 1
ATOM 6136 O O . ALA B 1 240 ? 20.422 -1.515 -19.297 1 86.19 240 ALA B O 1
ATOM 6137 N N . ILE B 1 241 ? 19.906 -0.946 -21.344 1 88.94 241 ILE B N 1
ATOM 6138 C CA . ILE B 1 241 ? 19.312 -2.225 -21.719 1 88.94 241 ILE B CA 1
ATOM 6139 C C . ILE B 1 241 ? 20.344 -3.342 -21.547 1 88.94 241 ILE B C 1
ATOM 6141 O O . ILE B 1 241 ? 19.984 -4.5 -21.328 1 88.94 241 ILE B O 1
ATOM 6145 N N . GLN B 1 242 ? 21.609 -3.043 -21.578 1 90.06 242 GLN B N 1
ATOM 6146 C CA . GLN B 1 242 ? 22.656 -4.043 -21.453 1 90.06 242 GLN B CA 1
ATOM 6147 C C . GLN B 1 242 ? 22.703 -4.645 -20.047 1 90.06 242 GLN B C 1
ATOM 6149 O O . GLN B 1 242 ? 23.203 -5.754 -19.859 1 90.06 242 GLN B O 1
ATOM 6154 N N . ASP B 1 243 ? 22.172 -3.918 -19.125 1 93.62 243 ASP B N 1
ATOM 6155 C CA . ASP B 1 243 ? 22.219 -4.363 -17.734 1 93.62 243 ASP B CA 1
ATOM 6156 C C . ASP B 1 243 ? 21.016 -5.242 -17.391 1 93.62 243 ASP B C 1
ATOM 6158 O O . ASP B 1 243 ? 20.891 -5.746 -16.281 1 93.62 243 ASP B O 1
ATOM 6162 N N . SER B 1 244 ? 20.156 -5.461 -18.391 1 95.25 244 SER B N 1
ATOM 6163 C CA . SER B 1 244 ? 18.984 -6.301 -18.188 1 95.25 244 SER B CA 1
ATOM 6164 C C . SER B 1 244 ? 19.328 -7.781 -18.281 1 95.25 244 SER B C 1
ATOM 6166 O O . SER B 1 244 ? 20.438 -8.133 -18.688 1 95.25 244 SER B O 1
ATOM 6168 N N . PRO B 1 245 ? 18.438 -8.625 -17.781 1 95.69 245 PRO B N 1
ATOM 6169 C CA . PRO B 1 245 ? 18.688 -10.055 -17.984 1 95.69 245 PRO B CA 1
ATOM 6170 C C . PRO B 1 245 ? 18.984 -10.398 -19.438 1 95.69 245 PRO B C 1
ATOM 6172 O O . PRO B 1 245 ? 18.406 -9.805 -20.359 1 95.69 245 PRO B O 1
ATOM 6175 N N . GLU B 1 246 ? 19.844 -11.359 -19.594 1 94.38 246 GLU B N 1
ATOM 6176 C CA . GLU B 1 246 ? 20.25 -11.766 -20.938 1 94.38 246 GLU B CA 1
ATOM 6177 C C . GLU B 1 246 ? 19.047 -12.195 -21.766 1 94.38 246 GLU B C 1
ATOM 6179 O O . GLU B 1 246 ? 18.172 -12.922 -21.297 1 94.38 246 GLU B O 1
ATOM 6184 N N . GLY B 1 247 ? 18.953 -11.641 -22.969 1 94.62 247 GLY B N 1
ATOM 6185 C CA . GLY B 1 247 ? 17.906 -12.031 -23.906 1 94.62 247 GLY B CA 1
ATOM 6186 C C . GLY B 1 247 ? 16.641 -11.203 -23.75 1 94.62 247 GLY B C 1
ATOM 6187 O O . GLY B 1 247 ? 15.648 -11.438 -24.453 1 94.62 247 GLY B O 1
ATOM 6188 N N . THR B 1 248 ? 16.688 -10.18 -22.906 1 96.44 248 THR B N 1
ATOM 6189 C CA . THR B 1 248 ? 15.508 -9.344 -22.672 1 96.44 248 THR B CA 1
ATOM 6190 C C . THR B 1 248 ? 15.102 -8.617 -23.953 1 96.44 248 THR B C 1
ATOM 6192 O O . THR B 1 248 ? 15.953 -8.062 -24.656 1 96.44 248 THR B O 1
ATOM 6195 N N . ILE B 1 249 ? 13.82 -8.68 -24.25 1 96.12 249 ILE B N 1
ATOM 6196 C CA . ILE B 1 249 ? 13.273 -7.93 -25.375 1 96.12 249 ILE B CA 1
ATOM 6197 C C . ILE B 1 249 ? 12.516 -6.707 -24.859 1 96.12 249 ILE B C 1
ATOM 6199 O O . ILE B 1 249 ? 11.75 -6.805 -23.891 1 96.12 249 ILE B O 1
ATOM 6203 N N . TRP B 1 250 ? 12.773 -5.57 -25.469 1 95.38 250 TRP B N 1
ATOM 6204 C CA . TRP B 1 250 ? 12.156 -4.316 -25.031 1 95.38 250 TRP B CA 1
ATOM 6205 C C . TRP B 1 250 ? 11.141 -3.824 -26.062 1 95.38 250 TRP B C 1
ATOM 6207 O O . TRP B 1 250 ? 11.375 -3.914 -27.266 1 95.38 250 TRP B O 1
ATOM 6217 N N . ALA B 1 251 ? 10.016 -3.447 -25.594 1 94.88 251 ALA B N 1
ATOM 6218 C CA . ALA B 1 251 ? 8.969 -2.848 -26.406 1 94.88 251 ALA B CA 1
ATOM 6219 C C . ALA B 1 251 ? 8.438 -1.565 -25.781 1 94.88 251 ALA B C 1
ATOM 6221 O O . ALA B 1 251 ? 8.789 -1.24 -24.641 1 94.88 251 ALA B O 1
ATOM 6222 N N . TYR B 1 252 ? 7.75 -0.724 -26.578 1 92.81 252 TYR B N 1
ATOM 6223 C CA . TYR B 1 252 ? 7.172 0.511 -26.062 1 92.81 252 TYR B CA 1
ATOM 6224 C C . TYR B 1 252 ? 5.69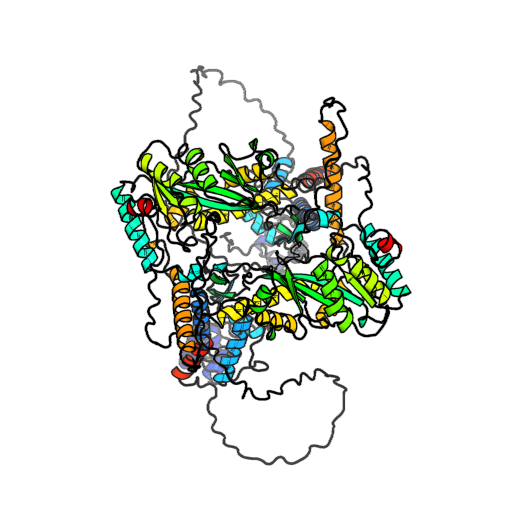9 0.63 -26.438 1 92.81 252 TYR B C 1
ATOM 6226 O O . TYR B 1 252 ? 5.273 0.083 -27.453 1 92.81 252 TYR B O 1
ATOM 6234 N N . GLN B 1 253 ? 4.965 1.171 -25.625 1 90.88 253 GLN B N 1
ATOM 6235 C CA . GLN B 1 253 ? 3.551 1.476 -25.812 1 90.88 253 GLN B CA 1
ATOM 6236 C C . GLN B 1 253 ? 3.172 2.781 -25.109 1 90.88 253 GLN B C 1
ATOM 6238 O O . GLN B 1 253 ? 3.748 3.133 -24.078 1 90.88 253 GLN B O 1
ATOM 6243 N N . GLU B 1 254 ? 2.254 3.482 -25.609 1 87.62 254 GLU B N 1
ATOM 6244 C CA . GLU B 1 254 ? 1.907 4.828 -25.172 1 87.62 254 GLU B CA 1
ATOM 6245 C C . GLU B 1 254 ? 1.601 4.855 -23.672 1 87.62 254 GLU B C 1
ATOM 6247 O O . GLU B 1 254 ? 1.99 5.793 -22.969 1 87.62 254 GLU B O 1
ATOM 6252 N N . ASN B 1 255 ? 0.962 3.859 -23.172 1 83.88 255 ASN B N 1
ATOM 6253 C CA . ASN B 1 255 ? 0.597 3.848 -21.766 1 83.88 255 ASN B CA 1
ATOM 6254 C C . ASN B 1 255 ? 1.416 2.824 -20.984 1 83.88 255 ASN B C 1
ATOM 6256 O O . ASN B 1 255 ? 1.219 2.654 -19.781 1 83.88 255 ASN B O 1
ATOM 6260 N N . GLY B 1 256 ? 2.336 2.154 -21.688 1 86.38 256 GLY B N 1
ATOM 6261 C CA . GLY B 1 256 ? 3.215 1.195 -21.047 1 86.38 256 GLY B CA 1
ATOM 6262 C C . GLY B 1 256 ? 2.537 -0.129 -20.75 1 86.38 256 GLY B C 1
ATOM 6263 O O . GLY B 1 256 ? 3.029 -0.916 -19.938 1 86.38 256 GLY B O 1
ATOM 6264 N N . TRP B 1 257 ? 1.325 -0.379 -21.328 1 83.94 257 TRP B N 1
ATOM 6265 C CA . TRP B 1 257 ? 0.562 -1.603 -21.109 1 83.94 257 TRP B CA 1
ATOM 6266 C C . TRP B 1 257 ? 0.703 -2.559 -22.281 1 83.94 257 TRP B C 1
ATOM 6268 O O . TRP B 1 257 ? 1.094 -2.148 -23.375 1 83.94 257 TRP B O 1
ATOM 6278 N N . MET B 1 258 ? 0.306 -3.732 -22.062 1 88.44 258 MET B N 1
ATOM 6279 C CA . MET B 1 258 ? 0.272 -4.727 -23.125 1 88.44 258 MET B CA 1
ATOM 6280 C C . MET B 1 258 ? -0.834 -4.41 -24.125 1 88.44 258 MET B C 1
ATOM 6282 O O . MET B 1 258 ? -1.894 -3.904 -23.75 1 88.44 258 MET B O 1
ATOM 6286 N N . ASN B 1 259 ? -0.573 -4.633 -25.312 1 88.5 259 ASN B N 1
ATOM 6287 C CA . ASN B 1 259 ? -1.594 -4.574 -26.359 1 88.5 259 ASN B CA 1
ATOM 6288 C C . ASN B 1 259 ? -1.449 -5.723 -27.344 1 88.5 259 ASN B C 1
ATOM 6290 O O . ASN B 1 259 ? -0.595 -6.594 -27.172 1 88.5 259 ASN B O 1
ATOM 6294 N N . ASP B 1 260 ? -2.281 -5.777 -28.297 1 88.75 260 ASP B N 1
ATOM 6295 C CA . ASP B 1 260 ? -2.344 -6.891 -29.234 1 88.75 260 ASP B CA 1
ATOM 6296 C C . ASP B 1 260 ? -1.028 -7.043 -30 1 88.75 260 ASP B C 1
ATOM 6298 O O . ASP B 1 260 ? -0.501 -8.148 -30.125 1 88.75 260 ASP B O 1
ATOM 6302 N N . ASP B 1 261 ? -0.485 -5.941 -30.406 1 91.19 261 ASP B N 1
ATOM 6303 C CA . ASP B 1 261 ? 0.75 -5.969 -31.188 1 91.19 261 ASP B CA 1
ATOM 6304 C C . ASP B 1 261 ? 1.913 -6.5 -30.359 1 91.19 261 ASP B C 1
ATOM 6306 O O . ASP B 1 261 ? 2.746 -7.258 -30.859 1 91.19 261 ASP B O 1
ATOM 6310 N N . ILE B 1 262 ? 1.928 -6.105 -29.156 1 93.38 262 ILE B N 1
ATOM 6311 C CA . ILE B 1 262 ? 3.004 -6.523 -28.266 1 93.38 262 ILE B CA 1
ATOM 6312 C C . ILE B 1 262 ? 2.863 -8.016 -27.953 1 93.38 262 ILE B C 1
ATOM 6314 O O . ILE B 1 262 ? 3.863 -8.727 -27.828 1 93.38 262 ILE B O 1
ATOM 6318 N N . GLY B 1 263 ? 1.633 -8.461 -27.859 1 93.75 263 GLY B N 1
ATOM 6319 C CA . GLY B 1 263 ? 1.412 -9.891 -27.656 1 93.75 263 GLY B CA 1
ATOM 6320 C C . GLY B 1 263 ? 1.988 -10.734 -28.781 1 93.75 263 GLY B C 1
ATOM 6321 O O . GLY B 1 263 ? 2.645 -11.75 -28.531 1 93.75 263 GLY B O 1
ATOM 6322 N N . VAL B 1 264 ? 1.748 -10.32 -29.984 1 94.94 264 VAL B N 1
ATOM 6323 C CA . VAL B 1 264 ? 2.266 -11.031 -31.156 1 94.94 264 VAL B CA 1
ATOM 6324 C C . VAL B 1 264 ? 3.793 -10.977 -31.156 1 94.94 264 VAL B C 1
ATOM 6326 O O . VAL B 1 264 ? 4.457 -11.984 -31.422 1 94.94 264 VAL B O 1
ATOM 6329 N N . GLN B 1 265 ? 4.312 -9.805 -30.875 1 95.06 265 GLN B N 1
ATOM 6330 C CA . GLN B 1 265 ? 5.758 -9.633 -30.828 1 95.06 265 GLN B CA 1
ATOM 6331 C C . GLN B 1 265 ? 6.395 -10.555 -29.797 1 95.06 265 GLN B C 1
ATOM 6333 O O . GLN B 1 265 ? 7.426 -11.172 -30.062 1 95.06 265 GLN B O 1
ATOM 6338 N N . TRP B 1 266 ? 5.844 -10.57 -28.656 1 96.06 266 TRP B N 1
ATOM 6339 C CA . TRP B 1 266 ? 6.359 -11.43 -27.594 1 96.06 266 TRP B CA 1
ATOM 6340 C C . TRP B 1 266 ? 6.383 -12.891 -28.031 1 96.06 266 TRP B C 1
ATOM 6342 O O . TRP B 1 266 ? 7.375 -13.594 -27.844 1 96.06 266 TRP B O 1
ATOM 6352 N N . PHE B 1 267 ? 5.273 -13.367 -28.625 1 96.81 267 PHE B N 1
ATOM 6353 C CA . PHE B 1 267 ? 5.16 -14.758 -29.047 1 96.81 267 PHE B CA 1
ATOM 6354 C C . PHE B 1 267 ? 6.219 -15.102 -30.094 1 96.81 267 PHE B C 1
ATOM 6356 O O . PHE B 1 267 ? 6.867 -16.141 -30 1 96.81 267 PHE B O 1
ATOM 6363 N N . GLN B 1 268 ? 6.449 -14.188 -31 1 96.19 268 GLN B N 1
ATOM 6364 C CA . GLN B 1 268 ? 7.359 -14.406 -32.125 1 96.19 268 GLN B CA 1
ATOM 6365 C C . GLN B 1 268 ? 8.812 -14.289 -31.672 1 96.19 268 GLN B C 1
ATOM 6367 O O . GLN B 1 268 ? 9.672 -15.055 -32.125 1 96.19 268 GLN B O 1
ATOM 6372 N N . GLN B 1 269 ? 9.086 -13.375 -30.812 1 96.44 269 GLN B N 1
ATOM 6373 C CA . GLN B 1 269 ? 10.477 -13.016 -30.562 1 96.44 269 GLN B CA 1
ATOM 6374 C C . GLN B 1 269 ? 10.969 -13.625 -29.25 1 96.44 269 GLN B C 1
ATOM 6376 O O . GLN B 1 269 ? 12.18 -13.734 -29.031 1 96.44 269 GLN B O 1
ATOM 6381 N N . VAL B 1 270 ? 10.094 -13.938 -28.391 1 97 270 VAL B N 1
ATOM 6382 C CA . VAL B 1 270 ? 10.531 -14.484 -27.109 1 97 270 VAL B CA 1
ATOM 6383 C C . VAL B 1 270 ? 10.109 -15.945 -27 1 97 270 VAL B C 1
ATOM 6385 O O . VAL B 1 270 ? 10.953 -16.828 -26.875 1 97 270 VAL B O 1
ATOM 6388 N N . PHE B 1 271 ? 8.844 -16.297 -27.141 1 97.81 271 PHE B N 1
ATOM 6389 C CA . PHE B 1 271 ? 8.336 -17.625 -26.828 1 97.81 271 PHE B CA 1
ATOM 6390 C C . PHE B 1 271 ? 8.883 -18.656 -27.812 1 97.81 271 PHE B C 1
ATOM 6392 O O . PHE B 1 271 ? 9.5 -19.641 -27.406 1 97.81 271 PHE B O 1
ATOM 6399 N N . LEU B 1 272 ? 8.664 -18.438 -29.094 1 97.25 272 LEU B N 1
ATOM 6400 C CA . LEU B 1 272 ? 8.992 -19.438 -30.109 1 97.25 272 LEU B CA 1
ATOM 6401 C C . LEU B 1 272 ? 10.484 -19.734 -30.109 1 97.25 272 LEU B C 1
ATOM 6403 O O . LEU B 1 272 ? 10.898 -20.891 -30.141 1 97.25 272 LEU B O 1
ATOM 6407 N N . PRO B 1 273 ? 11.312 -18.672 -30.031 1 96.81 273 PRO B N 1
ATOM 6408 C CA . PRO B 1 273 ? 12.75 -18.953 -30.047 1 96.81 273 PRO B CA 1
ATOM 6409 C C . PRO B 1 273 ? 13.227 -19.672 -28.781 1 96.81 273 PRO B C 1
ATOM 6411 O O . PRO B 1 273 ? 14.258 -20.344 -28.797 1 96.81 273 PRO B O 1
ATOM 6414 N N . ASN B 1 274 ? 12.484 -19.562 -27.656 1 96.75 274 ASN B N 1
ATOM 6415 C CA . ASN B 1 274 ? 13.016 -20.047 -26.391 1 96.75 274 ASN B CA 1
ATOM 6416 C C . ASN B 1 274 ? 12.273 -21.281 -25.891 1 96.75 274 ASN B C 1
ATOM 6418 O O . ASN B 1 274 ? 12.656 -21.891 -24.906 1 96.75 274 ASN B O 1
ATOM 6422 N N . CYS B 1 275 ? 11.227 -21.781 -26.562 1 96.69 275 CYS B N 1
ATOM 6423 C CA . CYS B 1 275 ? 10.414 -22.875 -26.047 1 96.69 275 CYS B CA 1
ATOM 6424 C C . CYS B 1 275 ? 11.008 -24.219 -26.438 1 96.69 275 CYS B C 1
ATOM 6426 O O . CYS B 1 275 ? 10.508 -25.266 -26.031 1 96.69 275 CYS B O 1
ATOM 6428 N N . GLY B 1 276 ? 12.062 -24.219 -27.203 1 93.94 276 GLY B N 1
ATOM 6429 C CA . GLY B 1 276 ? 12.664 -25.469 -27.641 1 93.94 276 GLY B CA 1
ATOM 6430 C C . GLY B 1 276 ? 12.023 -26.016 -28.906 1 93.94 276 GLY B C 1
ATOM 6431 O O . GLY B 1 276 ? 11.062 -25.453 -29.422 1 93.94 276 GLY B O 1
ATOM 6432 N N . ASP B 1 277 ? 12.445 -27.203 -29.328 1 93.88 277 ASP B N 1
ATOM 6433 C CA . ASP B 1 277 ? 12.023 -27.75 -30.609 1 93.88 277 ASP B CA 1
ATOM 6434 C C . ASP B 1 277 ? 10.992 -28.859 -30.422 1 93.88 277 ASP B C 1
ATOM 6436 O O . ASP B 1 277 ? 10.312 -29.25 -31.375 1 93.88 277 ASP B O 1
ATOM 6440 N N . SER B 1 278 ? 10.844 -29.281 -29.203 1 96 278 SER B N 1
ATOM 6441 C CA . SER B 1 278 ? 9.891 -30.359 -28.953 1 96 278 SER B CA 1
ATOM 6442 C C . SER B 1 278 ? 8.453 -29.875 -29.188 1 96 278 SER B C 1
ATOM 6444 O O . SER B 1 278 ? 8.109 -28.75 -28.844 1 96 278 SER B O 1
ATOM 6446 N N . ARG B 1 279 ? 7.707 -30.703 -29.844 1 96.25 279 ARG B N 1
ATOM 6447 C CA . ARG B 1 279 ? 6.289 -30.453 -30.094 1 96.25 279 ARG B CA 1
ATOM 6448 C C . ARG B 1 279 ? 5.453 -31.672 -29.734 1 96.25 279 ARG B C 1
ATOM 6450 O O . ARG B 1 279 ? 5.926 -32.812 -29.859 1 96.25 279 ARG B O 1
ATOM 6457 N N . PRO B 1 280 ? 4.242 -31.531 -29.266 1 97.06 280 PRO B N 1
ATOM 6458 C CA . PRO B 1 280 ? 3.5 -30.281 -29.078 1 97.06 280 PRO B CA 1
ATOM 6459 C C . PRO B 1 280 ? 3.877 -29.562 -27.781 1 97.06 280 PRO B C 1
ATOM 6461 O O . PRO B 1 280 ? 4.512 -30.156 -26.906 1 97.06 280 PRO B O 1
ATOM 6464 N N . GLN B 1 281 ? 3.545 -28.234 -27.688 1 97.44 281 GLN B N 1
ATOM 6465 C CA . GLN B 1 281 ? 3.719 -27.406 -26.5 1 97.44 281 GLN B CA 1
ATOM 6466 C C . GLN B 1 281 ? 2.377 -26.891 -26 1 97.44 281 GLN B C 1
ATOM 6468 O O . GLN B 1 281 ? 1.431 -26.734 -26.766 1 97.44 281 GLN B O 1
ATOM 6473 N N . LEU B 1 282 ? 2.311 -26.719 -24.734 1 98.06 282 LEU B N 1
ATOM 6474 C CA . LEU B 1 282 ? 1.122 -26.125 -24.125 1 98.06 282 LEU B CA 1
ATOM 6475 C C . LEU B 1 282 ? 1.46 -24.812 -23.438 1 98.06 282 LEU B C 1
ATOM 6477 O O . LEU B 1 282 ? 2.354 -24.766 -22.578 1 98.06 282 LEU B O 1
ATOM 6481 N N . LEU B 1 283 ? 0.836 -23.75 -23.859 1 97.75 283 LEU B N 1
ATOM 6482 C CA . LEU B 1 283 ? 0.986 -22.422 -23.266 1 97.75 283 LEU B CA 1
ATOM 6483 C C . LEU B 1 283 ? -0.293 -22 -22.547 1 97.75 283 LEU B C 1
ATOM 6485 O O . LEU B 1 283 ? -1.353 -21.906 -23.172 1 97.75 283 LEU B O 1
ATOM 6489 N N . ILE B 1 284 ? -0.152 -21.812 -21.234 1 97.38 284 ILE B N 1
ATOM 6490 C CA . ILE B 1 284 ? -1.293 -21.406 -20.422 1 97.38 284 ILE B CA 1
ATOM 6491 C C . ILE B 1 284 ? -1.164 -19.938 -20.031 1 97.38 284 ILE B C 1
ATOM 6493 O O . ILE B 1 284 ? -0.127 -19.516 -19.516 1 97.38 284 ILE B O 1
ATOM 6497 N N . LEU B 1 285 ? -2.131 -19.141 -20.219 1 94.44 285 LEU B N 1
ATOM 6498 C CA . LEU B 1 285 ? -2.109 -17.719 -19.891 1 94.44 285 LEU B CA 1
ATOM 6499 C C . LEU B 1 285 ? -3.482 -17.234 -19.422 1 94.44 285 LEU B C 1
ATOM 6501 O O . LEU B 1 285 ? -4.43 -18.031 -19.375 1 94.44 285 LEU B O 1
ATOM 6505 N N . ASP B 1 286 ? -3.566 -16 -18.922 1 88.94 286 ASP B N 1
ATOM 6506 C CA . ASP B 1 286 ? -4.859 -15.469 -18.5 1 88.94 286 ASP B CA 1
ATOM 6507 C C . ASP B 1 286 ? -5.691 -15.047 -19.703 1 88.94 286 ASP B C 1
ATOM 6509 O O . ASP B 1 286 ? -5.23 -15.133 -20.844 1 88.94 286 ASP B O 1
ATOM 6513 N N . SER B 1 287 ? -6.961 -14.672 -19.562 1 80.62 287 SER B N 1
ATOM 6514 C CA . SER B 1 287 ? -7.891 -14.383 -20.656 1 80.62 287 SER B CA 1
ATOM 6515 C C . SER B 1 287 ? -7.836 -12.906 -21.031 1 80.62 287 SER B C 1
ATOM 6517 O O . SER B 1 287 ? -8.859 -12.312 -21.375 1 80.62 287 SER B O 1
ATOM 6519 N N . HIS B 1 288 ? -6.672 -12.312 -21 1 80.12 288 HIS B N 1
ATOM 6520 C CA . HIS B 1 288 ? -6.512 -10.938 -21.453 1 80.12 288 HIS B CA 1
ATOM 6521 C C . HIS B 1 288 ? -6.582 -10.844 -22.969 1 80.12 288 HIS B C 1
ATOM 6523 O O . HIS B 1 288 ? -6.094 -11.734 -23.672 1 80.12 288 HIS B O 1
ATOM 6529 N N . HIS B 1 289 ? -7.082 -9.875 -23.438 1 77.56 289 HIS B N 1
ATOM 6530 C CA . HIS B 1 289 ? -7.336 -9.734 -24.859 1 77.56 289 HIS B CA 1
ATOM 6531 C C . HIS B 1 289 ? -6.039 -9.758 -25.672 1 77.56 289 HIS B C 1
ATOM 6533 O O . HIS B 1 289 ? -6.004 -10.266 -26.781 1 77.56 289 HIS B O 1
ATOM 6539 N N . SER B 1 290 ? -4.949 -9.273 -25.125 1 78.94 290 SER B N 1
ATOM 6540 C CA . SER B 1 290 ? -3.662 -9.242 -25.812 1 78.94 290 SER B CA 1
ATOM 6541 C C . SER B 1 290 ? -3.154 -10.648 -26.094 1 78.94 290 SER B C 1
ATOM 6543 O O . SER B 1 290 ? -2.25 -10.828 -26.906 1 78.94 290 SER B O 1
ATOM 6545 N N . HIS B 1 291 ? -3.732 -11.586 -25.5 1 82.75 291 HIS B N 1
ATOM 6546 C CA . HIS B 1 291 ? -3.295 -12.969 -25.656 1 82.75 291 HIS B CA 1
ATOM 6547 C C . HIS B 1 291 ? -4.176 -13.711 -26.656 1 82.75 291 HIS B C 1
ATOM 6549 O O . HIS B 1 291 ? -3.869 -14.844 -27.031 1 82.75 291 HIS B O 1
ATOM 6555 N N . GLU B 1 292 ? -5.223 -13.062 -27.016 1 81.62 292 GLU B N 1
ATOM 6556 C CA . GLU B 1 292 ? -6.215 -13.742 -27.844 1 81.62 292 GLU B CA 1
ATOM 6557 C C . GLU B 1 292 ? -6.234 -13.18 -29.266 1 81.62 292 GLU B C 1
ATOM 6559 O O . GLU B 1 292 ? -7.246 -13.266 -29.953 1 81.62 292 GLU B O 1
ATOM 6564 N N . VAL B 1 293 ? -5.137 -12.688 -29.641 1 87 293 VAL B N 1
ATOM 6565 C CA . VAL B 1 293 ? -5.035 -12.094 -30.969 1 87 293 VAL B CA 1
ATOM 6566 C C . VAL B 1 293 ? -4.992 -13.203 -32.031 1 87 293 VAL B C 1
ATOM 6568 O O . VAL B 1 293 ? -4.27 -14.188 -31.875 1 87 293 VAL B O 1
ATOM 6571 N N . LEU B 1 294 ? -5.734 -13.039 -33.094 1 89.12 294 LEU B N 1
ATOM 6572 C CA . LEU B 1 294 ? -5.883 -14.062 -34.125 1 89.12 294 LEU B CA 1
ATOM 6573 C C . LEU B 1 294 ? -4.535 -14.414 -34.75 1 89.12 294 LEU B C 1
ATOM 6575 O O . LEU B 1 294 ? -4.227 -15.594 -34.938 1 89.12 294 LEU B O 1
ATOM 6579 N N . GLU B 1 295 ? -3.805 -13.398 -35.062 1 90.12 295 GLU B N 1
ATOM 6580 C CA . GLU B 1 295 ? -2.498 -13.617 -35.688 1 90.12 295 GLU B CA 1
ATOM 6581 C C . GLU B 1 295 ? -1.622 -14.508 -34.781 1 90.12 295 GLU B C 1
ATOM 6583 O O . GLU B 1 295 ? -0.943 -15.406 -35.281 1 90.12 295 GLU B O 1
ATOM 6588 N N . LEU B 1 296 ? -1.641 -14.273 -33.562 1 92.19 296 LEU B N 1
ATOM 6589 C CA . LEU B 1 296 ? -0.873 -15.055 -32.594 1 92.19 296 LEU B CA 1
ATOM 6590 C C . LEU B 1 296 ? -1.379 -16.5 -32.531 1 92.19 296 LEU B C 1
ATOM 6592 O O . LEU B 1 296 ? -0.585 -17.438 -32.531 1 92.19 296 LEU B O 1
ATOM 6596 N N . LEU B 1 297 ? -2.629 -16.688 -32.531 1 92.62 297 LEU B N 1
ATOM 6597 C CA . LEU B 1 297 ? -3.236 -18 -32.375 1 92.62 297 LEU B CA 1
ATOM 6598 C C . LEU B 1 297 ? -3.004 -18.844 -33.625 1 92.62 297 LEU B C 1
ATOM 6600 O O . LEU B 1 297 ? -2.797 -20.062 -33.531 1 92.62 297 LEU B O 1
ATOM 6604 N N . GLU B 1 298 ? -3.096 -18.25 -34.75 1 92.81 298 GLU B N 1
ATOM 6605 C CA . GLU B 1 298 ? -2.811 -18.969 -36 1 92.81 298 GLU B CA 1
ATOM 6606 C C . GLU B 1 298 ? -1.359 -19.438 -36.062 1 92.81 298 GLU B C 1
ATOM 6608 O O . GLU B 1 298 ? -1.082 -20.562 -36.438 1 92.81 298 GLU B O 1
ATOM 6613 N N . MET B 1 299 ? -0.517 -18.562 -35.719 1 93.94 299 MET B N 1
ATOM 6614 C CA . MET B 1 299 ? 0.897 -18.906 -35.625 1 93.94 299 MET B CA 1
ATOM 6615 C C . MET B 1 299 ? 1.127 -20.047 -34.656 1 93.94 299 MET B C 1
ATOM 6617 O O . MET B 1 299 ? 1.931 -20.953 -34.906 1 93.94 299 MET B O 1
ATOM 6621 N N . ALA B 1 300 ? 0.483 -19.969 -33.531 1 95.12 300 ALA B N 1
ATOM 6622 C CA . ALA B 1 300 ? 0.586 -21.016 -32.531 1 95.12 300 ALA B CA 1
ATOM 6623 C C . ALA B 1 300 ? 0.134 -22.359 -33.062 1 95.12 300 ALA B C 1
ATOM 6625 O O . ALA B 1 300 ? 0.798 -23.375 -32.875 1 95.12 300 ALA B O 1
ATOM 6626 N N . LYS B 1 301 ? -0.958 -22.359 -33.719 1 93.06 301 LYS B N 1
ATOM 6627 C CA . LYS B 1 301 ? -1.483 -23.578 -34.312 1 93.06 301 LYS B CA 1
ATOM 6628 C C . LYS B 1 301 ? -0.499 -24.172 -35.344 1 93.06 301 LYS B C 1
ATOM 6630 O O . LYS B 1 301 ? -0.253 -25.375 -35.344 1 93.06 301 LYS B O 1
ATOM 6635 N N . GLU B 1 302 ? 0.039 -23.312 -36.125 1 94.56 302 GLU B N 1
ATOM 6636 C CA . GLU B 1 302 ? 1.006 -23.75 -37.156 1 94.56 302 GLU B CA 1
ATOM 6637 C C . GLU B 1 302 ? 2.244 -24.359 -36.5 1 94.56 302 GLU B C 1
ATOM 6639 O O . GLU B 1 302 ? 2.838 -25.297 -37.031 1 94.56 302 GLU B O 1
ATOM 6644 N N . GLN B 1 303 ? 2.609 -23.859 -35.375 1 96.06 303 GLN B N 1
ATOM 6645 C CA . GLN B 1 303 ? 3.818 -24.312 -34.688 1 96.06 303 GLN B CA 1
ATOM 6646 C C . GLN B 1 303 ? 3.502 -25.391 -33.656 1 96.06 303 GLN B C 1
ATOM 6648 O O . GLN B 1 303 ? 4.348 -25.734 -32.844 1 96.06 303 GLN B O 1
ATOM 6653 N N . LEU B 1 304 ? 2.27 -25.859 -33.594 1 96.56 304 LEU B N 1
ATOM 6654 C CA . LEU B 1 304 ? 1.787 -26.922 -32.719 1 96.56 304 LEU B CA 1
ATOM 6655 C C . LEU B 1 304 ? 1.945 -26.516 -31.25 1 96.56 304 LEU B C 1
ATOM 6657 O O . LEU B 1 304 ? 2.469 -27.281 -30.438 1 96.56 304 LEU B O 1
ATOM 6661 N N . VAL B 1 305 ? 1.698 -25.297 -31.016 1 96.44 305 VAL B N 1
ATOM 6662 C CA . VAL B 1 305 ? 1.586 -24.766 -29.672 1 96.44 305 VAL B CA 1
ATOM 6663 C C . VAL B 1 305 ? 0.114 -24.609 -29.297 1 96.44 305 VAL B C 1
ATOM 6665 O O . VAL B 1 305 ? -0.617 -23.844 -29.938 1 96.44 305 VAL B O 1
ATOM 6668 N N . HIS B 1 306 ? -0.323 -25.344 -28.344 1 96 306 HIS B N 1
ATOM 6669 C CA . HIS B 1 306 ? -1.689 -25.219 -27.844 1 96 306 HIS B CA 1
ATOM 6670 C C . HIS B 1 306 ? -1.786 -24.156 -26.766 1 96 306 HIS B C 1
ATOM 6672 O O . HIS B 1 306 ? -1.046 -24.188 -25.781 1 96 306 HIS B O 1
ATOM 6678 N N . VAL B 1 307 ? -2.684 -23.172 -26.953 1 95.19 307 VAL B N 1
ATOM 6679 C CA . VAL B 1 307 ? -2.822 -22.047 -26.031 1 95.19 307 VAL B CA 1
ATOM 6680 C C . VAL B 1 307 ? -4.113 -22.188 -25.234 1 95.19 307 VAL B C 1
ATOM 6682 O O . VAL B 1 307 ? -5.207 -22.219 -25.812 1 95.19 307 VAL B O 1
ATOM 6685 N N . LEU B 1 308 ? -3.955 -22.297 -23.938 1 94.88 308 LEU B N 1
ATOM 6686 C CA . LEU B 1 308 ? -5.098 -22.438 -23.047 1 94.88 308 LEU B CA 1
ATOM 6687 C C . LEU B 1 308 ? -5.262 -21.188 -22.188 1 94.88 308 LEU B C 1
ATOM 6689 O O . LEU B 1 308 ? -4.324 -20.766 -21.5 1 94.88 308 LEU B O 1
ATOM 6693 N N . ALA B 1 309 ? -6.418 -20.594 -22.25 1 93.81 309 ALA B N 1
ATOM 6694 C CA . ALA B 1 309 ? -6.734 -19.438 -21.422 1 93.81 309 ALA B CA 1
ATOM 6695 C C . ALA B 1 309 ? -7.402 -19.859 -20.125 1 93.81 309 ALA B C 1
ATOM 6697 O O . ALA B 1 309 ? -8.344 -20.656 -20.125 1 93.81 309 ALA B O 1
ATOM 6698 N N . LEU B 1 310 ? -6.891 -19.312 -19.031 1 94.25 310 LEU B N 1
ATOM 6699 C CA . LEU B 1 310 ? -7.484 -19.594 -17.734 1 94.25 310 LEU B CA 1
ATOM 6700 C C . LEU B 1 310 ? -8.875 -18.969 -17.625 1 94.25 310 LEU B C 1
ATOM 6702 O O . LEU B 1 310 ? -9.195 -18.016 -18.344 1 94.25 310 LEU B O 1
ATOM 6706 N N . PRO B 1 311 ? -9.711 -19.625 -16.781 1 91.38 311 PRO B N 1
ATOM 6707 C CA . PRO B 1 311 ? -10.992 -18.953 -16.531 1 91.38 311 PRO B CA 1
ATOM 6708 C C . PRO B 1 311 ? -10.82 -17.516 -16.062 1 91.38 311 PRO B C 1
ATOM 6710 O O . PRO B 1 311 ? -9.93 -17.219 -15.266 1 91.38 311 PRO B O 1
ATOM 6713 N N . PRO B 1 312 ? -11.672 -16.656 -16.609 1 87.62 312 PRO B N 1
ATOM 6714 C CA . PRO B 1 312 ? -11.539 -15.242 -16.234 1 87.62 312 PRO B CA 1
ATOM 6715 C C . PRO B 1 312 ? -11.703 -15.016 -14.727 1 87.62 312 PRO B C 1
ATOM 6717 O O . PRO B 1 312 ? -12.5 -15.703 -14.078 1 87.62 312 PRO B O 1
ATOM 6720 N N . HIS B 1 313 ? -11 -14.117 -14.203 1 85.19 313 HIS B N 1
ATOM 6721 C CA . HIS B 1 313 ? -11.117 -13.609 -12.844 1 85.19 313 HIS B CA 1
ATOM 6722 C C . HIS B 1 313 ? -10.789 -14.695 -11.82 1 85.19 313 HIS B C 1
ATOM 6724 O O . HIS B 1 313 ? -11.398 -14.742 -10.75 1 85.19 313 HIS B O 1
ATOM 6730 N N . THR B 1 314 ? -9.977 -15.641 -12.156 1 89.31 314 THR B N 1
ATOM 6731 C CA . THR B 1 314 ? -9.602 -16.703 -11.227 1 89.31 314 THR B CA 1
ATOM 6732 C C . THR B 1 314 ? -8.086 -16.75 -11.055 1 89.31 314 THR B C 1
ATOM 6734 O O . THR B 1 314 ? -7.543 -17.719 -10.531 1 89.31 314 THR B O 1
ATOM 6737 N N . THR B 1 315 ? -7.387 -15.75 -11.477 1 88.94 315 THR B N 1
ATOM 6738 C CA . THR B 1 315 ? -5.934 -15.773 -11.555 1 88.94 315 THR B CA 1
ATOM 6739 C C . THR B 1 315 ? -5.309 -15.789 -10.164 1 88.94 315 THR B C 1
ATOM 6741 O O . THR B 1 315 ? -4.172 -16.234 -9.992 1 88.94 315 THR B O 1
ATOM 6744 N N . HIS B 1 316 ? -6.02 -15.375 -9.188 1 86.06 316 HIS B N 1
ATOM 6745 C CA . HIS B 1 316 ? -5.469 -15.359 -7.84 1 86.06 316 HIS B CA 1
ATOM 6746 C C . HIS B 1 316 ? -5.305 -16.781 -7.297 1 86.06 316 HIS B C 1
ATOM 6748 O O . HIS B 1 316 ? -4.531 -17 -6.363 1 86.06 316 HIS B O 1
ATOM 6754 N N . MET B 1 317 ? -5.969 -17.75 -7.945 1 90.75 317 MET B N 1
ATOM 6755 C CA . MET B 1 317 ? -5.875 -19.125 -7.469 1 90.75 317 MET B CA 1
ATOM 6756 C C . MET B 1 317 ? -5.285 -20.031 -8.539 1 90.75 317 MET B C 1
ATOM 6758 O O . MET B 1 317 ? -4.609 -21.016 -8.227 1 90.75 317 MET B O 1
ATOM 6762 N N . LEU B 1 318 ? -5.539 -19.688 -9.781 1 95.12 318 LEU B N 1
ATOM 6763 C CA . LEU B 1 318 ? -5.242 -20.672 -10.82 1 95.12 318 LEU B CA 1
ATOM 6764 C C . LEU B 1 318 ? -4.027 -20.234 -11.633 1 95.12 318 LEU B C 1
ATOM 6766 O O . LEU B 1 318 ? -3.51 -21.016 -12.445 1 95.12 318 LEU B O 1
ATOM 6770 N N . GLN B 1 319 ? -3.508 -19.047 -11.477 1 96.12 319 GLN B N 1
ATOM 6771 C CA . GLN B 1 319 ? -2.355 -18.531 -12.211 1 96.12 319 GLN B CA 1
ATOM 6772 C C . GLN B 1 319 ? -1.062 -18.766 -11.43 1 96.12 319 GLN B C 1
ATOM 6774 O O . GLN B 1 319 ? -0.809 -18.094 -10.422 1 96.12 319 GLN B O 1
ATOM 6779 N N . PRO B 1 320 ? -0.239 -19.672 -11.938 1 97.69 320 PRO B N 1
ATOM 6780 C CA . PRO B 1 320 ? 0.989 -20.016 -11.219 1 97.69 320 PRO B CA 1
ATOM 6781 C C . PRO B 1 320 ? 1.831 -18.797 -10.859 1 97.69 320 PRO B C 1
ATOM 6783 O O . PRO B 1 320 ? 2.26 -18.656 -9.711 1 97.69 320 PRO B O 1
ATOM 6786 N N . LEU B 1 321 ? 2.074 -17.922 -11.82 1 97.94 321 LEU B N 1
ATOM 6787 C CA . LEU B 1 321 ? 2.934 -16.766 -11.594 1 97.94 321 LEU B CA 1
ATOM 6788 C C . LEU B 1 321 ? 2.326 -15.828 -10.547 1 97.94 321 LEU B C 1
ATOM 6790 O O . LEU B 1 321 ? 3.041 -15.297 -9.703 1 97.94 321 LEU B O 1
ATOM 6794 N N . ASP B 1 322 ? 1.053 -15.68 -10.5 1 93.38 322 ASP B N 1
ATOM 6795 C CA . ASP B 1 322 ? 0.375 -14.812 -9.539 1 93.38 322 ASP B CA 1
ATOM 6796 C C . ASP B 1 322 ? 0.345 -15.445 -8.148 1 93.38 322 ASP B C 1
ATOM 6798 O O . ASP B 1 322 ? 0.517 -14.758 -7.141 1 93.38 322 ASP B O 1
ATOM 6802 N N . ARG B 1 323 ? 0.114 -16.625 -8.141 1 93 323 ARG B N 1
ATOM 6803 C CA . ARG B 1 323 ? -0.132 -17.328 -6.875 1 93 323 ARG B CA 1
ATOM 6804 C C . ARG B 1 323 ? 1.161 -17.5 -6.086 1 93 323 ARG B C 1
ATOM 6806 O O . ARG B 1 323 ? 1.156 -17.422 -4.855 1 93 323 ARG B O 1
ATOM 6813 N N . VAL B 1 324 ? 2.248 -17.734 -6.77 1 95.81 324 VAL B N 1
ATOM 6814 C CA . VAL B 1 324 ? 3.41 -18.188 -6.012 1 95.81 324 VAL B CA 1
ATOM 6815 C C . VAL B 1 324 ? 4.621 -17.328 -6.355 1 95.81 324 VAL B C 1
ATOM 6817 O O . VAL B 1 324 ? 5.402 -16.953 -5.477 1 95.81 324 VAL B O 1
ATOM 6820 N N . VAL B 1 325 ? 4.801 -16.875 -7.516 1 97.38 325 VAL B N 1
ATOM 6821 C CA . VAL B 1 325 ? 6.094 -16.359 -7.973 1 97.38 325 VAL B CA 1
ATOM 6822 C C . VAL B 1 325 ? 6.145 -14.844 -7.805 1 97.38 325 VAL B C 1
ATOM 6824 O O . VAL B 1 325 ? 7.145 -14.305 -7.328 1 97.38 325 VAL B O 1
ATOM 6827 N N . PHE B 1 326 ? 5.121 -14.133 -8.164 1 96.69 326 PHE B N 1
ATOM 6828 C CA . PHE B 1 326 ? 5.184 -12.68 -8.273 1 96.69 326 PHE B CA 1
ATOM 6829 C C . PHE B 1 326 ? 5.324 -12.039 -6.902 1 96.69 326 PHE B C 1
ATOM 6831 O O . PHE B 1 326 ? 5.945 -10.984 -6.762 1 96.69 326 PHE B O 1
ATOM 6838 N N . LYS B 1 327 ? 4.766 -12.625 -5.867 1 92.81 327 LYS B N 1
ATOM 6839 C CA . LYS B 1 327 ? 4.926 -12.039 -4.539 1 92.81 327 LYS B CA 1
ATOM 6840 C C . LYS B 1 327 ? 6.391 -12.023 -4.113 1 92.81 327 LYS B C 1
ATOM 6842 O O . LYS B 1 327 ? 6.945 -10.969 -3.816 1 92.81 327 LYS B O 1
ATOM 6847 N N . PRO B 1 328 ? 7.031 -13.164 -4.117 1 95.44 328 PRO B N 1
ATOM 6848 C CA . PRO B 1 328 ? 8.461 -13.141 -3.809 1 95.44 328 PRO B CA 1
ATOM 6849 C C . PRO B 1 328 ? 9.258 -12.273 -4.777 1 95.44 328 PRO B C 1
ATOM 6851 O O . PRO B 1 328 ? 10.25 -11.648 -4.379 1 95.44 328 PRO B O 1
ATOM 6854 N N . PHE B 1 329 ? 8.891 -12.266 -6.02 1 96.69 329 PHE B N 1
ATOM 6855 C CA . PHE B 1 329 ? 9.562 -11.461 -7.035 1 96.69 329 PHE B CA 1
ATOM 6856 C C . PHE B 1 329 ? 9.5 -9.977 -6.684 1 96.69 329 PHE B C 1
ATOM 6858 O O . PHE B 1 329 ? 10.523 -9.289 -6.676 1 96.69 329 PHE B O 1
ATOM 6865 N N . LYS B 1 330 ? 8.352 -9.469 -6.344 1 95 330 LYS B N 1
ATOM 6866 C CA . LYS B 1 330 ? 8.164 -8.07 -5.992 1 95 330 LYS B CA 1
ATOM 6867 C C . LYS B 1 330 ? 8.828 -7.738 -4.66 1 95 330 LYS B C 1
ATOM 6869 O O . LYS B 1 330 ? 9.359 -6.645 -4.48 1 95 330 LYS B O 1
ATOM 6874 N N . THR B 1 331 ? 8.727 -8.656 -3.709 1 92.69 331 THR B N 1
ATOM 6875 C CA . THR B 1 331 ? 9.398 -8.469 -2.428 1 92.69 331 THR B CA 1
ATOM 6876 C C . THR B 1 331 ? 10.906 -8.32 -2.629 1 92.69 331 THR B C 1
ATOM 6878 O O . THR B 1 331 ? 11.531 -7.438 -2.035 1 92.69 331 THR B O 1
ATOM 6881 N N . ALA B 1 332 ? 11.453 -9.164 -3.418 1 94.31 332 ALA B N 1
A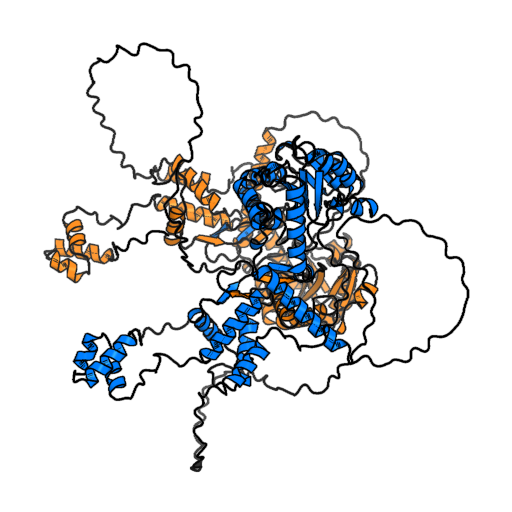TOM 6882 C CA . ALA B 1 332 ? 12.875 -9.086 -3.723 1 94.31 332 ALA B CA 1
ATOM 6883 C C . ALA B 1 332 ? 13.211 -7.781 -4.438 1 94.31 332 ALA B C 1
ATOM 6885 O O . ALA B 1 332 ? 14.227 -7.152 -4.141 1 94.31 332 ALA B O 1
ATOM 6886 N N . TYR B 1 333 ? 12.398 -7.438 -5.367 1 95.19 333 TYR B N 1
ATOM 6887 C CA . TYR B 1 333 ? 12.609 -6.188 -6.09 1 95.19 333 TYR B CA 1
ATOM 6888 C C . TYR B 1 333 ? 12.648 -5.004 -5.129 1 95.19 333 TYR B C 1
ATOM 6890 O O . TYR B 1 333 ? 13.531 -4.148 -5.223 1 95.19 333 TYR B O 1
ATOM 6898 N N . ARG B 1 334 ? 11.664 -4.965 -4.223 1 91.75 334 ARG B N 1
ATOM 6899 C CA . ARG B 1 334 ? 11.617 -3.904 -3.221 1 91.75 334 ARG B CA 1
ATOM 6900 C C . ARG B 1 334 ? 12.891 -3.889 -2.385 1 91.75 334 ARG B C 1
ATOM 6902 O O . ARG B 1 334 ? 13.445 -2.822 -2.105 1 91.75 334 ARG B O 1
ATOM 6909 N N . ARG B 1 335 ? 13.297 -4.996 -2.002 1 89.5 335 ARG B N 1
ATOM 6910 C CA . ARG B 1 335 ? 14.516 -5.113 -1.207 1 89.5 335 ARG B CA 1
ATOM 6911 C C . ARG B 1 335 ? 15.727 -4.609 -1.984 1 89.5 335 ARG B C 1
ATOM 6913 O O . ARG B 1 335 ? 16.547 -3.848 -1.453 1 89.5 335 ARG B O 1
ATOM 6920 N N . HIS B 1 336 ? 15.852 -5.031 -3.215 1 92.81 336 HIS B N 1
ATOM 6921 C CA . HIS B 1 336 ? 16.984 -4.609 -4.039 1 92.81 336 HIS B CA 1
ATOM 6922 C C . HIS B 1 336 ? 16.969 -3.1 -4.262 1 92.81 336 HIS B C 1
ATOM 6924 O O . HIS B 1 336 ? 18.016 -2.463 -4.289 1 92.81 336 HIS B O 1
ATOM 6930 N N . CYS B 1 337 ? 15.797 -2.559 -4.457 1 90.81 337 CYS B N 1
ATOM 6931 C CA . CYS B 1 337 ? 15.672 -1.114 -4.621 1 90.81 337 CYS B CA 1
ATOM 6932 C C . CYS B 1 337 ? 16.109 -0.382 -3.361 1 90.81 337 CYS B C 1
ATOM 6934 O O . CYS B 1 337 ? 16.891 0.579 -3.434 1 90.81 337 CYS B O 1
ATOM 6936 N N . THR B 1 338 ? 15.609 -0.883 -2.227 1 87.19 338 THR B N 1
ATOM 6937 C CA . THR B 1 338 ? 15.961 -0.268 -0.949 1 87.19 338 THR B CA 1
ATOM 6938 C C . THR B 1 338 ? 17.469 -0.32 -0.712 1 87.19 338 THR B C 1
ATOM 6940 O O . THR B 1 338 ? 18.078 0.684 -0.338 1 87.19 338 THR B O 1
ATOM 6943 N N . GLU B 1 339 ? 18.016 -1.424 -0.941 1 86.94 339 GLU B N 1
ATOM 6944 C CA . GLU B 1 339 ? 19.453 -1.617 -0.735 1 86.94 339 GLU B CA 1
ATOM 6945 C C . GLU B 1 339 ? 20.266 -0.773 -1.709 1 86.94 339 GLU B C 1
ATOM 6947 O O . GLU B 1 339 ? 21.312 -0.237 -1.345 1 86.94 339 GLU B O 1
ATOM 6952 N N . PHE B 1 340 ? 19.844 -0.688 -2.943 1 89.62 340 PHE B N 1
ATOM 6953 C CA . PHE B 1 340 ? 20.531 0.133 -3.941 1 89.62 340 PHE B CA 1
ATOM 6954 C C . PHE B 1 340 ? 20.547 1.596 -3.516 1 89.62 340 PHE B C 1
ATOM 6956 O O . PHE B 1 340 ? 21.578 2.258 -3.596 1 89.62 340 PHE B O 1
ATOM 6963 N N . LEU B 1 341 ? 19.438 2.105 -3.064 1 83.88 341 LEU B N 1
ATOM 6964 C CA . LEU B 1 341 ? 19.312 3.51 -2.691 1 83.88 341 LEU B CA 1
ATOM 6965 C C . LEU B 1 341 ? 20.156 3.818 -1.453 1 83.88 341 LEU B C 1
ATOM 6967 O O . LEU B 1 341 ? 20.688 4.918 -1.323 1 83.88 341 LEU B O 1
ATOM 6971 N N . THR B 1 342 ? 20.203 2.893 -0.58 1 80.25 342 THR B N 1
ATOM 6972 C CA . THR B 1 342 ? 21 3.084 0.628 1 80.25 342 THR B CA 1
ATOM 6973 C C . THR B 1 342 ? 22.5 3.039 0.309 1 80.25 342 THR B C 1
ATOM 6975 O O . THR B 1 342 ? 23.281 3.805 0.873 1 80.25 342 THR B O 1
ATOM 6978 N N . ALA B 1 343 ? 22.859 2.15 -0.544 1 81.56 343 ALA B N 1
ATOM 6979 C CA . ALA B 1 343 ? 24.266 1.979 -0.908 1 81.56 343 ALA B CA 1
ATOM 6980 C C . ALA B 1 343 ? 24.734 3.121 -1.798 1 81.56 343 ALA B C 1
ATOM 6982 O O . ALA B 1 343 ? 25.938 3.422 -1.841 1 81.56 343 ALA B O 1
ATOM 6983 N N . ASN B 1 344 ? 23.719 3.719 -2.516 1 83.38 344 ASN B N 1
ATOM 6984 C CA . ASN B 1 344 ? 24.047 4.797 -3.441 1 83.38 344 ASN B CA 1
ATOM 6985 C C . ASN B 1 344 ? 23.25 6.062 -3.133 1 83.38 344 ASN B C 1
ATOM 6987 O O . ASN B 1 344 ? 22.312 6.402 -3.855 1 83.38 344 ASN B O 1
ATOM 6991 N N . PRO B 1 345 ? 23.672 6.816 -2.139 1 75.44 345 PRO B N 1
ATOM 6992 C CA . PRO B 1 345 ? 22.891 7.98 -1.696 1 75.44 345 PRO B CA 1
ATOM 6993 C C . PRO B 1 345 ? 22.703 9.016 -2.803 1 75.44 345 PRO B C 1
ATOM 6995 O O . PRO B 1 345 ? 21.703 9.75 -2.793 1 75.44 345 PRO B O 1
ATOM 6998 N N . GLY B 1 346 ? 23.531 9.125 -3.764 1 73.62 346 GLY B N 1
ATOM 6999 C CA . GLY B 1 346 ? 23.406 10.148 -4.797 1 73.62 346 GLY B CA 1
ATOM 7000 C C . GLY B 1 346 ? 22.688 9.648 -6.035 1 73.62 346 GLY B C 1
ATOM 7001 O O . GLY B 1 346 ? 22.422 10.422 -6.961 1 73.62 346 GLY B O 1
ATOM 7002 N N . LYS B 1 347 ? 22.328 8.406 -5.984 1 80.81 347 LYS B N 1
ATOM 7003 C CA . LYS B 1 347 ? 21.672 7.84 -7.164 1 80.81 347 LYS B CA 1
ATOM 7004 C C . LYS B 1 347 ? 20.188 7.59 -6.91 1 80.81 347 LYS B C 1
ATOM 7006 O O . LYS B 1 347 ? 19.75 7.574 -5.758 1 80.81 347 LYS B O 1
ATOM 7011 N N . THR B 1 348 ? 19.438 7.578 -8.008 1 84.19 348 THR B N 1
ATOM 7012 C CA . THR B 1 348 ? 18.016 7.258 -7.961 1 84.19 348 THR B CA 1
ATOM 7013 C C . THR B 1 348 ? 17.688 6.086 -8.883 1 84.19 348 THR B C 1
ATOM 7015 O O . THR B 1 348 ? 18.531 5.664 -9.68 1 84.19 348 THR B O 1
ATOM 7018 N N . ILE B 1 349 ? 16.609 5.527 -8.688 1 89.69 349 ILE B N 1
ATOM 7019 C CA . ILE B 1 349 ? 16.141 4.492 -9.602 1 89.69 349 ILE B CA 1
ATOM 7020 C C . ILE B 1 349 ? 15.5 5.137 -10.828 1 89.69 349 ILE B C 1
ATOM 7022 O O . ILE B 1 349 ? 14.523 5.879 -10.703 1 89.69 349 ILE B O 1
ATOM 7026 N N . ASN B 1 350 ? 16.125 4.953 -11.898 1 89.62 350 ASN B N 1
ATOM 7027 C CA . ASN B 1 350 ? 15.664 5.543 -13.148 1 89.62 350 ASN B CA 1
ATOM 7028 C C . ASN B 1 350 ? 15.883 4.594 -14.328 1 89.62 350 ASN B C 1
ATOM 7030 O O . ASN B 1 350 ? 16.078 3.393 -14.133 1 89.62 350 ASN B O 1
ATOM 7034 N N . LYS B 1 351 ? 15.766 5.113 -15.477 1 90.69 351 LYS B N 1
ATOM 7035 C CA . LYS B 1 351 ? 15.852 4.297 -16.688 1 90.69 351 LYS B CA 1
ATOM 7036 C C . LYS B 1 351 ? 17.219 3.641 -16.812 1 90.69 351 LYS B C 1
ATOM 7038 O O . LYS B 1 351 ? 17.359 2.566 -17.406 1 90.69 351 LYS B O 1
ATOM 7043 N N . VAL B 1 352 ? 18.203 4.18 -16.219 1 90.62 352 VAL B N 1
ATOM 7044 C CA . VAL B 1 352 ? 19.562 3.67 -16.328 1 90.62 352 VAL B CA 1
ATOM 7045 C C . VAL B 1 352 ? 19.797 2.594 -15.273 1 90.62 352 VAL B C 1
ATOM 7047 O O . VAL B 1 352 ? 20.438 1.575 -15.539 1 90.62 352 VAL B O 1
ATOM 7050 N N . THR B 1 353 ? 19.312 2.797 -14.109 1 93.12 353 THR B N 1
ATOM 7051 C CA . THR B 1 353 ? 19.625 1.909 -13 1 93.12 353 THR B CA 1
ATOM 7052 C C . THR B 1 353 ? 18.609 0.777 -12.906 1 93.12 353 THR B C 1
ATOM 7054 O O . THR B 1 353 ? 18.922 -0.305 -12.406 1 93.12 353 THR B O 1
ATOM 7057 N N . TRP B 1 354 ? 17.406 0.897 -13.391 1 94.75 354 TRP B N 1
ATOM 7058 C CA . TRP B 1 354 ? 16.297 -0.04 -13.227 1 94.75 354 TRP B CA 1
ATOM 7059 C C . TRP B 1 354 ? 16.641 -1.392 -13.852 1 94.75 354 TRP B C 1
ATOM 7061 O O . TRP B 1 354 ? 16.375 -2.439 -13.25 1 94.75 354 TRP B O 1
ATOM 7071 N N . PRO B 1 355 ? 17.297 -1.409 -15.078 1 96.44 355 PRO B N 1
ATOM 7072 C CA . PRO B 1 355 ? 17.578 -2.707 -15.695 1 96.44 355 PRO B CA 1
ATOM 7073 C C . PRO B 1 355 ? 18.469 -3.594 -14.828 1 96.44 355 PRO B C 1
ATOM 7075 O O . PRO B 1 355 ? 18.266 -4.809 -14.766 1 96.44 355 PRO B O 1
ATOM 7078 N N . SER B 1 356 ? 19.406 -2.992 -14.18 1 96.06 356 SER B N 1
ATOM 7079 C CA . SER B 1 356 ? 20.297 -3.762 -13.305 1 96.06 356 SER B CA 1
ATOM 7080 C C . SER B 1 356 ? 19.531 -4.336 -12.117 1 96.06 356 SER B C 1
ATOM 7082 O O . SER B 1 356 ? 19.812 -5.449 -11.672 1 96.06 356 SER B O 1
ATOM 7084 N N . LEU B 1 357 ? 18.641 -3.586 -11.617 1 96.06 357 LEU B N 1
ATOM 7085 C CA . LEU B 1 357 ? 17.828 -4.043 -10.5 1 96.06 357 LEU B CA 1
ATOM 7086 C C . LEU B 1 357 ? 16.906 -5.184 -10.93 1 96.06 357 LEU B C 1
ATOM 7088 O O . LEU B 1 357 ? 16.703 -6.133 -10.172 1 96.06 357 LEU B O 1
ATOM 7092 N N . LEU B 1 358 ? 16.391 -5.078 -12.141 1 97.25 358 LEU B N 1
ATOM 7093 C CA . LEU B 1 358 ? 15.594 -6.172 -12.688 1 97.25 358 LEU B CA 1
ATOM 7094 C C . LEU B 1 358 ? 16.422 -7.445 -12.789 1 97.25 358 LEU B C 1
ATOM 7096 O O . LEU B 1 358 ? 15.953 -8.531 -12.438 1 97.25 358 LEU B O 1
ATOM 7100 N N . SER B 1 359 ? 17.609 -7.285 -13.328 1 97.5 359 SER B N 1
ATOM 7101 C CA . SER B 1 359 ? 18.484 -8.438 -13.508 1 97.5 359 SER B CA 1
ATOM 7102 C C . SER B 1 359 ? 18.766 -9.125 -12.18 1 97.5 359 SER B C 1
ATOM 7104 O O . SER B 1 359 ? 18.688 -10.352 -12.078 1 97.5 359 SER B O 1
ATOM 7106 N N . LYS B 1 360 ? 19.078 -8.328 -11.148 1 95.75 360 LYS B N 1
ATOM 7107 C CA . LYS B 1 360 ? 19.344 -8.875 -9.82 1 95.75 360 LYS B CA 1
ATOM 7108 C C . LYS B 1 360 ? 18.109 -9.602 -9.281 1 95.75 360 LYS B C 1
ATOM 7110 O O . LYS B 1 360 ? 18.234 -10.695 -8.711 1 95.75 360 LYS B O 1
ATOM 7115 N N . THR B 1 361 ? 16.969 -8.992 -9.43 1 97 361 THR B N 1
ATOM 7116 C CA . THR B 1 361 ? 15.719 -9.57 -8.953 1 97 361 THR B CA 1
ATOM 7117 C C . THR B 1 361 ? 15.391 -10.859 -9.711 1 97 361 THR B C 1
ATOM 7119 O O . THR B 1 361 ? 15.008 -11.859 -9.109 1 97 361 THR B O 1
ATOM 7122 N N . TRP B 1 362 ? 15.586 -10.797 -11.031 1 97.31 362 TRP B N 1
ATOM 7123 C CA . TRP B 1 362 ? 15.305 -11.93 -11.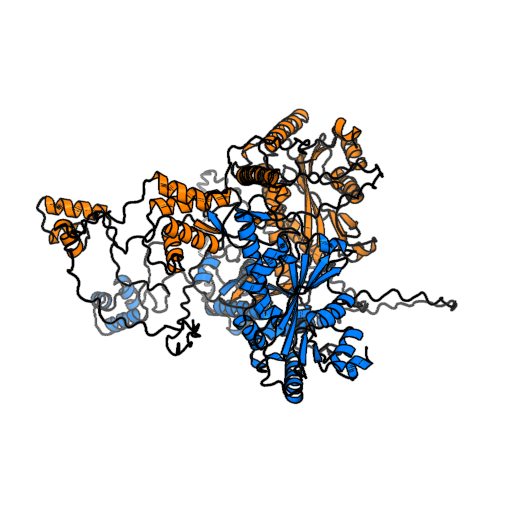922 1 97.31 362 TRP B CA 1
ATOM 7124 C C . TRP B 1 362 ? 16.125 -13.148 -11.516 1 97.31 362 TRP B C 1
ATOM 7126 O O . TRP B 1 362 ? 15.586 -14.242 -11.359 1 97.31 362 TRP B O 1
ATOM 7136 N N . MET B 1 363 ? 17.375 -12.93 -11.281 1 95.25 363 MET B N 1
ATOM 7137 C CA . MET B 1 363 ? 18.312 -14.008 -10.984 1 95.25 363 MET B CA 1
ATOM 7138 C C . MET B 1 363 ? 18.094 -14.547 -9.57 1 95.25 363 MET B C 1
ATOM 7140 O O . MET B 1 363 ? 18.25 -15.742 -9.328 1 95.25 363 MET B O 1
ATOM 7144 N N . SER B 1 364 ? 17.703 -13.734 -8.703 1 94.19 364 SER B N 1
ATOM 7145 C CA . SER B 1 364 ? 17.562 -14.148 -7.312 1 94.19 364 SER B CA 1
ATOM 7146 C C . SER B 1 364 ? 16.234 -14.844 -7.062 1 94.19 364 SER B C 1
ATOM 7148 O O . SER B 1 364 ? 16.109 -15.625 -6.117 1 94.19 364 SER B O 1
ATOM 7150 N N . THR B 1 365 ? 15.211 -14.617 -7.84 1 96.31 365 THR B N 1
ATOM 7151 C CA . THR B 1 365 ? 13.867 -15.07 -7.492 1 96.31 365 THR B CA 1
ATOM 7152 C C . THR B 1 365 ? 13.414 -16.203 -8.422 1 96.31 365 THR B C 1
ATOM 7154 O O . THR B 1 365 ? 12.797 -17.156 -7.984 1 96.31 365 THR B O 1
ATOM 7157 N N . LEU B 1 366 ? 13.695 -16.078 -9.734 1 96.94 366 LEU B N 1
ATOM 7158 C CA . LEU B 1 366 ? 13.211 -17.078 -10.68 1 96.94 366 LEU B CA 1
ATOM 7159 C C . LEU B 1 366 ? 14.086 -18.328 -10.656 1 96.94 366 LEU B C 1
ATOM 7161 O O . LEU B 1 366 ? 14.727 -18.656 -11.648 1 96.94 366 LEU B O 1
ATOM 7165 N N . LYS B 1 367 ? 13.93 -19.078 -9.57 1 96.94 367 LYS B N 1
ATOM 7166 C CA . LYS B 1 367 ? 14.625 -20.344 -9.359 1 96.94 367 LYS B CA 1
ATOM 7167 C C . LYS B 1 367 ? 13.711 -21.516 -9.703 1 96.94 367 LYS B C 1
ATOM 7169 O O . LYS B 1 367 ? 12.492 -21.438 -9.539 1 96.94 367 LYS B O 1
ATOM 7174 N N . PRO B 1 368 ? 14.305 -22.641 -10.141 1 97.69 368 PRO B N 1
ATOM 7175 C CA . PRO B 1 368 ? 13.5 -23.797 -10.555 1 97.69 368 PRO B CA 1
ATOM 7176 C C . PRO B 1 368 ? 12.578 -24.297 -9.453 1 97.69 368 PRO B C 1
ATOM 7178 O O . PRO B 1 368 ? 11.422 -24.656 -9.719 1 97.69 368 PRO B O 1
ATOM 7181 N N . GLU B 1 369 ? 13.047 -24.25 -8.258 1 97.31 369 GLU B N 1
ATOM 7182 C CA . GLU B 1 369 ? 12.25 -24.781 -7.156 1 97.31 369 GLU B CA 1
ATOM 7183 C C . GLU B 1 369 ? 10.977 -23.969 -6.957 1 97.31 369 GLU B C 1
ATOM 7185 O O . GLU B 1 369 ? 9.898 -24.531 -6.762 1 97.31 369 GLU B O 1
ATOM 7190 N N . LEU B 1 370 ? 11.094 -22.703 -7.023 1 97.69 370 LEU B N 1
ATOM 7191 C CA . LEU B 1 370 ? 9.945 -21.812 -6.848 1 97.69 370 LEU B CA 1
ATOM 7192 C C . LEU B 1 370 ? 8.953 -21.969 -7.996 1 97.69 370 LEU B C 1
ATOM 7194 O O . LEU B 1 370 ? 7.742 -21.984 -7.777 1 97.69 370 LEU B O 1
ATOM 7198 N N . ILE B 1 371 ? 9.469 -22.078 -9.172 1 98.31 371 ILE B N 1
ATOM 7199 C CA . ILE B 1 371 ? 8.641 -22.203 -10.367 1 98.31 371 ILE B CA 1
ATOM 7200 C C . ILE B 1 371 ? 7.863 -23.516 -10.328 1 98.31 371 ILE B C 1
ATOM 7202 O O . ILE B 1 371 ? 6.66 -23.531 -10.594 1 98.31 371 ILE B O 1
ATOM 7206 N N . GLN B 1 372 ? 8.547 -24.562 -10.023 1 98.44 372 GLN B N 1
ATOM 7207 C CA . GLN B 1 372 ? 7.895 -25.859 -9.938 1 98.44 372 GLN B CA 1
ATOM 7208 C C . GLN B 1 372 ? 6.801 -25.859 -8.875 1 98.44 372 GLN B C 1
ATOM 7210 O O . GLN B 1 372 ? 5.727 -26.422 -9.07 1 98.44 372 GLN B O 1
ATOM 7215 N N . LYS B 1 373 ? 7.125 -25.234 -7.785 1 97.88 373 LYS B N 1
ATOM 7216 C CA . LYS B 1 373 ? 6.137 -25.094 -6.719 1 97.88 373 LYS B CA 1
ATOM 7217 C C . LYS B 1 373 ? 4.898 -24.344 -7.211 1 97.88 373 LYS B C 1
ATOM 7219 O O . LYS B 1 373 ? 3.781 -24.641 -6.785 1 97.88 373 LYS B O 1
ATOM 7224 N N . ALA B 1 374 ? 5.094 -23.375 -8.07 1 98.19 374 ALA B N 1
ATOM 7225 C CA . ALA B 1 374 ? 3.992 -22.594 -8.609 1 98.19 374 ALA B CA 1
ATOM 7226 C C . ALA B 1 374 ? 3.041 -23.453 -9.422 1 98.19 374 ALA B C 1
ATOM 7228 O O . ALA B 1 374 ? 1.82 -23.359 -9.273 1 98.19 374 ALA B O 1
ATOM 7229 N N . PHE B 1 375 ? 3.586 -24.328 -10.281 1 98.5 375 PHE B N 1
ATOM 7230 C CA . PHE B 1 375 ? 2.766 -25.219 -11.094 1 98.5 375 PHE B CA 1
ATOM 7231 C C . PHE B 1 375 ? 2.059 -26.25 -10.219 1 98.5 375 PHE B C 1
ATOM 7233 O O . PHE B 1 375 ? 0.9 -26.594 -10.461 1 98.5 375 PHE B O 1
ATOM 7240 N N . GLU B 1 376 ? 2.758 -26.656 -9.219 1 97.94 376 GLU B N 1
ATOM 7241 C CA . GLU B 1 376 ? 2.162 -27.625 -8.289 1 97.94 376 GLU B CA 1
ATOM 7242 C C . GLU B 1 376 ? 1.026 -26.984 -7.492 1 97.94 376 GLU B C 1
ATOM 7244 O O . GLU B 1 376 ? -0.032 -27.594 -7.32 1 97.94 376 GLU B O 1
ATOM 7249 N N . ALA B 1 377 ? 1.248 -25.828 -7.031 1 96.5 377 ALA B N 1
ATOM 7250 C CA . ALA B 1 377 ? 0.284 -25.141 -6.176 1 96.5 377 ALA B CA 1
ATOM 7251 C C . ALA B 1 377 ? -1.009 -24.844 -6.934 1 96.5 377 ALA B C 1
ATOM 7253 O O . ALA B 1 377 ? -2.082 -24.766 -6.332 1 96.5 377 ALA B O 1
ATOM 7254 N N . THR B 1 378 ? -0.951 -24.688 -8.227 1 97.25 378 THR B N 1
ATOM 7255 C CA . THR B 1 378 ? -2.131 -24.391 -9.031 1 97.25 378 THR B CA 1
ATOM 7256 C C . THR B 1 378 ? -2.709 -25.672 -9.641 1 97.25 378 THR B C 1
ATOM 7258 O O . THR B 1 378 ? -3.697 -25.609 -10.375 1 97.25 378 THR B O 1
ATOM 7261 N N . GLY B 1 379 ? -2.123 -26.734 -9.406 1 97.69 379 GLY B N 1
ATOM 7262 C CA . GLY B 1 379 ? -2.635 -28.016 -9.844 1 97.69 379 GLY B CA 1
ATOM 7263 C C . GLY B 1 379 ? -2.434 -28.281 -11.32 1 97.69 379 GLY B C 1
ATOM 7264 O O . GLY B 1 379 ? -3.127 -29.109 -11.914 1 97.69 379 GLY B O 1
ATOM 7265 N N . ILE B 1 380 ? -1.572 -27.609 -11.945 1 97.88 380 ILE B N 1
ATOM 7266 C CA . ILE B 1 380 ? -1.36 -27.75 -13.383 1 97.88 380 ILE B CA 1
ATOM 7267 C C . ILE B 1 380 ? -0.428 -28.922 -13.656 1 97.88 380 ILE B C 1
ATOM 7269 O O . ILE B 1 380 ? -0.654 -29.703 -14.586 1 97.88 380 ILE B O 1
ATOM 7273 N N . HIS B 1 381 ? 0.651 -29.031 -12.898 1 97.56 381 HIS B N 1
ATOM 7274 C CA . HIS B 1 381 ? 1.579 -30.141 -13.062 1 97.56 381 HIS B CA 1
ATOM 7275 C C . HIS B 1 381 ? 2.121 -30.609 -11.719 1 97.56 381 HIS B C 1
ATOM 7277 O O . HIS B 1 381 ? 2.904 -29.906 -11.078 1 97.56 381 HIS B O 1
ATOM 7283 N N . PRO B 1 382 ? 1.821 -31.891 -11.281 1 96.44 382 PRO B N 1
ATOM 7284 C CA . PRO B 1 382 ? 0.845 -32.781 -11.938 1 96.44 382 PRO B CA 1
ATOM 7285 C C . PRO B 1 382 ? -0.58 -32.219 -11.859 1 96.44 382 PRO B C 1
ATOM 7287 O O . PRO B 1 382 ? -0.88 -31.391 -11 1 96.44 382 PRO B O 1
ATOM 7290 N N . VAL B 1 383 ? -1.371 -32.656 -12.812 1 97.12 383 VAL B N 1
ATOM 7291 C CA . VAL B 1 383 ? -2.762 -32.219 -12.812 1 97.12 383 VAL B CA 1
ATOM 7292 C C . VAL B 1 383 ? -3.471 -32.75 -11.562 1 97.12 383 VAL B C 1
ATOM 7294 O O . VAL B 1 383 ? -3.611 -33.938 -11.383 1 97.12 383 VAL B O 1
ATOM 7297 N N . ASP B 1 384 ? -3.738 -31.75 -10.672 1 96.56 384 ASP B N 1
ATOM 7298 C CA . ASP B 1 384 ? -4.348 -32.094 -9.391 1 96.56 384 ASP B CA 1
ATOM 7299 C C . ASP B 1 384 ? -5.277 -30.984 -8.906 1 96.56 384 ASP B C 1
ATOM 7301 O O . ASP B 1 384 ? -4.828 -30.016 -8.305 1 96.56 384 ASP B O 1
ATOM 7305 N N . LYS B 1 385 ? -6.555 -31.25 -9.07 1 94.25 385 LYS B N 1
ATOM 7306 C CA . LYS B 1 385 ? -7.555 -30.25 -8.695 1 94.25 385 LYS B CA 1
ATOM 7307 C C . LYS B 1 385 ? -7.582 -30.047 -7.184 1 94.25 385 LYS B C 1
ATOM 7309 O O . LYS B 1 385 ? -8.031 -29 -6.703 1 94.25 385 LYS B O 1
ATOM 7314 N N . THR B 1 386 ? -7.109 -30.953 -6.414 1 93.94 386 THR B N 1
ATOM 7315 C CA . THR B 1 386 ? -7.184 -30.906 -4.961 1 93.94 386 THR B CA 1
ATOM 7316 C C . THR B 1 386 ? -6.215 -29.859 -4.402 1 93.94 386 THR B C 1
ATOM 7318 O O . THR B 1 386 ? -6.293 -29.5 -3.225 1 93.94 386 THR B O 1
ATOM 7321 N N . ARG B 1 387 ? -5.309 -29.375 -5.242 1 94.12 387 ARG B N 1
ATOM 7322 C CA . ARG B 1 387 ? -4.379 -28.328 -4.82 1 94.12 387 ARG B CA 1
ATOM 7323 C C . ARG B 1 387 ? -5.105 -27.016 -4.559 1 94.12 387 ARG B C 1
ATOM 7325 O O . ARG B 1 387 ? -4.578 -26.141 -3.881 1 94.12 387 ARG B O 1
ATOM 7332 N N . ILE B 1 388 ? -6.316 -26.844 -5.102 1 93.62 388 ILE B N 1
ATOM 7333 C CA . ILE B 1 388 ? -7.152 -25.688 -4.805 1 93.62 388 ILE B CA 1
ATOM 7334 C C . ILE B 1 388 ? -7.973 -25.953 -3.543 1 93.62 388 ILE B C 1
ATOM 7336 O O . ILE B 1 388 ? -8.875 -26.797 -3.545 1 93.62 388 ILE B O 1
ATOM 7340 N N . PRO B 1 389 ? -7.652 -25.234 -2.531 1 88.5 389 PRO B N 1
ATOM 7341 C CA . PRO B 1 389 ? -8.328 -25.5 -1.262 1 88.5 389 PRO B CA 1
ATOM 7342 C C . PRO B 1 389 ? -9.812 -25.125 -1.289 1 88.5 389 PRO B C 1
ATOM 7344 O O . PRO B 1 389 ? -10.203 -24.203 -1.998 1 88.5 389 PRO B O 1
ATOM 7347 N N . GLU B 1 390 ? -10.555 -25.781 -0.467 1 86.31 390 GLU B N 1
ATOM 7348 C CA . GLU B 1 390 ? -11.992 -25.531 -0.36 1 86.31 390 GLU B CA 1
ATOM 7349 C C . GLU B 1 390 ? -12.266 -24.109 0.121 1 86.31 390 GLU B C 1
ATOM 7351 O O . GLU B 1 390 ? -13.281 -23.516 -0.241 1 86.31 390 GLU B O 1
ATOM 7356 N N . SER B 1 391 ? -11.383 -23.625 0.858 1 83.62 391 SER B N 1
ATOM 7357 C CA . SER B 1 391 ? -11.539 -22.281 1.421 1 83.62 391 SER B CA 1
ATOM 7358 C C . SER B 1 391 ? -11.516 -21.219 0.329 1 83.62 391 SER B C 1
ATOM 7360 O O . SER B 1 391 ? -11.984 -20.109 0.539 1 83.62 391 SER B O 1
ATOM 7362 N N . ALA B 1 392 ? -11.008 -21.594 -0.817 1 86.75 392 ALA B N 1
ATOM 7363 C CA . ALA B 1 392 ? -10.93 -20.641 -1.923 1 86.75 392 ALA B CA 1
ATOM 7364 C C . ALA B 1 392 ? -12.312 -20.328 -2.477 1 86.75 392 ALA B C 1
ATOM 7366 O O . ALA B 1 392 ? -12.523 -19.266 -3.074 1 86.75 392 ALA B O 1
ATOM 7367 N N . PHE B 1 393 ? -13.273 -21.203 -2.215 1 88.5 393 PHE B N 1
ATOM 7368 C CA . PHE B 1 393 ? -14.602 -21.062 -2.801 1 88.5 393 PHE B CA 1
ATOM 7369 C C . PHE B 1 393 ? -15.547 -20.359 -1.832 1 88.5 393 PHE B C 1
ATOM 7371 O O . PHE B 1 393 ? -16.609 -19.859 -2.234 1 88.5 393 PHE B O 1
ATOM 7378 N N . LEU B 1 394 ? -15.18 -20.281 -0.635 1 84 394 LEU B N 1
ATOM 7379 C CA . LEU B 1 394 ? -16.078 -19.828 0.418 1 84 394 LEU B CA 1
ATOM 7380 C C . LEU B 1 394 ? -16.484 -18.359 0.203 1 84 394 LEU B C 1
ATOM 7382 O O . LEU B 1 394 ? -17.672 -18.031 0.268 1 84 394 LEU B O 1
ATOM 7386 N N . PRO B 1 395 ? -15.531 -17.547 -0.06 1 81.88 395 PRO B N 1
ATOM 7387 C CA . PRO B 1 395 ? -15.922 -16.156 -0.255 1 81.88 395 PRO B CA 1
ATOM 7388 C C . PRO B 1 395 ? -16.875 -15.969 -1.434 1 81.88 395 PRO B C 1
ATOM 7390 O O . PRO B 1 395 ? -17.797 -15.156 -1.362 1 81.88 395 PRO B O 1
ATOM 7393 N N . GLY B 1 396 ? -16.594 -16.672 -2.482 1 82.12 396 GLY B N 1
ATOM 7394 C CA . GLY B 1 396 ? -17.469 -16.594 -3.643 1 82.12 396 GLY B CA 1
ATOM 7395 C C . GLY B 1 396 ? -18.875 -17.109 -3.371 1 82.12 396 GLY B C 1
ATOM 7396 O O . GLY B 1 396 ? -19.859 -16.5 -3.801 1 82.12 396 GLY B O 1
ATOM 7397 N N . ASP B 1 397 ? -18.953 -18.141 -2.695 1 83.12 397 ASP B N 1
ATOM 7398 C CA . ASP B 1 397 ? -20.234 -18.719 -2.334 1 83.12 397 ASP B CA 1
ATOM 7399 C C . ASP B 1 397 ? -21.062 -17.75 -1.483 1 83.12 397 ASP B C 1
ATOM 7401 O O . ASP B 1 397 ? -22.25 -17.547 -1.739 1 83.12 397 ASP B O 1
ATOM 7405 N N . ALA B 1 398 ? -20.375 -17.219 -0.555 1 78.44 398 ALA B N 1
ATOM 7406 C CA . ALA B 1 398 ? -21.047 -16.297 0.352 1 78.44 398 ALA B CA 1
ATOM 7407 C C . ALA B 1 398 ? -21.5 -15.039 -0.384 1 78.44 398 ALA B C 1
ATOM 7409 O O . ALA B 1 398 ? -22.594 -14.539 -0.145 1 78.44 398 ALA B O 1
ATOM 7410 N N . TYR B 1 399 ? -20.688 -14.617 -1.195 1 80 399 TYR B N 1
ATOM 7411 C CA . TYR B 1 399 ? -21 -13.406 -1.943 1 80 399 TYR B CA 1
ATOM 7412 C C . TYR B 1 399 ? -22.188 -13.625 -2.863 1 80 399 TYR B C 1
ATOM 7414 O O . TYR B 1 399 ? -23.109 -12.797 -2.92 1 80 399 TYR B O 1
ATOM 7422 N N . ARG B 1 400 ? -22.219 -14.672 -3.551 1 81.75 400 ARG B N 1
ATOM 7423 C CA . ARG B 1 400 ? -23.312 -14.984 -4.465 1 81.75 400 ARG B CA 1
ATOM 7424 C C . ARG B 1 400 ? -24.625 -15.18 -3.707 1 81.75 400 ARG B C 1
ATOM 7426 O O . ARG B 1 400 ? -25.688 -14.773 -4.176 1 81.75 400 ARG B O 1
ATOM 7433 N N . ALA B 1 401 ? -24.453 -15.75 -2.596 1 78.31 401 ALA B N 1
ATOM 7434 C CA . ALA B 1 401 ? -25.641 -15.922 -1.754 1 78.31 401 ALA B CA 1
ATOM 7435 C C . ALA B 1 401 ? -26.172 -14.578 -1.284 1 78.31 401 ALA B C 1
ATOM 7437 O O . ALA B 1 401 ? -27.391 -14.359 -1.262 1 78.31 401 ALA B O 1
ATOM 7438 N N . ALA B 1 402 ? -25.297 -13.742 -0.971 1 74.69 402 ALA B N 1
ATOM 7439 C CA . ALA B 1 402 ? -25.688 -12.422 -0.482 1 74.69 402 ALA B CA 1
ATOM 7440 C C . ALA B 1 402 ? -26.328 -11.586 -1.593 1 74.69 402 ALA B C 1
ATOM 7442 O O . ALA B 1 402 ? -27.312 -10.883 -1.363 1 74.69 402 ALA B O 1
ATOM 7443 N N . VAL B 1 403 ? -25.75 -11.586 -2.779 1 74.19 403 VAL B N 1
ATOM 7444 C CA . VAL B 1 403 ? -26.266 -10.828 -3.918 1 74.19 403 VAL B CA 1
ATOM 7445 C C . VAL B 1 403 ? -27.641 -11.352 -4.316 1 74.19 403 VAL B C 1
ATOM 7447 O O . VAL B 1 403 ? -28.531 -10.578 -4.66 1 74.19 403 VAL B O 1
ATOM 7450 N N . ALA B 1 404 ? -27.766 -12.586 -4.258 1 71.44 404 ALA B N 1
ATOM 7451 C CA . ALA B 1 404 ? -29.047 -13.211 -4.59 1 71.44 404 ALA B CA 1
ATOM 7452 C C . ALA B 1 404 ? -30.141 -12.766 -3.627 1 71.44 404 ALA B C 1
ATOM 7454 O O . ALA B 1 404 ? -31.281 -12.539 -4.035 1 71.44 404 ALA B O 1
ATOM 7455 N N . THR B 1 405 ? -29.734 -12.516 -2.424 1 66.31 405 THR B N 1
ATOM 7456 C CA . THR B 1 405 ? -30.688 -12.102 -1.407 1 66.31 405 THR B CA 1
ATOM 7457 C C . THR B 1 405 ? -31.062 -10.633 -1.576 1 66.31 405 THR B C 1
ATOM 7459 O O . THR B 1 405 ? -32.219 -10.25 -1.399 1 66.31 405 THR B O 1
ATOM 7462 N N . ALA B 1 406 ? -30.188 -9.797 -1.992 1 62.41 406 ALA B N 1
ATOM 7463 C CA . ALA B 1 406 ? -30.422 -8.359 -2.154 1 62.41 406 ALA B CA 1
ATOM 7464 C C . ALA B 1 406 ? -31.312 -8.086 -3.357 1 62.41 406 ALA B C 1
ATOM 7466 O O . ALA B 1 406 ? -32.156 -7.176 -3.32 1 62.41 406 ALA B O 1
ATOM 7467 N N . SER B 1 407 ? -31.047 -8.633 -4.457 1 55.06 407 SER B N 1
ATOM 7468 C CA . SER B 1 407 ? -31.859 -8.461 -5.656 1 55.06 407 SER B CA 1
ATOM 7469 C C . SER B 1 407 ? -33.312 -8.828 -5.402 1 55.06 407 SER B C 1
ATOM 7471 O O . SER B 1 407 ? -34.219 -8.258 -6.016 1 55.06 407 SER B O 1
ATOM 7473 N N . LEU B 1 408 ? -33.594 -9.609 -4.508 1 50.25 408 LEU B N 1
ATOM 7474 C CA . LEU B 1 408 ? -34.969 -9.984 -4.168 1 50.25 408 LEU B CA 1
ATOM 7475 C C . LEU B 1 408 ? -35.656 -8.883 -3.365 1 50.25 408 LEU B C 1
ATOM 7477 O O . LEU B 1 408 ? -36.844 -8.672 -3.506 1 50.25 408 LEU B O 1
ATOM 7481 N N . SER B 1 409 ? -34.875 -8.211 -2.609 1 48.62 409 SER B N 1
ATOM 7482 C CA . SER B 1 409 ? -35.469 -7.172 -1.793 1 48.62 409 SER B CA 1
ATOM 7483 C C . SER B 1 409 ? -35.781 -5.93 -2.623 1 48.62 409 SER B C 1
ATOM 7485 O O . SER B 1 409 ? -36.75 -5.195 -2.324 1 48.62 409 SER B O 1
ATOM 7487 N N . SER B 1 410 ? -35.031 -5.539 -3.627 1 44.22 410 SER B N 1
ATOM 7488 C CA . SER B 1 410 ? -35.312 -4.328 -4.398 1 44.22 410 SER B CA 1
ATOM 7489 C C . SER B 1 410 ? -36.531 -4.496 -5.293 1 44.22 410 SER B C 1
ATOM 7491 O O . SER B 1 410 ? -37.094 -3.508 -5.766 1 44.22 410 SER B O 1
ATOM 7493 N N . THR B 1 411 ? -36.906 -5.625 -5.793 1 37.91 411 THR B N 1
ATOM 7494 C CA . THR B 1 411 ? -38.062 -5.734 -6.68 1 37.91 411 THR B CA 1
ATOM 7495 C C . THR B 1 411 ? -39.344 -5.344 -5.945 1 37.91 411 THR B C 1
ATOM 7497 O O . THR B 1 411 ? -40.375 -5.188 -6.566 1 37.91 411 THR B O 1
ATOM 7500 N N . GLU B 1 412 ? -39.438 -5.332 -4.66 1 35 412 GLU B N 1
ATOM 7501 C CA . GLU B 1 412 ? -40.75 -4.988 -4.176 1 35 412 GLU B CA 1
ATOM 7502 C C . GLU B 1 412 ? -41.062 -3.508 -4.398 1 35 412 GLU B C 1
ATOM 7504 O O . GLU B 1 412 ? -42.219 -3.109 -4.461 1 35 412 GLU B O 1
ATOM 7509 N N . SER B 1 413 ? -40.156 -2.584 -4.277 1 34.09 413 SER B N 1
ATOM 7510 C CA . SER B 1 413 ? -40.75 -1.242 -4.188 1 34.09 413 SER B CA 1
ATOM 7511 C C . SER B 1 413 ? -40.781 -0.561 -5.551 1 34.09 413 SER B C 1
ATOM 7513 O O . SER B 1 413 ? -40.875 0.664 -5.637 1 34.09 413 SER B O 1
ATOM 7515 N N . GLU B 1 414 ? -40.406 -1.153 -6.707 1 30.34 414 GLU B N 1
ATOM 7516 C CA . GLU B 1 414 ? -40.438 -0.23 -7.84 1 30.34 414 GLU B CA 1
ATOM 7517 C C . GLU B 1 414 ? -41.906 0.064 -8.234 1 30.34 414 GLU B C 1
ATOM 7519 O O . GLU B 1 414 ? -42.656 -0.856 -8.5 1 30.34 414 GLU B O 1
ATOM 7524 N N . PRO B 1 415 ? -42.375 1.236 -7.914 1 29.78 415 PRO B N 1
ATOM 7525 C CA . PRO B 1 415 ? -43.625 1.584 -8.602 1 29.78 415 PRO B CA 1
ATOM 7526 C C . PRO B 1 415 ? -43.531 1.479 -10.117 1 29.78 415 PRO B C 1
ATOM 7528 O O . PRO B 1 415 ? -42.438 1.652 -10.672 1 29.78 415 PRO B O 1
ATOM 7531 N N . ALA B 1 416 ? -44.406 0.851 -10.922 1 27.27 416 ALA B N 1
ATOM 7532 C CA . ALA B 1 416 ? -44.656 0.61 -12.344 1 27.27 416 ALA B CA 1
ATOM 7533 C C . ALA B 1 416 ? -44.656 1.917 -13.133 1 27.27 416 ALA B C 1
ATOM 7535 O O . ALA B 1 416 ? -45.625 2.664 -13.125 1 27.27 416 ALA B O 1
ATOM 7536 N N . VAL B 1 417 ? -43.688 2.84 -13.07 1 22.31 417 VAL B N 1
ATOM 7537 C CA . VAL B 1 417 ? -43.938 3.912 -14.023 1 22.31 417 VAL B CA 1
ATOM 7538 C C . VAL B 1 417 ? -43.938 3.35 -15.445 1 22.31 417 VAL B C 1
ATOM 7540 O O . VAL B 1 417 ? -43.125 2.512 -15.789 1 22.31 417 VAL B O 1
ATOM 7543 N N . ALA B 1 418 ? -44.969 3.553 -16.312 1 23.36 418 ALA B N 1
ATOM 7544 C CA . ALA B 1 418 ? -45.406 3.312 -17.672 1 23.36 418 ALA B CA 1
ATOM 7545 C C . ALA B 1 418 ? -44.406 3.893 -18.672 1 23.36 418 ALA B C 1
ATOM 7547 O O . ALA B 1 418 ? -44.375 5.102 -18.922 1 23.36 418 ALA B O 1
ATOM 7548 N N . THR B 1 419 ? -43.062 3.75 -18.578 1 19.55 419 THR B N 1
ATOM 7549 C CA . THR B 1 419 ? -42.25 4.383 -19.625 1 19.55 419 THR B CA 1
ATOM 7550 C C . THR B 1 419 ? -42.656 3.854 -21 1 19.55 419 THR B C 1
ATOM 7552 O O . THR B 1 419 ? -42.812 2.646 -21.188 1 19.55 419 THR B O 1
ATOM 7555 N N . ALA B 1 420 ? -43.25 4.73 -21.844 1 20.91 420 ALA B N 1
ATOM 7556 C CA . ALA B 1 420 ? -43.531 4.738 -23.281 1 20.91 420 ALA B CA 1
ATOM 7557 C C . ALA B 1 420 ? -42.312 4.258 -24.094 1 20.91 420 ALA B C 1
ATOM 7559 O O . ALA B 1 420 ? -41.188 4.367 -23.625 1 20.91 420 ALA B O 1
ATOM 7560 N N . SER B 1 421 ? -42.469 3.709 -25.422 1 19.34 421 SER B N 1
ATOM 7561 C CA . SER B 1 421 ? -41.969 2.791 -26.438 1 19.34 421 SER B CA 1
ATOM 7562 C C . SER B 1 421 ? -40.781 3.404 -27.203 1 19.34 421 SER B C 1
ATOM 7564 O O . SER B 1 421 ? -40.25 2.783 -28.109 1 19.34 421 SER B O 1
ATOM 7566 N N . SER B 1 422 ? -40.469 4.781 -27.062 1 19.33 422 SER B N 1
ATOM 7567 C CA . SER B 1 422 ? -40.031 5.199 -28.391 1 19.33 422 SER B CA 1
ATOM 7568 C C . SER B 1 422 ? -38.844 4.375 -28.859 1 19.33 422 SER B C 1
ATOM 7570 O O . SER B 1 422 ? -38.188 3.709 -28.062 1 19.33 422 SER B O 1
ATOM 7572 N N . SER B 1 423 ? -38.219 4.836 -30.094 1 19.8 423 SER B N 1
ATOM 7573 C CA . SER B 1 423 ? -37.562 4.418 -31.328 1 19.8 423 SER B CA 1
ATOM 7574 C C . SER B 1 423 ? -36.125 3.992 -31.078 1 19.8 423 SER B C 1
ATOM 7576 O O . SER B 1 423 ? -35.531 4.324 -30.047 1 19.8 423 SER B O 1
ATOM 7578 N N . SER B 1 424 ? -35.438 3.385 -32.156 1 19.39 424 SER B N 1
ATOM 7579 C CA . SER B 1 424 ? -34.469 2.389 -32.594 1 19.39 424 SER B CA 1
ATOM 7580 C C . SER B 1 424 ? -33.031 2.92 -32.469 1 19.39 424 SER B C 1
ATOM 7582 O O . SER B 1 424 ? -32.062 2.201 -32.719 1 19.39 424 SER B O 1
ATOM 7584 N N . THR B 1 425 ? -32.812 4.289 -32.25 1 20.45 425 THR B N 1
ATOM 7585 C CA . THR B 1 425 ? -31.609 4.602 -33 1 20.45 425 THR B CA 1
ATOM 7586 C C . THR B 1 425 ? -30.422 3.812 -32.469 1 20.45 425 THR B C 1
ATOM 7588 O O . THR B 1 425 ? -30.359 3.523 -31.266 1 20.45 425 THR B O 1
ATOM 7591 N N . GLU B 1 426 ? -29.469 3.293 -33.344 1 20.23 426 GLU B N 1
ATOM 7592 C CA . GLU B 1 426 ? -28.344 2.383 -33.531 1 20.23 426 GLU B CA 1
ATOM 7593 C C . GLU B 1 426 ? -27.141 2.824 -32.719 1 20.23 426 GLU B C 1
ATOM 7595 O O . GLU B 1 426 ? -26.469 3.797 -33.062 1 20.23 426 GLU B O 1
ATOM 7600 N N . SER B 1 427 ? -27.344 3.078 -31.406 1 18.33 427 SER B N 1
ATOM 7601 C CA . SER B 1 427 ? -26.234 3.674 -30.688 1 18.33 427 SER B CA 1
ATOM 7602 C C . SER B 1 427 ? -24.969 2.822 -30.828 1 18.33 427 SER B C 1
ATOM 7604 O O . SER B 1 427 ? -25.047 1.594 -30.891 1 18.33 427 SER B O 1
ATOM 7606 N N . GLU B 1 428 ? -23.906 3.523 -31.297 1 20.36 428 GLU B N 1
ATOM 7607 C CA . GLU B 1 428 ? -22.531 3.184 -31.641 1 20.36 428 GLU B CA 1
ATOM 7608 C C . GLU B 1 428 ? -21.859 2.406 -30.516 1 20.36 428 GLU B C 1
ATOM 7610 O O . GLU B 1 428 ? -22.172 2.621 -29.328 1 20.36 428 GLU B O 1
ATOM 7615 N N . PRO B 1 429 ? -21.156 1.296 -30.859 1 20.98 429 PRO B N 1
ATOM 7616 C CA . PRO B 1 429 ? -20.484 0.243 -30.094 1 20.98 429 PRO B CA 1
ATOM 7617 C C . PRO B 1 429 ? -19.438 0.793 -29.125 1 20.98 429 PRO B C 1
ATOM 7619 O O . PRO B 1 429 ? -18.516 1.509 -29.531 1 20.98 429 PRO B O 1
ATOM 7622 N N . GLY B 1 430 ? -19.859 1.313 -27.969 1 18.66 430 GLY B N 1
ATOM 7623 C CA . GLY B 1 430 ? -18.984 1.833 -26.938 1 18.66 430 GLY B CA 1
ATOM 7624 C C . GLY B 1 430 ? -17.812 0.909 -26.641 1 18.66 430 GLY B C 1
ATOM 7625 O O . GLY B 1 430 ? -17.969 -0.313 -26.609 1 18.66 430 GLY B O 1
ATOM 7626 N N . SER B 1 431 ? -16.578 1.359 -27.047 1 20.89 431 SER B N 1
ATOM 7627 C CA . SER B 1 431 ? -15.242 0.784 -26.891 1 20.89 431 SER B CA 1
ATOM 7628 C C . SER B 1 431 ? -15 0.339 -25.453 1 20.89 431 SER B C 1
ATOM 7630 O O . SER B 1 431 ? -15.383 1.038 -24.516 1 20.89 431 SER B O 1
ATOM 7632 N N . GLU B 1 432 ? -14.945 -0.969 -25.266 1 20.97 432 GLU B N 1
ATOM 7633 C CA . GLU B 1 432 ? -14.734 -1.767 -24.047 1 20.97 432 GLU B CA 1
ATOM 7634 C C . GLU B 1 432 ? -13.516 -1.285 -23.281 1 20.97 432 GLU B C 1
ATOM 7636 O O . GLU B 1 432 ? -12.43 -1.148 -23.844 1 20.97 432 GLU B O 1
ATOM 7641 N N . PRO B 1 433 ? -13.711 -0.501 -22.266 1 21.72 433 PRO B N 1
ATOM 7642 C CA . PRO B 1 433 ? -12.602 0.012 -21.453 1 21.72 433 PRO B CA 1
ATOM 7643 C C . PRO B 1 433 ? -11.617 -1.079 -21.047 1 21.72 433 PRO B C 1
ATOM 7645 O O . PRO B 1 433 ? -12 -2.242 -20.906 1 21.72 433 PRO B O 1
ATOM 7648 N N . ALA B 1 434 ? -10.281 -0.867 -21.297 1 21.95 434 ALA B N 1
ATOM 7649 C CA . ALA B 1 434 ? -9.039 -1.601 -21.078 1 21.95 434 ALA B CA 1
ATOM 7650 C C . ALA B 1 434 ? -8.945 -2.088 -19.641 1 21.95 434 ALA B C 1
ATOM 7652 O O . ALA B 1 434 ? -9.359 -1.385 -18.703 1 21.95 434 ALA B O 1
ATOM 7653 N N . ALA B 1 435 ? -8.695 -3.395 -19.484 1 24.02 435 ALA B N 1
ATOM 7654 C CA . ALA B 1 435 ? -8.508 -4.293 -18.359 1 24.02 435 ALA B CA 1
ATOM 7655 C C . ALA B 1 435 ? -7.414 -3.779 -17.422 1 24.02 435 ALA B C 1
ATOM 7657 O O . ALA B 1 435 ? -6.262 -3.627 -17.844 1 24.02 435 ALA B O 1
ATOM 7658 N N . THR B 1 436 ? -7.699 -2.756 -16.609 1 24.19 436 THR B N 1
ATOM 7659 C CA . THR B 1 436 ? -6.688 -2.305 -15.656 1 24.19 436 THR B CA 1
ATOM 7660 C C . THR B 1 436 ? -6.102 -3.486 -14.883 1 24.19 436 THR B C 1
ATOM 7662 O O . THR B 1 436 ? -6.84 -4.348 -14.406 1 24.19 436 THR B O 1
ATOM 7665 N N . PRO B 1 437 ? -4.836 -3.688 -15.055 1 23.38 437 PRO B N 1
ATOM 7666 C CA . PRO B 1 437 ? -4.105 -4.812 -14.469 1 23.38 437 PRO B CA 1
ATOM 7667 C C . PRO B 1 437 ? -4.324 -4.934 -12.961 1 23.38 437 PRO B C 1
ATOM 7669 O O . PRO B 1 437 ? -4.324 -3.926 -12.25 1 23.38 437 PRO B O 1
ATOM 7672 N N . THR B 1 438 ? -5.109 -5.867 -12.562 1 25.05 438 THR B N 1
ATOM 7673 C CA . THR B 1 438 ? -5.562 -6.207 -11.219 1 25.05 438 THR B CA 1
ATOM 7674 C C . THR B 1 438 ? -4.375 -6.449 -10.289 1 25.05 438 THR B C 1
ATOM 7676 O O . THR B 1 438 ? -3.568 -7.348 -10.531 1 25.05 438 THR B O 1
ATOM 7679 N N . PRO B 1 439 ? -3.805 -5.418 -9.641 1 25.7 439 PRO B N 1
ATOM 7680 C CA . PRO B 1 439 ? -2.695 -5.629 -8.703 1 25.7 439 PRO B CA 1
ATOM 7681 C C . PRO B 1 439 ? -2.969 -6.75 -7.707 1 25.7 439 PRO B C 1
ATOM 7683 O O . PRO B 1 439 ? -4.047 -6.801 -7.109 1 25.7 439 PRO B O 1
ATOM 7686 N N . CYS B 1 440 ? -2.402 -7.883 -8 1 24.14 440 CYS B N 1
ATOM 7687 C CA . CYS B 1 440 ? -2.566 -9.102 -7.211 1 24.14 440 CYS B CA 1
ATOM 7688 C C . CYS B 1 440 ? -2.408 -8.805 -5.723 1 24.14 440 CYS B C 1
ATOM 7690 O O . CYS B 1 440 ? -1.887 -7.758 -5.344 1 24.14 440 CYS B O 1
ATOM 7692 N N . PRO B 1 441 ? -2.008 -9.914 -4.926 1 25.98 441 PRO B N 1
ATOM 7693 C CA . PRO B 1 441 ? -2.256 -10.492 -3.602 1 25.98 441 PRO B CA 1
ATOM 7694 C C . PRO B 1 441 ? -1.302 -9.953 -2.539 1 25.98 441 PRO B C 1
ATOM 7696 O O . PRO B 1 441 ? -0.082 -10.086 -2.676 1 25.98 441 PRO B O 1
ATOM 7699 N N . MET B 1 442 ? -1.517 -8.797 -2.018 1 24.34 442 MET B N 1
ATOM 7700 C CA . MET B 1 442 ? -0.663 -8.273 -0.957 1 24.34 442 MET B CA 1
ATOM 7701 C C . MET B 1 442 ? -0.545 -9.266 0.193 1 24.34 442 MET B C 1
ATOM 7703 O O . MET B 1 442 ? -1.546 -9.836 0.629 1 24.34 442 MET B O 1
ATOM 7707 N N . GLU B 1 443 ? 0.627 -9.922 0.384 1 23.38 443 GLU B N 1
ATOM 7708 C CA . GLU B 1 443 ? 1.039 -10.875 1.41 1 23.38 443 GLU B CA 1
ATOM 7709 C C . GLU B 1 443 ? 0.745 -10.336 2.809 1 23.38 443 GLU B C 1
ATOM 7711 O O . GLU B 1 443 ? 1.006 -9.172 3.102 1 23.38 443 GLU B O 1
ATOM 7716 N N . VAL B 1 444 ? -0.14 -11.008 3.5 1 25.23 444 VAL B N 1
ATOM 7717 C CA . VAL B 1 444 ? -0.607 -10.805 4.867 1 25.23 444 VAL B CA 1
ATOM 7718 C C . VAL B 1 444 ? 0.566 -10.93 5.84 1 25.23 444 VAL B C 1
ATOM 7720 O O . VAL B 1 444 ? 1.223 -11.969 5.902 1 25.23 444 VAL B O 1
ATOM 7723 N N . GLU B 1 445 ? 1.414 -9.938 5.973 1 22.64 445 GLU B N 1
ATOM 7724 C CA . GLU B 1 445 ? 2.469 -10.086 6.973 1 22.64 445 GLU B CA 1
ATOM 7725 C C . GLU B 1 445 ? 1.881 -10.305 8.367 1 22.64 445 GLU B C 1
ATOM 7727 O O . GLU B 1 445 ? 0.934 -9.625 8.758 1 22.64 445 GLU B O 1
ATOM 7732 N N . GLU B 1 446 ? 2.021 -11.422 8.938 1 21.84 446 GLU B N 1
ATOM 7733 C CA . GLU B 1 446 ? 1.766 -11.812 10.32 1 21.84 446 GLU B CA 1
ATOM 7734 C C . GLU B 1 446 ? 2.471 -10.875 11.297 1 21.84 446 GLU B C 1
ATOM 7736 O O . GLU B 1 446 ? 3.701 -10.82 11.336 1 21.84 446 GLU B O 1
ATOM 7741 N N . GLN B 1 447 ? 2.088 -9.633 11.438 1 22.5 447 GLN B N 1
ATOM 7742 C CA . GLN B 1 447 ? 2.768 -8.859 12.469 1 22.5 447 GLN B CA 1
ATOM 7743 C C . GLN B 1 447 ? 2.65 -9.531 13.836 1 22.5 447 GLN B C 1
ATOM 7745 O O . GLN B 1 447 ? 1.549 -9.867 14.273 1 22.5 447 GLN B O 1
ATOM 7750 N N . THR B 1 448 ? 3.625 -10.266 14.242 1 20.55 448 THR B N 1
ATOM 7751 C CA . THR B 1 448 ? 3.773 -10.68 15.633 1 20.55 448 THR B CA 1
ATOM 7752 C C . THR B 1 448 ? 3.668 -9.477 16.562 1 20.55 448 THR B C 1
ATOM 7754 O O . THR B 1 448 ? 4.32 -8.453 16.344 1 20.55 448 THR B O 1
ATOM 7757 N N . ILE B 1 449 ? 2.58 -9.234 17.219 1 22.22 449 ILE B N 1
ATOM 7758 C CA . ILE B 1 449 ? 2.225 -8.258 18.234 1 22.22 449 ILE B CA 1
ATOM 7759 C C . ILE B 1 449 ? 3.262 -8.281 19.359 1 22.22 449 ILE B C 1
ATOM 7761 O O . ILE B 1 449 ? 3.332 -9.242 20.125 1 22.22 449 ILE B O 1
ATOM 7765 N N . ASP B 1 450 ? 4.531 -8.031 19.188 1 20.11 450 ASP B N 1
ATOM 7766 C CA . ASP B 1 450 ? 5.262 -7.855 20.438 1 20.11 450 ASP B CA 1
ATOM 7767 C C . ASP B 1 450 ? 4.605 -6.789 21.312 1 20.11 450 ASP B C 1
ATOM 7769 O O . ASP B 1 450 ? 4.055 -5.812 20.797 1 20.11 450 ASP B O 1
ATOM 7773 N N . ASP B 1 451 ? 4.375 -7.004 22.672 1 20.27 451 ASP B N 1
ATOM 7774 C CA . ASP B 1 451 ? 3.738 -6.469 23.875 1 20.27 451 ASP B CA 1
ATOM 7775 C C . ASP B 1 451 ? 4.277 -5.082 24.203 1 20.27 451 ASP B C 1
ATOM 7777 O O . ASP B 1 451 ? 5.262 -4.953 24.938 1 20.27 451 ASP B O 1
ATOM 7781 N N . VAL B 1 452 ? 4.758 -4.223 23.375 1 20.36 452 VAL B N 1
ATOM 7782 C CA . VAL B 1 452 ? 5.359 -3.074 24.047 1 20.36 452 VAL B CA 1
ATOM 7783 C C . VAL B 1 452 ? 4.316 -2.381 24.906 1 20.36 452 VAL B C 1
ATOM 7785 O O . VAL B 1 452 ? 3.275 -1.94 24.422 1 20.36 452 VAL B O 1
ATOM 7788 N N . GLY B 1 453 ? 4.211 -2.658 26.266 1 21.05 453 GLY B N 1
ATOM 7789 C CA . GLY B 1 453 ? 3.514 -2.109 27.422 1 21.05 453 GLY B CA 1
ATOM 7790 C C . GLY B 1 453 ? 3.65 -0.603 27.531 1 21.05 453 GLY B C 1
ATOM 7791 O O . GLY B 1 453 ? 3.256 -0.016 28.547 1 21.05 453 GLY B O 1
ATOM 7792 N N . ASP B 1 454 ? 4.328 0.165 26.75 1 19.73 454 ASP B N 1
ATOM 7793 C CA . ASP B 1 454 ? 4.609 1.442 27.391 1 19.73 454 ASP B CA 1
ATOM 7794 C C . ASP B 1 454 ? 3.314 2.172 27.75 1 19.73 454 ASP B C 1
ATOM 7796 O O . ASP B 1 454 ? 2.486 2.443 26.875 1 19.73 454 ASP B O 1
ATOM 7800 N N . VAL B 1 455 ? 2.879 2.113 29.047 1 20.2 455 VAL B N 1
ATOM 7801 C CA . VAL B 1 455 ? 1.884 2.75 29.906 1 20.2 455 VAL B CA 1
ATOM 7802 C C . VAL B 1 455 ? 2.047 4.266 29.859 1 20.2 455 VAL B C 1
ATOM 7804 O O . VAL B 1 455 ? 3.088 4.801 30.25 1 20.2 455 VAL B O 1
ATOM 7807 N N . LEU B 1 456 ? 1.728 4.98 28.812 1 19.25 456 LEU B N 1
ATOM 7808 C CA . LEU B 1 456 ? 1.656 6.426 28.984 1 19.25 456 LEU B CA 1
ATOM 7809 C C . LEU B 1 456 ? 0.865 6.781 30.234 1 19.25 456 LEU B C 1
ATOM 7811 O O . LEU B 1 456 ? -0.293 6.383 30.375 1 19.25 456 LEU B O 1
ATOM 7815 N N . THR B 1 457 ? 1.524 6.875 31.391 1 20.83 457 THR B N 1
ATOM 7816 C CA . THR B 1 457 ? 1.062 7.375 32.688 1 20.83 457 THR B CA 1
ATOM 7817 C C . THR B 1 457 ? 0.477 8.781 32.531 1 20.83 457 THR B C 1
ATOM 7819 O O . THR B 1 457 ? 1.194 9.727 32.188 1 20.83 457 THR B O 1
ATOM 7822 N N . ILE B 1 458 ? -0.755 8.945 31.953 1 19.64 458 ILE B N 1
ATOM 7823 C CA . ILE B 1 458 ? -1.501 10.195 32.062 1 19.64 458 ILE B CA 1
ATOM 7824 C C . ILE B 1 458 ? -1.638 10.602 33.531 1 19.64 458 ILE B C 1
ATOM 7826 O O . ILE B 1 458 ? -2.113 9.82 34.344 1 19.64 458 ILE B O 1
ATOM 7830 N N . SER B 1 459 ? -0.731 11.422 34.031 1 19.28 459 SER B N 1
ATOM 7831 C CA . SER B 1 459 ? -0.87 12.023 35.344 1 19.28 459 SER B CA 1
ATOM 7832 C C . SER B 1 459 ? -2.262 12.617 35.531 1 19.28 459 SER B C 1
ATOM 7834 O O . SER B 1 459 ? -2.883 13.086 34.594 1 19.28 459 SER B O 1
ATOM 7836 N N . MET B 1 460 ? -3.064 12.328 36.562 1 19.05 460 MET B N 1
ATOM 7837 C CA . MET B 1 460 ? -4.395 12.484 37.156 1 19.05 460 MET B CA 1
ATOM 7838 C C . MET B 1 460 ? -4.77 13.961 37.281 1 19.05 460 MET B C 1
ATOM 7840 O O . MET B 1 460 ? -5.918 14.297 37.562 1 19.05 460 MET B O 1
ATOM 7844 N N . HIS B 1 461 ? -3.893 14.977 37.375 1 20.19 461 HIS B N 1
ATOM 7845 C CA . HIS B 1 461 ? -4.465 16.062 38.188 1 20.19 461 HIS B CA 1
ATOM 7846 C C . HIS B 1 461 ? -5.602 16.75 37.438 1 20.19 461 HIS B C 1
ATOM 7848 O O . HIS B 1 461 ? -6.668 16.984 38 1 20.19 461 HIS B O 1
ATOM 7854 N N . GLU B 1 462 ? -5.363 17.797 36.5 1 19.38 462 GLU B N 1
ATOM 7855 C CA . GLU B 1 462 ? -6.199 18.984 36.406 1 19.38 462 GLU B CA 1
ATOM 7856 C C . GLU B 1 462 ? -7.449 18.734 35.562 1 19.38 462 GLU B C 1
ATOM 7858 O O . GLU B 1 462 ? -7.41 18.828 34.344 1 19.38 462 GLU B O 1
ATOM 7863 N N . ILE B 1 463 ? -8.18 17.672 35.688 1 18.38 463 ILE B N 1
ATOM 7864 C CA . ILE B 1 463 ? -9.391 17.359 34.938 1 18.38 463 ILE B CA 1
ATOM 7865 C C . ILE B 1 463 ? -10.484 18.359 35.281 1 18.38 463 ILE B C 1
ATOM 7867 O O . ILE B 1 463 ? -11.32 18.109 36.156 1 18.38 463 ILE B O 1
ATOM 7871 N N . ARG B 1 464 ? -10.062 19.672 35.625 1 18.73 464 ARG B N 1
ATOM 7872 C CA . ARG B 1 464 ? -11.227 20.266 36.281 1 18.73 464 ARG B CA 1
ATOM 7873 C C . ARG B 1 464 ? -12.461 20.156 35.406 1 18.73 464 ARG B C 1
ATOM 7875 O O . ARG B 1 464 ? -12.375 19.75 34.25 1 18.73 464 ARG B O 1
ATOM 7882 N N . ASN B 1 465 ? -13.242 21.375 35.188 1 18.33 465 ASN B N 1
ATOM 7883 C CA . ASN B 1 465 ? -14.617 21.875 35.219 1 18.33 465 ASN B CA 1
ATOM 7884 C C . ASN B 1 465 ? -15.258 21.797 33.844 1 18.33 465 ASN B C 1
ATOM 7886 O O . ASN B 1 465 ? -15.062 22.688 33 1 18.33 465 ASN B O 1
ATOM 7890 N N . LEU B 1 466 ? -15.086 20.781 33.094 1 18.5 466 LEU B N 1
ATOM 7891 C CA . LEU B 1 466 ? -15.859 20.828 31.844 1 18.5 466 LEU B CA 1
ATOM 7892 C C . LEU B 1 466 ? -17.328 21.109 32.125 1 18.5 466 LEU B C 1
ATOM 7894 O O . LEU B 1 466 ? -18 20.297 32.781 1 18.5 466 LEU B O 1
ATOM 7898 N N . ASP B 1 467 ? -17.688 22.375 32.281 1 20.39 467 ASP B N 1
ATOM 7899 C CA . ASP B 1 467 ? -19.062 22.844 32.469 1 20.39 467 ASP B CA 1
ATOM 7900 C C . ASP B 1 467 ? -20 22.203 31.469 1 20.39 467 ASP B C 1
ATOM 7902 O O . ASP B 1 467 ? -19.688 22.109 30.281 1 20.39 467 ASP B O 1
ATOM 7906 N N . PHE B 1 468 ? -20.797 21.25 31.875 1 21.12 468 PHE B N 1
ATOM 7907 C CA . PHE B 1 468 ? -21.984 20.547 31.422 1 21.12 468 PHE B CA 1
ATOM 7908 C C . PHE B 1 468 ? -22.953 21.484 30.734 1 21.12 468 PHE B C 1
ATOM 7910 O O . PHE B 1 468 ? -23.438 22.453 31.344 1 21.12 468 PHE B O 1
ATOM 7917 N N . PHE B 1 469 ? -22.609 21.969 29.516 1 21.33 469 PHE B N 1
ATOM 7918 C CA . PHE B 1 469 ? -23.594 22.859 28.906 1 21.33 469 PHE B CA 1
ATOM 7919 C C . PHE B 1 469 ? -25.016 22.391 29.219 1 21.33 469 PHE B C 1
ATOM 7921 O O . PHE B 1 469 ? -25.344 21.219 29.031 1 21.33 469 PHE B O 1
ATOM 7928 N N . ASN B 1 470 ? -25.734 23.016 30.188 1 20.95 470 ASN B N 1
ATOM 7929 C CA . ASN B 1 470 ? -27.094 23 30.734 1 20.95 470 ASN B CA 1
ATOM 7930 C C . ASN B 1 470 ? -28.125 23.125 29.609 1 20.95 470 ASN B C 1
ATOM 7932 O O . ASN B 1 470 ? -28.172 24.125 28.906 1 20.95 470 ASN B O 1
ATOM 7936 N N . PHE B 1 471 ? -28.375 22.047 28.859 1 19.34 471 PHE B N 1
ATOM 7937 C CA . PHE B 1 471 ? -29.609 22 28.094 1 19.34 471 PHE B CA 1
ATOM 7938 C C . PHE B 1 471 ? -30.781 22.484 28.938 1 19.34 471 PHE B C 1
ATOM 7940 O O . PHE B 1 471 ? -31.125 21.844 29.938 1 19.34 471 PHE B O 1
ATOM 7947 N N . THR B 1 472 ? -30.938 23.766 29.094 1 21.73 472 THR B N 1
ATOM 7948 C CA . THR B 1 472 ? -32.031 24.422 29.812 1 21.73 472 THR B CA 1
ATOM 7949 C C . THR B 1 472 ? -33.375 24.031 29.219 1 21.73 472 THR B C 1
ATOM 7951 O O . THR B 1 472 ? -33.688 24.391 28.078 1 21.73 472 THR B O 1
ATOM 7954 N N . VAL B 1 473 ? -33.812 22.688 29.266 1 20.44 473 VAL B N 1
ATOM 7955 C CA . VAL B 1 473 ? -35.219 22.453 29.062 1 20.44 473 VAL B CA 1
ATOM 7956 C C . VAL B 1 473 ? -36.062 23.359 29.969 1 20.44 473 VAL B C 1
ATOM 7958 O O . VAL B 1 473 ? -35.906 23.312 31.203 1 20.44 473 VAL B O 1
ATOM 7961 N N . ASN B 1 474 ? -36.25 24.562 29.562 1 21 474 ASN B N 1
ATOM 7962 C CA . ASN B 1 474 ? -37.156 25.547 30.188 1 21 474 ASN B CA 1
ATOM 7963 C C . ASN B 1 474 ? -38.531 24.969 30.469 1 21 474 ASN B C 1
ATOM 7965 O O . ASN B 1 474 ? -39.375 24.938 29.609 1 21 474 ASN B O 1
ATOM 7969 N N . VAL B 1 475 ? -38.594 23.672 31 1 19.62 475 VAL B N 1
ATOM 7970 C CA . VAL B 1 475 ? -39.969 23.312 31.359 1 19.62 475 VAL B CA 1
ATOM 7971 C C . VAL B 1 475 ? -40.5 24.312 32.375 1 19.62 475 VAL B C 1
ATOM 7973 O O . VAL B 1 475 ? -39.844 24.609 33.375 1 19.62 475 VAL B O 1
ATOM 7976 N N . GLU B 1 476 ? -41.344 25.266 31.969 1 20.64 476 GLU B N 1
ATOM 7977 C CA . GLU B 1 476 ? -42.281 26.109 32.719 1 20.64 476 GLU B CA 1
ATOM 7978 C C . GLU B 1 476 ? -43 25.312 33.781 1 20.64 476 GLU B C 1
ATOM 7980 O O . GLU B 1 476 ? -43.812 24.438 33.469 1 20.64 476 GLU B O 1
ATOM 7985 N N . GLY B 1 477 ? -42.25 24.75 34.688 1 19.25 477 GLY B N 1
ATOM 7986 C CA . GLY B 1 477 ? -42.844 23.984 35.781 1 19.25 477 GLY B CA 1
ATOM 7987 C C . GLY B 1 477 ? -43.906 24.766 36.531 1 19.25 477 GLY B C 1
ATOM 7988 O O . GLY B 1 477 ? -43.625 25.875 37 1 19.25 477 GLY B O 1
ATOM 7989 N N . GLU B 1 478 ? -45.188 24.906 35.969 1 21.2 478 GLU B N 1
ATOM 7990 C CA . GLU B 1 478 ? -46.281 25.375 36.812 1 21.2 478 GLU B CA 1
ATOM 7991 C C . GLU B 1 478 ? -46.188 24.797 38.219 1 21.2 478 GLU B C 1
ATOM 7993 O O . GLU B 1 478 ? -45.562 23.75 38.438 1 21.2 478 GLU B O 1
ATOM 7998 N N . ASP B 1 479 ? -46.438 25.578 39.25 1 21.92 479 ASP B N 1
ATOM 7999 C CA . ASP B 1 479 ? -46.406 25.547 40.688 1 21.92 479 ASP B CA 1
ATOM 8000 C C . ASP B 1 479 ? -47.219 24.375 41.25 1 21.92 479 ASP B C 1
ATOM 8002 O O . ASP B 1 479 ? -47.438 24.281 42.438 1 21.92 479 ASP B O 1
ATOM 8006 N N . VAL B 1 480 ? -47.625 23.328 40.375 1 21.88 480 VAL B N 1
ATOM 8007 C CA . VAL B 1 480 ? -48.781 22.641 40.938 1 21.88 480 VAL B CA 1
ATOM 8008 C C . VAL B 1 480 ? -48.469 22.156 42.344 1 21.88 480 VAL B C 1
ATOM 8010 O O . VAL B 1 480 ? -47.375 21.719 42.625 1 21.88 480 VAL B O 1
ATOM 8013 N N . ASN B 1 481 ? -49.219 22.609 43.281 1 21.58 481 ASN B N 1
ATOM 8014 C CA . ASN B 1 481 ? -49.344 22.531 44.719 1 21.58 481 ASN B CA 1
ATOM 8015 C C . ASN B 1 481 ? -49.25 21.078 45.219 1 21.58 481 ASN B C 1
ATOM 8017 O O . ASN B 1 481 ? -50.156 20.281 44.969 1 21.58 481 ASN B O 1
ATOM 8021 N N . ILE B 1 482 ? -48.062 20.484 44.938 1 20.56 482 ILE B N 1
ATOM 8022 C CA . ILE B 1 482 ? -47.812 19.062 45.188 1 20.56 482 ILE B CA 1
ATOM 8023 C C . ILE B 1 482 ? -48.094 18.719 46.625 1 20.56 482 ILE B C 1
ATOM 8025 O O . ILE B 1 482 ? -47.188 18.375 47.375 1 20.56 482 ILE B O 1
ATOM 8029 N N . ASP B 1 483 ? -48.906 19.609 47.281 1 19.8 483 ASP B N 1
ATOM 8030 C CA . ASP B 1 483 ? -48.969 19.391 48.719 1 19.8 483 ASP B CA 1
ATOM 8031 C C . ASP B 1 483 ? -49.25 17.922 49.031 1 19.8 483 ASP B C 1
ATOM 8033 O O . ASP B 1 483 ? -48.594 17.312 49.875 1 19.8 483 ASP B O 1
ATOM 8037 N N . ASP B 1 484 ? -50.5 17.594 48.906 1 20.84 484 ASP B N 1
ATOM 8038 C CA . ASP B 1 484 ? -51.281 16.922 49.906 1 20.84 484 ASP B CA 1
ATOM 8039 C C . ASP B 1 484 ? -51.031 15.414 49.906 1 20.84 484 ASP B C 1
ATOM 8041 O O . ASP B 1 484 ? -51.312 14.719 50.875 1 20.84 484 ASP B O 1
ATOM 8045 N N . ILE B 1 485 ? -50.969 14.812 48.625 1 20.61 485 ILE B N 1
ATOM 8046 C CA . ILE B 1 485 ? -51.688 13.539 48.656 1 20.61 485 ILE B CA 1
ATOM 8047 C C . ILE B 1 485 ? -50.781 12.484 49.312 1 20.61 485 ILE B C 1
ATOM 8049 O O . ILE B 1 485 ? -49.938 11.875 48.656 1 20.61 485 ILE B O 1
ATOM 8053 N N . VAL B 1 486 ? -49.938 12.789 50.375 1 21.62 486 VAL B N 1
ATOM 8054 C CA . VAL B 1 486 ? -48.844 11.992 50.906 1 21.62 486 VAL B CA 1
ATOM 8055 C C . VAL B 1 486 ? -49.375 10.648 51.406 1 21.62 486 VAL B C 1
ATOM 8057 O O . VAL B 1 486 ? -48.625 9.703 51.594 1 21.62 486 VAL B O 1
ATOM 8060 N N . ASN B 1 487 ? -50.594 10.508 51.844 1 20.8 487 ASN B N 1
ATOM 8061 C CA . ASN B 1 487 ? -50.781 9.695 53.031 1 20.8 487 ASN B CA 1
ATOM 8062 C C . ASN B 1 487 ? -50.75 8.203 52.719 1 20.8 487 ASN B C 1
ATOM 8064 O O . ASN B 1 487 ? -50.812 7.367 53.625 1 20.8 487 ASN B O 1
ATOM 8068 N N . GLU B 1 488 ? -51.188 7.809 51.469 1 22.19 488 GLU B N 1
ATOM 8069 C CA . GLU B 1 488 ? -52 6.594 51.625 1 22.19 488 GLU B CA 1
ATOM 8070 C C . GLU B 1 488 ? -51.125 5.398 52 1 22.19 488 GLU B C 1
ATOM 8072 O O . GLU B 1 488 ? -49.906 5.402 51.719 1 22.19 488 GLU B O 1
ATOM 8077 N N . SER B 1 489 ? -51.688 4.184 52.5 1 23.28 489 SER B N 1
ATOM 8078 C CA . SER B 1 489 ? -51.406 2.939 53.219 1 23.28 489 SER B CA 1
ATOM 8079 C C . SER B 1 489 ? -50.562 1.99 52.406 1 23.28 489 SER B C 1
ATOM 8081 O O . SER B 1 489 ? -50.812 1.817 51.188 1 23.28 489 SER B O 1
ATOM 8083 N N . SER B 1 490 ? -49.281 1.761 52.719 1 23.62 490 SER B N 1
ATOM 8084 C CA . SER B 1 490 ? -48.125 1.099 52.125 1 23.62 490 SER B CA 1
ATOM 8085 C C . SER B 1 490 ? -48.438 -0.364 51.812 1 23.62 490 SER B C 1
ATOM 8087 O O . SER B 1 490 ? -48.594 -1.179 52.75 1 23.62 490 SER B O 1
ATOM 8089 N N . PRO B 1 491 ? -49.312 -0.743 50.812 1 25.31 491 PRO B N 1
ATOM 8090 C CA . PRO B 1 491 ? -49.688 -2.156 50.844 1 25.31 491 PRO B CA 1
ATOM 8091 C C . PRO B 1 491 ? -48.469 -3.094 50.719 1 25.31 491 PRO B C 1
ATOM 8093 O O . PRO B 1 491 ? -47.438 -2.705 50.156 1 25.31 491 PRO B O 1
ATOM 8096 N N . THR B 1 492 ? -48.312 -4.207 51.531 1 25.11 492 THR B N 1
ATOM 8097 C CA . THR B 1 492 ? -47.375 -5.301 51.812 1 25.11 492 THR B CA 1
ATOM 8098 C C . THR B 1 492 ? -47.125 -6.129 50.531 1 25.11 492 THR B C 1
ATOM 8100 O O . THR B 1 492 ? -47.844 -7.105 50.281 1 25.11 492 THR B O 1
ATOM 8103 N N . VAL B 1 493 ? -46.969 -5.535 49.312 1 26.42 493 VAL B N 1
ATOM 8104 C CA . VAL B 1 493 ? -47 -6.449 48.188 1 26.42 493 VAL B CA 1
ATOM 8105 C C . VAL B 1 493 ? -45.844 -7.438 48.281 1 26.42 493 VAL B C 1
ATOM 8107 O O . VAL B 1 493 ? -44.688 -7.035 48.5 1 26.42 493 VAL B O 1
ATOM 8110 N N . THR B 1 494 ? -46.031 -8.711 48.625 1 25.91 494 THR B N 1
ATOM 8111 C CA . THR B 1 494 ? -45.281 -9.953 48.719 1 25.91 494 THR B CA 1
ATOM 8112 C C . THR B 1 494 ? -44.5 -10.211 47.438 1 25.91 494 THR B C 1
ATOM 8114 O O . THR B 1 494 ? -45.062 -10.516 46.406 1 25.91 494 THR B O 1
ATOM 8117 N N . ASP B 1 495 ? -43.5 -9.383 47.094 1 24.97 495 ASP B N 1
ATOM 8118 C CA . ASP B 1 495 ? -42.719 -9.32 45.844 1 24.97 495 ASP B CA 1
ATOM 8119 C C . ASP B 1 495 ? -41.969 -10.625 45.625 1 24.97 495 ASP B C 1
ATOM 8121 O O . ASP B 1 495 ? -40.906 -10.836 46.188 1 24.97 495 ASP B O 1
ATOM 8125 N N . THR B 1 496 ? -42.594 -11.766 45.719 1 28.25 496 THR B N 1
ATOM 8126 C CA . THR B 1 496 ? -41.969 -13.039 45.406 1 28.25 496 THR B CA 1
ATOM 8127 C C . THR B 1 496 ? -41.312 -13.008 44.031 1 28.25 496 THR B C 1
ATOM 8129 O O . THR B 1 496 ? -41.969 -13.188 43.031 1 28.25 496 THR B O 1
ATOM 8132 N N . GLN B 1 497 ? -40.625 -11.953 43.719 1 28.14 497 GLN B N 1
ATOM 8133 C CA . GLN B 1 497 ? -40.062 -11.992 42.375 1 28.14 497 GLN B CA 1
ATOM 8134 C C . GLN B 1 497 ? -39.219 -13.25 42.156 1 28.14 497 GLN B C 1
ATOM 8136 O O . GLN B 1 497 ? -38.406 -13.609 43.031 1 28.14 497 GLN B O 1
ATOM 8141 N N . PRO B 1 498 ? -39.719 -14.203 41.375 1 30.59 498 PRO B N 1
ATOM 8142 C CA . PRO B 1 498 ? -38.938 -15.422 41.156 1 30.59 498 PRO B CA 1
ATOM 8143 C C . PRO B 1 498 ? -37.438 -15.141 40.906 1 30.59 498 PRO B C 1
ATOM 8145 O O . PRO B 1 498 ? -37.094 -14.109 40.344 1 30.59 498 PRO B O 1
ATOM 8148 N N . GLU B 1 499 ? -36.562 -15.422 41.875 1 30.75 499 GLU B N 1
ATOM 8149 C CA . GLU B 1 499 ? -35.094 -15.445 41.812 1 30.75 499 GLU B CA 1
ATOM 8150 C C . GLU B 1 499 ? -34.625 -15.977 40.469 1 30.75 499 GLU B C 1
ATOM 8152 O O . GLU B 1 499 ? -34.531 -17.188 40.25 1 30.75 499 GLU B O 1
ATOM 8157 N N . THR B 1 500 ? -35.281 -15.508 39.344 1 31.67 500 THR B N 1
ATOM 8158 C CA . THR B 1 500 ? -34.656 -15.969 38.094 1 31.67 500 THR B CA 1
ATOM 8159 C C . THR B 1 500 ? -33.125 -15.773 38.156 1 31.67 500 THR B C 1
ATOM 8161 O O . THR B 1 500 ? -32.656 -14.688 38.469 1 31.67 500 THR B O 1
ATOM 8164 N N . ASN B 1 501 ? -32.438 -16.75 38.625 1 32.28 501 ASN B N 1
ATOM 8165 C CA . ASN B 1 501 ? -30.984 -16.812 38.531 1 32.28 501 ASN B CA 1
ATOM 8166 C C . ASN B 1 501 ? -30.453 -16.109 37.312 1 32.28 501 ASN B C 1
ATOM 8168 O O . ASN B 1 501 ? -30.781 -16.484 36.188 1 32.28 501 ASN B O 1
ATOM 8172 N N . PRO B 1 502 ? -30.141 -14.922 37.438 1 38.75 502 PRO B N 1
ATOM 8173 C CA . PRO B 1 502 ? -29.719 -14.008 36.375 1 38.75 502 PRO B CA 1
ATOM 8174 C C . PRO B 1 502 ? -28.828 -14.68 35.344 1 38.75 502 PRO B C 1
ATOM 8176 O O . PRO B 1 502 ? -28.547 -14.102 34.281 1 38.75 502 PRO B O 1
ATOM 8179 N N . THR B 1 503 ? -28.078 -15.594 35.906 1 41.53 503 THR B N 1
ATOM 8180 C CA . THR B 1 503 ? -27.109 -16.141 34.969 1 41.53 503 THR B CA 1
ATOM 8181 C C . THR B 1 503 ? -27.797 -17.047 33.938 1 41.53 503 THR B C 1
ATOM 8183 O O . THR B 1 503 ? -27.141 -17.844 33.25 1 41.53 503 THR B O 1
ATOM 8186 N N . GLN B 1 504 ? -29.047 -17.344 34.062 1 44.41 504 GLN B N 1
ATOM 8187 C CA . GLN B 1 504 ? -29.625 -18.375 33.219 1 44.41 504 GLN B CA 1
ATOM 8188 C C . GLN B 1 504 ? -29.641 -17.922 31.75 1 44.41 504 GLN B C 1
ATOM 8190 O O . GLN B 1 504 ? -30.188 -16.875 31.438 1 44.41 504 GLN B O 1
ATOM 8195 N N . LEU B 1 505 ? -28.641 -18.438 31.016 1 55.28 505 LEU B N 1
ATOM 8196 C CA . LEU B 1 505 ? -28.641 -18.266 29.562 1 55.28 505 LEU B CA 1
ATOM 8197 C C . LEU B 1 505 ? -30.031 -18.453 28.984 1 55.28 505 LEU B C 1
ATOM 8199 O O . LEU B 1 505 ? -30.75 -19.375 29.375 1 55.28 505 LEU B O 1
ATOM 8203 N N . PRO B 1 506 ? -30.734 -17.328 28.625 1 56.25 506 PRO B N 1
ATOM 8204 C CA . PRO B 1 506 ? -31.984 -17.609 27.922 1 56.25 506 PRO B CA 1
ATOM 8205 C C . PRO B 1 506 ? -31.938 -18.922 27.141 1 56.25 506 PRO B C 1
ATOM 8207 O O . PRO B 1 506 ? -30.859 -19.469 26.922 1 56.25 506 PRO B O 1
ATOM 8210 N N . GLU B 1 507 ? -33.031 -19.469 26.906 1 59.84 507 GLU B N 1
ATOM 8211 C CA . GLU B 1 507 ? -33.156 -20.703 26.156 1 59.84 507 GLU B CA 1
ATOM 8212 C C . GLU B 1 507 ? -32.156 -20.75 25 1 59.84 507 GLU B C 1
ATOM 8214 O O . GLU B 1 507 ? -31.922 -19.734 24.328 1 59.84 507 GLU B O 1
ATOM 8219 N N . ALA B 1 508 ? -31.234 -21.797 25.062 1 63.16 508 ALA B N 1
ATOM 8220 C CA . ALA B 1 508 ? -30.141 -22.047 24.125 1 63.16 508 ALA B CA 1
ATOM 8221 C C . ALA B 1 508 ? -30.5 -21.578 22.719 1 63.16 508 ALA B C 1
ATOM 8223 O O . ALA B 1 508 ? -29.688 -20.953 22.031 1 63.16 508 ALA B O 1
ATOM 8224 N N . ASN B 1 509 ? -31.781 -21.719 22.5 1 72.94 509 ASN B N 1
ATOM 8225 C CA . ASN B 1 509 ? -32.219 -21.422 21.141 1 72.94 509 ASN B CA 1
ATOM 8226 C C . ASN B 1 509 ? -32.312 -19.922 20.891 1 72.94 509 ASN B C 1
ATOM 8228 O O . ASN B 1 509 ? -31.922 -19.453 19.812 1 72.94 509 ASN B O 1
ATOM 8232 N N . TYR B 1 510 ? -32.625 -19.203 21.984 1 79.19 510 TYR B N 1
ATOM 8233 C CA . TYR B 1 510 ? -32.844 -17.781 21.766 1 79.19 510 TYR B CA 1
ATOM 8234 C C . TYR B 1 510 ? -31.531 -17.047 21.594 1 79.19 510 TYR B C 1
ATOM 8236 O O . TYR B 1 510 ? -31.375 -16.234 20.672 1 79.19 510 TYR B O 1
ATOM 8244 N N . TRP B 1 511 ? -30.625 -17.297 22.484 1 83.62 511 TRP B N 1
ATOM 8245 C CA . TRP B 1 511 ? -29.375 -16.547 22.375 1 83.62 511 TRP B CA 1
ATOM 8246 C C . TRP B 1 511 ? -28.625 -16.938 21.109 1 83.62 511 TRP B C 1
ATOM 8248 O O . TRP B 1 511 ? -27.953 -16.094 20.5 1 83.62 511 TRP B O 1
ATOM 8258 N N . ASN B 1 512 ? -28.734 -18.203 20.75 1 85.69 512 ASN B N 1
ATOM 8259 C CA . ASN B 1 512 ? -28.094 -18.656 19.516 1 85.69 512 ASN B CA 1
ATOM 8260 C C . ASN B 1 512 ? -28.672 -17.938 18.297 1 85.69 512 ASN B C 1
ATOM 8262 O O . ASN B 1 512 ? -27.922 -17.578 17.391 1 85.69 512 ASN B O 1
ATOM 8266 N N . GLN B 1 513 ? -29.891 -17.75 18.344 1 86.69 513 GLN B N 1
ATOM 8267 C CA . GLN B 1 513 ? -30.547 -17.031 17.25 1 86.69 513 GLN B CA 1
ATOM 8268 C C . GLN B 1 513 ? -30.109 -15.57 17.219 1 86.69 513 GLN B C 1
ATOM 8270 O O . GLN B 1 513 ? -29.891 -15.008 16.141 1 86.69 513 GLN B O 1
ATOM 8275 N N . THR B 1 514 ? -30 -15.07 18.344 1 87.5 514 THR B N 1
ATOM 8276 C CA . THR B 1 514 ? -29.594 -13.672 18.438 1 87.5 514 THR B CA 1
ATOM 8277 C C . THR B 1 514 ? -28.188 -13.484 17.906 1 87.5 514 THR B C 1
ATOM 8279 O O . THR B 1 514 ? -27.922 -12.555 17.141 1 87.5 514 THR B O 1
ATOM 8282 N N . VAL B 1 515 ? -27.312 -14.391 18.25 1 90.19 515 VAL B N 1
ATOM 8283 C CA . VAL B 1 515 ? -25.938 -14.312 17.797 1 90.19 515 VAL B CA 1
ATOM 8284 C C . VAL B 1 515 ? -25.875 -14.5 16.281 1 90.19 515 VAL B C 1
ATOM 8286 O O . VAL B 1 515 ? -25.125 -13.797 15.602 1 90.19 515 VAL B O 1
ATOM 8289 N N . ASN B 1 516 ? -26.719 -15.328 15.789 1 88.38 516 ASN B N 1
ATOM 8290 C CA . ASN B 1 516 ? -26.766 -15.562 14.352 1 88.38 516 ASN B CA 1
ATOM 8291 C C . ASN B 1 516 ? -27.297 -14.344 13.602 1 88.38 516 ASN B C 1
ATOM 8293 O O . ASN B 1 516 ? -26.844 -14.047 12.5 1 88.38 516 ASN B O 1
ATOM 8297 N N . GLU B 1 517 ? -28.141 -13.688 14.18 1 85.12 517 GLU B N 1
ATOM 8298 C CA . GLU B 1 517 ? -28.719 -12.5 13.547 1 85.12 517 GLU B CA 1
ATOM 8299 C C . GLU B 1 517 ? -27.719 -11.352 13.508 1 85.12 517 GLU B C 1
ATOM 8301 O O . GLU B 1 517 ? -27.625 -10.633 12.508 1 85.12 517 GLU B O 1
ATOM 8306 N N . ILE B 1 518 ? -26.984 -11.227 14.5 1 88.69 518 ILE B N 1
ATOM 8307 C CA . ILE B 1 518 ? -26.109 -10.07 14.633 1 88.69 518 ILE B CA 1
ATOM 8308 C C . ILE B 1 518 ? -24.781 -10.344 13.93 1 88.69 518 ILE B C 1
ATOM 8310 O O . ILE B 1 518 ? -24.234 -9.461 13.258 1 88.69 518 ILE B O 1
ATOM 8314 N N . PHE B 1 519 ? -24.266 -11.562 14.055 1 88.88 519 PHE B N 1
ATOM 8315 C CA . PHE B 1 519 ? -22.953 -11.875 13.531 1 88.88 519 PHE B CA 1
ATOM 8316 C C . PHE B 1 519 ? -23.047 -12.711 12.266 1 88.88 519 PHE B C 1
ATOM 8318 O O . PHE B 1 519 ? -22.031 -13 11.625 1 88.88 519 PHE B O 1
ATOM 8325 N N . GLY B 1 520 ? -24.219 -13.094 11.93 1 80.44 520 GLY B N 1
ATOM 8326 C CA . GLY B 1 520 ? -24.406 -13.867 10.719 1 80.44 520 GLY B CA 1
ATOM 8327 C C . GLY B 1 520 ? -24.203 -13.047 9.453 1 80.44 520 GLY B C 1
ATOM 8328 O O . GLY B 1 520 ? -24.359 -11.828 9.469 1 80.44 520 GLY B O 1
ATOM 8329 N N . ILE B 1 521 ? -23.625 -13.75 8.516 1 71.38 521 ILE B N 1
ATOM 8330 C CA . ILE B 1 521 ? -23.531 -13.117 7.207 1 71.38 521 ILE B CA 1
ATOM 8331 C C . ILE B 1 521 ? -24.922 -12.938 6.621 1 71.38 521 ILE B C 1
ATOM 8333 O O . ILE B 1 521 ? -25.766 -13.836 6.723 1 71.38 521 ILE B O 1
ATOM 8337 N N . ALA B 1 522 ? -25.641 -11.883 6.75 1 54.44 522 ALA B N 1
ATOM 8338 C CA . ALA B 1 522 ? -27.016 -11.688 6.297 1 54.44 522 ALA B CA 1
ATOM 8339 C C . ALA B 1 522 ? -27.406 -12.727 5.25 1 54.44 522 ALA B C 1
ATOM 8341 O O . ALA B 1 522 ? -26.859 -12.734 4.141 1 54.44 522 ALA B O 1
ATOM 8342 N N . SER B 1 523 ? -27.5 -13.961 5.699 1 46.56 523 SER B N 1
ATOM 8343 C CA . SER B 1 523 ? -27.906 -15.18 5.004 1 46.56 523 SER B CA 1
ATOM 8344 C C . SER B 1 523 ? -29.078 -14.93 4.078 1 46.56 523 SER B C 1
ATOM 8346 O O . SER B 1 523 ? -29.766 -13.914 4.199 1 46.56 523 SER B O 1
ATOM 8348 N N . GLN B 1 524 ? -29.547 -16.234 3.551 1 37.66 524 GLN B N 1
ATOM 8349 C CA . GLN B 1 524 ? -30.297 -16.922 2.502 1 37.66 524 GLN B CA 1
ATOM 8350 C C . GLN B 1 524 ? -31.797 -16.812 2.732 1 37.66 524 GLN B C 1
ATOM 8352 O O . GLN B 1 524 ? -32.344 -17.375 3.693 1 37.66 524 GLN B O 1
ATOM 8357 N N . SER B 1 525 ? -32.5 -15.805 3.041 1 32.22 525 SER B N 1
ATOM 8358 C CA . SER B 1 525 ? -33.812 -16.375 2.826 1 32.22 525 SER B CA 1
ATOM 8359 C C . SER B 1 525 ? -33.812 -17.359 1.649 1 32.22 525 SER B C 1
ATOM 8361 O O . SER B 1 525 ? -33.125 -17.125 0.654 1 32.22 525 SER B O 1
ATOM 8363 N N . PRO B 1 526 ? -34.156 -18.656 1.94 1 33 526 PRO B N 1
ATOM 8364 C CA . PRO B 1 526 ? -34.281 -19.641 0.875 1 33 526 PRO B CA 1
ATOM 8365 C C . PRO B 1 526 ? -34.875 -19.062 -0.408 1 33 526 PRO B C 1
ATOM 8367 O O . PRO B 1 526 ? -35.438 -19.812 -1.226 1 33 526 PRO B O 1
ATOM 8370 N N . GLY B 1 527 ? -35.062 -17.797 -0.461 1 29.67 527 GLY B N 1
ATOM 8371 C CA . GLY B 1 527 ? -35.938 -17.484 -1.577 1 29.67 527 GLY B CA 1
ATOM 8372 C C . GLY B 1 527 ? -35.5 -18.125 -2.879 1 29.67 527 GLY B C 1
ATOM 8373 O O . GLY B 1 527 ? -34.438 -18.75 -2.945 1 29.67 527 GLY B O 1
ATOM 8374 N N . ASN B 1 528 ? -36.438 -17.891 -3.91 1 30.14 528 ASN B N 1
ATOM 8375 C CA . ASN B 1 528 ? -36.5 -18.422 -5.27 1 30.14 528 ASN B CA 1
ATOM 8376 C C . ASN B 1 528 ? -35.156 -18.234 -5.988 1 30.14 528 ASN B C 1
ATOM 8378 O O . ASN B 1 528 ? -34.438 -17.266 -5.75 1 30.14 528 ASN B O 1
ATOM 8382 N N . THR B 1 529 ? -34.594 -19.344 -6.387 1 30.69 529 THR B N 1
ATOM 8383 C CA . THR B 1 529 ? -33.531 -19.578 -7.348 1 30.69 529 THR B CA 1
ATOM 8384 C C . THR B 1 529 ? -33.5 -18.484 -8.406 1 30.69 529 THR B C 1
ATOM 8386 O O . THR B 1 529 ? -34.312 -18.5 -9.344 1 30.69 529 THR B O 1
ATOM 8389 N N . THR B 1 530 ? -33.656 -17.266 -8.047 1 32.59 530 THR B N 1
ATOM 8390 C CA . THR B 1 530 ? -33.594 -16.438 -9.25 1 32.59 530 THR B CA 1
ATOM 8391 C C . THR B 1 530 ? -32.375 -16.844 -10.102 1 32.59 530 THR B C 1
ATOM 8393 O O . THR B 1 530 ? -31.266 -16.953 -9.594 1 32.59 530 THR B O 1
ATOM 8396 N N . THR B 1 531 ? -32.625 -17.562 -11.156 1 31.33 531 THR B N 1
ATOM 8397 C CA . THR B 1 531 ? -31.781 -17.969 -12.266 1 31.33 531 THR B CA 1
ATOM 8398 C C . THR B 1 531 ? -30.812 -16.859 -12.664 1 31.33 531 THR B C 1
ATOM 8400 O O . THR B 1 531 ? -31.234 -15.773 -13.062 1 31.33 531 THR B O 1
ATOM 8403 N N . TRP B 1 532 ? -29.891 -16.531 -11.875 1 33.19 532 TRP B N 1
ATOM 8404 C CA . TRP B 1 532 ? -28.828 -15.734 -12.492 1 33.19 532 TRP B CA 1
ATOM 8405 C C . TRP B 1 532 ? -28.719 -16.031 -13.984 1 33.19 532 TRP B C 1
ATOM 8407 O O . TRP B 1 532 ? -28.672 -17.188 -14.391 1 33.19 532 TRP B O 1
ATOM 8417 N N . LYS B 1 533 ? -29.547 -15.359 -14.867 1 35.03 533 LYS B N 1
ATOM 8418 C CA . LYS B 1 533 ? -29.375 -15.586 -16.297 1 35.03 533 LYS B CA 1
ATOM 8419 C C . LYS B 1 533 ? -27.969 -16.047 -16.625 1 35.03 533 LYS B C 1
ATOM 8421 O O . LYS B 1 533 ? -26.984 -15.398 -16.25 1 35.03 533 LYS B O 1
ATOM 8426 N N . SER B 1 534 ? -27.781 -17.297 -16.703 1 35.31 534 SER B N 1
ATOM 8427 C CA . SER B 1 534 ? -26.656 -18.078 -17.188 1 35.31 534 SER B CA 1
ATOM 8428 C C . SER B 1 534 ? -25.938 -17.375 -18.328 1 35.31 534 SER B C 1
ATOM 8430 O O . SER B 1 534 ? -26.281 -17.547 -19.5 1 35.31 534 SER B O 1
ATOM 8432 N N . ARG B 1 535 ? -25.922 -16.062 -18.375 1 37.34 535 ARG B N 1
ATOM 8433 C CA . ARG B 1 535 ? -24.984 -15.766 -19.438 1 37.34 535 ARG B CA 1
ATOM 8434 C C . ARG B 1 535 ? -23.766 -16.688 -19.359 1 37.34 535 ARG B C 1
ATOM 8436 O O . ARG B 1 535 ? -23.328 -17.062 -18.281 1 37.34 535 ARG B O 1
ATOM 8443 N N . ALA B 1 536 ? -23.547 -17.297 -20.406 1 43.25 536 ALA B N 1
ATOM 8444 C CA . ALA B 1 536 ? -22.422 -18.219 -20.594 1 43.25 536 ALA B CA 1
ATOM 8445 C C . ALA B 1 536 ? -21.203 -17.766 -19.797 1 43.25 536 ALA B C 1
ATOM 8447 O O . ALA B 1 536 ? -20.734 -16.641 -19.969 1 43.25 536 ALA B O 1
ATOM 8448 N N . ILE B 1 537 ? -21.141 -18.156 -18.516 1 49.56 537 ILE B N 1
ATOM 8449 C CA . ILE B 1 537 ? -19.984 -17.906 -17.641 1 49.56 537 ILE B CA 1
ATOM 8450 C C . ILE B 1 537 ? -18.688 -18.109 -18.422 1 49.56 537 ILE B C 1
ATOM 8452 O O . ILE B 1 537 ? -18.438 -19.188 -18.969 1 49.56 537 ILE B O 1
ATOM 8456 N N . PRO B 1 538 ? -18.094 -16.984 -18.719 1 61.38 538 PRO B N 1
ATOM 8457 C CA . PRO B 1 538 ? -16.812 -17.188 -19.406 1 61.38 538 PRO B CA 1
ATOM 8458 C C . PRO B 1 538 ? -15.883 -18.141 -18.672 1 61.38 538 PRO B C 1
ATOM 8460 O O . PRO B 1 538 ? -15.883 -18.172 -17.438 1 61.38 538 PRO B O 1
ATOM 8463 N N . SER B 1 539 ? -15.727 -19.25 -19.188 1 75.12 539 SER B N 1
ATOM 8464 C CA . SER B 1 539 ? -14.836 -20.297 -18.672 1 75.12 539 SER B CA 1
ATOM 8465 C C . SER B 1 539 ? -13.508 -20.312 -19.422 1 75.12 539 SER B C 1
ATOM 8467 O O . SER B 1 539 ? -13.242 -19.422 -20.25 1 75.12 539 SER B O 1
ATOM 8469 N N . HIS B 1 540 ? -12.703 -21.125 -19.016 1 82.75 540 HIS B N 1
ATOM 8470 C CA . HIS B 1 540 ? -11.445 -21.359 -19.719 1 82.75 540 HIS B CA 1
ATOM 8471 C C . HIS B 1 540 ? -11.688 -21.719 -21.172 1 82.75 540 HIS B C 1
ATOM 8473 O O . HIS B 1 540 ? -12.773 -22.172 -21.531 1 82.75 540 HIS B O 1
ATOM 8479 N N . ARG B 1 541 ? -10.688 -21.281 -22.031 1 79.81 541 ARG B N 1
ATOM 8480 C CA . ARG B 1 541 ? -10.82 -21.547 -23.453 1 79.81 541 ARG B CA 1
ATOM 8481 C C . ARG B 1 541 ? -9.5 -22.016 -24.062 1 79.81 541 ARG B C 1
ATOM 8483 O O . ARG B 1 541 ? -8.445 -21.453 -23.766 1 79.81 541 ARG B O 1
ATOM 8490 N N . LEU B 1 542 ? -9.641 -23.156 -24.766 1 81.69 542 LEU B N 1
ATOM 8491 C CA . LEU B 1 542 ? -8.508 -23.484 -25.625 1 81.69 542 LEU B CA 1
ATOM 8492 C C . LEU B 1 542 ? -8.469 -22.594 -26.859 1 81.69 542 LEU B C 1
ATOM 8494 O O . LEU B 1 542 ? -9.18 -22.844 -27.828 1 81.69 542 LEU B O 1
ATOM 8498 N N . LEU B 1 543 ? -7.66 -21.656 -26.859 1 82.06 543 LEU B N 1
ATOM 8499 C CA . LEU B 1 543 ? -7.695 -20.547 -27.812 1 82.06 543 LEU B CA 1
ATOM 8500 C C . LEU B 1 543 ? -7.305 -21.031 -29.203 1 82.06 543 LEU B C 1
ATOM 8502 O O . LEU B 1 543 ? -7.691 -20.422 -30.203 1 82.06 543 LEU B O 1
ATOM 8506 N N . THR B 1 544 ? -6.613 -22.125 -29.281 1 80.38 544 THR B N 1
ATOM 8507 C CA . THR B 1 544 ? -6.156 -22.625 -30.578 1 80.38 544 THR B CA 1
ATOM 8508 C C . THR B 1 544 ? -7.125 -23.656 -31.141 1 80.38 544 THR B C 1
ATOM 8510 O O . THR B 1 544 ? -6.844 -24.297 -32.156 1 80.38 544 THR B O 1
ATOM 8513 N N . SER B 1 545 ? -8.188 -23.875 -30.438 1 79.19 545 SER B N 1
ATOM 8514 C CA . SER B 1 545 ? -9.219 -24.766 -30.969 1 79.19 545 SER B CA 1
ATOM 8515 C C . SER B 1 545 ? -9.859 -24.188 -32.219 1 79.19 545 SER B C 1
ATOM 8517 O O . SER B 1 545 ? -9.891 -22.953 -32.406 1 79.19 545 SER B O 1
ATOM 8519 N N . GLU B 1 546 ? -10.297 -25.109 -33.031 1 82.25 546 GLU B N 1
ATOM 8520 C CA . GLU B 1 546 ? -10.914 -24.688 -34.281 1 82.25 546 GLU B CA 1
ATOM 8521 C C . GLU B 1 546 ? -12.117 -23.781 -34.031 1 82.25 546 GLU B C 1
ATOM 8523 O O . GLU B 1 546 ? -12.352 -22.812 -34.75 1 82.25 546 GLU B O 1
ATOM 8528 N N . GLN B 1 547 ? -12.781 -24.094 -33.031 1 78.44 547 GLN B N 1
ATOM 8529 C CA . GLN B 1 547 ? -13.977 -23.328 -32.719 1 78.44 547 GLN B CA 1
ATOM 8530 C C . GLN B 1 547 ? -13.633 -21.891 -32.375 1 78.44 547 GLN B C 1
ATOM 8532 O O . GLN B 1 547 ? -14.25 -20.953 -32.875 1 78.44 547 GLN B O 1
ATOM 8537 N N . VAL B 1 548 ? -12.68 -21.703 -31.578 1 79.12 548 VAL B N 1
ATOM 8538 C CA . VAL B 1 548 ? -12.305 -20.375 -31.141 1 79.12 548 VAL B CA 1
ATOM 8539 C C . VAL B 1 548 ? -11.688 -19.594 -32.312 1 79.12 548 VAL B C 1
ATOM 8541 O O . VAL B 1 548 ? -11.938 -18.406 -32.469 1 79.12 548 VAL B O 1
ATOM 8544 N N . LEU B 1 549 ? -10.906 -20.219 -33.125 1 79.31 549 LEU B N 1
ATOM 8545 C CA . LEU B 1 549 ? -10.281 -19.578 -34.281 1 79.31 549 LEU B CA 1
ATOM 8546 C C . LEU B 1 549 ? -11.336 -19.078 -35.25 1 79.31 549 LEU B C 1
ATOM 8548 O O . LEU B 1 549 ? -11.203 -17.969 -35.812 1 79.31 549 LEU B O 1
ATOM 8552 N N . GLN B 1 550 ? -12.336 -19.875 -35.406 1 78.88 550 GLN B N 1
ATOM 8553 C CA . GLN B 1 550 ? -13.422 -19.484 -36.312 1 78.88 550 GLN B CA 1
ATOM 8554 C C . GLN B 1 550 ? -14.18 -18.281 -35.75 1 78.88 550 GLN B C 1
ATOM 8556 O O . GLN B 1 550 ? -14.547 -17.375 -36.5 1 78.88 550 GLN B O 1
ATOM 8561 N N . GLU B 1 551 ? -14.414 -18.281 -34.469 1 79.25 551 GLU B N 1
ATOM 8562 C CA . GLU B 1 551 ? -15.094 -17.172 -33.812 1 79.25 551 GLU B CA 1
ATOM 8563 C C . GLU B 1 551 ? -14.312 -15.867 -33.969 1 79.25 551 GLU B C 1
ATOM 8565 O O . GLU B 1 551 ? -14.891 -14.812 -34.219 1 79.25 551 GLU B O 1
ATOM 8570 N N . LYS B 1 552 ? -13.117 -15.992 -33.906 1 75.5 552 LYS B N 1
ATOM 8571 C CA . LYS B 1 552 ? -12.258 -14.805 -33.938 1 75.5 552 LYS B CA 1
ATOM 8572 C C . LYS B 1 552 ? -12.07 -14.328 -35.375 1 75.5 552 LYS B C 1
ATOM 8574 O O . LYS B 1 552 ? -11.992 -13.117 -35.625 1 75.5 552 LYS B O 1
#

Foldseek 3Di:
DPPPPPPPPPPADLVLLVVLLVVVVVPDDLVRSCVVSVHPSVVSCCCNVVVDPSPRPGDDPDQDDPVLLVLLQVLQVLCVLLVRHDDPQLSQVLQLVLCVVLVGDGPDDVSTDDPVNVVVSCVVCVVDDDDDDDDADLVLLQQPDPVLLVVVLVVLVVVCVVFVCQPPQLQEKEKDKDKDFLFDDADDDDDDPPDPDDDADGDPDGWIKIKMWMATLQQDTWAIEIEGADDDPVRLVLAQQVLAPPQYHYHYDNNNDAFQVVLQVCCVRIVVVPSDQDDDGEYEYAPWQSPLHLVNLVVCVVSNYWYKHFAHSNCCQQRLCNPFQVVQLVNQLSHLQRVVCVVPVPDGRDRYCVRNSNRVSCVVGSGSVRSNVSCVLNCSRVNDSPSRDPSSNSNNVLSVQLVVVVVVVQPPPADPPPPPDDDDDDDPDPDDDDDPDDGGTPVVPPPPDPPPGHDRPPDPPDDDDPPPPPPVVVCPVDPPCPDDDPPDDPDPPPPPPPPPVSVPSPDPVVSSVSSCVSSNSPGHPVDDPPPPPPPPRRHMDRSSDPVNSVVD/DPPPPPPPPPPADLVLLVVLLVVVVVPDDLVRSCVVSVHPSVVSVCCNVVVDPSPPPTDDPDQDDPVLLVLLQVLQVLCVLLVRHDDPQLSQVLQLVLCVVLVGDGPDDVSTDDPVNVVVSCVVCVVDDDFDAWDADLVLLQQPDPVLLVVVLVVLVVVCVVFVCQPPQLQEKEKDKDKDFLFDDADDDDDDPPDPDDDADGDPGGWIKIKMWMATLQQDTWAIEIEGADDDPVRLVLAQQVLAPPQYHYHYDNNNDADQVVLQVCCVRIVVVPSDQDDDGEYEYAPAPSPLHLVNLVVCVVSNYWYKHAFHSNCCQQRLCQPFQVQQLVNQLSHLQRVVCVVPVPDGRDRYCVRNSNRVSCVVGSGSVRSNVSCVLNCSRNNDSPSRDPSSNSNNVLSVQVVVVVVVVVVPPDDPDPPDDDDDPPPDDPDDDHD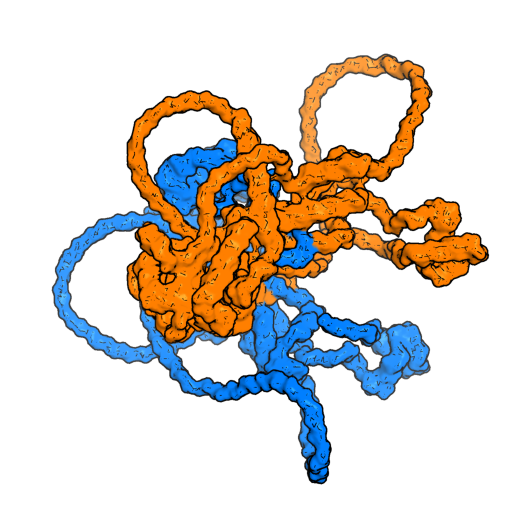PPDPGDPDTPPPPPDCPPPPPPPDPPDPDDPDPPPPPPVPPPPPPCPPDPPDDDPPPPPPVPPPPVSVPSPDPVVSSVSSCVSSNSPGHPVDDPPPPPPPPRRHMDRSNDPVNSVVD

Solvent-accessible surface area (backbone atoms only — not comparable to full-atom values): 62943 Å² total; per-residue (Å²): 122,84,75,74,69,80,72,83,73,62,86,53,59,65,67,39,49,53,51,28,46,50,39,35,74,73,67,41,49,57,64,57,28,16,63,72,49,62,38,59,46,69,61,49,48,30,45,67,73,59,78,36,56,89,82,57,66,80,62,83,75,68,63,59,57,65,72,58,50,51,51,51,51,50,36,44,33,50,30,13,52,28,33,45,35,45,34,68,66,54,50,32,51,50,50,15,49,50,33,60,74,67,63,53,80,49,90,39,68,93,48,32,58,54,72,65,54,49,57,50,43,46,68,76,37,66,54,55,33,83,37,76,41,41,74,34,41,50,63,34,35,59,48,38,36,68,67,56,51,50,51,44,48,54,49,50,49,50,51,35,57,75,63,65,38,82,87,36,40,69,40,35,33,40,42,51,74,46,76,48,51,43,43,53,68,55,41,59,19,37,26,45,54,85,62,83,74,45,38,30,72,23,30,81,51,78,53,50,35,28,34,39,46,37,35,21,44,63,18,51,69,54,55,39,36,39,26,33,54,23,88,50,73,66,54,56,68,61,33,35,65,84,46,30,49,78,76,53,44,78,50,63,25,72,83,13,59,89,31,47,68,51,37,41,46,43,46,63,68,44,45,58,74,65,60,60,85,71,72,63,29,37,39,36,31,62,68,48,43,31,72,65,35,62,71,45,36,52,52,27,49,76,67,41,32,43,36,35,26,41,41,55,54,32,47,76,62,59,30,33,57,62,56,50,43,46,57,58,37,51,53,44,36,22,40,53,50,41,52,48,40,46,77,31,60,59,54,66,50,40,56,54,47,42,26,43,51,48,25,54,28,47,68,71,48,72,38,39,69,54,39,28,47,14,26,37,53,37,15,65,51,68,76,34,72,77,50,58,55,72,66,69,33,34,26,12,53,46,41,50,47,24,36,55,45,48,61,60,67,60,66,74,51,54,78,86,78,84,80,81,82,88,85,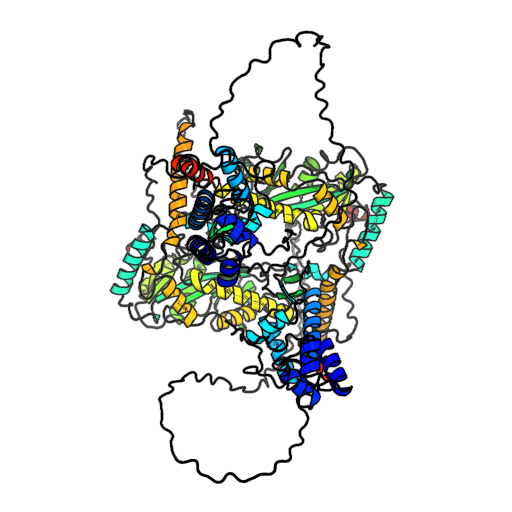87,88,85,79,78,85,78,78,81,78,81,86,76,80,82,75,64,37,89,61,74,70,71,75,74,76,73,81,76,73,57,78,64,78,78,80,79,71,82,81,82,78,90,71,83,65,74,77,75,70,74,68,72,77,68,81,75,74,88,73,78,74,88,68,78,85,77,78,81,78,73,79,77,67,80,78,68,67,79,77,62,72,60,59,72,66,53,55,52,50,49,50,44,67,71,56,37,70,75,73,61,66,84,63,79,78,69,70,69,75,74,59,80,68,74,51,49,41,55,51,49,36,69,68,47,54,67,73,98,109,82,76,74,69,81,72,84,72,63,87,53,58,68,67,37,48,53,50,27,48,51,39,36,74,73,69,42,50,61,65,58,30,17,64,72,50,63,38,60,48,68,61,49,47,31,44,68,73,60,78,37,57,89,81,56,68,83,63,83,76,68,64,60,57,64,71,59,49,52,51,51,51,50,35,42,32,50,28,12,51,29,33,43,34,45,34,68,68,53,50,33,52,49,50,15,50,49,35,61,74,68,64,52,79,50,90,40,66,93,47,32,58,55,70,67,53,51,57,51,43,47,69,77,38,65,56,54,34,84,37,56,42,22,71,32,42,49,62,34,35,58,48,37,37,68,68,57,51,50,51,45,50,52,50,49,49,49,52,35,57,75,63,64,38,80,87,36,39,67,40,35,32,40,44,51,74,47,78,49,51,44,43,54,68,55,41,59,21,37,25,46,56,83,60,86,74,45,39,30,72,24,31,82,50,77,55,50,35,29,35,38,45,37,36,21,44,64,17,51,70,54,53,39,37,39,25,34,54,22,89,47,73,66,55,57,67,61,33,36,65,83,44,29,49,78,76,51,43,78,47,63,24,74,82,13,59,88,38,51,68,53,36,41,47,44,46,64,68,43,47,58,74,65,59,62,85,71,72,62,29,37,40,36,30,62,66,48,66,34,73,66,34,62,71,46,34,53,53,27,47,75,65,41,33,42,36,35,26,40,41,54,55,33,46,77,62,58,29,33,56,63,56,49,44,47,53,58,37,51,54,44,37,24,40,53,51,40,50,50,41,46,76,30,61,60,53,66,51,41,55,53,49,42,27,42,49,48,26,54,29,49,69,71,48,72,37,41,68,55,39,29,48,13,26,35,51,37,15,65,49,68,76,33,72,77,49,58,55,73,65,67,36,34,26,13,53,46,41,50,45,22,36,58,47,45,62,60,60,59,65,70,70,64,75,83,74,83,78,80,82,80,85,77,80,80,76,76,82,75,80,77,80,78,82,70,80,74,79,75,75,64,79,62,71,79,74,78,79,74,80,80,70,84,57,78,78,75,80,78,75,86,72,72,80,76,76,71,82,74,78,72,74,76,70,80,72,72,77,73,80,77,68,73,90,69,74,79,82,81,76,83,75,82,74,74,64,76,80,67,60,80,78,60,71,60,59,72,65,55,55,51,48,50,50,45,66,71,56,37,69,76,70,61,68,83,62,79,78,69,70,67,77,72,57,79,70,74,52,50,40,55,51,49,36,69,66,46,54,68,73,101

Sequence (1104 aa):
MPTLSKNLYGKYDRENLVKAIDAVANGMSCSGAARQFGIPRKTLADHVSGRSKLERRAGRERSIPEAIENKIVDKVIAAAAAGFPITKQQYLLKVGSVVSKLHLKTPFTNEVPGKDYWLQLKKRQPDIAIRTPENCLSSRLAMMKRDVVDRYFGDLHKIITELGLREKPAQIWNCDETGLTFCQDASKVLAAKGARNVVTRCSPSKDNITTLVCVNAAGSAMPPMCVVKGKTNRSIHSFAIQDSPEGTIWAYQENGWMNDDIGVQWFQQVFLPNCGDSRPQLLILDSHHSHEVLELLEMAKEQLVHVLALPPHTTHMLQPLDRVVFKPFKTAYRRHCTEFLTANPGKTINKVTWPSLLSKTWMSTLKPELIQKAFEATGIHPVDKTRIPESAFLPGDAYRAAVATASLSSTESEPAVATASSSSTESEPGSEPAATPTPCPMEVEEQTIDDVGDVLTISMHEIRNLDFFNFTVNVEGEDVNIDDIVNESSPTVTDTQPETNPTQLPEANYWNQTVNEIFGIASQSPGNTTTWKSRAIPSHRLLTSEQVLQEKMPTLSKNLYGKYDRENLVKAIDAVANGMSCSGAARQFGIPRKTLADHVSGRSKLERRAGRERSIPEAIENKIVDKVIAAAAAGFPITKQQYLLKVGSVVSKLHLKTPFTNEVPGKDYWLQLKKRQPDIAIRTPENCLSSRLAMMKRDVVDRYFGDLHKIITELGLREKPAQIWNCDETGLTFCQDASKVLAAKGARNVVTRCSPSKDNITTLVCVNAAGSAMPPMCVVKGKTNRSIHSFAIQDSPEGTIWAYQENGWMNDDIGVQWFQQVFLPNCGDSRPQLLILDSHHSHEVLELLEMAKEQLVHVLALPPHTTHMLQPLDRVVFKPFKTAYRRHCTEFLTANPGKTINKVTWPSLLSKTWMSTLKPELIQKAFEATGIHPVDKTRIPESAFLPGDAYRAAVATASLSSTESEPAVATASSSSTESEPGSEPAATPTPCPMEVEEQTIDDVGDVLTISMHEIRNLDFFNFTVNVEGEDVNIDDIVNESSPTVTDTQPETNPTQLPEANYWNQTVNEIFGIASQSPGNTTTWKSRAIPSHRLLTSEQVLQEK

pLDDT: mean 73.81, std 27.13, range [17.14, 98.62]

InterPro domains:
  IPR004875 DDE superfamily endonuclease domain [PF03184] (206-375)
  IPR007889 DNA binding HTH domain, Psq-type [PF05225] (13-55)
  IPR007889 DNA binding HTH domain, Psq-type [PS50960] (1-54)
  IPR009057 Homedomain-like superfamily [SSF46689] (8-53)
  IPR050863 Centromere and Transposable Element-Derived Protein [PTHR19303] (24-432)

Organism: Aplysia californica (NCBI:txid6500)